Protein AF-A0A2E3LV72-F1 (afdb_monomer)

pLDDT: mean 78.44, std 21.24, range [21.81, 98.5]

Structure (mmCIF, N/CA/C/O backbone):
data_AF-A0A2E3LV72-F1
#
_entry.id   AF-A0A2E3LV72-F1
#
loop_
_atom_site.group_PDB
_atom_site.id
_atom_site.type_symbol
_atom_site.label_atom_id
_atom_site.label_alt_id
_atom_site.label_comp_id
_atom_site.label_asym_id
_atom_site.label_entity_id
_atom_site.label_seq_id
_atom_site.pdbx_PDB_ins_code
_atom_site.Cartn_x
_atom_site.Cartn_y
_atom_site.Cartn_z
_atom_site.occupancy
_atom_site.B_iso_or_equiv
_atom_site.auth_seq_id
_atom_site.auth_comp_id
_atom_site.auth_asym_id
_atom_site.auth_atom_id
_atom_site.pdbx_PDB_model_num
ATOM 1 N N . MET A 1 1 ? 84.918 -78.684 -28.060 1.00 36.56 1 MET A N 1
ATOM 2 C CA . MET A 1 1 ? 84.577 -79.012 -29.467 1.00 36.56 1 MET A CA 1
ATOM 3 C C . MET A 1 1 ? 83.115 -79.436 -29.471 1.00 36.56 1 MET A C 1
ATOM 5 O O . MET A 1 1 ? 82.810 -80.309 -28.682 1.00 36.56 1 MET A O 1
ATOM 9 N N . MET A 1 2 ? 82.142 -78.883 -30.189 1.00 34.44 2 MET A N 1
ATOM 10 C CA . MET A 1 2 ? 82.033 -77.860 -31.237 1.00 34.44 2 MET A CA 1
ATOM 11 C C . MET A 1 2 ? 80.671 -77.147 -31.039 1.00 34.44 2 MET A C 1
ATOM 13 O O . MET A 1 2 ? 79.788 -77.687 -30.379 1.00 34.44 2 MET A O 1
ATOM 17 N N . GLY A 1 3 ? 80.550 -75.909 -31.525 1.00 37.28 3 GLY A N 1
ATOM 18 C CA . GLY A 1 3 ? 79.605 -74.897 -31.044 1.00 37.28 3 GLY A CA 1
ATOM 19 C C . GLY A 1 3 ? 78.119 -75.057 -31.388 1.00 37.28 3 GLY A C 1
ATOM 20 O O . GLY A 1 3 ? 77.743 -75.576 -32.434 1.00 37.28 3 GLY A O 1
ATOM 21 N N . GLY A 1 4 ? 77.285 -74.512 -30.496 1.00 32.75 4 GLY A N 1
ATOM 22 C CA . GLY A 1 4 ? 75.857 -74.284 -30.697 1.00 32.75 4 GLY A CA 1
ATOM 23 C C . GLY A 1 4 ? 75.565 -72.792 -30.861 1.00 32.75 4 GLY A C 1
ATOM 24 O O . GLY A 1 4 ? 75.607 -72.041 -29.891 1.00 32.75 4 GLY A O 1
ATOM 25 N N . CYS A 1 5 ? 75.264 -72.366 -32.089 1.00 33.84 5 CYS A N 1
ATOM 26 C CA . CYS A 1 5 ? 74.596 -71.095 -32.364 1.00 33.84 5 CYS A CA 1
ATOM 27 C C . CYS A 1 5 ? 73.089 -71.272 -32.127 1.00 33.84 5 CYS A C 1
ATOM 29 O O . CYS A 1 5 ? 72.425 -71.983 -32.881 1.00 33.84 5 CYS A O 1
ATOM 31 N N . PHE A 1 6 ? 72.548 -70.620 -31.096 1.00 35.28 6 PHE A N 1
ATOM 32 C CA . PHE A 1 6 ? 71.106 -70.456 -30.911 1.00 35.28 6 PHE A CA 1
ATOM 33 C C . PHE A 1 6 ? 70.630 -69.219 -31.688 1.00 35.28 6 PHE A C 1
ATOM 35 O O . PHE A 1 6 ? 71.259 -68.164 -31.662 1.00 35.28 6 PHE A O 1
ATOM 42 N N . ARG A 1 7 ? 69.530 -69.386 -32.421 1.00 35.75 7 ARG A N 1
ATOM 43 C CA . ARG A 1 7 ? 68.920 -68.407 -33.327 1.00 35.75 7 ARG A CA 1
ATOM 44 C C . ARG A 1 7 ? 68.330 -67.214 -32.558 1.00 35.75 7 ARG A C 1
ATOM 46 O O . ARG A 1 7 ? 67.450 -67.413 -31.730 1.00 35.75 7 ARG A O 1
ATOM 53 N N . PHE A 1 8 ? 68.727 -65.993 -32.918 1.00 33.38 8 PHE A N 1
ATOM 54 C CA . PHE A 1 8 ? 67.943 -64.771 -32.709 1.00 33.38 8 PHE A CA 1
ATOM 55 C C . PHE A 1 8 ? 67.401 -64.336 -34.077 1.00 33.38 8 PHE A C 1
ATOM 57 O O . PHE A 1 8 ? 68.174 -63.995 -34.969 1.00 33.38 8 PHE A O 1
ATOM 64 N N . VAL A 1 9 ? 66.082 -64.382 -34.263 1.00 32.91 9 VAL A N 1
ATOM 65 C CA . VAL A 1 9 ? 65.399 -63.752 -35.401 1.00 32.91 9 VAL A CA 1
ATOM 66 C C . VAL A 1 9 ? 64.754 -62.477 -34.864 1.00 32.91 9 VAL A C 1
ATOM 68 O O . VAL A 1 9 ? 63.738 -62.536 -34.177 1.00 32.91 9 VAL A O 1
ATOM 71 N N . CYS A 1 10 ? 65.371 -61.329 -35.145 1.00 32.75 10 CYS A N 1
ATOM 72 C CA . CYS A 1 10 ? 64.755 -60.016 -34.975 1.00 32.75 10 CYS A CA 1
ATOM 73 C C . CYS A 1 10 ? 63.724 -59.806 -36.092 1.00 32.75 10 CYS A C 1
ATOM 75 O O . CYS A 1 10 ? 64.096 -59.588 -37.244 1.00 32.75 10 CYS A O 1
ATOM 77 N N . ALA A 1 11 ? 62.436 -59.864 -35.756 1.00 34.22 11 ALA A N 1
ATOM 78 C CA . ALA A 1 11 ? 61.367 -59.370 -36.615 1.00 34.22 11 ALA A CA 1
ATOM 79 C C . ALA A 1 11 ? 61.277 -57.843 -36.460 1.00 34.22 11 ALA A C 1
ATOM 81 O O . ALA A 1 11 ? 60.899 -57.328 -35.410 1.00 34.22 11 ALA A O 1
ATOM 82 N N . LEU A 1 12 ? 61.682 -57.127 -37.506 1.00 32.59 12 LEU A N 1
ATOM 83 C CA . LEU A 1 12 ? 61.657 -55.673 -37.606 1.00 32.59 12 LEU A CA 1
ATOM 84 C C . LEU A 1 12 ? 60.252 -55.253 -38.072 1.00 32.59 12 LEU A C 1
ATOM 86 O O . LEU A 1 12 ? 59.913 -55.389 -39.245 1.00 32.59 12 LEU A O 1
ATOM 90 N N . VAL A 1 13 ? 59.408 -54.813 -37.136 1.00 33.38 13 VAL A N 1
ATOM 91 C CA . VAL A 1 13 ? 58.075 -54.259 -37.421 1.00 33.38 13 VAL A CA 1
ATOM 92 C C . VAL A 1 13 ? 58.257 -52.825 -37.928 1.00 33.38 13 VAL A C 1
ATOM 94 O O . VAL A 1 13 ? 58.549 -51.919 -37.153 1.00 33.38 13 VAL A O 1
ATOM 97 N N . PHE A 1 14 ? 58.114 -52.616 -39.238 1.00 34.12 14 PHE A N 1
ATOM 98 C CA . PHE A 1 14 ? 57.962 -51.286 -39.833 1.00 34.12 14 PHE A CA 1
ATOM 99 C C . PHE A 1 14 ? 56.539 -50.786 -39.547 1.00 34.12 14 PHE A C 1
ATOM 101 O O . PHE A 1 14 ? 55.594 -51.107 -40.267 1.00 34.12 14 PHE A O 1
ATOM 108 N N . THR A 1 15 ? 56.369 -50.011 -38.479 1.00 34.72 15 THR A N 1
ATOM 109 C CA . THR A 1 15 ? 55.141 -49.243 -38.247 1.00 34.72 15 THR A CA 1
ATOM 110 C C . THR A 1 15 ? 55.128 -48.073 -39.230 1.00 34.72 15 THR A C 1
ATOM 112 O O . THR A 1 15 ? 55.862 -47.102 -39.058 1.00 34.72 15 THR A O 1
ATOM 115 N N . VAL A 1 16 ? 54.321 -48.168 -40.288 1.00 35.38 16 VAL A N 1
ATOM 116 C CA . VAL A 1 16 ? 54.003 -47.029 -41.159 1.00 35.38 16 VAL A CA 1
ATOM 117 C C . VAL A 1 16 ? 53.194 -46.035 -40.324 1.00 35.38 16 VAL A C 1
ATOM 119 O O . VAL A 1 16 ? 52.006 -46.235 -40.083 1.00 35.38 16 VAL A O 1
ATOM 122 N N . ILE A 1 17 ? 53.850 -44.984 -39.831 1.00 41.94 17 ILE A N 1
ATOM 123 C CA . ILE A 1 17 ? 53.182 -43.848 -39.193 1.00 41.94 17 ILE A CA 1
ATOM 124 C C . ILE A 1 17 ? 52.549 -43.034 -40.323 1.00 41.94 17 ILE A C 1
ATOM 126 O O . ILE A 1 17 ? 53.227 -42.276 -41.015 1.00 41.94 17 ILE A O 1
ATOM 130 N N . ILE A 1 18 ? 51.251 -43.234 -40.548 1.00 46.56 18 ILE A N 1
ATOM 131 C CA . ILE A 1 18 ? 50.449 -42.355 -41.401 1.00 46.56 18 ILE A CA 1
ATOM 132 C C . ILE A 1 18 ? 50.339 -41.023 -40.652 1.00 46.56 18 ILE A C 1
ATOM 134 O O . ILE A 1 18 ? 49.572 -40.909 -39.697 1.00 46.56 18 ILE A O 1
ATOM 138 N N . PHE A 1 19 ? 51.146 -40.034 -41.041 1.00 48.06 19 PHE A N 1
ATOM 139 C CA . PHE A 1 19 ? 50.985 -38.661 -40.567 1.00 48.06 19 PHE A CA 1
ATOM 140 C C . PHE A 1 19 ? 49.671 -38.117 -41.128 1.00 48.06 19 PHE A C 1
ATOM 142 O O . PHE A 1 19 ? 49.480 -38.051 -42.341 1.00 48.06 19 PHE A O 1
ATOM 149 N N . LEU A 1 20 ? 48.735 -37.801 -40.236 1.00 58.81 20 LEU A N 1
ATOM 150 C CA . LEU A 1 20 ? 47.411 -37.315 -40.603 1.00 58.81 20 LEU A CA 1
ATOM 151 C C . LEU A 1 20 ? 47.449 -35.790 -40.836 1.00 58.81 20 LEU A C 1
ATOM 153 O O . LEU A 1 20 ? 48.114 -35.091 -40.070 1.00 58.81 20 LEU A O 1
ATOM 157 N N . PRO A 1 21 ? 46.754 -35.271 -41.867 1.00 77.25 21 PRO A N 1
ATOM 158 C CA . PRO A 1 21 ? 46.909 -33.884 -42.301 1.00 77.25 21 PRO A CA 1
ATOM 159 C C . PRO A 1 21 ? 46.133 -32.813 -41.491 1.00 77.25 21 PRO A C 1
ATOM 161 O O . PRO A 1 21 ? 46.298 -31.628 -41.761 1.00 77.25 21 PRO A O 1
ATOM 164 N N . LEU A 1 22 ? 45.290 -33.175 -40.506 1.00 84.69 22 LEU A N 1
ATOM 165 C CA . LEU A 1 22 ? 44.660 -32.220 -39.568 1.00 84.69 22 LEU A CA 1
ATOM 166 C C . LEU A 1 22 ? 45.195 -32.459 -38.169 1.00 84.69 22 LEU A C 1
ATOM 168 O O . LEU A 1 22 ? 45.201 -33.598 -37.713 1.00 84.69 22 LEU A O 1
ATOM 172 N N . SER A 1 23 ? 45.537 -31.395 -37.452 1.00 88.56 23 SER A N 1
ATOM 173 C CA . SER A 1 23 ? 45.673 -31.476 -36.000 1.00 88.56 23 SER A CA 1
ATOM 174 C C . SER A 1 23 ? 44.877 -30.369 -35.324 1.00 88.56 23 SER A C 1
ATOM 176 O O . SER A 1 23 ? 45.060 -29.184 -35.627 1.00 88.56 23 SER A O 1
ATOM 178 N N . LEU A 1 24 ? 44.022 -30.777 -34.390 1.00 91.94 24 LEU A N 1
ATOM 179 C CA . LEU A 1 24 ? 43.312 -29.913 -33.460 1.00 91.94 24 LEU A CA 1
ATOM 180 C C . LEU A 1 24 ? 43.943 -30.088 -32.072 1.00 91.94 24 LEU A C 1
ATOM 182 O O . LEU A 1 24 ? 44.092 -31.209 -31.591 1.00 91.94 24 LEU A O 1
ATOM 186 N N . SER A 1 25 ? 44.340 -28.994 -31.423 1.00 91.81 25 SER A N 1
ATOM 187 C CA . SER A 1 25 ? 44.934 -29.062 -30.081 1.00 91.81 25 SER A CA 1
ATOM 188 C C . SER A 1 25 ? 44.496 -27.901 -29.193 1.00 91.81 25 SER A C 1
ATOM 190 O O . SER A 1 25 ? 44.504 -26.747 -29.627 1.00 91.81 25 SER A O 1
ATOM 192 N N . ALA A 1 26 ? 44.177 -28.196 -27.933 1.00 89.19 26 ALA A N 1
ATOM 193 C CA . ALA A 1 26 ? 43.993 -27.193 -26.885 1.00 89.19 26 ALA A CA 1
ATOM 194 C C . ALA A 1 26 ? 45.335 -26.763 -26.279 1.00 89.19 26 ALA A C 1
ATOM 196 O O . ALA A 1 26 ? 46.248 -27.576 -26.144 1.00 89.19 26 ALA A O 1
ATOM 197 N N . GLU A 1 27 ? 45.420 -25.496 -25.874 1.00 86.06 27 GLU A N 1
ATOM 198 C CA . GLU A 1 27 ? 46.568 -24.956 -25.132 1.00 86.06 27 GLU A CA 1
ATOM 199 C C . GLU A 1 27 ? 46.539 -25.393 -23.658 1.00 86.06 27 GLU A C 1
ATOM 201 O O . GLU A 1 27 ? 47.558 -25.788 -23.100 1.00 86.06 27 GLU A O 1
ATOM 206 N N . GLU A 1 28 ? 45.351 -25.409 -23.055 1.00 86.69 28 GLU A N 1
ATOM 207 C CA . GLU A 1 28 ? 45.109 -25.866 -21.690 1.00 86.69 28 GLU A CA 1
ATOM 208 C C . GLU A 1 28 ? 43.869 -26.763 -21.675 1.00 86.69 28 GLU A C 1
ATOM 210 O O . GLU A 1 28 ? 42.892 -26.509 -22.378 1.00 86.69 28 GLU A O 1
ATOM 215 N N . LYS A 1 29 ? 43.934 -27.862 -20.917 1.00 89.88 29 LYS A N 1
ATOM 216 C CA . LYS A 1 29 ? 42.875 -28.885 -20.876 1.00 89.88 29 LYS A CA 1
ATOM 217 C C . LYS A 1 29 ? 41.995 -28.801 -19.633 1.00 89.88 29 LYS A C 1
ATOM 219 O O . LYS A 1 29 ? 41.011 -29.534 -19.569 1.00 89.88 29 LYS A O 1
ATOM 224 N N . THR A 1 30 ? 42.335 -27.946 -18.670 1.00 94.31 30 THR A N 1
ATOM 225 C CA . THR A 1 30 ? 41.617 -27.826 -17.399 1.00 94.31 30 THR A CA 1
ATOM 226 C C . THR A 1 30 ? 41.449 -26.363 -17.020 1.00 94.31 30 THR A C 1
ATOM 228 O O . THR A 1 30 ? 42.434 -25.645 -16.950 1.00 94.31 30 THR A O 1
ATOM 231 N N . TYR A 1 31 ? 40.224 -25.940 -16.723 1.00 96.12 31 TYR A N 1
ATOM 232 C CA . TYR A 1 31 ? 39.910 -24.586 -16.269 1.00 96.12 31 TYR A CA 1
ATOM 233 C C . TYR A 1 31 ? 39.190 -24.629 -14.925 1.00 96.12 31 TYR A C 1
ATOM 235 O O . TYR A 1 31 ? 38.341 -25.490 -14.709 1.00 96.12 31 TYR A O 1
ATOM 243 N N . ILE A 1 32 ? 39.486 -23.675 -14.044 1.00 95.62 32 ILE A N 1
ATOM 244 C CA . ILE A 1 32 ? 38.724 -23.436 -12.813 1.00 95.62 32 ILE A CA 1
ATOM 245 C C . ILE A 1 32 ? 37.967 -22.126 -12.982 1.00 95.62 32 ILE A C 1
ATOM 247 O O . ILE A 1 32 ? 38.537 -21.132 -13.434 1.00 95.62 32 ILE A O 1
ATOM 251 N N . THR A 1 33 ? 36.677 -22.121 -12.660 1.00 96.06 33 THR A N 1
ATOM 252 C CA . THR A 1 33 ? 35.834 -20.959 -12.927 1.00 96.06 33 THR A CA 1
ATOM 253 C C . THR A 1 33 ? 34.688 -20.794 -11.936 1.00 96.06 33 THR A C 1
ATOM 255 O O . THR A 1 33 ? 34.261 -21.747 -11.295 1.00 96.06 33 THR A O 1
ATOM 258 N N . LYS A 1 34 ? 34.125 -19.588 -11.850 1.00 94.88 34 LYS A N 1
ATOM 259 C CA . LYS A 1 34 ? 32.940 -19.296 -11.028 1.00 94.88 34 LYS A CA 1
ATOM 260 C C . LYS A 1 34 ? 31.649 -19.440 -11.845 1.00 94.88 34 LYS A C 1
ATOM 262 O O . LYS A 1 34 ? 31.656 -19.125 -13.038 1.00 94.88 34 LYS A O 1
ATOM 267 N N . PRO A 1 35 ? 30.513 -19.814 -11.236 1.00 93.88 35 PRO A N 1
ATOM 268 C CA . PRO A 1 35 ? 29.194 -19.659 -11.853 1.00 93.88 35 PRO A CA 1
ATOM 269 C C . PRO A 1 35 ? 28.968 -18.246 -12.419 1.00 93.88 35 PRO A C 1
ATOM 271 O O . PRO A 1 35 ? 29.455 -17.263 -11.856 1.00 93.88 35 PRO A O 1
ATOM 274 N N . LYS A 1 36 ? 28.202 -18.131 -13.514 1.00 92.94 36 LYS A N 1
ATOM 275 C CA . LYS A 1 36 ? 27.926 -16.890 -14.287 1.00 92.94 36 LYS A CA 1
ATOM 276 C C . LYS A 1 36 ? 29.117 -16.244 -14.989 1.00 92.94 36 LYS A C 1
ATOM 278 O O . LYS A 1 36 ? 28.935 -15.225 -15.656 1.00 92.94 36 LYS A O 1
ATOM 283 N N . SER A 1 37 ? 30.320 -16.778 -14.832 1.00 95.56 37 SER A N 1
ATOM 284 C CA . SER A 1 37 ? 31.481 -16.272 -15.555 1.00 95.56 37 SER A CA 1
ATOM 285 C C . SER A 1 37 ? 31.442 -16.682 -17.031 1.00 95.56 37 SER A C 1
ATOM 287 O O . SER A 1 37 ? 30.670 -17.552 -17.447 1.00 95.56 37 SER A O 1
ATOM 289 N N . ILE A 1 38 ? 32.301 -16.040 -17.818 1.00 97.00 38 ILE A N 1
ATOM 290 C CA . ILE A 1 38 ? 32.566 -16.405 -19.205 1.00 97.00 38 ILE A CA 1
ATOM 291 C C . ILE A 1 38 ? 33.966 -17.014 -19.251 1.00 97.00 38 ILE A C 1
ATOM 293 O O . ILE A 1 38 ? 34.935 -16.361 -18.862 1.00 97.00 38 ILE A O 1
ATOM 297 N N . ILE A 1 39 ? 34.071 -18.245 -19.740 1.00 97.12 39 ILE A N 1
ATOM 298 C CA . ILE A 1 39 ? 35.346 -18.930 -19.966 1.00 97.12 39 ILE A CA 1
ATOM 299 C C . ILE A 1 39 ? 35.763 -18.704 -21.412 1.00 97.12 39 ILE A C 1
ATOM 301 O O . ILE A 1 39 ? 34.931 -18.761 -22.317 1.00 97.12 39 ILE A O 1
ATOM 305 N N . THR A 1 40 ? 37.053 -18.459 -21.629 1.00 97.31 40 THR A N 1
ATOM 306 C CA . THR A 1 40 ? 37.640 -18.355 -22.967 1.00 97.31 40 THR A CA 1
ATOM 307 C C . THR A 1 40 ? 38.531 -19.561 -23.222 1.00 97.31 40 THR A C 1
ATOM 309 O O . THR A 1 40 ? 39.536 -19.726 -22.540 1.00 97.31 40 THR A O 1
ATOM 312 N N . LEU A 1 41 ? 38.165 -20.378 -24.208 1.00 97.00 41 LEU A N 1
ATOM 313 C CA . LEU A 1 41 ? 38.825 -21.638 -24.542 1.00 97.00 41 LEU A CA 1
ATOM 314 C C . LEU A 1 41 ? 39.636 -21.470 -25.841 1.00 97.00 41 LEU A C 1
ATOM 316 O O . LEU A 1 41 ? 39.053 -21.470 -26.933 1.00 97.00 41 LEU A O 1
ATOM 320 N N . PRO A 1 42 ? 40.961 -21.250 -25.766 1.00 96.25 42 PRO A N 1
ATOM 321 C CA . PRO A 1 42 ? 41.827 -21.219 -26.935 1.00 96.25 42 PRO A CA 1
ATOM 322 C C . PRO A 1 42 ? 42.034 -22.614 -27.535 1.00 96.25 42 PRO A C 1
ATOM 324 O O . PRO A 1 42 ? 42.330 -23.582 -26.831 1.00 96.25 42 PRO A O 1
ATOM 327 N N . TYR A 1 43 ? 41.969 -22.692 -28.863 1.00 96.06 43 TYR A N 1
ATOM 328 C CA . TYR A 1 43 ? 42.377 -23.872 -29.622 1.00 96.06 43 TYR A CA 1
ATOM 329 C C . TYR A 1 43 ? 43.202 -23.500 -30.850 1.00 96.06 43 TYR A C 1
ATOM 331 O O . TYR A 1 43 ? 43.094 -22.402 -31.413 1.00 96.06 43 TYR A O 1
ATOM 339 N N . HIS A 1 44 ? 44.044 -24.444 -31.252 1.00 96.00 44 HIS A N 1
ATOM 340 C CA . HIS A 1 44 ? 44.893 -24.360 -32.425 1.00 96.00 44 HIS A CA 1
ATOM 341 C C . HIS A 1 44 ? 44.421 -25.359 -33.472 1.00 96.00 44 HIS A C 1
ATOM 343 O O . HIS A 1 44 ? 44.216 -26.537 -33.181 1.00 96.00 44 HIS A O 1
ATOM 349 N N . LEU A 1 45 ? 44.281 -24.862 -34.695 1.00 95.38 45 LEU A N 1
ATOM 350 C CA . LEU A 1 45 ? 44.100 -25.663 -35.893 1.00 95.38 45 LEU A CA 1
ATOM 351 C C . LEU A 1 45 ? 45.387 -25.617 -36.695 1.00 95.38 45 LEU A C 1
ATOM 353 O O . LEU A 1 45 ? 45.949 -24.533 -36.879 1.00 95.38 45 LEU A O 1
ATOM 357 N N . HIS A 1 46 ? 45.806 -26.758 -37.219 1.00 95.12 46 HIS A N 1
ATOM 358 C CA . HIS A 1 46 ? 46.888 -26.833 -38.186 1.00 95.12 46 HIS A CA 1
ATOM 359 C C . HIS A 1 46 ? 46.518 -27.818 -39.292 1.00 95.12 46 HIS A C 1
ATOM 361 O O . HIS A 1 46 ? 46.194 -28.972 -39.013 1.00 95.12 46 HIS A O 1
ATOM 367 N N . ASN A 1 47 ? 46.539 -27.333 -40.533 1.00 94.12 47 ASN A N 1
ATOM 368 C CA . ASN A 1 47 ? 46.403 -28.154 -41.730 1.00 94.12 47 ASN A CA 1
ATOM 369 C C . ASN A 1 47 ? 47.812 -28.518 -42.211 1.00 94.12 47 ASN A C 1
ATOM 371 O O . ASN A 1 47 ? 48.469 -27.680 -42.815 1.00 94.12 47 ASN A O 1
ATOM 375 N N . SER A 1 48 ? 48.279 -29.732 -41.943 1.00 92.19 48 SER A N 1
ATOM 376 C CA . SER A 1 48 ? 49.536 -30.285 -42.470 1.00 92.19 48 SER A CA 1
ATOM 377 C C . SER A 1 48 ? 49.370 -30.949 -43.848 1.00 92.19 48 SER A C 1
ATOM 379 O O . SER A 1 48 ? 50.315 -31.546 -44.363 1.00 92.19 48 SER A O 1
ATOM 381 N N . GLY A 1 49 ? 48.180 -30.861 -44.452 1.00 89.81 49 GLY A N 1
ATOM 382 C CA . GLY A 1 49 ? 47.906 -31.301 -45.817 1.00 89.81 49 GLY A CA 1
ATOM 383 C C . GLY A 1 49 ? 48.440 -30.348 -46.890 1.00 89.81 49 GLY A C 1
ATOM 384 O O . GLY A 1 49 ? 48.809 -29.202 -46.629 1.00 89.81 49 GLY A O 1
ATOM 385 N N . ASP A 1 50 ? 48.451 -30.836 -48.129 1.00 92.31 50 ASP A N 1
ATOM 386 C CA . ASP A 1 50 ? 48.880 -30.125 -49.340 1.00 92.31 50 ASP A CA 1
ATOM 387 C C . ASP A 1 50 ? 47.729 -29.411 -50.077 1.00 92.31 50 ASP A C 1
ATOM 389 O O . ASP A 1 50 ? 47.967 -28.664 -51.027 1.00 92.31 50 ASP A O 1
ATOM 393 N N . SER A 1 51 ? 46.488 -29.586 -49.614 1.00 92.31 51 SER A N 1
ATOM 394 C CA . SER A 1 51 ? 45.276 -28.958 -50.156 1.00 92.31 51 SER A CA 1
ATOM 395 C C . SER A 1 51 ? 44.609 -28.003 -49.159 1.00 92.31 51 SER A C 1
ATOM 397 O O . SER A 1 51 ? 44.685 -28.203 -47.947 1.00 92.31 51 SER A O 1
ATOM 399 N N . GLU A 1 52 ? 43.895 -26.998 -49.667 1.00 92.94 52 GLU A N 1
ATOM 400 C CA . GLU A 1 52 ? 43.061 -26.103 -48.858 1.00 92.94 52 GLU A CA 1
ATOM 401 C C . GLU A 1 52 ? 41.870 -26.847 -48.241 1.00 92.94 52 GLU A C 1
ATOM 403 O O . GLU A 1 52 ? 41.171 -27.591 -48.930 1.00 92.94 52 GLU A O 1
ATOM 408 N N . TRP A 1 53 ? 41.615 -26.622 -46.951 1.00 93.56 53 TRP A N 1
ATOM 409 C CA . TRP A 1 53 ? 40.568 -27.315 -46.204 1.00 93.56 53 TRP A CA 1
ATOM 410 C C . TRP A 1 53 ? 39.567 -26.367 -45.573 1.00 93.56 53 TRP A C 1
ATOM 412 O O . TRP A 1 53 ? 39.950 -25.411 -44.904 1.00 93.56 53 TRP A O 1
ATOM 422 N N . ARG A 1 54 ? 38.282 -26.693 -45.714 1.00 95.75 54 ARG A N 1
ATOM 423 C CA . ARG A 1 54 ? 37.181 -26.040 -45.006 1.00 95.75 54 ARG A CA 1
ATOM 424 C C . ARG A 1 54 ? 36.762 -26.907 -43.822 1.00 95.75 54 ARG A C 1
ATOM 426 O O . ARG A 1 54 ? 36.374 -28.054 -44.011 1.00 95.75 54 ARG A O 1
ATOM 433 N N . VAL A 1 55 ? 36.855 -26.346 -42.622 1.00 95.88 55 VAL A N 1
ATOM 434 C CA . VAL A 1 55 ? 36.542 -27.013 -41.355 1.00 95.88 55 VAL A CA 1
ATOM 435 C C . VAL A 1 55 ? 35.293 -26.374 -40.758 1.00 95.88 55 VAL A C 1
ATOM 437 O O . VAL A 1 55 ? 35.246 -25.153 -40.580 1.00 95.88 55 VAL A O 1
ATOM 440 N N . GLU A 1 56 ? 34.291 -27.194 -40.471 1.00 96.94 56 GLU A N 1
ATOM 441 C CA . GLU A 1 56 ? 33.076 -26.836 -39.738 1.00 96.94 56 GLU A CA 1
ATOM 442 C C . GLU A 1 56 ? 33.218 -27.260 -38.273 1.00 96.94 56 GLU A C 1
ATOM 444 O O . GLU A 1 56 ? 34.019 -28.137 -37.954 1.00 96.94 56 GLU A O 1
ATOM 449 N N . PHE A 1 57 ? 32.501 -26.599 -37.368 1.00 97.19 57 PHE A N 1
ATOM 450 C CA . PHE A 1 57 ? 32.675 -26.793 -35.930 1.00 97.19 57 PHE A CA 1
ATOM 451 C C . PHE A 1 57 ? 31.341 -27.073 -35.259 1.00 97.19 57 PHE A C 1
ATOM 453 O O . PHE A 1 57 ? 30.365 -26.374 -35.531 1.00 97.19 57 PHE A O 1
ATOM 460 N N . ASP A 1 58 ? 31.353 -28.026 -34.336 1.00 97.25 58 ASP A N 1
ATOM 461 C CA . ASP A 1 58 ? 30.257 -28.307 -33.417 1.00 97.25 58 ASP A CA 1
ATOM 462 C C . ASP A 1 58 ? 30.799 -28.410 -31.987 1.00 97.25 58 ASP A C 1
ATOM 464 O O . ASP A 1 58 ? 31.949 -28.805 -31.787 1.00 97.25 58 ASP A O 1
ATOM 468 N N . LEU A 1 59 ? 30.021 -27.989 -30.993 1.00 97.31 59 LEU A N 1
ATOM 469 C CA . LEU A 1 59 ? 30.474 -27.926 -29.602 1.00 97.31 59 LEU A CA 1
ATOM 470 C C . LEU A 1 59 ? 29.442 -28.553 -28.673 1.00 97.31 59 LEU A C 1
ATOM 472 O O . LEU A 1 59 ? 28.379 -27.976 -28.437 1.00 97.31 59 LEU A O 1
ATOM 476 N N . ASP A 1 60 ? 29.830 -29.668 -28.062 1.00 97.75 60 ASP A N 1
ATOM 477 C CA . ASP A 1 60 ? 29.049 -30.306 -27.012 1.00 97.75 60 ASP A CA 1
ATOM 478 C C . ASP A 1 60 ? 29.228 -29.529 -25.707 1.00 97.75 60 ASP A C 1
ATOM 480 O O . ASP A 1 60 ? 30.326 -29.449 -25.141 1.00 97.75 60 ASP A O 1
ATOM 484 N N . LEU A 1 61 ? 28.130 -28.941 -25.234 1.00 97.44 61 LEU A N 1
ATOM 485 C CA . LEU A 1 61 ? 28.065 -28.208 -23.976 1.00 97.44 61 LEU A CA 1
ATOM 486 C C . LEU A 1 61 ? 27.191 -28.949 -22.956 1.00 97.44 61 LEU A C 1
ATOM 488 O O . LEU A 1 61 ? 26.161 -29.513 -23.331 1.00 97.44 61 LEU A O 1
ATOM 492 N N . PRO A 1 62 ? 27.538 -28.902 -21.655 1.00 96.50 62 PRO A N 1
ATOM 493 C CA . PRO A 1 62 ? 26.640 -29.369 -20.608 1.00 96.50 62 PRO A CA 1
ATOM 494 C C . PRO A 1 62 ? 25.316 -28.592 -20.602 1.00 96.50 62 PRO A C 1
ATOM 496 O O . PRO A 1 62 ? 25.246 -27.434 -21.024 1.00 96.50 62 PRO A O 1
ATOM 499 N N . GLU A 1 63 ? 24.266 -29.209 -20.061 1.00 94.19 63 GLU A N 1
ATOM 500 C CA . GLU A 1 63 ? 22.937 -28.598 -19.998 1.00 94.19 63 GLU A CA 1
ATOM 501 C C . GLU A 1 63 ? 22.967 -27.220 -19.307 1.00 94.19 63 GLU A C 1
ATOM 503 O O . GLU A 1 63 ? 23.555 -27.036 -18.239 1.00 94.19 63 GLU A O 1
ATOM 508 N N . GLY A 1 64 ? 22.336 -26.226 -19.941 1.00 93.88 64 GLY A N 1
ATOM 509 C CA . GLY A 1 64 ? 22.240 -24.852 -19.441 1.00 93.88 64 GLY A CA 1
ATOM 510 C C . GLY A 1 64 ? 23.450 -23.952 -19.728 1.00 93.88 64 GLY A C 1
ATOM 511 O O . GLY A 1 64 ? 23.372 -22.752 -19.458 1.00 93.88 64 GLY A O 1
ATOM 512 N N . TRP A 1 65 ? 24.548 -24.475 -20.282 1.00 97.06 65 TRP A N 1
ATOM 513 C CA . TRP A 1 65 ? 25.706 -23.660 -20.664 1.00 97.06 65 TRP A CA 1
ATOM 514 C C . TRP A 1 65 ? 25.445 -22.919 -21.977 1.00 97.06 65 TRP A C 1
ATOM 516 O O . TRP A 1 65 ? 24.870 -23.462 -22.918 1.00 97.06 65 TRP A O 1
ATOM 526 N N . GLY A 1 66 ? 25.856 -21.651 -22.036 1.00 96.25 66 GLY A N 1
ATOM 527 C CA . GLY A 1 66 ? 25.589 -20.779 -23.181 1.00 96.25 66 GLY A CA 1
ATOM 528 C C . GLY A 1 66 ? 26.819 -20.577 -24.058 1.00 96.25 66 GLY A C 1
ATOM 529 O O . GLY A 1 66 ? 27.839 -20.087 -23.580 1.00 96.25 66 GLY A O 1
ATOM 530 N N . LEU A 1 67 ? 26.728 -20.874 -25.354 1.00 97.38 67 LEU A N 1
ATOM 531 C CA . LEU A 1 67 ? 27.753 -20.484 -26.324 1.00 97.38 67 LEU A CA 1
ATOM 532 C C . LEU A 1 67 ? 27.571 -19.009 -26.714 1.00 97.38 67 LEU A C 1
ATOM 534 O O . LEU A 1 67 ? 26.534 -18.630 -27.253 1.00 97.38 67 LEU A O 1
ATOM 538 N N . LEU A 1 68 ? 28.585 -18.176 -26.468 1.00 95.56 68 LEU A N 1
ATOM 539 C CA . LEU A 1 68 ? 28.536 -16.740 -26.784 1.00 95.56 68 LEU A CA 1
ATOM 540 C C . LEU A 1 68 ? 29.239 -16.384 -28.101 1.00 95.56 68 LEU A C 1
ATOM 542 O O . LEU A 1 68 ? 29.016 -15.307 -28.648 1.00 95.56 68 LEU A O 1
ATOM 546 N N . SER A 1 69 ? 30.118 -17.256 -28.602 1.00 92.88 69 SER A N 1
ATOM 547 C CA . SER A 1 69 ? 30.867 -17.039 -29.849 1.00 92.88 69 SER A CA 1
ATOM 548 C C . SER A 1 69 ? 30.289 -17.871 -30.990 1.00 92.88 69 SER A C 1
ATOM 550 O O . SER A 1 69 ? 30.136 -19.077 -30.812 1.00 92.88 69 SER A O 1
ATOM 552 N N . PRO A 1 70 ? 30.025 -17.296 -32.176 1.00 90.69 70 PRO A N 1
ATOM 553 C CA . PRO A 1 70 ? 29.584 -18.088 -33.317 1.00 90.69 70 PRO A CA 1
ATOM 554 C C . PRO A 1 70 ? 30.699 -19.028 -33.795 1.00 90.69 70 PRO A C 1
ATOM 556 O O . PRO A 1 70 ? 31.843 -18.612 -34.003 1.00 90.69 70 PRO A O 1
ATOM 559 N N . LEU A 1 71 ? 30.350 -20.292 -34.029 1.00 95.56 71 LEU A N 1
ATOM 560 C CA . LEU A 1 71 ? 31.235 -21.310 -34.599 1.00 95.56 71 LEU A CA 1
ATOM 561 C C . LEU A 1 71 ? 31.210 -21.252 -36.132 1.00 95.56 71 LEU A C 1
ATOM 563 O O . LEU A 1 71 ? 30.685 -22.129 -36.810 1.00 95.56 71 LEU A O 1
ATOM 567 N N . SER A 1 72 ? 31.737 -20.171 -36.708 1.00 93.69 72 SER A N 1
ATOM 568 C CA . SER A 1 72 ? 31.793 -20.039 -38.170 1.00 93.69 72 SER A CA 1
ATOM 569 C C . SER A 1 72 ? 32.849 -20.970 -38.785 1.00 93.69 72 SER A C 1
ATOM 571 O O . SER A 1 72 ? 33.970 -21.009 -38.257 1.00 93.69 72 SER A O 1
ATOM 573 N N . PRO A 1 73 ? 32.552 -21.626 -39.930 1.00 96.19 73 PRO A N 1
ATOM 574 C CA . PRO A 1 73 ? 33.524 -22.425 -40.669 1.00 96.19 73 PRO A CA 1
ATOM 575 C C . PRO A 1 73 ? 34.798 -21.646 -41.004 1.00 96.19 73 PRO A C 1
ATOM 577 O O . PRO A 1 73 ? 34.775 -20.424 -41.193 1.00 96.19 73 PRO A O 1
ATOM 580 N N . ILE A 1 74 ? 35.920 -22.356 -41.092 1.00 96.12 74 ILE A N 1
ATOM 581 C CA . ILE A 1 74 ? 37.231 -21.770 -41.384 1.00 96.12 74 ILE A CA 1
ATOM 582 C C . ILE A 1 74 ? 37.860 -22.498 -42.554 1.00 96.12 74 ILE A C 1
ATOM 584 O O . ILE A 1 74 ? 37.897 -23.724 -42.574 1.00 96.12 74 ILE A O 1
ATOM 588 N N . THR A 1 75 ? 38.432 -21.730 -43.472 1.00 96.00 75 THR A N 1
ATOM 589 C CA . THR A 1 75 ? 39.289 -22.266 -44.521 1.00 96.00 75 THR A CA 1
ATOM 590 C C . THR A 1 75 ? 40.763 -22.108 -44.136 1.00 96.00 75 THR A C 1
ATOM 592 O O . THR A 1 75 ? 41.168 -21.031 -43.686 1.00 96.00 75 THR A O 1
ATOM 595 N N . LEU A 1 76 ? 41.544 -23.181 -44.262 1.00 96.06 76 LEU A N 1
ATOM 596 C CA . LEU A 1 76 ? 42.978 -23.237 -43.974 1.00 96.06 76 LEU A CA 1
ATOM 597 C C . LEU A 1 76 ? 43.738 -23.654 -45.231 1.00 96.06 76 LEU A C 1
ATOM 599 O O . LEU A 1 76 ? 43.529 -24.751 -45.753 1.00 96.06 76 LEU A O 1
ATOM 603 N N . ALA A 1 77 ? 44.655 -22.802 -45.678 1.00 96.12 77 ALA A N 1
ATOM 604 C CA . ALA A 1 77 ? 45.598 -23.135 -46.736 1.00 96.12 77 ALA A CA 1
ATOM 605 C C . ALA A 1 77 ? 46.538 -24.285 -46.303 1.00 96.12 77 ALA A C 1
ATOM 607 O O . ALA A 1 77 ? 46.670 -24.554 -45.101 1.00 96.12 77 ALA A O 1
ATOM 608 N N . PRO A 1 78 ? 47.215 -24.950 -47.255 1.00 94.56 78 PRO A N 1
ATOM 609 C CA . PRO A 1 78 ? 48.237 -25.950 -46.950 1.00 94.56 78 PRO A CA 1
ATOM 610 C C . PRO A 1 78 ? 49.285 -25.423 -45.962 1.00 94.56 78 PRO A C 1
ATOM 612 O O . PRO A 1 78 ? 49.779 -24.303 -46.116 1.00 94.56 78 PRO A O 1
ATOM 615 N N . ASN A 1 79 ? 49.634 -26.223 -44.954 1.00 92.94 79 ASN A N 1
ATOM 616 C CA . ASN A 1 79 ? 50.567 -25.883 -43.867 1.00 92.94 79 ASN A CA 1
ATOM 617 C C . ASN A 1 79 ? 50.176 -24.668 -43.001 1.00 92.94 79 ASN A C 1
ATOM 619 O O . ASN A 1 79 ? 50.996 -24.171 -42.222 1.00 92.94 79 ASN A O 1
ATOM 623 N N . GLN A 1 80 ? 48.939 -24.170 -43.096 1.00 96.94 80 GLN A N 1
ATOM 624 C CA . GLN A 1 80 ? 48.495 -23.024 -42.308 1.00 96.94 80 GLN A CA 1
ATOM 625 C C . GLN A 1 80 ? 48.074 -23.439 -40.895 1.00 96.94 80 GLN A C 1
ATOM 627 O O . GLN A 1 80 ? 47.306 -24.383 -40.701 1.00 96.94 80 GLN A O 1
ATOM 632 N N . SER A 1 81 ? 48.508 -22.654 -39.907 1.00 95.69 81 SER A N 1
ATOM 633 C CA . SER A 1 81 ? 48.014 -22.728 -38.530 1.00 95.69 81 SER A CA 1
ATOM 634 C C . SER A 1 81 ? 47.165 -21.513 -38.180 1.00 95.69 81 SER A C 1
ATOM 636 O O . SER A 1 81 ? 47.490 -20.385 -38.560 1.00 95.69 81 SER A O 1
ATOM 638 N N . ARG A 1 82 ? 46.101 -21.718 -37.402 1.00 97.00 82 ARG A N 1
ATOM 639 C CA . ARG A 1 82 ? 45.261 -20.630 -36.892 1.00 97.00 82 ARG A CA 1
ATOM 640 C C . ARG A 1 82 ? 44.876 -20.875 -35.439 1.00 97.00 82 ARG A C 1
ATOM 642 O O . ARG A 1 82 ? 44.388 -21.946 -35.095 1.00 97.00 82 ARG A O 1
ATOM 649 N N . LYS A 1 83 ? 45.061 -19.853 -34.600 1.00 96.12 83 LYS A N 1
ATOM 650 C CA . LYS A 1 83 ? 44.543 -19.818 -33.227 1.00 96.12 83 LYS A CA 1
ATOM 651 C C . LYS A 1 83 ? 43.147 -19.199 -33.224 1.00 96.12 83 LYS A C 1
ATOM 653 O O . LYS A 1 83 ? 42.911 -18.194 -33.905 1.00 96.12 83 LYS A O 1
ATOM 658 N N . ARG A 1 84 ? 42.224 -19.798 -32.480 1.00 95.94 84 ARG A N 1
ATOM 659 C CA . ARG A 1 84 ? 40.836 -19.342 -32.320 1.00 95.94 84 ARG A CA 1
ATOM 660 C C . ARG A 1 84 ? 40.442 -19.417 -30.848 1.00 95.94 84 ARG A C 1
ATOM 662 O O . ARG A 1 84 ? 41.093 -20.103 -30.066 1.00 95.94 84 ARG A O 1
ATOM 669 N N . LEU A 1 85 ? 39.402 -18.672 -30.489 1.00 96.44 85 LEU A N 1
ATOM 670 C CA . LEU A 1 85 ? 38.873 -18.579 -29.132 1.00 96.44 85 LEU A CA 1
ATOM 671 C C . LEU A 1 85 ? 37.383 -18.929 -29.156 1.00 96.44 85 LEU A C 1
ATOM 673 O O . LEU A 1 85 ? 36.680 -18.514 -30.080 1.00 96.44 85 LEU A O 1
ATOM 677 N N . ILE A 1 86 ? 36.916 -19.658 -28.143 1.00 96.94 86 ILE A N 1
ATOM 678 C CA . ILE A 1 86 ? 35.491 -19.905 -27.884 1.00 96.94 86 ILE A CA 1
ATOM 679 C C . ILE A 1 86 ? 35.139 -19.282 -26.537 1.00 96.94 86 ILE A C 1
ATOM 681 O O . ILE A 1 86 ? 35.817 -19.547 -25.547 1.00 96.94 86 ILE A O 1
ATOM 685 N N . HIS A 1 87 ? 34.083 -18.471 -26.493 1.00 97.62 87 HIS A N 1
ATOM 686 C CA . HIS A 1 87 ? 33.541 -17.934 -25.246 1.00 97.62 87 HIS A CA 1
ATOM 687 C C . HIS A 1 87 ? 32.291 -18.712 -24.826 1.00 97.62 87 HIS A C 1
ATOM 689 O O . HIS A 1 87 ? 31.304 -18.741 -25.567 1.00 97.62 87 HIS A O 1
ATOM 695 N N . VAL A 1 88 ? 32.331 -19.306 -23.633 1.00 97.81 88 VAL A N 1
ATOM 696 C CA . VAL A 1 88 ? 31.233 -20.099 -23.059 1.00 97.81 88 VAL A CA 1
ATOM 697 C C . VAL A 1 88 ? 30.811 -19.499 -21.719 1.00 97.81 88 VAL A C 1
ATOM 699 O O . VAL A 1 88 ? 31.654 -19.198 -20.876 1.00 97.81 88 VAL A O 1
ATOM 702 N N . GLN A 1 89 ? 29.511 -19.311 -21.520 1.00 97.69 89 GLN A N 1
ATOM 703 C CA . GLN A 1 89 ? 28.917 -18.827 -20.280 1.00 97.69 89 GLN A CA 1
ATOM 704 C C . GLN A 1 89 ? 28.546 -19.997 -19.365 1.00 97.69 89 GLN A C 1
ATOM 706 O O . GLN A 1 89 ? 27.766 -20.872 -19.746 1.00 97.69 89 GLN A O 1
ATOM 711 N N . VAL A 1 90 ? 29.058 -19.962 -18.135 1.00 96.81 90 VAL A N 1
ATOM 712 C CA . VAL A 1 90 ? 28.741 -20.938 -17.085 1.00 96.81 90 VAL A CA 1
ATOM 713 C C . VAL A 1 90 ? 27.421 -20.542 -16.421 1.00 96.81 90 VAL A C 1
ATOM 715 O O . VAL A 1 90 ? 27.308 -19.403 -15.956 1.00 96.81 90 VAL A O 1
ATOM 718 N N . PRO A 1 91 ? 26.411 -21.420 -16.326 1.00 94.75 91 PRO A N 1
ATOM 719 C CA . PRO A 1 91 ? 25.142 -21.060 -15.710 1.00 94.75 91 PRO A CA 1
ATOM 720 C C . PRO A 1 91 ? 25.269 -20.922 -14.184 1.00 94.75 91 PRO A C 1
ATOM 722 O O . PRO A 1 91 ? 26.233 -21.375 -13.566 1.00 94.75 91 PRO A O 1
ATOM 725 N N . LEU A 1 92 ? 24.293 -20.262 -13.550 1.00 87.56 92 LEU A N 1
ATOM 726 C CA . LEU A 1 92 ? 24.300 -20.039 -12.095 1.00 87.56 92 LEU A CA 1
ATOM 727 C C . LEU A 1 92 ? 24.182 -21.345 -11.295 1.00 87.56 92 LEU A C 1
ATOM 729 O O . LEU A 1 92 ? 24.762 -21.458 -10.222 1.00 87.56 92 LEU A O 1
ATOM 733 N N . ASN A 1 93 ? 23.422 -22.305 -11.812 1.00 89.56 93 ASN A N 1
ATOM 734 C CA . ASN A 1 93 ? 23.151 -23.593 -11.182 1.00 89.56 93 ASN A CA 1
ATOM 735 C C . ASN A 1 93 ? 24.196 -24.669 -11.530 1.00 89.56 93 ASN A C 1
ATOM 737 O O . ASN A 1 93 ? 23.976 -25.830 -11.194 1.00 89.56 93 ASN A O 1
ATOM 741 N N . ALA A 1 94 ? 25.307 -24.312 -12.192 1.00 94.31 94 ALA A N 1
ATOM 742 C CA . ALA A 1 94 ? 26.394 -25.251 -12.453 1.00 94.31 94 ALA A CA 1
ATOM 743 C C . ALA A 1 94 ? 26.971 -25.744 -11.121 1.00 94.31 94 ALA A C 1
ATOM 745 O O . ALA A 1 94 ? 27.625 -24.982 -10.403 1.00 94.31 94 ALA A O 1
ATOM 746 N N . GLN A 1 95 ? 26.696 -27.004 -10.791 1.00 93.06 95 GLN A N 1
ATOM 747 C CA . GLN A 1 95 ? 27.117 -27.632 -9.546 1.00 93.06 95 GLN A CA 1
ATOM 748 C C . GLN A 1 95 ? 28.633 -27.589 -9.407 1.00 93.06 95 GLN A C 1
ATOM 750 O O . GLN A 1 95 ? 29.350 -27.889 -10.365 1.00 93.06 95 GLN A O 1
ATOM 755 N N . ALA A 1 96 ? 29.108 -27.217 -8.222 1.00 89.38 96 ALA A N 1
ATOM 756 C CA . ALA A 1 96 ? 30.526 -27.318 -7.912 1.00 89.38 96 ALA A CA 1
ATOM 757 C C . ALA A 1 96 ? 30.958 -28.787 -7.770 1.00 89.38 96 ALA A C 1
ATOM 759 O O . ALA A 1 96 ? 30.122 -29.678 -7.639 1.00 89.38 96 ALA A O 1
ATOM 760 N N . GLU A 1 97 ? 32.272 -29.019 -7.778 1.00 78.81 97 GLU A N 1
ATOM 761 C CA . GLU A 1 97 ? 32.927 -30.316 -7.501 1.00 78.81 97 GLU A CA 1
ATOM 762 C C . GLU A 1 97 ? 32.793 -31.395 -8.589 1.00 78.81 97 GLU A C 1
ATOM 764 O O . GLU A 1 97 ? 33.604 -32.321 -8.621 1.00 78.81 97 GLU A O 1
ATOM 769 N N . ILE A 1 98 ? 31.865 -31.245 -9.536 1.00 86.62 98 ILE A N 1
ATOM 770 C CA . ILE A 1 98 ? 31.794 -32.090 -10.733 1.00 86.62 98 ILE A CA 1
ATOM 771 C C . ILE A 1 98 ? 32.600 -31.418 -11.858 1.00 86.62 98 ILE A C 1
ATOM 773 O O . ILE A 1 98 ? 32.291 -30.280 -12.225 1.00 86.62 98 ILE A O 1
ATOM 777 N N . PRO A 1 99 ? 33.639 -32.067 -12.420 1.00 92.06 99 PRO A N 1
ATOM 778 C CA . PRO A 1 99 ? 34.303 -31.558 -13.613 1.00 92.06 99 PRO A CA 1
ATOM 779 C C . PRO A 1 99 ? 33.378 -31.719 -14.825 1.00 92.06 99 PRO A C 1
ATOM 781 O O . PRO A 1 99 ? 32.913 -32.816 -15.129 1.00 92.06 99 PRO A O 1
ATOM 784 N N . TYR A 1 100 ? 33.133 -30.623 -15.534 1.00 96.62 100 TYR A N 1
ATOM 785 C CA . TYR A 1 100 ? 32.363 -30.607 -16.774 1.00 96.62 100 TYR A CA 1
ATOM 786 C C . TYR A 1 100 ? 33.284 -30.836 -17.963 1.00 96.62 100 TYR A C 1
ATOM 788 O O . TYR A 1 100 ? 34.369 -30.260 -18.016 1.00 96.62 100 TYR A O 1
ATOM 796 N N . GLN A 1 101 ? 32.847 -31.635 -18.930 1.00 97.25 101 GLN A N 1
ATOM 797 C CA . GLN A 1 101 ? 33.565 -31.825 -20.186 1.00 97.25 101 GLN A CA 1
ATOM 798 C C . GLN A 1 101 ? 32.896 -31.017 -21.292 1.00 97.25 101 GLN A C 1
ATOM 800 O O . GLN A 1 101 ? 31.675 -31.049 -21.434 1.00 97.25 101 GLN A O 1
ATOM 805 N N . LEU A 1 102 ? 33.704 -30.268 -22.038 1.00 97.38 102 LEU A N 1
ATOM 806 C CA . LEU A 1 102 ? 33.291 -29.540 -23.231 1.00 97.38 102 LEU A CA 1
ATOM 807 C C . LEU A 1 102 ? 34.094 -30.105 -24.395 1.00 97.38 102 LEU A C 1
ATOM 809 O O . LEU A 1 102 ? 35.327 -30.104 -24.329 1.00 97.38 102 LEU A O 1
ATOM 813 N N . THR A 1 103 ? 33.413 -30.558 -25.441 1.00 97.50 103 THR A N 1
ATOM 814 C CA . THR A 1 103 ? 34.059 -31.228 -26.577 1.00 97.50 103 THR A CA 1
ATOM 815 C C . THR A 1 103 ? 33.810 -30.436 -27.850 1.00 97.50 103 THR A C 1
ATOM 817 O O . THR A 1 103 ? 32.667 -30.293 -28.277 1.00 97.50 103 THR A O 1
ATOM 820 N N . LEU A 1 104 ? 34.874 -29.892 -28.447 1.00 97.19 104 LEU A N 1
ATOM 821 C CA . LEU A 1 104 ? 34.821 -29.266 -29.769 1.00 97.19 104 LEU A CA 1
ATOM 822 C C . LEU A 1 104 ? 35.106 -30.320 -30.831 1.00 97.19 104 LEU A C 1
ATOM 824 O O . LEU A 1 104 ? 36.216 -30.851 -30.881 1.00 97.19 104 LEU A O 1
ATOM 828 N N . HIS A 1 105 ? 34.144 -30.525 -31.719 1.00 97.00 105 HIS A N 1
ATOM 829 C CA . HIS A 1 105 ? 34.282 -31.324 -32.927 1.00 97.00 105 HIS A CA 1
ATOM 830 C C . HIS A 1 105 ? 34.642 -30.413 -34.096 1.00 97.00 105 HIS A C 1
ATOM 832 O O . HIS A 1 105 ? 33.944 -29.441 -34.385 1.00 97.00 105 HIS A O 1
ATOM 838 N N . ALA A 1 106 ? 35.741 -30.718 -34.775 1.00 95.44 106 ALA A N 1
ATOM 839 C CA . ALA A 1 106 ? 36.149 -30.069 -36.013 1.00 95.44 106 ALA A CA 1
ATOM 840 C C . ALA A 1 106 ? 35.921 -31.042 -37.174 1.00 95.44 106 ALA A C 1
ATOM 842 O O . ALA A 1 106 ? 36.629 -32.042 -37.306 1.00 95.44 106 ALA A O 1
ATOM 843 N N . GLN A 1 107 ? 34.932 -30.752 -38.017 1.00 91.81 107 GLN A N 1
ATOM 844 C CA . GLN A 1 107 ? 34.538 -31.585 -39.146 1.00 91.81 107 GLN A CA 1
ATOM 845 C C . GLN A 1 107 ? 35.085 -31.006 -40.456 1.00 91.81 107 GLN A C 1
ATOM 847 O O . GLN A 1 107 ? 34.641 -29.967 -40.941 1.00 91.81 107 GLN A O 1
ATOM 852 N N . GLY A 1 108 ? 36.071 -31.690 -41.031 1.00 85.62 108 GLY A N 1
ATOM 853 C CA . GLY A 1 108 ? 36.534 -31.479 -42.405 1.00 85.62 108 GLY A CA 1
ATOM 854 C C . GLY A 1 108 ? 36.394 -32.776 -43.202 1.00 85.62 108 GLY A C 1
ATOM 855 O O . GLY A 1 108 ? 35.360 -33.436 -43.161 1.00 85.62 108 GLY A O 1
ATOM 856 N N . ASN A 1 109 ? 37.476 -33.212 -43.850 1.00 78.69 109 ASN A N 1
ATOM 857 C CA . ASN A 1 109 ? 37.546 -34.554 -44.452 1.00 78.69 109 ASN A CA 1
ATOM 858 C C . ASN A 1 109 ? 37.624 -35.686 -43.402 1.00 78.69 109 ASN A C 1
ATOM 860 O O . ASN A 1 109 ? 37.491 -36.861 -43.738 1.00 78.69 109 ASN A O 1
ATOM 864 N N . ARG A 1 110 ? 37.849 -35.330 -42.132 1.00 82.06 110 ARG A N 1
ATOM 865 C CA . ARG A 1 110 ? 37.800 -36.190 -40.946 1.00 82.06 110 ARG A CA 1
ATOM 866 C C . ARG A 1 110 ? 37.296 -35.361 -39.757 1.00 82.06 110 ARG A C 1
ATOM 868 O O . ARG A 1 110 ? 37.353 -34.133 -39.805 1.00 82.06 110 ARG A O 1
ATOM 875 N N . VAL A 1 111 ? 36.804 -36.045 -38.727 1.00 87.75 111 VAL A N 1
ATOM 876 C CA . VAL A 1 111 ? 36.451 -35.462 -37.429 1.00 87.75 111 VAL A CA 1
ATOM 877 C C . VAL A 1 111 ? 37.667 -35.522 -36.503 1.00 87.75 111 VAL A C 1
ATOM 879 O O . VAL A 1 111 ? 38.209 -36.604 -36.270 1.00 87.75 111 VAL A O 1
ATOM 882 N N . GLU A 1 112 ? 38.087 -34.365 -36.003 1.00 93.81 112 GLU A N 1
ATOM 883 C CA . GLU A 1 112 ? 39.055 -34.224 -34.910 1.00 93.81 112 GLU A CA 1
ATOM 884 C C . GLU A 1 112 ? 38.348 -33.611 -33.697 1.00 93.81 112 GLU A C 1
ATOM 886 O O . GLU A 1 112 ? 37.457 -32.775 -33.866 1.00 93.81 112 GLU A O 1
ATOM 891 N N . GLU A 1 113 ? 38.752 -33.993 -32.486 1.00 95.94 113 GLU A N 1
ATOM 892 C CA . GLU A 1 113 ? 38.118 -33.528 -31.249 1.00 95.94 113 GLU A CA 1
ATOM 893 C C . GLU A 1 113 ? 39.124 -32.932 -30.260 1.00 95.94 113 GLU A C 1
ATOM 895 O O . GLU A 1 113 ? 40.278 -33.356 -30.156 1.00 95.94 113 GLU A O 1
ATOM 900 N N . VAL A 1 114 ? 38.671 -31.933 -29.507 1.00 96.44 114 VAL A N 1
ATOM 901 C CA . VAL A 1 114 ? 39.390 -31.392 -28.353 1.00 96.44 114 VAL A CA 1
ATOM 902 C C . VAL A 1 114 ? 38.444 -31.341 -27.167 1.00 96.44 114 VAL A C 1
ATOM 904 O O . VAL A 1 114 ? 37.355 -30.784 -27.263 1.00 96.44 114 VAL A O 1
ATOM 907 N N . VAL A 1 115 ? 38.901 -31.891 -26.041 1.00 96.62 115 VAL A N 1
ATOM 908 C CA . VAL A 1 115 ? 38.152 -31.936 -24.783 1.00 96.62 115 VAL A CA 1
ATOM 909 C C . VAL A 1 115 ? 38.779 -30.983 -23.768 1.00 96.62 115 VAL A C 1
ATOM 911 O O . VAL A 1 115 ? 39.974 -31.083 -23.464 1.00 96.62 115 VAL A O 1
ATOM 914 N N . TRP A 1 116 ? 37.958 -30.099 -23.208 1.00 97.69 116 TRP A N 1
ATOM 915 C CA . TRP A 1 116 ? 38.288 -29.278 -22.044 1.00 97.69 116 TRP A CA 1
ATOM 916 C C . TRP A 1 116 ? 37.545 -29.778 -20.812 1.00 97.69 116 TRP A C 1
ATOM 918 O O . TRP A 1 116 ? 36.351 -30.053 -20.873 1.00 97.69 116 TRP A O 1
ATOM 928 N N . ASN A 1 117 ? 38.240 -29.834 -19.680 1.00 96.94 117 ASN A N 1
ATOM 929 C CA . ASN A 1 117 ? 37.651 -30.083 -18.372 1.00 96.94 117 ASN A CA 1
ATOM 930 C C . ASN A 1 117 ? 37.474 -28.746 -17.651 1.00 96.94 117 ASN A C 1
ATOM 932 O O . ASN A 1 117 ? 38.428 -27.986 -17.504 1.00 96.94 117 ASN A O 1
ATOM 936 N N . VAL A 1 118 ? 36.275 -28.444 -17.178 1.00 97.00 118 VAL A N 1
ATOM 937 C CA . VAL A 1 118 ? 35.995 -27.224 -16.425 1.00 97.00 118 VAL A CA 1
ATOM 938 C C . VAL A 1 118 ? 35.505 -27.595 -15.036 1.00 97.00 118 VAL A C 1
ATOM 940 O O . VAL A 1 118 ? 34.465 -28.226 -14.883 1.00 97.00 118 VAL A O 1
ATOM 943 N N . GLN A 1 119 ? 36.235 -27.170 -14.014 1.00 96.62 119 GLN A N 1
ATOM 944 C CA . GLN A 1 119 ? 35.836 -27.280 -12.621 1.00 96.62 119 GLN A CA 1
ATOM 945 C C . GLN A 1 119 ? 35.181 -25.972 -12.171 1.00 96.62 119 GLN A C 1
ATOM 947 O O . GLN A 1 119 ? 35.776 -24.896 -12.257 1.00 96.62 119 GLN A O 1
ATOM 952 N N . VAL A 1 120 ? 33.945 -26.060 -11.683 1.00 96.25 120 VAL A N 1
ATOM 953 C CA . VAL A 1 120 ? 33.210 -24.898 -11.174 1.00 96.25 120 VAL A CA 1
ATOM 954 C C . VAL A 1 120 ? 33.454 -24.758 -9.670 1.00 96.25 120 VAL A C 1
ATOM 956 O O . VAL A 1 120 ? 33.294 -25.717 -8.916 1.00 96.25 120 VAL A O 1
ATOM 959 N N . GLU A 1 121 ? 33.865 -23.569 -9.231 1.00 94.81 121 GLU A N 1
ATOM 960 C CA . GLU A 1 121 ? 34.093 -23.245 -7.822 1.00 94.81 121 GLU A CA 1
ATOM 961 C C . GLU A 1 121 ? 32.785 -23.292 -7.022 1.00 94.81 121 GLU A C 1
ATOM 963 O O . GLU A 1 121 ? 31.718 -22.893 -7.504 1.00 94.81 121 GLU A O 1
ATOM 968 N N . ALA A 1 122 ? 32.879 -23.744 -5.770 1.00 93.00 122 ALA A N 1
ATOM 969 C CA . ALA A 1 122 ? 31.772 -23.707 -4.829 1.00 93.00 122 ALA A CA 1
ATOM 970 C C . ALA A 1 122 ? 31.493 -22.265 -4.389 1.00 93.00 122 ALA A C 1
ATOM 972 O O . ALA A 1 122 ? 32.345 -21.576 -3.829 1.00 93.00 122 ALA A O 1
ATOM 973 N N . ILE A 1 123 ? 30.268 -21.816 -4.636 1.00 92.12 123 ILE A N 1
ATOM 974 C CA . ILE A 1 123 ? 29.700 -20.588 -4.101 1.00 92.12 123 ILE A CA 1
ATOM 975 C C . ILE A 1 123 ? 28.619 -20.987 -3.111 1.00 92.12 123 ILE A C 1
ATOM 977 O O . ILE A 1 123 ? 27.638 -21.643 -3.465 1.00 92.12 123 ILE A O 1
ATOM 981 N N . HIS A 1 124 ? 28.783 -20.521 -1.880 1.00 91.38 124 HIS A N 1
ATOM 982 C CA . HIS A 1 124 ? 27.802 -20.675 -0.823 1.00 91.38 124 HIS A CA 1
ATOM 983 C C . HIS A 1 124 ? 27.158 -19.324 -0.538 1.00 91.38 124 HIS A C 1
ATOM 985 O O . HIS A 1 124 ? 27.811 -18.383 -0.082 1.00 91.38 124 HIS A O 1
ATOM 991 N N . HIS A 1 125 ? 25.875 -19.206 -0.846 1.00 92.12 125 HIS A N 1
ATOM 992 C CA . HIS A 1 125 ? 25.119 -17.991 -0.595 1.00 92.12 125 HIS A CA 1
ATOM 993 C C . HIS A 1 125 ? 23.666 -18.359 -0.341 1.00 92.12 125 HIS A C 1
ATOM 995 O O . HIS A 1 125 ? 23.118 -19.219 -1.019 1.00 92.12 125 HIS A O 1
ATOM 1001 N N . PHE A 1 126 ? 23.022 -17.707 0.616 1.00 94.88 126 PHE A N 1
ATOM 1002 C CA . PHE A 1 126 ? 21.613 -17.930 0.893 1.00 94.88 126 PHE A CA 1
ATOM 1003 C C . PHE A 1 126 ? 20.957 -16.645 1.375 1.00 94.88 126 PHE A C 1
ATOM 1005 O O . PHE A 1 126 ? 21.628 -15.714 1.827 1.00 94.88 126 PHE A O 1
ATOM 1012 N N . THR A 1 127 ? 19.638 -16.598 1.257 1.00 94.62 127 THR A N 1
ATOM 1013 C CA . THR A 1 127 ? 18.816 -15.503 1.768 1.00 94.62 127 THR A CA 1
ATOM 1014 C C . THR A 1 127 ? 17.744 -16.048 2.699 1.00 94.62 127 THR A C 1
ATOM 1016 O O . THR A 1 127 ? 17.330 -17.205 2.596 1.00 94.62 127 THR A O 1
ATOM 1019 N N . VAL A 1 128 ? 17.308 -15.193 3.623 1.00 95.00 128 VAL A N 1
ATOM 1020 C CA . VAL A 1 128 ? 16.247 -15.472 4.592 1.00 95.00 128 VAL A CA 1
ATOM 1021 C C . VAL A 1 128 ? 15.206 -14.366 4.475 1.00 95.00 128 VAL A C 1
ATOM 1023 O O . VAL A 1 128 ? 15.582 -13.188 4.451 1.00 95.00 128 VAL A O 1
ATOM 1026 N N . SER A 1 129 ? 13.925 -14.729 4.383 1.00 92.38 129 SER A N 1
ATOM 1027 C CA . SER A 1 129 ? 12.833 -13.750 4.362 1.00 92.38 129 SER A CA 1
ATOM 1028 C C . SER A 1 129 ? 12.753 -12.965 5.669 1.00 92.38 129 SER A C 1
ATOM 1030 O O . SER A 1 129 ? 13.147 -13.453 6.730 1.00 92.38 129 SER A O 1
ATOM 1032 N N . ASP A 1 130 ? 12.195 -11.760 5.600 1.00 86.19 130 ASP A N 1
ATOM 1033 C CA . ASP A 1 130 ? 11.860 -11.005 6.803 1.00 86.19 130 ASP A CA 1
ATOM 1034 C C . ASP A 1 130 ? 10.806 -11.744 7.633 1.00 86.19 130 ASP A C 1
ATOM 1036 O O . ASP A 1 130 ? 9.986 -12.504 7.110 1.00 86.19 130 ASP A O 1
ATOM 1040 N N . ILE A 1 131 ? 10.859 -11.537 8.948 1.00 86.94 131 ILE A N 1
ATOM 1041 C CA . ILE A 1 131 ? 9.890 -12.098 9.887 1.00 86.94 131 ILE A CA 1
ATOM 1042 C C . ILE A 1 131 ? 8.804 -11.044 10.099 1.00 86.94 131 ILE A C 1
ATOM 1044 O O . ILE A 1 131 ? 9.147 -9.884 10.345 1.00 86.94 131 ILE A O 1
ATOM 1048 N N . PRO A 1 132 ? 7.512 -11.408 10.045 1.00 78.88 132 PRO A N 1
ATOM 1049 C CA . PRO A 1 132 ? 6.444 -10.464 10.333 1.00 78.88 132 PRO A CA 1
ATOM 1050 C C . PRO A 1 132 ? 6.604 -9.844 11.731 1.00 78.88 132 PRO A C 1
ATOM 1052 O O . PRO A 1 132 ? 6.995 -10.506 12.701 1.00 78.88 132 PRO A O 1
ATOM 1055 N N . SER A 1 133 ? 6.322 -8.545 11.834 1.00 75.94 133 SER A N 1
ATOM 1056 C CA . SER A 1 133 ? 6.231 -7.854 13.116 1.00 75.94 133 SER A CA 1
ATOM 1057 C C . SER A 1 133 ? 4.859 -8.124 13.732 1.00 75.94 133 SER A C 1
ATOM 1059 O O . SER A 1 133 ? 3.819 -7.831 13.143 1.00 75.94 133 SER A O 1
ATOM 1061 N N . PHE A 1 134 ? 4.847 -8.693 14.935 1.00 77.31 134 PHE A N 1
ATOM 1062 C CA . PHE A 1 134 ? 3.609 -8.924 15.674 1.00 77.31 134 PHE A CA 1
ATOM 1063 C C . PHE A 1 134 ? 3.417 -7.781 16.642 1.00 77.31 134 PHE A C 1
ATOM 1065 O O . PHE A 1 134 ? 4.195 -7.615 17.575 1.00 77.31 134 PHE A O 1
ATOM 1072 N N . HIS A 1 135 ? 2.366 -6.995 16.447 1.00 71.25 135 HIS A N 1
ATOM 1073 C CA . HIS A 1 135 ? 2.095 -5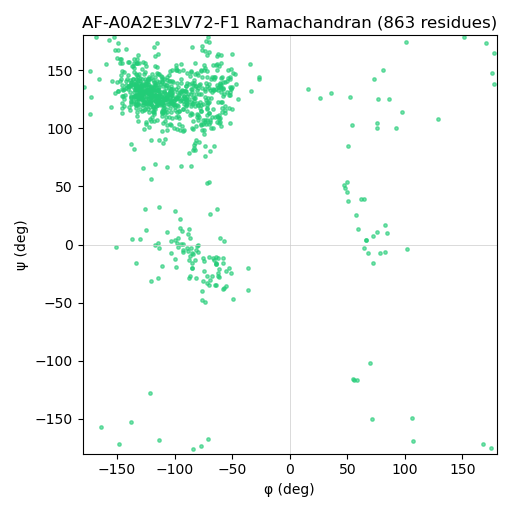.887 17.353 1.00 71.25 135 HIS A CA 1
ATOM 1074 C C . HIS A 1 135 ? 1.645 -6.401 18.725 1.00 71.25 135 HIS A C 1
ATOM 1076 O O . HIS A 1 135 ? 2.004 -5.802 19.734 1.00 71.25 135 HIS A O 1
ATOM 1082 N N . ARG A 1 136 ? 0.898 -7.515 18.782 1.00 77.06 136 ARG A N 1
ATOM 1083 C CA . ARG A 1 136 ? 0.304 -8.055 20.014 1.00 77.06 136 ARG A CA 1
ATOM 1084 C C . ARG A 1 136 ? 0.219 -9.579 19.987 1.00 77.06 136 ARG A C 1
ATOM 1086 O O . ARG A 1 136 ? -0.118 -10.142 18.952 1.00 77.06 136 ARG A O 1
ATOM 1093 N N . ILE A 1 137 ? 0.491 -10.213 21.126 1.00 86.12 137 ILE A N 1
ATOM 1094 C CA . ILE A 1 137 ? 0.333 -11.657 21.359 1.00 86.12 137 ILE A CA 1
ATOM 1095 C C . ILE A 1 137 ? -0.263 -11.855 22.746 1.00 86.12 137 ILE A C 1
ATOM 1097 O O . ILE A 1 137 ? 0.172 -11.230 23.714 1.00 86.12 137 ILE A O 1
ATOM 1101 N N . TRP A 1 138 ? -1.225 -12.750 22.885 1.00 83.75 138 TRP A N 1
ATOM 1102 C CA . TRP A 1 138 ? -1.798 -13.097 24.178 1.00 83.75 138 TRP A CA 1
ATOM 1103 C C . TRP A 1 138 ? -0.983 -14.183 24.892 1.00 83.75 138 TRP A C 1
ATOM 1105 O O . TRP A 1 138 ? -0.448 -15.096 24.268 1.00 83.75 138 TRP A O 1
ATOM 1115 N N . ASN A 1 139 ? -0.948 -14.167 26.228 1.00 87.56 139 ASN A N 1
ATOM 1116 C CA . ASN A 1 139 ? -0.355 -15.278 26.989 1.00 87.56 139 ASN A CA 1
ATOM 1117 C C . ASN A 1 139 ? -0.943 -16.633 26.553 1.00 87.56 139 ASN A C 1
ATOM 1119 O O . ASN A 1 139 ? -2.166 -16.809 26.505 1.00 87.56 139 ASN A O 1
ATOM 1123 N N . GLY A 1 140 ? -0.066 -17.605 26.297 1.00 88.12 140 GLY A N 1
ATOM 1124 C CA . GLY A 1 140 ? -0.430 -18.950 25.850 1.00 88.12 140 GLY A CA 1
ATOM 1125 C C . GLY A 1 140 ? -0.789 -19.072 24.370 1.00 88.12 140 GLY A C 1
ATOM 1126 O O . GLY A 1 140 ? -0.976 -20.199 23.909 1.00 88.12 140 GLY A O 1
ATOM 1127 N N . GLU A 1 141 ? -0.895 -17.963 23.636 1.00 90.00 141 GLU A N 1
ATOM 1128 C CA . GLU A 1 141 ? -1.119 -17.980 22.192 1.00 90.00 141 GLU A CA 1
ATOM 1129 C C . GLU A 1 141 ? 0.083 -18.588 21.467 1.00 90.00 141 GLU A C 1
ATOM 1131 O O . GLU A 1 141 ? 1.230 -18.391 21.873 1.00 90.00 141 GLU A O 1
ATOM 1136 N N . ILE A 1 142 ? -0.208 -19.358 20.418 1.00 93.94 142 ILE A N 1
ATOM 1137 C CA . ILE A 1 142 ? 0.786 -19.961 19.534 1.00 93.94 142 ILE A CA 1
ATOM 1138 C C . ILE A 1 142 ? 0.847 -19.107 18.274 1.00 93.94 142 ILE A C 1
ATOM 1140 O O . ILE A 1 142 ? -0.147 -18.962 17.569 1.00 93.94 142 ILE A O 1
ATOM 1144 N N . ILE A 1 143 ? 2.023 -18.567 17.995 1.00 93.19 143 ILE A N 1
ATOM 1145 C CA . ILE A 1 143 ? 2.298 -17.748 16.820 1.00 93.19 143 ILE A CA 1
ATOM 1146 C C . ILE A 1 143 ? 2.944 -18.631 15.766 1.00 93.19 143 ILE A C 1
ATOM 1148 O O . ILE A 1 143 ? 3.824 -19.429 16.093 1.00 93.19 143 ILE A O 1
ATOM 1152 N N . HIS A 1 144 ? 2.544 -18.439 14.514 1.00 93.38 144 HIS A N 1
ATOM 1153 C CA . HIS A 1 144 ? 3.143 -19.077 13.350 1.00 93.38 144 HIS A CA 1
ATOM 1154 C C . HIS A 1 144 ? 4.041 -18.083 12.618 1.00 93.38 144 HIS A C 1
ATOM 1156 O O . HIS A 1 144 ? 3.604 -16.998 12.230 1.00 93.38 144 HIS A O 1
ATOM 1162 N N . LEU A 1 145 ? 5.302 -18.456 12.441 1.00 93.94 145 LEU A N 1
ATOM 1163 C CA . LEU A 1 145 ? 6.333 -17.627 11.835 1.00 93.94 145 LEU A CA 1
ATOM 1164 C C . LEU A 1 145 ? 6.882 -18.348 10.607 1.00 93.94 145 LEU A C 1
ATOM 1166 O O . LEU A 1 145 ? 7.839 -19.118 10.726 1.00 93.94 145 LEU A O 1
ATOM 1170 N N . PRO A 1 146 ? 6.284 -18.127 9.426 1.00 94.38 146 PRO A N 1
ATOM 1171 C CA . PRO A 1 146 ? 6.808 -18.692 8.198 1.00 94.38 146 PRO A CA 1
ATOM 1172 C C . PRO A 1 146 ? 8.125 -17.993 7.850 1.00 94.38 146 PRO A C 1
ATOM 1174 O O . PRO A 1 146 ? 8.147 -16.810 7.512 1.00 94.38 146 PRO A O 1
ATOM 1177 N N . VAL A 1 147 ? 9.230 -18.730 7.918 1.00 95.50 147 VAL A N 1
ATOM 1178 C CA . VAL A 1 147 ? 10.557 -18.252 7.521 1.00 95.50 147 VAL A CA 1
ATOM 1179 C C . VAL A 1 147 ? 10.986 -18.990 6.266 1.00 95.50 147 VAL A C 1
ATOM 1181 O O . VAL A 1 147 ? 11.080 -20.215 6.243 1.00 95.50 147 VAL A O 1
ATOM 1184 N N . SER A 1 148 ? 11.242 -18.241 5.202 1.00 96.75 148 SER A N 1
ATOM 1185 C CA . SER A 1 148 ? 11.727 -18.790 3.947 1.00 96.75 148 SER A CA 1
ATOM 1186 C C . SER A 1 148 ? 13.243 -18.701 3.868 1.00 96.75 148 SER A C 1
ATOM 1188 O O . SER A 1 148 ? 13.801 -17.618 4.016 1.00 96.75 148 SER A O 1
ATOM 1190 N N . ILE A 1 149 ? 13.885 -19.807 3.507 1.00 97.50 149 ILE A N 1
ATOM 1191 C CA . ILE A 1 149 ? 15.318 -19.904 3.226 1.00 97.50 149 ILE A CA 1
ATOM 1192 C C . ILE A 1 149 ? 15.478 -20.263 1.753 1.00 97.50 149 ILE A C 1
ATOM 1194 O O . ILE A 1 149 ? 14.867 -21.226 1.293 1.00 97.50 149 ILE A O 1
ATOM 1198 N N . THR A 1 150 ? 16.284 -19.503 1.017 1.00 96.62 150 THR A N 1
ATOM 1199 C CA . THR A 1 150 ? 16.588 -19.801 -0.393 1.00 96.62 150 THR A CA 1
ATOM 1200 C C . THR A 1 150 ? 18.086 -19.974 -0.567 1.00 96.62 150 THR A C 1
ATOM 1202 O O . THR A 1 150 ? 18.850 -19.062 -0.238 1.00 96.62 150 THR A O 1
ATOM 1205 N N . ASN A 1 151 ? 18.510 -21.122 -1.098 1.00 95.44 151 ASN A N 1
ATOM 1206 C CA . ASN A 1 151 ? 19.908 -21.356 -1.442 1.00 95.44 151 ASN A CA 1
ATOM 1207 C C . ASN A 1 151 ? 20.222 -20.676 -2.784 1.00 95.44 151 ASN A C 1
ATOM 1209 O O . ASN A 1 151 ? 19.738 -21.088 -3.829 1.00 95.44 151 ASN A O 1
ATOM 1213 N N . HIS A 1 152 ? 21.034 -19.628 -2.774 1.00 93.31 152 HIS A N 1
ATOM 1214 C CA . HIS A 1 152 ? 21.518 -18.953 -3.983 1.00 93.31 152 HIS A CA 1
ATOM 1215 C C . HIS A 1 152 ? 22.924 -19.402 -4.404 1.00 93.31 152 HIS A C 1
ATOM 1217 O O . HIS A 1 152 ? 23.471 -18.873 -5.376 1.00 93.31 152 HIS A O 1
ATOM 1223 N N . GLY A 1 153 ? 23.517 -20.335 -3.662 1.00 93.06 153 GLY A N 1
ATOM 1224 C CA . GLY A 1 153 ? 24.754 -21.004 -4.017 1.00 93.06 153 GLY A CA 1
ATOM 1225 C C . GLY A 1 153 ? 24.560 -22.009 -5.147 1.00 93.06 153 GLY A C 1
ATOM 1226 O O . GLY A 1 153 ? 23.446 -22.269 -5.601 1.00 93.06 153 GLY A O 1
ATOM 1227 N N . ASN A 1 154 ? 25.670 -22.586 -5.599 1.00 94.31 154 ASN A N 1
ATOM 1228 C CA . ASN A 1 154 ? 25.691 -23.650 -6.605 1.00 94.31 154 ASN A CA 1
ATOM 1229 C C . ASN A 1 154 ? 26.028 -25.028 -6.009 1.00 94.31 154 ASN A C 1
ATOM 1231 O O . ASN A 1 154 ? 26.264 -25.981 -6.744 1.00 94.31 154 ASN A O 1
ATOM 1235 N N . THR A 1 155 ? 26.044 -25.149 -4.684 1.00 93.44 155 THR A N 1
ATOM 1236 C CA . THR A 1 155 ? 26.212 -26.419 -3.969 1.00 93.44 155 THR A CA 1
ATOM 1237 C C . THR A 1 155 ? 24.974 -26.700 -3.122 1.00 93.44 155 THR A C 1
ATOM 1239 O O . THR A 1 155 ? 24.408 -25.757 -2.560 1.00 93.44 155 THR A O 1
ATOM 1242 N N . PRO A 1 156 ? 24.520 -27.963 -3.017 1.00 94.25 156 PRO A N 1
ATOM 1243 C CA . PRO A 1 156 ? 23.489 -28.329 -2.057 1.00 94.25 156 PRO A CA 1
ATOM 1244 C C . PRO A 1 156 ? 23.919 -27.987 -0.627 1.00 94.25 156 PRO A C 1
ATOM 1246 O O . PRO A 1 156 ? 25.046 -28.287 -0.231 1.00 94.25 156 PRO A O 1
ATOM 1249 N N . GLN A 1 157 ? 23.036 -27.364 0.153 1.00 95.19 157 GLN A N 1
ATOM 1250 C CA . GLN A 1 157 ? 23.406 -26.822 1.461 1.00 95.19 157 GLN A CA 1
ATOM 1251 C C . GLN A 1 157 ? 22.329 -27.059 2.519 1.00 95.19 157 GLN A C 1
ATOM 1253 O O . GLN A 1 157 ? 21.145 -26.844 2.275 1.00 95.19 157 GLN A O 1
ATOM 1258 N N . SER A 1 158 ? 22.752 -27.472 3.714 1.00 96.81 158 SER A N 1
ATOM 1259 C CA . SER A 1 158 ? 21.878 -27.598 4.884 1.00 96.81 158 SER A CA 1
ATOM 1260 C C . SER A 1 158 ? 22.065 -26.427 5.847 1.00 96.81 158 SER A C 1
ATOM 1262 O O . SER A 1 158 ? 23.164 -25.873 5.969 1.00 96.81 158 SER A O 1
ATOM 1264 N N . TYR A 1 159 ? 20.997 -26.085 6.563 1.00 97.06 159 TYR A N 1
ATOM 1265 C CA . TYR A 1 159 ? 20.922 -24.940 7.465 1.00 97.06 159 TYR A CA 1
ATOM 1266 C C . TYR A 1 159 ? 20.415 -25.374 8.836 1.00 97.06 159 TYR A C 1
ATOM 1268 O O . TYR A 1 159 ? 19.414 -26.085 8.933 1.00 97.06 159 TYR A O 1
ATOM 1276 N N . ARG A 1 160 ? 21.092 -24.930 9.893 1.00 97.69 160 ARG A N 1
ATOM 1277 C CA . ARG A 1 160 ? 20.646 -25.053 11.276 1.00 97.69 160 ARG A CA 1
ATOM 1278 C C . ARG A 1 160 ? 19.830 -23.821 11.654 1.00 97.69 160 ARG A C 1
ATOM 1280 O O . ARG A 1 160 ? 20.272 -22.699 11.416 1.00 97.69 160 ARG A O 1
ATOM 1287 N N . ILE A 1 161 ? 18.669 -24.025 12.265 1.00 97.38 161 ILE A N 1
ATOM 1288 C CA . ILE A 1 161 ? 17.835 -22.935 12.780 1.00 97.38 161 ILE A CA 1
ATOM 1289 C C . ILE A 1 161 ? 17.941 -22.895 14.295 1.00 97.38 161 ILE A C 1
ATOM 1291 O O . ILE A 1 161 ? 17.709 -23.891 14.978 1.00 97.38 161 ILE A O 1
ATOM 1295 N N . GLN A 1 162 ? 18.246 -21.713 14.820 1.00 97.06 162 GLN A N 1
ATOM 1296 C CA . GLN A 1 162 ? 18.160 -21.407 16.239 1.00 97.06 162 GLN A CA 1
ATOM 1297 C C . GLN A 1 162 ? 17.165 -20.275 16.443 1.00 97.06 162 GLN A C 1
ATOM 1299 O O . GLN A 1 162 ? 17.221 -19.244 15.777 1.00 97.06 162 GLN A O 1
ATOM 1304 N N . VAL A 1 163 ? 16.273 -20.441 17.406 1.00 95.94 163 VAL A N 1
ATOM 1305 C CA . VAL A 1 163 ? 15.315 -19.410 17.790 1.00 95.94 163 VAL A CA 1
ATOM 1306 C C . VAL A 1 163 ? 15.634 -19.000 19.216 1.00 95.94 163 VAL A C 1
ATOM 1308 O O . VAL A 1 163 ? 15.722 -19.849 20.101 1.00 95.94 163 VAL A O 1
ATOM 1311 N N . ARG A 1 164 ? 15.845 -17.704 19.432 1.00 94.75 164 ARG A N 1
ATOM 1312 C CA . ARG A 1 164 ? 16.134 -17.125 20.744 1.00 94.75 164 ARG A CA 1
ATOM 1313 C C . ARG A 1 164 ? 15.016 -16.177 21.140 1.00 94.75 164 ARG A C 1
ATOM 1315 O O . ARG A 1 164 ? 14.678 -15.260 20.393 1.00 94.75 164 ARG A O 1
ATOM 1322 N N . THR A 1 165 ? 14.485 -16.387 22.331 1.00 92.44 165 THR A N 1
ATOM 1323 C CA . THR A 1 165 ? 13.513 -15.520 23.000 1.00 92.44 165 THR A CA 1
ATOM 1324 C C . THR A 1 165 ? 14.138 -14.977 24.281 1.00 92.44 165 THR A C 1
ATOM 1326 O O . THR A 1 165 ? 15.052 -15.592 24.826 1.00 92.44 165 THR A O 1
ATOM 1329 N N . ILE A 1 166 ? 13.686 -13.808 24.748 1.00 80.38 166 ILE A N 1
ATOM 1330 C CA . ILE A 1 166 ? 14.186 -13.216 26.006 1.00 80.38 166 ILE A CA 1
ATOM 1331 C C . ILE A 1 166 ? 13.835 -14.099 27.216 1.00 80.38 166 ILE A C 1
ATOM 1333 O O . ILE A 1 166 ? 14.639 -14.216 28.134 1.00 80.38 166 ILE A O 1
ATOM 1337 N N . ASP A 1 167 ? 12.668 -14.745 27.182 1.00 79.94 167 ASP A N 1
ATOM 1338 C CA . ASP A 1 167 ? 12.167 -15.629 28.239 1.00 79.94 167 ASP A CA 1
ATOM 1339 C C . ASP A 1 167 ? 12.046 -17.084 27.740 1.00 79.94 167 ASP A C 1
ATOM 1341 O O . ASP A 1 167 ? 12.170 -17.342 26.541 1.00 79.94 167 ASP A O 1
ATOM 1345 N N . ASP A 1 168 ? 11.736 -18.027 28.641 1.00 80.38 168 ASP A N 1
ATOM 1346 C CA . ASP A 1 168 ? 11.556 -19.472 28.379 1.00 80.38 168 ASP A CA 1
ATOM 1347 C C . ASP A 1 168 ? 10.282 -19.798 27.561 1.00 80.38 168 ASP A C 1
ATOM 1349 O O . ASP A 1 168 ? 9.410 -20.573 27.974 1.00 80.38 168 ASP A O 1
ATOM 1353 N N . TRP A 1 169 ? 10.116 -19.170 26.398 1.00 92.81 169 TRP A N 1
ATOM 1354 C CA . TRP A 1 169 ? 9.006 -19.449 25.494 1.00 92.81 169 TRP A CA 1
ATOM 1355 C C . TRP A 1 169 ? 9.171 -20.850 24.921 1.00 92.81 169 TRP A C 1
ATOM 1357 O O . TRP A 1 169 ? 10.276 -21.302 24.615 1.00 92.81 169 TRP A O 1
ATOM 1367 N N . LYS A 1 170 ? 8.051 -21.548 24.728 1.00 95.50 170 LYS A N 1
ATOM 1368 C CA . LYS A 1 170 ? 8.102 -22.836 24.039 1.00 95.50 170 LYS A CA 1
ATOM 1369 C C . LYS A 1 170 ? 8.235 -22.569 22.550 1.00 95.50 170 LYS A C 1
ATOM 1371 O O . LYS A 1 170 ? 7.327 -22.009 21.942 1.00 95.50 170 LYS A O 1
ATOM 1376 N N . VAL A 1 171 ? 9.363 -22.975 21.986 1.00 96.31 171 VAL A N 1
ATOM 1377 C CA . VAL A 1 171 ? 9.632 -22.914 20.552 1.00 96.31 171 VAL A CA 1
ATOM 1378 C C . VAL A 1 171 ? 9.492 -24.317 19.971 1.00 96.31 171 VAL A C 1
ATOM 1380 O O . VAL A 1 171 ? 10.080 -25.269 20.484 1.00 96.31 171 VAL A O 1
ATOM 1383 N N . TRP A 1 172 ? 8.767 -24.431 18.864 1.00 97.69 172 TRP A N 1
ATOM 1384 C CA . TRP A 1 172 ? 8.822 -25.581 17.971 1.00 97.69 172 TRP A CA 1
ATOM 1385 C C . TRP A 1 172 ? 9.368 -25.124 16.621 1.00 97.69 172 TRP A C 1
ATOM 1387 O O . TRP A 1 172 ? 8.689 -24.444 15.852 1.00 97.69 172 TRP A O 1
ATOM 1397 N N . SER A 1 173 ? 10.605 -25.507 16.335 1.00 96.31 173 SER A N 1
ATOM 1398 C CA . SER A 1 173 ? 11.258 -25.308 15.044 1.00 96.31 173 SER A CA 1
ATOM 1399 C C . SER A 1 173 ? 12.079 -26.548 14.706 1.00 96.31 173 SER A C 1
ATOM 1401 O O . SER A 1 173 ? 12.642 -27.157 15.621 1.00 96.31 173 SER A O 1
ATOM 1403 N N . PRO A 1 174 ? 12.192 -26.934 13.427 1.00 95.62 174 PRO A N 1
ATOM 1404 C CA . PRO A 1 174 ? 13.177 -27.934 13.044 1.00 95.62 174 PRO A CA 1
ATOM 1405 C C . PRO A 1 174 ? 14.579 -27.395 13.343 1.00 95.62 174 PRO A C 1
ATOM 1407 O O . PRO A 1 174 ? 14.882 -26.243 13.041 1.00 95.62 174 PRO A O 1
ATOM 1410 N N . GLU A 1 175 ? 15.438 -28.224 13.932 1.00 95.94 175 GLU A N 1
ATOM 1411 C CA . GLU A 1 175 ? 16.830 -27.841 14.192 1.00 95.94 175 GLU A CA 1
ATOM 1412 C C . GLU A 1 175 ? 17.628 -27.729 12.886 1.00 95.94 175 GLU A C 1
ATOM 1414 O O . GLU A 1 175 ? 18.537 -26.911 12.785 1.00 95.94 175 GLU A O 1
ATOM 1419 N N . LEU A 1 176 ? 17.271 -28.528 11.876 1.00 96.56 176 LEU A N 1
ATOM 1420 C CA . LEU A 1 176 ? 18.003 -28.677 10.624 1.00 96.56 176 LEU A CA 1
ATOM 1421 C C . LEU A 1 176 ? 17.046 -28.721 9.425 1.00 96.56 176 LEU A C 1
ATOM 1423 O O . LEU A 1 176 ? 16.037 -29.424 9.467 1.00 96.56 176 LEU A O 1
ATOM 1427 N N . ILE A 1 177 ? 17.403 -28.028 8.343 1.00 96.56 177 ILE A N 1
ATOM 1428 C CA . ILE A 1 177 ? 16.720 -28.065 7.041 1.00 96.56 177 ILE A CA 1
ATOM 1429 C C . ILE A 1 177 ? 17.723 -28.301 5.921 1.00 96.56 177 ILE A C 1
ATOM 1431 O O . ILE A 1 177 ? 18.830 -27.763 5.946 1.00 96.56 177 ILE A O 1
ATOM 1435 N N . GLY A 1 178 ? 17.302 -29.061 4.913 1.00 93.62 178 GLY A N 1
ATOM 1436 C CA . GLY A 1 178 ? 18.081 -29.354 3.716 1.00 93.62 178 GLY A CA 1
ATOM 1437 C C . GLY A 1 178 ? 18.616 -30.794 3.666 1.00 93.62 178 GLY A C 1
ATOM 1438 O O . GLY A 1 178 ? 18.201 -31.629 4.473 1.00 93.62 178 GLY A O 1
ATOM 1439 N N . PRO A 1 179 ? 19.531 -31.088 2.722 1.00 95.88 179 PRO A N 1
ATOM 1440 C CA . PRO A 1 179 ? 20.204 -30.118 1.854 1.00 95.88 179 PRO A CA 1
ATOM 1441 C C . PRO A 1 179 ? 19.253 -29.503 0.819 1.00 95.88 179 PRO A C 1
ATOM 1443 O O . PRO A 1 179 ? 18.487 -30.219 0.189 1.00 95.88 179 PRO A O 1
ATOM 1446 N N . LEU A 1 180 ? 19.307 -28.181 0.654 1.00 96.00 180 LEU A N 1
ATOM 1447 C CA . LEU A 1 180 ? 18.599 -27.455 -0.400 1.00 96.00 180 LEU A CA 1
ATOM 1448 C C . LEU A 1 180 ? 19.496 -27.371 -1.629 1.00 96.00 180 LEU A C 1
ATOM 1450 O O . LEU A 1 180 ? 20.625 -26.880 -1.525 1.00 96.00 180 LEU A O 1
ATOM 1454 N N . ALA A 1 181 ? 19.009 -27.821 -2.779 1.00 94.44 181 ALA A N 1
ATOM 1455 C CA . ALA A 1 181 ? 19.685 -27.685 -4.062 1.00 94.44 181 ALA A CA 1
ATOM 1456 C C . ALA A 1 181 ? 19.864 -26.199 -4.456 1.00 94.44 181 ALA A C 1
ATOM 1458 O O . ALA A 1 181 ? 19.215 -25.313 -3.891 1.00 94.44 181 ALA A O 1
ATOM 1459 N N . PRO A 1 182 ? 20.739 -25.888 -5.429 1.00 92.75 182 PRO A N 1
ATOM 1460 C CA . PRO A 1 182 ? 20.857 -24.537 -5.975 1.00 92.75 182 PRO A CA 1
ATOM 1461 C C . PRO A 1 182 ? 19.501 -23.971 -6.410 1.00 92.75 182 PRO A C 1
ATOM 1463 O O . PRO A 1 182 ? 18.779 -24.603 -7.177 1.00 92.75 182 PRO A O 1
ATOM 1466 N N . LEU A 1 183 ? 19.183 -22.762 -5.944 1.00 91.56 183 LEU A N 1
ATOM 1467 C CA . LEU A 1 183 ? 17.918 -22.041 -6.155 1.00 91.56 183 LEU A CA 1
ATOM 1468 C C . LEU A 1 183 ? 16.679 -22.668 -5.504 1.00 91.56 183 LEU A C 1
ATOM 1470 O O . LEU A 1 183 ? 15.580 -22.131 -5.652 1.00 91.56 183 LEU A O 1
ATOM 1474 N N . GLU A 1 184 ? 16.836 -23.755 -4.750 1.00 96.31 184 GLU A N 1
ATOM 1475 C CA . GLU A 1 184 ? 15.743 -24.339 -3.988 1.00 96.31 184 GLU A CA 1
ATOM 1476 C C . GLU A 1 184 ? 15.386 -23.458 -2.783 1.00 96.31 184 GLU A C 1
ATOM 1478 O O . GLU A 1 184 ? 16.237 -22.824 -2.144 1.00 96.31 184 GLU A O 1
ATOM 1483 N N . LYS A 1 185 ? 14.087 -23.421 -2.485 1.00 97.00 185 LYS A N 1
ATOM 1484 C CA . LYS A 1 185 ? 13.487 -22.635 -1.412 1.00 97.00 185 LYS A CA 1
ATOM 1485 C C . LYS A 1 185 ? 12.775 -23.569 -0.443 1.00 97.00 185 LYS A C 1
ATOM 1487 O O . LYS A 1 185 ? 11.889 -24.314 -0.851 1.00 97.00 185 LYS A O 1
ATOM 1492 N N . ALA A 1 186 ? 13.094 -23.457 0.840 1.00 97.38 186 ALA A N 1
ATOM 1493 C CA . ALA A 1 186 ? 12.347 -24.103 1.913 1.00 97.38 186 ALA A CA 1
ATOM 1494 C C . ALA A 1 186 ? 11.601 -23.057 2.740 1.00 97.38 186 ALA A C 1
ATOM 1496 O O . ALA A 1 186 ? 12.159 -22.014 3.083 1.00 97.38 186 ALA A O 1
ATOM 1497 N N . VAL A 1 187 ? 10.343 -23.342 3.076 1.00 96.19 187 VAL A N 1
ATOM 1498 C CA . VAL A 1 187 ? 9.549 -22.535 4.010 1.00 96.19 187 VAL A CA 1
ATOM 1499 C C . VAL A 1 187 ? 9.379 -23.321 5.299 1.00 96.19 187 VAL A C 1
ATOM 1501 O O . VAL A 1 187 ? 8.951 -24.473 5.286 1.00 96.19 187 VAL A O 1
ATOM 1504 N N . VAL A 1 188 ? 9.725 -22.682 6.406 1.00 96.25 188 VAL A N 1
ATOM 1505 C CA . VAL A 1 188 ? 9.760 -23.279 7.735 1.00 96.25 188 VAL A CA 1
ATOM 1506 C C . VAL A 1 188 ? 8.718 -22.594 8.591 1.00 96.25 188 VAL A C 1
ATOM 1508 O O . VAL A 1 188 ? 8.799 -21.389 8.803 1.00 96.25 188 VAL A O 1
ATOM 1511 N N . ASP A 1 189 ? 7.751 -23.351 9.095 1.00 95.81 189 ASP A N 1
ATOM 1512 C CA . ASP A 1 189 ? 6.795 -22.852 10.083 1.00 95.81 189 ASP A CA 1
ATOM 1513 C C . ASP A 1 189 ? 7.417 -22.964 11.480 1.00 95.81 189 ASP A C 1
ATOM 1515 O O . ASP A 1 189 ? 7.452 -24.047 12.070 1.00 95.81 189 ASP A O 1
ATOM 1519 N N . ILE A 1 190 ? 7.955 -21.856 11.992 1.00 96.56 190 ILE A N 1
ATOM 1520 C CA . ILE A 1 190 ? 8.417 -21.773 13.379 1.00 96.56 190 ILE A CA 1
ATOM 1521 C C . ILE A 1 190 ? 7.208 -21.429 14.242 1.00 96.56 190 ILE A C 1
ATOM 1523 O O . ILE A 1 190 ? 6.587 -20.381 14.065 1.00 96.56 190 ILE A O 1
ATOM 1527 N N . ARG A 1 191 ? 6.890 -22.291 15.207 1.00 97.06 191 ARG A N 1
ATOM 1528 C CA . ARG A 1 191 ? 5.801 -22.042 16.154 1.00 97.06 191 ARG A CA 1
ATOM 1529 C C . ARG A 1 191 ? 6.365 -21.607 17.481 1.00 97.06 191 ARG A C 1
ATOM 1531 O O . ARG A 1 191 ? 7.278 -22.245 18.001 1.00 97.06 191 ARG A O 1
ATOM 1538 N N . ILE A 1 192 ? 5.803 -20.555 18.054 1.00 94.88 192 ILE A N 1
ATOM 1539 C CA . ILE A 1 192 ? 6.245 -20.065 19.356 1.00 94.88 192 ILE A CA 1
ATOM 1540 C C . ILE A 1 192 ? 5.038 -19.812 20.238 1.00 94.88 192 ILE A C 1
ATOM 1542 O O . ILE A 1 192 ? 4.097 -19.144 19.821 1.00 94.88 192 ILE A O 1
ATOM 1546 N N . GLN A 1 193 ? 5.063 -20.347 21.456 1.00 95.06 193 GLN A N 1
ATOM 1547 C CA . GLN A 1 193 ? 4.031 -20.109 22.453 1.00 95.06 193 GLN A CA 1
ATOM 1548 C C . GLN A 1 193 ? 4.528 -19.162 23.537 1.00 95.06 193 GLN A C 1
ATOM 1550 O O . GLN A 1 193 ? 5.470 -19.483 24.271 1.00 95.06 193 GLN A O 1
ATOM 1555 N N . ALA A 1 194 ? 3.829 -18.035 23.680 1.00 91.44 194 ALA A N 1
ATOM 1556 C CA . ALA A 1 194 ? 4.052 -17.114 24.785 1.00 91.44 194 ALA A CA 1
ATOM 1557 C C . ALA A 1 194 ? 3.730 -17.808 26.131 1.00 91.44 194 ALA A C 1
ATOM 1559 O O . ALA A 1 194 ? 2.712 -18.505 26.236 1.00 91.44 194 ALA A O 1
ATOM 1560 N N . PRO A 1 195 ? 4.541 -17.630 27.187 1.00 90.31 195 PRO A N 1
ATOM 1561 C CA . PRO A 1 195 ? 4.283 -18.204 28.502 1.00 90.31 195 PRO A CA 1
ATOM 1562 C C . PRO A 1 195 ? 2.892 -17.842 29.050 1.00 90.31 195 PRO A C 1
ATOM 1564 O O . PRO A 1 195 ? 2.425 -16.709 28.958 1.00 90.31 195 PRO A O 1
ATOM 1567 N N . LEU A 1 196 ? 2.229 -18.798 29.709 1.00 85.81 196 LEU A N 1
ATOM 1568 C CA . LEU A 1 196 ? 0.873 -18.610 30.258 1.00 85.81 196 LEU A CA 1
ATOM 1569 C C . LEU A 1 196 ? 0.786 -17.515 31.342 1.00 85.81 196 LEU A C 1
ATOM 1571 O O . LEU A 1 196 ? -0.290 -16.965 31.598 1.00 85.81 196 LEU A O 1
ATOM 1575 N N . LYS A 1 197 ? 1.903 -17.221 32.016 1.00 84.69 197 LYS A N 1
ATOM 1576 C CA . LYS A 1 197 ? 1.973 -16.343 33.196 1.00 84.69 197 LYS A CA 1
ATOM 1577 C C . LYS A 1 197 ? 2.980 -15.198 33.040 1.00 84.69 197 LYS A C 1
ATOM 1579 O O . LYS A 1 197 ? 3.554 -14.761 34.033 1.00 84.69 197 LYS A O 1
ATOM 1584 N N . GLN A 1 198 ? 3.203 -14.706 31.825 1.00 82.12 198 GLN A N 1
ATOM 1585 C CA . GLN A 1 198 ? 4.060 -13.536 31.633 1.00 82.12 198 GLN A CA 1
ATOM 1586 C C . GLN A 1 198 ? 3.301 -12.241 31.955 1.00 82.12 198 GLN A C 1
ATOM 1588 O O . GLN A 1 198 ? 2.083 -12.151 31.757 1.00 82.12 198 GLN A O 1
ATOM 1593 N N . LYS A 1 199 ? 4.007 -11.244 32.498 1.00 79.62 199 LYS A N 1
ATOM 1594 C CA . LYS A 1 199 ? 3.468 -9.885 32.642 1.00 79.62 199 LYS A CA 1
ATOM 1595 C C . LYS A 1 199 ? 3.385 -9.233 31.262 1.00 79.62 199 LYS A C 1
ATOM 1597 O O . LYS A 1 199 ? 4.201 -9.523 30.394 1.00 79.62 199 LYS A O 1
ATOM 1602 N N . THR A 1 200 ? 2.415 -8.339 31.082 1.00 76.12 200 THR A N 1
ATOM 1603 C CA . THR A 1 200 ? 2.314 -7.522 29.868 1.00 76.12 200 THR A CA 1
ATOM 1604 C C . THR A 1 200 ? 3.610 -6.731 29.669 1.00 76.12 200 THR A C 1
ATOM 1606 O O . THR A 1 200 ? 4.072 -6.080 30.607 1.00 76.12 200 THR A O 1
ATOM 1609 N N . GLY A 1 201 ? 4.200 -6.786 28.474 1.00 81.19 201 GLY A N 1
ATOM 1610 C CA . GLY A 1 201 ? 5.490 -6.151 28.194 1.00 81.19 201 GLY A CA 1
ATOM 1611 C C . GLY A 1 201 ? 6.000 -6.398 26.775 1.00 81.19 201 GLY A C 1
ATOM 1612 O O . GLY A 1 201 ? 5.498 -7.270 26.062 1.00 81.19 201 GLY A O 1
ATOM 1613 N N . GLN A 1 202 ? 6.995 -5.613 26.357 1.00 79.69 202 GLN A N 1
ATOM 1614 C CA . GLN A 1 202 ? 7.659 -5.784 25.067 1.00 79.69 202 GLN A CA 1
ATOM 1615 C C . GLN A 1 202 ? 8.698 -6.904 25.152 1.00 79.69 202 GLN A C 1
ATOM 1617 O O . GLN A 1 202 ? 9.500 -6.955 26.081 1.00 79.69 202 GLN A O 1
ATOM 1622 N N . ASN A 1 203 ? 8.680 -7.785 24.164 1.00 86.06 203 ASN A N 1
ATOM 1623 C CA . ASN A 1 203 ? 9.598 -8.899 24.012 1.00 86.06 203 ASN A CA 1
ATOM 1624 C C . ASN A 1 203 ? 10.242 -8.845 22.628 1.00 86.06 203 ASN A C 1
ATOM 1626 O O . ASN A 1 203 ? 9.682 -8.267 21.691 1.00 86.06 203 ASN A O 1
ATOM 1630 N N . SER A 1 204 ? 11.420 -9.449 22.498 1.00 86.25 204 SER A N 1
ATOM 1631 C CA . SER A 1 204 ? 12.059 -9.659 21.206 1.00 86.25 204 SER A CA 1
ATOM 1632 C C . SER A 1 204 ? 12.268 -11.141 20.937 1.00 86.25 204 SER A C 1
ATOM 1634 O O . SER A 1 204 ? 12.490 -11.955 21.838 1.00 86.25 204 SER A O 1
ATOM 1636 N N . LEU A 1 205 ? 12.170 -11.460 19.657 1.00 91.50 205 LEU A N 1
ATOM 1637 C CA . LEU A 1 205 ? 12.435 -12.755 19.079 1.00 91.50 205 LEU A CA 1
ATOM 1638 C C . LEU A 1 205 ? 13.565 -12.598 18.071 1.00 91.50 205 LEU A C 1
ATOM 1640 O O . LEU A 1 205 ? 13.487 -11.726 17.204 1.00 91.50 205 LEU A O 1
ATOM 1644 N N . THR A 1 206 ? 14.548 -13.490 18.131 1.00 93.44 206 THR A N 1
ATOM 1645 C CA . THR A 1 206 ? 15.615 -13.579 17.135 1.00 93.44 206 THR A CA 1
ATOM 1646 C C . THR A 1 206 ? 15.637 -14.974 16.526 1.00 93.44 206 THR A C 1
ATOM 1648 O O . THR A 1 206 ? 15.829 -15.957 17.239 1.00 93.44 206 THR A O 1
ATOM 1651 N N . VAL A 1 207 ? 15.488 -15.072 15.207 1.00 95.38 207 VAL A N 1
ATOM 1652 C CA . VAL A 1 207 ? 15.729 -16.314 14.457 1.00 95.38 207 VAL A CA 1
ATOM 1653 C C . VAL A 1 207 ? 17.099 -16.205 13.802 1.00 95.38 207 VAL A C 1
ATOM 1655 O O . VAL A 1 207 ? 17.365 -15.254 13.068 1.00 95.38 207 VAL A O 1
ATOM 1658 N N . ILE A 1 208 ? 17.968 -17.163 14.095 1.00 96.06 208 ILE A N 1
ATOM 1659 C CA . ILE A 1 208 ? 19.330 -17.271 13.578 1.00 96.06 208 ILE A CA 1
ATOM 1660 C C . ILE A 1 208 ? 19.379 -18.496 12.674 1.00 96.06 208 ILE A C 1
ATOM 1662 O O . ILE A 1 208 ? 18.967 -19.587 13.071 1.00 96.06 208 ILE A O 1
ATOM 1666 N N . ILE A 1 209 ? 19.874 -18.306 11.457 1.00 96.69 209 ILE A N 1
ATOM 1667 C CA . ILE A 1 209 ? 20.030 -19.369 10.470 1.00 96.69 209 ILE A CA 1
ATOM 1668 C C . ILE A 1 209 ? 21.513 -19.501 10.159 1.00 96.69 209 ILE A C 1
ATOM 1670 O O . ILE A 1 209 ? 22.120 -18.599 9.574 1.00 96.69 209 ILE A O 1
ATOM 1674 N N . ASP A 1 210 ? 22.074 -20.631 10.575 1.00 95.88 210 ASP A N 1
ATOM 1675 C CA . ASP A 1 210 ? 23.480 -20.970 10.411 1.00 95.88 210 ASP A CA 1
ATOM 1676 C C . ASP A 1 210 ? 23.631 -21.985 9.277 1.00 95.88 210 ASP A C 1
ATOM 1678 O O . ASP A 1 210 ? 22.948 -23.011 9.271 1.00 95.88 210 ASP A O 1
ATOM 1682 N N . PRO A 1 211 ? 24.540 -21.780 8.322 1.00 95.88 211 PRO A N 1
ATOM 1683 C CA . PRO A 1 211 ? 24.881 -22.838 7.389 1.00 95.88 211 PRO A CA 1
ATOM 1684 C C . PRO A 1 211 ? 25.660 -23.957 8.107 1.00 95.88 211 PRO A C 1
ATOM 1686 O O . PRO A 1 211 ? 26.527 -23.688 8.935 1.00 95.88 211 PRO A O 1
ATOM 1689 N N . VAL A 1 212 ? 25.362 -25.228 7.811 1.00 95.31 212 VAL A N 1
ATOM 1690 C CA . VAL A 1 212 ? 26.023 -26.365 8.493 1.00 95.31 212 VAL A CA 1
ATOM 1691 C C . VAL A 1 212 ? 27.481 -26.533 8.067 1.00 95.31 212 VAL A C 1
ATOM 1693 O O . VAL A 1 212 ? 28.317 -26.938 8.872 1.00 95.31 212 VAL A O 1
ATOM 1696 N N . SER A 1 213 ? 27.800 -26.222 6.809 1.00 88.56 213 SER A N 1
ATOM 1697 C CA . SER A 1 213 ? 29.180 -26.239 6.324 1.00 88.56 213 SER A CA 1
ATOM 1698 C C . SER A 1 213 ? 29.907 -24.967 6.765 1.00 88.56 213 SER A C 1
ATOM 1700 O O . SER A 1 213 ? 29.433 -23.858 6.528 1.00 88.56 213 SER A O 1
ATOM 1702 N N . SER A 1 214 ? 31.088 -25.120 7.371 1.00 72.44 214 SER A N 1
ATOM 1703 C CA . SER A 1 214 ? 31.922 -24.006 7.849 1.00 72.44 214 SER A CA 1
ATOM 1704 C C . SER A 1 214 ? 32.435 -23.095 6.729 1.00 72.44 214 SER A C 1
ATOM 1706 O O . SER A 1 214 ? 32.868 -21.978 6.999 1.00 72.44 214 SER A O 1
ATOM 1708 N N . GLN A 1 215 ? 32.366 -23.543 5.474 1.00 76.56 215 GLN A N 1
ATOM 1709 C CA . GLN A 1 215 ? 32.714 -22.742 4.299 1.00 76.56 215 GLN A CA 1
ATOM 1710 C C . GLN A 1 215 ? 31.521 -21.938 3.757 1.00 76.56 215 GLN A C 1
ATOM 1712 O O . GLN A 1 215 ? 31.686 -21.134 2.842 1.00 76.56 215 GLN A O 1
ATOM 1717 N N . ALA A 1 216 ? 30.316 -22.127 4.311 1.00 69.75 216 ALA A N 1
ATOM 1718 C CA . ALA A 1 216 ? 29.083 -21.856 3.589 1.00 69.75 216 ALA A CA 1
ATOM 1719 C C . ALA A 1 216 ? 28.369 -20.519 3.881 1.00 69.75 216 ALA A C 1
ATOM 1721 O O . ALA A 1 216 ? 27.154 -20.390 3.699 1.00 69.75 216 ALA A O 1
ATOM 1722 N N . GLY A 1 217 ? 29.150 -19.503 4.253 1.00 76.88 217 GLY A N 1
ATOM 1723 C CA . GLY A 1 217 ? 28.698 -18.125 4.457 1.00 76.88 217 GLY A CA 1
ATOM 1724 C C . GLY A 1 217 ? 28.496 -17.744 5.926 1.00 76.88 217 GLY A C 1
ATOM 1725 O O . GLY A 1 217 ? 28.635 -18.566 6.827 1.00 76.88 217 GLY A O 1
ATOM 1726 N N . ALA A 1 218 ? 28.197 -16.467 6.171 1.00 87.06 218 ALA A N 1
ATOM 1727 C CA . ALA A 1 218 ? 27.901 -15.960 7.509 1.00 87.06 218 ALA A CA 1
ATOM 1728 C C . ALA A 1 218 ? 26.474 -16.332 7.944 1.00 87.06 218 ALA A C 1
ATOM 1730 O O . ALA A 1 218 ? 25.562 -16.398 7.119 1.00 87.06 218 ALA A O 1
ATOM 1731 N N . SER A 1 219 ? 26.280 -16.520 9.248 1.00 89.69 219 SER A N 1
ATOM 1732 C CA . SER A 1 219 ? 24.960 -16.660 9.864 1.00 89.69 219 SER A CA 1
ATOM 1733 C C . SER A 1 219 ? 24.086 -15.439 9.586 1.00 89.69 219 SER A C 1
ATOM 1735 O O . SER A 1 219 ? 24.556 -14.302 9.667 1.00 89.69 219 SER A O 1
ATOM 1737 N N . ILE A 1 220 ? 22.801 -15.660 9.313 1.00 91.75 220 ILE A N 1
ATOM 1738 C CA . ILE A 1 220 ? 21.824 -14.579 9.138 1.00 91.75 220 ILE A CA 1
ATOM 1739 C C . ILE A 1 220 ? 20.892 -14.562 10.348 1.00 91.75 220 ILE A C 1
ATOM 1741 O O . ILE A 1 220 ? 20.258 -15.569 10.659 1.00 91.75 220 ILE A O 1
ATOM 1745 N N . ALA A 1 221 ? 20.789 -13.409 11.012 1.00 91.75 221 ALA A N 1
ATOM 1746 C CA . ALA A 1 221 ? 19.842 -13.176 12.097 1.00 91.75 221 ALA A CA 1
ATOM 1747 C C . ALA A 1 221 ? 18.698 -12.257 11.640 1.00 91.75 221 ALA A C 1
ATOM 1749 O O . ALA A 1 221 ? 18.904 -11.288 10.900 1.00 91.75 221 ALA A O 1
ATOM 1750 N N . ARG A 1 222 ? 17.481 -12.554 12.093 1.00 91.31 222 ARG A N 1
ATOM 1751 C CA . ARG A 1 222 ? 16.283 -11.732 11.886 1.00 91.31 222 ARG A CA 1
ATOM 1752 C C . ARG A 1 222 ? 15.580 -11.510 13.213 1.00 91.31 222 ARG A C 1
ATOM 1754 O O . ARG A 1 222 ? 15.485 -12.433 14.019 1.00 91.31 222 ARG A O 1
ATOM 1761 N N . TYR A 1 223 ? 15.104 -10.289 13.428 1.00 87.75 223 TYR A N 1
ATOM 1762 C CA . TYR A 1 223 ? 14.492 -9.862 14.680 1.00 87.75 223 TYR A CA 1
ATOM 1763 C C . TYR A 1 223 ? 13.027 -9.477 14.480 1.00 87.75 223 TYR A C 1
ATOM 1765 O O . TYR A 1 223 ? 12.660 -8.882 13.470 1.00 87.75 223 TYR A O 1
ATOM 1773 N N . SER A 1 224 ? 12.200 -9.788 15.473 1.00 85.75 224 SER A N 1
ATOM 1774 C CA . SER A 1 224 ? 10.814 -9.329 15.563 1.00 85.75 224 SER A CA 1
ATOM 1775 C C . SER A 1 224 ? 10.544 -8.870 16.995 1.00 85.75 224 SER A C 1
ATOM 1777 O O . SER A 1 224 ? 10.914 -9.549 17.955 1.00 85.75 224 SER A O 1
ATOM 1779 N N . THR A 1 225 ? 9.960 -7.683 17.153 1.00 81.38 225 THR A N 1
ATOM 1780 C CA . THR A 1 225 ? 9.539 -7.158 18.458 1.00 81.38 225 THR A CA 1
ATOM 1781 C C . THR A 1 225 ? 8.047 -7.335 18.609 1.00 81.38 225 THR A C 1
ATOM 1783 O O . THR A 1 225 ? 7.311 -7.075 17.659 1.00 81.38 225 THR A O 1
ATOM 1786 N N . MET A 1 226 ? 7.607 -7.704 19.804 1.00 84.38 226 MET A N 1
ATOM 1787 C CA . MET A 1 226 ? 6.215 -8.040 20.049 1.00 84.38 226 MET A CA 1
ATOM 1788 C C . MET A 1 226 ? 5.753 -7.657 21.449 1.00 84.38 226 MET A C 1
ATOM 1790 O O . MET A 1 226 ? 6.530 -7.719 22.401 1.00 84.38 226 MET A O 1
ATOM 1794 N N . GLN A 1 227 ? 4.492 -7.247 21.587 1.00 79.88 227 GLN A N 1
ATOM 1795 C CA . GLN A 1 227 ? 3.902 -6.909 22.880 1.00 79.88 227 GLN A CA 1
ATOM 1796 C C . GLN A 1 227 ? 3.069 -8.080 23.398 1.00 79.88 227 GLN A C 1
ATOM 1798 O O . GLN A 1 227 ? 2.080 -8.466 22.778 1.00 79.88 227 GLN A O 1
ATOM 1803 N N . ILE A 1 228 ? 3.439 -8.633 24.551 1.00 83.06 228 ILE A N 1
ATOM 1804 C CA . ILE A 1 228 ? 2.629 -9.671 25.190 1.00 83.06 228 ILE A CA 1
ATOM 1805 C C . ILE A 1 228 ? 1.532 -9.026 26.023 1.00 83.06 228 ILE A C 1
ATOM 1807 O O . ILE A 1 228 ? 1.801 -8.082 26.766 1.00 83.06 228 ILE A O 1
ATOM 1811 N N . ILE A 1 229 ? 0.323 -9.576 25.949 1.00 75.88 229 ILE A N 1
ATOM 1812 C CA . ILE A 1 229 ? -0.834 -9.188 26.749 1.00 75.88 229 ILE A CA 1
ATOM 1813 C C . ILE A 1 229 ? -1.247 -10.362 27.644 1.00 75.88 229 ILE A C 1
ATOM 1815 O O . ILE A 1 229 ? -1.603 -11.451 27.182 1.00 75.88 229 ILE A O 1
ATOM 1819 N N . SER A 1 230 ? -1.214 -10.146 28.960 1.00 78.56 230 SER A N 1
ATOM 1820 C CA . SER A 1 230 ? -1.575 -11.184 29.926 1.00 78.56 230 SER A CA 1
ATOM 1821 C C . SER A 1 230 ? -3.079 -11.467 29.949 1.00 78.56 230 SER A C 1
ATOM 1823 O O . SER A 1 230 ? -3.859 -10.625 30.388 1.00 78.56 230 SER A O 1
ATOM 1825 N N . LYS A 1 231 ? -3.491 -12.695 29.589 1.00 69.38 231 LYS A N 1
ATOM 1826 C CA . LYS A 1 231 ? -4.887 -13.165 29.747 1.00 69.38 231 LYS A CA 1
ATOM 1827 C C . LYS A 1 231 ? -5.342 -13.209 31.214 1.00 69.38 231 LYS A C 1
ATOM 1829 O O . LYS A 1 231 ? -6.526 -13.077 31.502 1.00 69.38 231 LYS A O 1
ATOM 1834 N N . ASN A 1 232 ? -4.406 -13.377 32.153 1.00 59.06 232 ASN A N 1
ATOM 1835 C CA . ASN A 1 232 ? -4.705 -13.530 33.581 1.00 59.06 232 ASN A CA 1
ATOM 1836 C C . ASN A 1 232 ? -4.760 -12.203 34.353 1.00 59.06 232 ASN A C 1
ATOM 1838 O O . ASN A 1 232 ? -5.102 -12.215 35.534 1.00 59.06 232 ASN A O 1
ATOM 1842 N N . ALA A 1 233 ? -4.491 -11.060 33.713 1.00 51.53 233 ALA A N 1
ATOM 1843 C CA . ALA A 1 233 ? -4.638 -9.748 34.354 1.00 51.53 233 ALA A CA 1
ATOM 1844 C C . ALA A 1 233 ? -6.094 -9.441 34.783 1.00 51.53 233 ALA A C 1
ATOM 1846 O O . ALA A 1 233 ? -6.335 -8.513 35.552 1.00 51.53 233 ALA A O 1
ATOM 1847 N N . HIS A 1 234 ? -7.062 -10.246 34.331 1.00 48.94 234 HIS A N 1
ATOM 1848 C CA . HIS A 1 234 ? -8.490 -10.019 34.533 1.00 48.94 234 HIS A CA 1
ATOM 1849 C C . HIS A 1 234 ? -9.082 -10.501 35.862 1.00 48.94 234 HIS A C 1
ATOM 1851 O O . HIS A 1 234 ? -10.237 -10.175 36.125 1.00 48.94 234 HIS A O 1
ATOM 1857 N N . LYS A 1 235 ? -8.362 -11.247 36.716 1.00 50.38 235 LYS A N 1
ATOM 1858 C CA . LYS A 1 235 ? -8.991 -11.740 37.961 1.00 50.38 235 LYS A CA 1
ATOM 1859 C C . LYS A 1 235 ? -8.979 -10.766 39.141 1.00 50.38 235 LYS A C 1
ATOM 1861 O O . LYS A 1 235 ? -9.833 -10.916 40.006 1.00 50.38 235 LYS A O 1
ATOM 1866 N N . GLU A 1 236 ? -8.112 -9.750 39.168 1.00 49.88 236 GLU A N 1
ATOM 1867 C CA . GLU A 1 236 ? -8.017 -8.853 40.340 1.00 49.88 236 GLU A CA 1
ATOM 1868 C C . GLU A 1 236 ? -7.981 -7.349 40.027 1.00 49.88 236 GLU A C 1
ATOM 1870 O O . GLU A 1 236 ? -8.255 -6.543 40.915 1.00 49.88 236 GLU A O 1
ATOM 1875 N N . SER A 1 237 ? -7.722 -6.930 38.783 1.00 53.56 237 SER A N 1
ATOM 1876 C CA . SER A 1 237 ? -7.758 -5.502 38.447 1.00 53.56 237 SER A CA 1
ATOM 1877 C C . SER A 1 237 ? -9.186 -5.049 38.137 1.00 53.56 237 SER A C 1
ATOM 1879 O O . SER A 1 237 ? -9.816 -5.542 37.204 1.00 53.56 237 SER A O 1
ATOM 1881 N N . LEU A 1 238 ? -9.687 -4.059 38.884 1.00 56.94 238 LEU A N 1
ATOM 1882 C CA . LEU A 1 238 ? -10.939 -3.348 38.576 1.00 56.94 238 LEU A CA 1
ATOM 1883 C C . LEU A 1 238 ? -10.871 -2.560 37.250 1.00 56.94 238 LEU A C 1
ATOM 1885 O O . LEU A 1 238 ? -11.897 -2.084 36.766 1.00 56.94 238 LEU A O 1
ATOM 1889 N N . TYR A 1 239 ? -9.676 -2.425 36.668 1.00 65.50 239 TYR A N 1
ATOM 1890 C CA . TYR A 1 239 ? -9.408 -1.622 35.481 1.00 65.50 239 TYR A CA 1
ATOM 1891 C C . TYR A 1 239 ? -8.735 -2.458 34.386 1.00 65.50 239 TYR A C 1
ATOM 1893 O O . TYR A 1 239 ? -7.811 -3.229 34.665 1.00 65.50 239 TYR A O 1
ATOM 1901 N N . LYS A 1 240 ? -9.149 -2.269 33.130 1.00 75.94 240 LYS A N 1
ATOM 1902 C CA . LYS A 1 240 ? -8.420 -2.767 31.953 1.00 75.94 240 LYS A CA 1
ATOM 1903 C C . LYS A 1 240 ? -7.406 -1.707 31.560 1.00 75.94 240 LYS A C 1
ATOM 1905 O O . LYS A 1 240 ? -7.777 -0.560 31.372 1.00 75.94 240 LYS A O 1
ATOM 1910 N N . THR A 1 241 ? -6.131 -2.056 31.466 1.00 76.50 241 THR A N 1
ATOM 1911 C CA . THR A 1 241 ? -5.099 -1.089 31.081 1.00 76.50 241 THR A CA 1
ATOM 1912 C C . THR A 1 241 ? -4.913 -1.079 29.569 1.00 76.50 241 THR A C 1
ATOM 1914 O O . THR A 1 241 ? -4.518 -2.106 29.015 1.00 76.50 241 THR A O 1
ATOM 1917 N N . LEU A 1 242 ? -5.146 0.057 28.909 1.00 82.06 242 LEU A N 1
ATOM 1918 C CA . LEU A 1 242 ? -4.742 0.245 27.513 1.00 82.06 242 LEU A CA 1
ATOM 1919 C C . LEU A 1 242 ? -3.260 0.621 27.448 1.00 82.06 242 LEU A C 1
ATOM 1921 O O . LEU A 1 242 ? -2.854 1.545 28.155 1.00 82.06 242 LEU A O 1
ATOM 1925 N N . PRO A 1 243 ? -2.433 -0.038 26.624 1.00 78.94 243 PRO A N 1
ATOM 1926 C CA . PRO A 1 243 ? -1.068 0.412 26.420 1.00 78.94 243 PRO A CA 1
ATOM 1927 C C . PRO A 1 243 ? -1.069 1.771 25.720 1.00 78.94 243 PRO A C 1
ATOM 1929 O O . PRO A 1 243 ? -1.776 1.996 24.737 1.00 78.94 243 PRO A O 1
ATOM 1932 N N . ALA A 1 244 ? -0.270 2.684 26.244 1.00 82.69 244 ALA A N 1
ATOM 1933 C CA . ALA A 1 244 ? -0.135 4.044 25.776 1.00 82.69 244 ALA A CA 1
ATOM 1934 C C . ALA A 1 244 ? 1.338 4.399 25.631 1.00 82.69 244 ALA A C 1
ATOM 1936 O O . ALA A 1 244 ? 2.194 3.965 26.400 1.00 82.69 244 ALA A O 1
ATOM 1937 N N . THR A 1 245 ? 1.624 5.199 24.618 1.00 79.75 245 THR A N 1
ATOM 1938 C CA . THR A 1 245 ? 2.931 5.780 24.357 1.00 79.75 245 THR A CA 1
ATOM 1939 C C . THR A 1 245 ? 2.803 7.285 24.483 1.00 79.75 245 THR A C 1
ATOM 1941 O O . THR A 1 245 ? 1.970 7.898 23.815 1.00 79.75 245 THR A O 1
ATOM 1944 N N . PHE A 1 246 ? 3.649 7.880 25.312 1.00 86.69 246 PHE A N 1
ATOM 1945 C CA . PHE A 1 246 ? 3.870 9.318 25.335 1.00 86.69 246 PHE A CA 1
ATOM 1946 C C . PHE A 1 246 ? 5.207 9.603 24.663 1.00 86.69 246 PHE A C 1
ATOM 1948 O O . PHE A 1 246 ? 6.219 9.000 25.008 1.00 86.69 246 PHE A O 1
ATOM 1955 N N . GLU A 1 247 ? 5.207 10.493 23.683 1.00 85.25 247 GLU A N 1
ATOM 1956 C CA . GLU A 1 247 ? 6.378 10.948 22.953 1.00 85.25 247 GLU A CA 1
ATOM 1957 C C . GLU A 1 247 ? 6.508 12.463 23.126 1.00 85.25 247 GLU A C 1
ATOM 1959 O O . GLU A 1 247 ? 5.623 13.216 22.728 1.00 85.25 247 GLU A O 1
ATOM 1964 N N . SER A 1 248 ? 7.626 12.921 23.683 1.00 83.31 248 SER A N 1
ATOM 1965 C CA . SER A 1 248 ? 7.965 14.344 23.721 1.00 83.31 248 SER A CA 1
ATOM 1966 C C . SER A 1 248 ? 9.082 14.629 22.729 1.00 83.31 248 SER A C 1
ATOM 1968 O O . SER A 1 248 ? 10.135 13.988 22.785 1.00 83.31 248 SER A O 1
ATOM 1970 N N . LYS A 1 249 ? 8.850 15.582 21.824 1.00 81.56 249 LYS A N 1
ATOM 1971 C CA . LYS A 1 249 ? 9.836 16.101 20.875 1.00 81.56 249 LYS A CA 1
ATOM 1972 C C . LYS A 1 249 ? 10.195 17.535 21.237 1.00 81.56 249 LYS A C 1
ATOM 1974 O O . LYS A 1 249 ? 9.370 18.428 21.082 1.00 81.56 249 LYS A O 1
ATOM 1979 N N . PHE A 1 250 ? 11.423 17.765 21.662 1.00 80.31 250 PHE A N 1
ATOM 1980 C CA . PHE A 1 250 ? 11.959 19.093 21.953 1.00 80.31 250 PHE A CA 1
ATOM 1981 C C . PHE A 1 250 ? 12.753 19.567 20.741 1.00 80.31 250 PHE A C 1
ATOM 1983 O O . PHE A 1 250 ? 13.621 18.824 20.310 1.00 80.31 250 PHE A O 1
ATOM 1990 N N . HIS A 1 251 ? 12.464 20.742 20.188 1.00 74.12 251 HIS A N 1
ATOM 1991 C CA . HIS A 1 251 ? 13.183 21.371 19.074 1.00 74.12 251 HIS A CA 1
ATOM 1992 C C . HIS A 1 251 ? 13.853 22.667 19.545 1.00 74.12 251 HIS A C 1
ATOM 1994 O O . HIS A 1 251 ? 13.274 23.355 20.378 1.00 74.12 251 HIS A O 1
ATOM 2000 N N . GLU A 1 252 ? 15.012 23.006 18.964 1.00 69.06 252 GLU A N 1
ATOM 2001 C CA . GLU A 1 252 ? 15.709 24.299 19.139 1.00 69.06 252 GLU A CA 1
ATOM 2002 C C . GLU A 1 252 ? 15.891 24.686 20.618 1.00 69.06 252 GLU A C 1
ATOM 2004 O O . GLU A 1 252 ? 15.096 25.415 21.204 1.00 69.06 252 GLU A O 1
ATOM 2009 N N . ILE A 1 253 ? 16.956 24.171 21.241 1.00 63.53 253 ILE A N 1
ATOM 2010 C CA . ILE A 1 253 ? 17.393 24.619 22.568 1.00 63.53 253 ILE A CA 1
ATOM 2011 C C . ILE A 1 253 ? 18.272 25.862 22.357 1.00 63.53 253 ILE A C 1
ATOM 2013 O O . ILE A 1 253 ? 19.493 25.746 22.283 1.00 63.53 253 ILE A O 1
ATOM 2017 N N . GLU A 1 254 ? 17.659 27.030 22.179 1.00 64.25 254 GLU A N 1
ATOM 2018 C CA . GLU A 1 254 ? 18.380 28.311 22.177 1.00 64.25 254 GLU A CA 1
ATOM 2019 C C . GLU A 1 254 ? 18.661 28.778 23.615 1.00 64.25 254 GLU A C 1
ATOM 2021 O O . GLU A 1 254 ? 17.881 28.514 24.535 1.00 64.25 254 GLU A O 1
ATOM 2026 N N . GLU A 1 255 ? 19.786 29.467 23.835 1.00 55.25 255 GLU A N 1
ATOM 2027 C CA . GLU A 1 255 ? 20.143 30.000 25.155 1.00 55.25 255 GLU A CA 1
ATOM 2028 C C . GLU A 1 255 ? 19.082 31.003 25.645 1.00 55.25 255 GLU A C 1
ATOM 2030 O O . GLU A 1 255 ? 18.977 32.118 25.143 1.00 55.25 255 GLU A O 1
ATOM 2035 N N . GLY A 1 256 ? 18.303 30.611 26.660 1.00 55.78 256 GLY A N 1
ATOM 2036 C CA . GLY A 1 256 ? 17.366 31.492 27.369 1.00 55.78 256 GLY A CA 1
ATOM 2037 C C . GLY A 1 256 ? 15.883 31.355 27.001 1.00 55.78 256 GLY A C 1
ATOM 2038 O O . GLY A 1 256 ? 15.059 31.972 27.675 1.00 55.78 256 GLY A O 1
ATOM 2039 N N . LEU A 1 257 ? 15.517 30.525 26.015 1.00 60.50 257 LEU A N 1
ATOM 2040 C CA . LEU A 1 257 ? 14.119 30.242 25.654 1.00 60.50 257 LEU A CA 1
ATOM 2041 C C . LEU A 1 257 ? 13.753 28.778 25.941 1.00 60.50 257 LEU A C 1
ATOM 2043 O O . LEU A 1 257 ? 14.580 27.872 25.840 1.00 60.50 257 LEU A O 1
ATOM 2047 N N . PHE A 1 258 ? 12.498 28.529 26.329 1.00 63.81 258 PHE A N 1
ATOM 2048 C CA . PHE A 1 258 ? 11.998 27.161 26.481 1.00 63.81 258 PHE A CA 1
ATOM 2049 C C . PHE A 1 258 ? 12.044 26.449 25.119 1.00 63.81 258 PHE A C 1
ATOM 2051 O O . PHE A 1 258 ? 11.579 27.023 24.133 1.00 63.81 258 PHE A O 1
ATOM 2058 N N . PRO A 1 259 ? 12.557 25.206 25.039 1.00 71.94 259 PRO A N 1
ATOM 2059 C CA . PRO A 1 259 ? 12.631 24.491 23.774 1.00 71.94 259 PRO A CA 1
ATOM 2060 C C . PRO A 1 259 ? 11.231 24.290 23.195 1.00 71.94 259 PRO A C 1
ATOM 2062 O O . PRO A 1 259 ? 10.294 23.924 23.919 1.00 71.94 259 PRO A O 1
ATOM 2065 N N . LYS A 1 260 ? 11.101 24.465 21.877 1.00 77.44 260 LYS A N 1
ATOM 2066 C CA . LYS A 1 260 ? 9.852 24.227 21.146 1.00 77.44 260 LYS A CA 1
ATOM 2067 C C . LYS A 1 260 ? 9.445 22.775 21.326 1.00 77.44 260 LYS A C 1
ATOM 2069 O O . LYS A 1 260 ? 10.000 21.868 20.710 1.00 77.44 260 LYS A O 1
ATOM 2074 N N . THR A 1 261 ? 8.479 22.537 22.200 1.00 80.31 261 THR A N 1
ATOM 2075 C CA . THR A 1 261 ? 8.118 21.181 22.614 1.00 80.31 261 THR A CA 1
ATOM 2076 C C . THR A 1 261 ? 6.844 20.757 21.908 1.00 80.31 261 THR A C 1
ATOM 2078 O O . THR A 1 261 ? 5.848 21.469 21.960 1.00 80.31 261 THR A O 1
ATOM 2081 N N . ARG A 1 262 ? 6.859 19.595 21.258 1.00 83.94 262 ARG A N 1
ATOM 2082 C CA . ARG A 1 262 ? 5.682 18.941 20.689 1.00 83.94 262 ARG A CA 1
ATOM 2083 C C . ARG A 1 262 ? 5.444 17.639 21.429 1.00 83.94 262 ARG A C 1
ATOM 2085 O O . ARG A 1 262 ? 6.305 16.761 21.452 1.00 83.94 262 ARG A O 1
ATOM 2092 N N . LEU A 1 263 ? 4.254 17.511 21.990 1.00 89.00 263 LEU A N 1
ATOM 2093 C CA . LEU A 1 263 ? 3.822 16.300 22.670 1.00 89.00 263 LEU A CA 1
ATOM 2094 C C . LEU A 1 263 ? 2.995 15.455 21.711 1.00 89.00 263 LEU A C 1
ATOM 2096 O O . LEU A 1 263 ? 2.137 15.978 21.003 1.00 89.00 263 LEU A O 1
ATOM 2100 N N . LYS A 1 264 ? 3.254 14.155 21.691 1.00 90.25 264 LYS A N 1
ATOM 2101 C CA . LYS A 1 264 ? 2.446 13.151 21.017 1.00 90.25 264 LYS A CA 1
ATOM 2102 C C . LYS A 1 264 ? 2.061 12.090 22.036 1.00 90.25 264 LYS A C 1
ATOM 2104 O O . LYS A 1 264 ? 2.875 11.629 22.824 1.00 90.25 264 LYS A O 1
ATOM 2109 N N . PHE A 1 265 ? 0.817 11.679 21.988 1.00 91.75 265 PHE A N 1
ATOM 2110 C CA . PHE A 1 265 ? 0.253 10.617 22.781 1.00 91.75 265 PHE A CA 1
ATOM 2111 C C . PHE A 1 265 ? -0.458 9.664 21.828 1.00 91.75 265 PHE A C 1
ATOM 2113 O O . PHE A 1 265 ? -1.131 10.094 20.894 1.00 91.75 265 PHE A O 1
ATOM 2120 N N . SER A 1 266 ? -0.284 8.367 22.032 1.00 88.75 266 SER A N 1
ATOM 2121 C CA . SER A 1 266 ? -1.033 7.360 21.291 1.00 88.75 266 SER A CA 1
ATOM 2122 C C . SER A 1 266 ? -1.304 6.159 22.173 1.00 88.75 266 SER A C 1
ATOM 2124 O O . SER A 1 266 ? -0.382 5.663 22.817 1.00 88.75 266 SER A O 1
ATOM 2126 N N . SER A 1 267 ? -2.529 5.663 22.184 1.00 89.75 267 SER A N 1
ATOM 2127 C CA . SER A 1 267 ? -2.909 4.457 22.908 1.00 89.75 267 SER A CA 1
ATOM 2128 C C . SER A 1 267 ? -3.834 3.636 22.039 1.00 89.75 267 SER A C 1
ATOM 2130 O O . SER A 1 267 ? -4.677 4.193 21.356 1.00 89.75 267 SER A O 1
ATOM 2132 N N . SER A 1 268 ? -3.674 2.323 22.048 1.00 85.81 268 SER A N 1
ATOM 2133 C CA . SER A 1 268 ? -4.558 1.442 21.300 1.00 85.81 268 SER A CA 1
ATOM 2134 C C . SER A 1 268 ? -4.795 0.161 22.074 1.00 85.81 268 SER A C 1
ATOM 2136 O O . SER A 1 268 ? -3.913 -0.313 22.794 1.00 85.81 268 SER A O 1
ATOM 2138 N N . GLY A 1 269 ? -5.966 -0.444 21.921 1.00 85.06 269 GLY A N 1
ATOM 2139 C CA . GLY A 1 269 ? -6.290 -1.699 22.593 1.00 85.06 269 GLY A CA 1
ATOM 2140 C C . GLY A 1 269 ? -7.752 -2.071 22.450 1.00 85.06 269 GLY A C 1
ATOM 2141 O O . GLY A 1 269 ? -8.546 -1.287 21.959 1.00 85.06 269 GLY A O 1
ATOM 2142 N N . SER A 1 270 ? -8.123 -3.256 22.916 1.00 83.44 270 SER A N 1
ATOM 2143 C CA . SER A 1 270 ? -9.530 -3.651 22.939 1.00 83.44 270 SER A CA 1
ATOM 2144 C C . SER A 1 270 ? -10.216 -3.058 24.165 1.00 83.44 270 SER A C 1
ATOM 2146 O O . SER A 1 270 ? -9.678 -3.154 25.272 1.00 83.44 270 SER A O 1
ATOM 2148 N N . LEU A 1 271 ? -11.421 -2.507 24.034 1.00 83.50 271 LEU A N 1
ATOM 2149 C CA . LEU A 1 271 ? -12.297 -2.160 25.159 1.00 83.50 271 LEU A CA 1
ATOM 2150 C C . LEU A 1 271 ? -12.947 -3.424 25.732 1.00 83.50 271 LEU A C 1
ATOM 2152 O O . LEU A 1 271 ? -12.837 -3.694 26.932 1.00 83.50 271 LEU A O 1
ATOM 2156 N N . ASN A 1 272 ? -13.501 -4.273 24.868 1.00 83.06 272 ASN A N 1
ATOM 2157 C CA . ASN A 1 272 ? -14.068 -5.583 25.210 1.00 83.06 272 ASN A CA 1
ATOM 2158 C C . ASN A 1 272 ? -13.659 -6.633 24.153 1.00 83.06 272 ASN A C 1
ATOM 2160 O O . ASN A 1 272 ? -12.557 -6.519 23.628 1.00 83.06 272 ASN A O 1
ATOM 2164 N N . GLU A 1 273 ? -14.446 -7.690 23.944 1.00 77.00 273 GLU A N 1
ATOM 2165 C CA . GLU A 1 273 ? -14.173 -8.742 22.948 1.00 77.00 273 GLU A CA 1
ATOM 2166 C C . GLU A 1 273 ? -14.620 -8.382 21.520 1.00 77.00 273 GLU A C 1
ATOM 2168 O O . GLU A 1 273 ? -14.191 -9.036 20.578 1.00 77.00 273 GLU A O 1
ATOM 2173 N N . HIS A 1 274 ? -15.429 -7.329 21.380 1.00 86.50 274 HIS A N 1
ATOM 2174 C CA . HIS A 1 274 ? -16.020 -6.871 20.122 1.00 86.50 274 HIS A CA 1
ATOM 2175 C C . HIS A 1 274 ? -15.503 -5.493 19.689 1.00 86.50 274 HIS A C 1
ATOM 2177 O O . HIS A 1 274 ? -15.447 -5.214 18.504 1.00 86.50 274 HIS A O 1
ATOM 2183 N N . ILE A 1 275 ? -15.114 -4.631 20.637 1.00 88.44 275 ILE A N 1
ATOM 2184 C CA . ILE A 1 275 ? -14.769 -3.229 20.385 1.00 88.44 275 ILE A CA 1
ATOM 2185 C C . ILE A 1 275 ? -13.285 -2.979 20.647 1.00 88.44 275 ILE A C 1
ATOM 2187 O O . ILE A 1 275 ? -12.820 -3.151 21.782 1.00 88.44 275 ILE A O 1
ATOM 2191 N N . ASP A 1 276 ? -12.586 -2.478 19.636 1.00 90.12 276 ASP A N 1
ATOM 2192 C CA . ASP A 1 276 ? -11.251 -1.894 19.701 1.00 90.12 276 ASP A CA 1
ATOM 2193 C C . ASP A 1 276 ? -11.311 -0.362 19.766 1.00 90.12 276 ASP A C 1
ATOM 2195 O O . ASP A 1 276 ? -12.258 0.266 19.299 1.00 90.12 276 ASP A O 1
ATOM 2199 N N . ILE A 1 277 ? -10.311 0.240 20.410 1.00 93.69 277 ILE A N 1
ATOM 2200 C CA . ILE A 1 277 ? -10.145 1.686 20.539 1.00 93.69 277 ILE A CA 1
ATOM 2201 C C . ILE A 1 277 ? -8.732 2.091 20.136 1.00 93.69 277 ILE A C 1
ATOM 2203 O O . ILE A 1 277 ? -7.750 1.509 20.612 1.00 93.69 277 ILE A O 1
ATOM 2207 N N . ASP A 1 278 ? -8.649 3.151 19.342 1.00 91.62 278 ASP A N 1
ATOM 2208 C CA . ASP A 1 278 ? -7.425 3.865 19.018 1.00 91.62 278 ASP A CA 1
ATOM 2209 C C . ASP A 1 278 ? -7.550 5.321 19.470 1.00 91.62 278 ASP A C 1
ATOM 2211 O O . ASP A 1 278 ? -8.533 6.012 19.221 1.00 91.62 278 ASP A O 1
ATOM 2215 N N . LEU A 1 279 ? -6.539 5.789 20.185 1.00 93.06 279 LEU A N 1
ATOM 2216 C CA . LEU A 1 279 ? -6.408 7.143 20.691 1.00 93.06 279 LEU A CA 1
ATOM 2217 C C . LEU A 1 279 ? -5.113 7.722 20.154 1.00 93.06 279 LEU A C 1
ATOM 2219 O O . LEU A 1 279 ? -4.042 7.129 20.295 1.00 93.06 279 LEU A O 1
ATOM 2223 N N . PHE A 1 280 ? -5.187 8.926 19.621 1.00 92.25 280 PHE A N 1
ATOM 2224 C CA . PHE A 1 280 ? -4.047 9.679 19.151 1.00 92.25 280 PHE A CA 1
ATOM 2225 C C . PHE A 1 280 ? -4.252 11.150 19.488 1.00 92.25 280 PHE A C 1
ATOM 2227 O O . PHE A 1 280 ? -5.318 11.717 19.292 1.00 92.25 280 PHE A O 1
ATOM 2234 N N . ALA A 1 281 ? -3.218 11.782 20.017 1.00 92.38 281 ALA A N 1
ATOM 2235 C CA . ALA A 1 281 ? -3.188 13.216 20.219 1.00 92.38 281 ALA A CA 1
ATOM 2236 C C . ALA A 1 281 ? -1.781 13.724 19.928 1.00 92.38 281 ALA A C 1
ATOM 2238 O O . ALA A 1 281 ? -0.786 13.094 20.284 1.00 92.38 281 ALA A O 1
ATOM 2239 N N . LYS A 1 282 ? -1.670 14.875 19.289 1.00 89.06 282 LYS A N 1
ATOM 2240 C CA . LYS A 1 282 ? -0.407 15.510 18.939 1.00 89.06 282 LYS A CA 1
ATOM 2241 C C . LYS A 1 282 ? -0.606 17.013 19.028 1.00 89.06 282 LYS A C 1
ATOM 2243 O O . LYS A 1 282 ? -1.374 17.595 18.272 1.00 89.06 282 LYS A O 1
ATOM 2248 N N . GLY A 1 283 ? 0.075 17.627 19.987 1.00 84.62 283 GLY A N 1
ATOM 2249 C CA . GLY A 1 283 ? 0.002 19.062 20.230 1.00 84.62 283 GLY A CA 1
ATOM 2250 C C . GLY A 1 283 ? 0.792 19.887 19.212 1.00 84.62 283 GLY A C 1
ATOM 2251 O O . GLY A 1 283 ? 1.598 19.370 18.429 1.00 84.62 283 GLY A O 1
ATOM 2252 N N . THR A 1 284 ? 0.594 21.202 19.276 1.00 79.50 284 THR A N 1
ATOM 2253 C CA . THR A 1 284 ? 1.458 22.186 18.614 1.00 79.50 284 THR A CA 1
ATOM 2254 C C . THR A 1 284 ? 2.825 22.268 19.288 1.00 79.50 284 THR A C 1
ATOM 2256 O O . THR A 1 284 ? 3.070 21.649 20.326 1.00 79.50 284 THR A O 1
ATOM 2259 N N . TYR A 1 285 ? 3.734 23.039 18.693 1.00 75.44 285 TYR A N 1
ATOM 2260 C CA . TYR A 1 285 ? 4.943 23.459 19.390 1.00 75.44 285 TYR A CA 1
ATOM 2261 C C . TYR A 1 285 ? 4.608 24.510 20.457 1.00 75.44 285 TYR A C 1
ATOM 2263 O O . TYR A 1 285 ? 4.151 25.604 20.127 1.00 75.44 285 TYR A O 1
ATOM 2271 N N . PHE A 1 286 ? 4.857 24.202 21.731 1.00 70.12 286 PHE A N 1
ATOM 2272 C CA . PHE A 1 286 ? 4.837 25.208 22.799 1.00 70.12 286 PHE A CA 1
ATOM 2273 C C . PHE A 1 286 ? 5.948 26.247 22.554 1.00 70.12 286 PHE A C 1
ATOM 2275 O O . PHE A 1 286 ? 7.076 25.858 22.258 1.00 70.12 286 PHE A O 1
ATOM 2282 N N . GLY A 1 287 ? 5.640 27.545 22.673 1.00 63.50 287 GLY A N 1
ATOM 2283 C CA . GLY A 1 287 ? 6.617 28.643 22.543 1.00 63.50 287 GLY A CA 1
ATOM 2284 C C . GLY A 1 287 ? 6.908 29.118 21.114 1.00 63.50 287 GLY A C 1
ATOM 2285 O O . GLY A 1 287 ? 7.848 29.876 20.902 1.00 63.50 287 GLY A O 1
ATOM 2286 N N . ALA A 1 288 ? 6.133 28.677 20.122 1.00 58.00 288 ALA A N 1
ATOM 2287 C CA . ALA A 1 288 ? 6.364 29.011 18.722 1.00 58.00 288 ALA A CA 1
ATOM 2288 C C . ALA A 1 288 ? 5.325 30.028 18.210 1.00 58.00 288 ALA A C 1
ATOM 2290 O O . ALA A 1 288 ? 4.477 29.702 17.379 1.00 58.00 288 ALA A O 1
ATOM 2291 N N . GLU A 1 289 ? 5.366 31.257 18.737 1.00 58.25 289 GLU A N 1
ATOM 2292 C CA . GLU A 1 289 ? 4.433 32.327 18.335 1.00 58.25 289 GLU A CA 1
ATOM 2293 C C . GLU A 1 289 ? 4.568 32.684 16.836 1.00 58.25 289 GLU A C 1
ATOM 2295 O O . GLU A 1 289 ? 3.564 32.989 16.190 1.00 58.25 289 GLU A O 1
ATOM 2300 N N . GLU A 1 290 ? 5.755 32.494 16.240 1.00 56.25 290 GLU A N 1
ATOM 2301 C CA . GLU A 1 290 ? 6.071 32.911 14.858 1.00 56.25 290 GLU A CA 1
ATOM 2302 C C . GLU A 1 290 ? 6.417 31.777 13.869 1.00 56.25 290 GLU A C 1
ATOM 2304 O O . GLU A 1 290 ? 6.689 32.027 12.696 1.00 56.25 290 GLU A O 1
ATOM 2309 N N . SER A 1 291 ? 6.426 30.506 14.281 1.00 53.19 291 SER A N 1
ATOM 2310 C CA . SER A 1 291 ? 6.764 29.425 13.340 1.00 53.19 291 SER A CA 1
ATOM 2311 C C . SER A 1 291 ? 5.582 29.114 12.416 1.00 53.19 291 SER A C 1
ATOM 2313 O O . SER A 1 291 ? 4.474 28.894 12.905 1.00 53.19 291 SER A O 1
ATOM 2315 N N . GLY A 1 292 ? 5.831 29.069 11.102 1.00 60.91 292 GLY A N 1
ATOM 2316 C CA . GLY A 1 292 ? 4.815 28.929 10.052 1.00 60.91 292 GLY A CA 1
ATOM 2317 C C . GLY A 1 292 ? 3.802 27.787 10.230 1.00 60.91 292 GLY A C 1
ATOM 2318 O O . GLY A 1 292 ? 4.009 26.849 10.994 1.00 60.91 292 GLY A O 1
ATOM 2319 N N . LEU A 1 293 ? 2.707 27.868 9.471 1.00 57.97 293 LEU A N 1
ATOM 2320 C CA . LEU A 1 293 ? 1.449 27.104 9.568 1.00 57.97 293 LEU A CA 1
ATOM 2321 C C . LEU A 1 293 ? 1.556 25.618 9.987 1.00 57.97 293 LEU A C 1
ATOM 2323 O O . LEU A 1 293 ? 0.766 25.145 10.802 1.00 57.97 293 LEU A O 1
ATOM 2327 N N . ALA A 1 294 ? 2.565 24.876 9.519 1.00 57.88 294 ALA A N 1
ATOM 2328 C CA . ALA A 1 294 ? 2.789 23.472 9.899 1.00 57.88 294 ALA A CA 1
ATOM 2329 C C . ALA A 1 294 ? 3.112 23.252 11.399 1.00 57.88 294 ALA A C 1
ATOM 2331 O O . ALA A 1 294 ? 3.035 22.129 11.912 1.00 57.88 294 ALA A O 1
ATOM 2332 N N . ALA A 1 295 ? 3.496 24.305 12.120 1.00 60.50 295 ALA A N 1
ATOM 2333 C CA . ALA A 1 295 ? 3.819 24.268 13.541 1.00 60.50 295 ALA A CA 1
ATOM 2334 C C . ALA A 1 295 ? 2.592 24.405 14.462 1.00 60.50 295 ALA A C 1
ATOM 2336 O O . ALA A 1 295 ? 2.661 23.973 15.618 1.00 60.50 295 ALA A O 1
ATOM 2337 N N . ARG A 1 296 ? 1.476 24.947 13.948 1.00 65.81 296 ARG A N 1
ATOM 2338 C CA . ARG A 1 296 ? 0.250 25.249 14.712 1.00 65.81 296 ARG A CA 1
ATOM 2339 C C . ARG A 1 296 ? -0.820 24.151 14.664 1.00 65.81 296 ARG A C 1
ATOM 2341 O O . ARG A 1 296 ? -1.858 24.291 15.299 1.00 65.81 296 ARG A O 1
ATOM 2348 N N . LYS A 1 297 ? -0.578 23.039 13.965 1.00 75.56 297 LYS A N 1
ATOM 2349 C CA . LYS A 1 297 ? -1.569 21.964 13.850 1.00 75.56 297 LYS A CA 1
ATOM 2350 C C . LYS A 1 297 ? -1.615 21.094 15.111 1.00 75.56 297 LYS A C 1
ATOM 2352 O O . LYS A 1 297 ? -0.619 20.453 15.455 1.00 75.56 297 LYS A O 1
ATOM 2357 N N . GLN A 1 298 ? -2.768 21.082 15.779 1.00 82.94 298 GLN A N 1
ATOM 2358 C CA . GLN A 1 298 ? -3.124 20.071 16.775 1.00 82.94 298 GLN A CA 1
ATOM 2359 C C . GLN A 1 298 ? -3.852 18.946 16.051 1.00 82.94 298 GLN A C 1
ATOM 2361 O O . GLN A 1 298 ? -4.742 19.214 15.252 1.00 82.94 298 GLN A O 1
ATOM 2366 N N . GLU A 1 299 ? -3.465 17.705 16.316 1.00 89.00 299 GLU A N 1
ATOM 2367 C CA . GLU A 1 299 ? -4.176 16.532 15.817 1.00 89.00 299 GLU A CA 1
ATOM 2368 C C . GLU A 1 299 ? -4.708 15.754 17.022 1.00 89.00 299 GLU A C 1
ATOM 2370 O O . GLU A 1 299 ? -3.954 15.442 17.942 1.00 89.00 299 GLU A O 1
ATOM 2375 N N . PHE A 1 300 ? -5.990 15.433 17.037 1.00 92.44 300 PHE A N 1
ATOM 2376 C CA . PHE A 1 300 ? -6.619 14.522 17.985 1.00 92.44 300 PHE A CA 1
ATOM 2377 C C . PHE A 1 300 ? -7.413 13.504 17.181 1.00 92.44 300 PHE A C 1
ATOM 2379 O O . PHE A 1 300 ? -8.074 13.892 16.238 1.00 92.44 300 PHE A O 1
ATOM 2386 N N . LEU A 1 301 ? -7.368 12.228 17.525 1.00 94.12 301 LEU A N 1
ATOM 2387 C CA . LEU A 1 301 ? -8.159 11.189 16.886 1.00 94.12 301 LEU A CA 1
ATOM 2388 C C . LEU A 1 301 ? -8.528 10.146 17.939 1.00 94.12 301 LEU A C 1
ATOM 2390 O O . LEU A 1 301 ? -7.672 9.631 18.656 1.00 94.12 301 LEU A O 1
ATOM 2394 N N . LEU A 1 302 ? -9.814 9.857 18.029 1.00 95.75 302 LEU A N 1
ATOM 2395 C CA . LEU A 1 302 ? -10.391 8.737 18.752 1.00 95.75 302 LEU A CA 1
ATOM 2396 C C . LEU A 1 302 ? -11.094 7.877 17.709 1.00 95.75 302 LEU A C 1
ATOM 2398 O O . LEU A 1 302 ? -12.049 8.364 17.119 1.00 95.75 302 LEU A O 1
ATOM 2402 N N . GLU A 1 303 ? -10.670 6.635 17.508 1.00 95.12 303 GLU A N 1
ATOM 2403 C CA . GLU A 1 303 ? -11.375 5.658 16.675 1.00 95.12 303 GLU A CA 1
ATOM 2404 C C . GLU A 1 303 ? -11.873 4.500 17.535 1.00 95.12 303 GLU A C 1
ATOM 2406 O O . GLU A 1 303 ? -11.206 4.059 18.472 1.00 95.12 303 GLU A O 1
ATOM 2411 N N . LEU A 1 304 ? -13.073 4.030 17.225 1.00 95.62 304 LEU A N 1
ATOM 2412 C CA . LEU A 1 304 ? -13.704 2.857 17.802 1.00 95.62 304 LEU A CA 1
ATOM 2413 C C . LEU A 1 304 ? -14.053 1.916 16.659 1.00 95.62 304 LEU A C 1
ATOM 2415 O O . LEU A 1 304 ? -14.775 2.327 15.752 1.00 95.62 304 LEU A O 1
ATOM 2419 N N . HIS A 1 305 ? -13.588 0.675 16.738 1.00 93.75 305 HIS A N 1
ATOM 2420 C CA . HIS A 1 305 ? -13.826 -0.363 15.735 1.00 93.75 305 HIS A CA 1
ATOM 2421 C C . HIS A 1 305 ? -14.603 -1.506 16.376 1.00 93.75 305 HIS A C 1
ATOM 2423 O O . HIS A 1 305 ? -14.216 -1.976 17.440 1.00 93.75 305 HIS A O 1
ATOM 2429 N N . ASP A 1 306 ? -15.692 -1.943 15.758 1.00 93.75 306 ASP A N 1
ATOM 2430 C CA . ASP A 1 306 ? -16.481 -3.103 16.180 1.00 93.75 306 ASP A CA 1
ATOM 2431 C C . ASP A 1 306 ? -16.202 -4.305 15.263 1.00 93.75 306 ASP A C 1
ATOM 2433 O O . ASP A 1 306 ? -15.978 -4.142 14.062 1.00 93.75 306 ASP A O 1
ATOM 2437 N N . ASP A 1 307 ? -16.292 -5.525 15.788 1.00 88.81 307 ASP A N 1
ATOM 2438 C CA . ASP A 1 307 ? -16.072 -6.774 15.045 1.00 88.81 307 ASP A CA 1
ATOM 2439 C C . ASP A 1 307 ? -17.103 -7.012 13.925 1.00 88.81 307 ASP A C 1
ATOM 2441 O O . ASP A 1 307 ? -16.871 -7.787 12.995 1.00 88.81 307 ASP A O 1
ATOM 2445 N N . ARG A 1 308 ? -18.222 -6.285 13.977 1.00 90.69 308 ARG A N 1
ATOM 2446 C CA . ARG A 1 308 ? -19.246 -6.206 12.925 1.00 90.69 308 ARG A CA 1
ATOM 2447 C C . ARG A 1 308 ? -18.881 -5.262 11.775 1.00 90.69 308 ARG A C 1
ATOM 2449 O O . ARG A 1 308 ? -19.676 -5.130 10.850 1.00 90.69 308 ARG A O 1
ATOM 2456 N N . GLY A 1 309 ? -17.720 -4.605 11.826 1.00 90.94 309 GLY A N 1
ATOM 2457 C CA . GLY A 1 309 ? -17.250 -3.671 10.800 1.00 90.94 309 GLY A CA 1
ATOM 2458 C C . GLY A 1 309 ? -17.811 -2.255 10.930 1.00 90.94 309 GLY A C 1
ATOM 2459 O O . GLY A 1 309 ? -17.770 -1.510 9.957 1.00 90.94 309 GLY A O 1
ATOM 2460 N N . TRP A 1 310 ? -18.362 -1.892 12.095 1.00 95.38 310 TRP A N 1
ATOM 2461 C CA . TRP A 1 310 ? -18.712 -0.504 12.404 1.00 95.38 310 TRP A CA 1
ATOM 2462 C C . TRP A 1 310 ? -17.493 0.242 12.916 1.00 95.38 310 TRP A C 1
ATOM 2464 O O . TRP A 1 310 ? -16.751 -0.264 13.755 1.00 95.38 310 TRP A O 1
ATOM 2474 N N . GLU A 1 311 ? -17.347 1.476 12.467 1.00 96.50 311 GLU A N 1
ATOM 2475 C CA . GLU A 1 311 ? -16.268 2.357 12.855 1.00 96.50 311 GLU A CA 1
ATOM 2476 C C . GLU A 1 311 ? -16.825 3.732 13.225 1.00 96.50 311 GLU A C 1
ATOM 2478 O O . GLU A 1 311 ? -17.659 4.318 12.532 1.00 96.50 311 GLU A O 1
ATOM 2483 N N . THR A 1 312 ? -16.377 4.266 14.354 1.00 97.25 312 THR A N 1
ATOM 2484 C CA . THR A 1 312 ? -16.686 5.630 14.786 1.00 97.25 312 THR A CA 1
ATOM 2485 C C . THR A 1 312 ? -15.391 6.348 15.076 1.00 97.25 312 THR A C 1
ATOM 2487 O O . THR A 1 312 ? -14.629 5.918 15.933 1.00 97.25 312 THR A O 1
ATOM 2490 N N . SER A 1 313 ? -15.164 7.467 14.405 1.00 96.25 313 SER A N 1
ATOM 2491 C CA . SER A 1 313 ? -13.978 8.293 14.602 1.00 96.25 313 SER A CA 1
ATOM 2492 C C . SER A 1 313 ? -14.364 9.720 14.976 1.00 96.25 313 SER A C 1
ATOM 2494 O O . SER A 1 313 ? -15.302 10.273 14.406 1.00 96.25 313 SER A O 1
ATOM 2496 N N . VAL A 1 314 ? -13.658 10.310 15.938 1.00 96.75 314 VAL A N 1
ATOM 2497 C CA . VAL A 1 314 ? -13.846 11.685 16.414 1.00 96.75 314 VAL A CA 1
ATOM 2498 C C . VAL A 1 314 ? -12.492 12.384 16.450 1.00 96.75 314 VAL A C 1
ATOM 2500 O O . VAL A 1 314 ? -11.528 11.826 16.970 1.00 96.75 314 VAL A O 1
ATOM 2503 N N . GLY A 1 315 ? -12.419 13.611 15.944 1.00 94.69 315 GLY A N 1
ATOM 2504 C CA . GLY A 1 315 ? -11.176 14.353 15.764 1.00 94.69 315 GLY A CA 1
ATOM 2505 C C . GLY A 1 315 ? -10.755 14.418 14.295 1.00 94.69 315 GLY A C 1
ATOM 2506 O O . GLY A 1 315 ? -11.601 14.430 13.411 1.00 94.69 315 GLY A O 1
ATOM 2507 N N . ASN A 1 316 ? -9.454 14.474 14.029 1.00 93.50 316 ASN A N 1
ATOM 2508 C CA . ASN A 1 316 ? -8.807 14.464 12.721 1.00 93.50 316 ASN A CA 1
ATOM 2509 C C . ASN A 1 316 ? -9.024 13.130 12.007 1.00 93.50 316 ASN A C 1
ATOM 2511 O O . ASN A 1 316 ? -8.188 12.229 12.073 1.00 93.50 316 ASN A O 1
ATOM 2515 N N . THR A 1 317 ? -10.154 13.031 11.325 1.00 93.56 317 THR A N 1
ATOM 2516 C CA . THR A 1 317 ? -10.574 11.856 10.568 1.00 93.56 317 THR A CA 1
ATOM 2517 C C . THR A 1 317 ? -10.704 12.191 9.085 1.00 93.56 317 THR A C 1
ATOM 2519 O O . THR A 1 317 ? -10.595 13.352 8.678 1.00 93.56 317 THR A O 1
ATOM 2522 N N . TYR A 1 318 ? -10.883 11.161 8.265 1.00 93.69 318 TYR A N 1
ATOM 2523 C CA . TYR A 1 318 ? -10.999 11.275 6.818 1.00 93.69 318 TYR A CA 1
ATOM 2524 C C . TYR A 1 318 ? -12.128 10.395 6.291 1.00 93.69 318 TYR A C 1
ATOM 2526 O O . TYR A 1 318 ? -12.334 9.284 6.770 1.00 93.69 318 TYR A O 1
ATOM 2534 N N . ALA A 1 319 ? -12.855 10.871 5.296 1.00 92.50 319 ALA A N 1
ATOM 2535 C CA . ALA A 1 319 ? -13.914 10.138 4.627 1.00 92.50 319 ALA A CA 1
ATOM 2536 C C . ALA A 1 319 ? -13.637 10.181 3.123 1.00 92.50 319 ALA A C 1
ATOM 2538 O O . ALA A 1 319 ? -13.509 11.261 2.547 1.00 92.50 319 ALA A O 1
ATOM 2539 N N . LEU A 1 320 ? -13.470 9.001 2.525 1.00 92.56 320 LEU A N 1
ATOM 2540 C CA . LEU A 1 320 ? -13.198 8.855 1.097 1.00 92.56 320 LEU A CA 1
ATOM 2541 C C . LEU A 1 320 ? -14.523 8.751 0.361 1.00 92.56 320 LEU A C 1
ATOM 2543 O O . LEU A 1 320 ? -15.350 7.923 0.736 1.00 92.56 320 LEU A O 1
ATOM 2547 N N . PHE A 1 321 ? -14.724 9.571 -0.658 1.00 93.88 321 PHE A N 1
ATOM 2548 C CA . PHE A 1 321 ? -15.941 9.537 -1.464 1.00 93.88 321 PHE A CA 1
ATOM 2549 C C . PHE A 1 321 ? -15.612 9.082 -2.896 1.00 93.88 321 PHE A C 1
ATOM 2551 O O . PHE A 1 321 ? -14.546 8.521 -3.165 1.00 93.88 321 PHE A O 1
ATOM 2558 N N . SER A 1 322 ? -16.565 9.228 -3.812 1.00 93.94 322 SER A N 1
ATOM 2559 C CA . SER A 1 322 ? -16.462 8.789 -5.205 1.00 93.94 322 SER A CA 1
ATOM 2560 C C . SER A 1 322 ? -15.488 9.631 -6.051 1.00 93.94 322 SER A C 1
ATOM 2562 O O . SER A 1 322 ? -14.659 10.392 -5.546 1.00 93.94 322 SER A O 1
ATOM 2564 N N . ARG A 1 323 ? -15.533 9.466 -7.380 1.00 95.06 323 ARG A N 1
ATOM 2565 C CA . ARG A 1 323 ? -14.644 10.175 -8.310 1.00 95.06 323 ARG A CA 1
ATOM 2566 C C . ARG A 1 323 ? -15.056 11.635 -8.500 1.00 95.06 323 ARG A C 1
ATOM 2568 O O . ARG A 1 323 ? -14.171 12.460 -8.710 1.00 95.06 323 ARG A O 1
ATOM 2575 N N . LEU A 1 324 ? -16.353 11.948 -8.414 1.00 96.25 324 LEU A N 1
ATOM 2576 C CA . LEU A 1 324 ? -16.863 13.322 -8.509 1.00 96.25 324 LEU A CA 1
ATOM 2577 C C . LEU A 1 324 ? -16.893 14.064 -7.171 1.00 96.25 324 LEU A C 1
ATOM 2579 O O . LEU A 1 324 ? -16.787 15.285 -7.167 1.00 96.25 324 LEU A O 1
ATOM 2583 N N . ALA A 1 325 ? -17.057 13.358 -6.055 1.00 94.81 325 ALA A N 1
ATOM 2584 C CA . ALA A 1 325 ? -17.129 13.961 -4.730 1.00 94.81 325 ALA A CA 1
ATOM 2585 C C . ALA A 1 325 ? -15.736 14.175 -4.117 1.00 94.81 325 ALA A C 1
ATOM 2587 O O . ALA A 1 325 ? -14.802 13.410 -4.376 1.00 94.81 325 ALA A O 1
ATOM 2588 N N . ASP A 1 326 ? -15.596 15.215 -3.295 1.00 92.00 326 ASP A N 1
ATOM 2589 C CA . ASP A 1 326 ? -14.341 15.497 -2.599 1.00 92.00 326 ASP A CA 1
ATOM 2590 C C . ASP A 1 326 ? -14.133 14.545 -1.423 1.00 92.00 326 ASP A C 1
ATOM 2592 O O . ASP A 1 326 ? -15.072 14.189 -0.711 1.00 92.00 326 ASP A O 1
ATOM 2596 N N . ASP A 1 327 ? -12.885 14.157 -1.170 1.00 93.44 327 ASP A N 1
ATOM 2597 C CA . ASP A 1 327 ? -12.567 13.476 0.083 1.00 93.44 327 ASP A CA 1
ATOM 2598 C C . ASP A 1 327 ? -12.595 14.501 1.216 1.00 93.44 327 ASP A C 1
ATOM 2600 O O . ASP A 1 327 ? -11.980 15.564 1.127 1.00 93.44 327 ASP A O 1
ATOM 2604 N N . LEU A 1 328 ? -13.271 14.171 2.314 1.00 91.12 328 LEU A N 1
ATOM 2605 C CA . LEU A 1 328 ? -13.391 15.077 3.451 1.00 91.12 328 LEU A CA 1
ATOM 2606 C C . LEU A 1 328 ? -12.349 14.707 4.496 1.00 91.12 328 LEU A C 1
ATOM 2608 O O . LEU A 1 328 ? -12.367 13.601 5.030 1.00 91.12 328 LEU A O 1
ATOM 2612 N N . TYR A 1 329 ? -11.450 15.634 4.818 1.00 91.69 329 TYR A N 1
ATOM 2613 C CA . TYR A 1 329 ? -10.465 15.470 5.886 1.00 91.69 329 TYR A CA 1
ATOM 2614 C C . TYR A 1 329 ? -10.526 16.652 6.845 1.00 91.69 329 TYR A C 1
ATOM 2616 O O . TYR A 1 329 ? -10.433 17.817 6.444 1.00 91.69 329 TYR A O 1
ATOM 2624 N N . GLY A 1 330 ? -10.616 16.365 8.138 1.00 90.62 330 GLY A N 1
ATOM 2625 C CA . GLY A 1 330 ? -10.601 17.426 9.130 1.00 90.62 330 GLY A CA 1
ATOM 2626 C C . GLY A 1 330 ? -11.007 16.980 10.519 1.00 90.62 330 GLY A C 1
ATOM 2627 O O . GLY A 1 330 ? -11.147 15.789 10.791 1.00 90.62 330 GLY A O 1
ATOM 2628 N N . ASN A 1 331 ? -11.167 17.955 11.412 1.00 91.69 331 ASN A N 1
ATOM 2629 C CA . ASN A 1 331 ? -11.572 17.710 12.789 1.00 91.69 331 ASN A CA 1
ATOM 2630 C C . ASN A 1 331 ? -13.099 17.590 12.868 1.00 91.69 331 ASN A C 1
ATOM 2632 O O . ASN A 1 331 ? -13.813 18.585 12.748 1.00 91.69 331 ASN A O 1
ATOM 2636 N N . GLY A 1 332 ? -13.606 16.375 13.044 1.00 94.06 332 GLY A N 1
ATOM 2637 C CA . GLY A 1 332 ? -15.029 16.085 12.986 1.00 94.06 332 GLY A CA 1
ATOM 2638 C C . GLY A 1 332 ? -15.405 14.746 13.591 1.00 94.06 332 GLY A C 1
ATOM 2639 O O . GLY A 1 332 ? -14.704 14.194 14.434 1.00 94.06 332 GLY A O 1
ATOM 2640 N N . ILE A 1 333 ? -16.547 14.236 13.159 1.00 96.12 333 ILE A N 1
ATOM 2641 C CA . ILE A 1 333 ? -17.065 12.918 13.487 1.00 96.12 333 ILE A CA 1
ATOM 2642 C C . ILE A 1 333 ? -17.277 12.186 12.167 1.00 96.12 333 ILE A C 1
ATOM 2644 O O . ILE A 1 333 ? -17.957 12.700 11.279 1.00 96.12 333 ILE A O 1
ATOM 2648 N N . ARG A 1 334 ? -16.729 10.977 12.054 1.00 97.00 334 ARG A N 1
ATOM 2649 C CA . ARG A 1 334 ? -17.067 10.023 10.995 1.00 97.00 334 ARG A CA 1
ATOM 2650 C C . ARG A 1 334 ? -17.667 8.771 11.603 1.00 97.00 334 ARG A C 1
ATOM 2652 O O . ARG A 1 334 ? -17.140 8.237 12.577 1.00 97.00 334 ARG A O 1
ATOM 2659 N N . LEU A 1 335 ? -18.742 8.303 10.990 1.00 96.88 335 LEU A N 1
ATOM 2660 C CA . LEU A 1 335 ? -19.379 7.024 11.262 1.00 96.88 335 LEU A CA 1
ATOM 2661 C C . LEU A 1 335 ? -19.329 6.219 9.972 1.00 96.88 335 LEU A C 1
ATOM 2663 O O . LEU A 1 335 ? -19.809 6.705 8.954 1.00 96.88 335 LEU A O 1
ATOM 2667 N N . SER A 1 336 ? -18.766 5.020 9.994 1.00 96.44 336 SER A N 1
ATOM 2668 C CA . SER A 1 336 ? -18.821 4.103 8.858 1.00 96.44 336 SER A CA 1
ATOM 2669 C C . SER A 1 336 ? -19.228 2.712 9.334 1.00 96.44 336 SER A C 1
ATOM 2671 O O . SER A 1 336 ? -19.116 2.378 10.514 1.00 96.44 336 SER A O 1
ATOM 2673 N N . GLY A 1 337 ? -19.790 1.910 8.443 1.00 94.88 337 GLY A N 1
ATOM 2674 C CA . GLY A 1 337 ? -20.223 0.572 8.800 1.00 94.88 337 GLY A CA 1
ATOM 2675 C C . GLY A 1 337 ? -20.698 -0.220 7.604 1.00 94.88 337 GLY A C 1
ATOM 2676 O O . GLY A 1 337 ? -21.245 0.339 6.654 1.00 94.88 337 GLY A O 1
ATOM 2677 N N . ALA A 1 338 ? -20.513 -1.534 7.676 1.00 91.88 338 ALA A N 1
ATOM 2678 C CA . ALA A 1 338 ? -21.084 -2.476 6.729 1.00 91.88 338 ALA A CA 1
ATOM 2679 C C . ALA A 1 338 ? -22.112 -3.374 7.427 1.00 91.88 338 ALA A C 1
ATOM 2681 O O . ALA A 1 338 ? -21.873 -3.916 8.505 1.00 91.88 338 ALA A O 1
ATOM 2682 N N . TYR A 1 339 ? -23.266 -3.566 6.797 1.00 92.19 339 TYR A N 1
ATOM 2683 C CA . TYR A 1 339 ? -24.262 -4.546 7.198 1.00 92.19 339 TYR A CA 1
ATOM 2684 C C . TYR A 1 339 ? -24.718 -5.341 5.974 1.00 92.19 339 TYR A C 1
ATOM 2686 O O . TYR A 1 339 ? -25.415 -4.831 5.094 1.00 92.19 339 TYR A O 1
ATOM 2694 N N . ASN A 1 340 ? -24.336 -6.619 5.928 1.00 92.62 340 ASN A N 1
ATOM 2695 C CA . ASN A 1 340 ? -24.508 -7.486 4.762 1.00 92.62 340 ASN A CA 1
ATOM 2696 C C . ASN A 1 340 ? -23.856 -6.871 3.510 1.00 92.62 340 ASN A C 1
ATOM 2698 O O . ASN A 1 340 ? -22.646 -6.698 3.466 1.00 92.62 340 ASN A O 1
ATOM 2702 N N . SER A 1 341 ? -24.664 -6.548 2.503 1.00 92.44 341 SER A N 1
ATOM 2703 C CA . SER A 1 341 ? -24.244 -5.934 1.245 1.00 92.44 341 SER A CA 1
ATOM 2704 C C . SER A 1 341 ? -24.315 -4.406 1.256 1.00 92.44 341 SER A C 1
ATOM 2706 O O . SER A 1 341 ? -24.072 -3.797 0.222 1.00 92.44 341 SER A O 1
ATOM 2708 N N . LEU A 1 342 ? -24.726 -3.776 2.358 1.00 92.81 342 LEU A N 1
ATOM 2709 C CA . LEU A 1 342 ? -24.837 -2.321 2.457 1.00 92.81 342 LEU A CA 1
ATOM 2710 C C . LEU A 1 342 ? -23.659 -1.775 3.264 1.00 92.81 342 LEU A C 1
ATOM 2712 O O . LEU A 1 342 ? -23.488 -2.144 4.421 1.00 92.81 342 LEU A O 1
ATOM 2716 N N . TYR A 1 343 ? -22.886 -0.884 2.665 1.00 95.38 343 TYR A N 1
ATOM 2717 C CA . TYR A 1 343 ? -21.908 -0.035 3.327 1.00 95.38 343 TYR A CA 1
ATOM 2718 C C . TYR A 1 343 ? -22.466 1.385 3.416 1.00 95.38 343 TYR A C 1
ATOM 2720 O O . TYR A 1 343 ? -23.126 1.868 2.497 1.00 95.38 343 TYR A O 1
ATOM 2728 N N . SER A 1 344 ? -22.225 2.054 4.533 1.00 94.69 344 SER A N 1
ATOM 2729 C CA . SER A 1 344 ? -22.595 3.453 4.716 1.00 94.69 344 SER A CA 1
ATOM 2730 C C . SER A 1 344 ? -21.484 4.191 5.431 1.00 94.69 344 SER A C 1
ATOM 2732 O O . SER A 1 344 ? -20.920 3.652 6.387 1.00 94.69 344 SER A O 1
ATOM 2734 N N . GLN A 1 345 ? -21.238 5.433 5.033 1.00 95.69 345 GLN A N 1
ATOM 2735 C CA . GLN A 1 345 ? -20.379 6.350 5.765 1.00 95.69 345 GLN A CA 1
ATOM 2736 C C . GLN A 1 345 ? -21.043 7.722 5.891 1.00 95.69 345 GLN A C 1
ATOM 2738 O O . GLN A 1 345 ? -21.755 8.173 5.000 1.00 95.69 345 GLN A O 1
ATOM 2743 N N . ALA A 1 346 ? -20.795 8.406 6.998 1.00 95.69 346 ALA A N 1
ATOM 2744 C CA . ALA A 1 346 ? -21.180 9.789 7.218 1.00 95.69 346 ALA A CA 1
ATOM 2745 C C . ALA A 1 346 ? -20.015 10.539 7.861 1.00 95.69 346 ALA A C 1
ATOM 2747 O O . ALA A 1 346 ? -19.317 9.991 8.714 1.00 95.69 346 ALA A O 1
ATOM 2748 N N . PHE A 1 347 ? -19.827 11.793 7.472 1.00 95.69 347 PHE A N 1
ATOM 2749 C CA . PHE A 1 347 ? -18.809 12.700 7.980 1.00 95.69 347 PHE A CA 1
ATOM 2750 C C . PHE A 1 347 ? -19.444 14.056 8.290 1.00 95.69 347 PHE A C 1
ATOM 2752 O O . PHE A 1 347 ? -20.231 14.581 7.503 1.00 95.69 347 PHE A O 1
ATOM 2759 N N . TYR A 1 348 ? -19.077 14.638 9.425 1.00 95.25 348 TYR A N 1
ATOM 2760 C CA . TYR A 1 348 ? -19.399 16.015 9.786 1.00 95.25 348 TYR A CA 1
ATOM 2761 C C . TYR A 1 348 ? -18.224 16.612 10.549 1.00 95.25 348 TYR A C 1
ATOM 2763 O O . TYR A 1 348 ? -17.869 16.107 11.615 1.00 95.25 348 TYR A O 1
ATOM 2771 N N . GLY A 1 349 ? -17.614 17.678 10.047 1.00 91.31 349 GLY A N 1
ATOM 2772 C CA . GLY A 1 349 ? -16.429 18.235 10.692 1.00 91.31 349 GLY A CA 1
ATOM 2773 C C . GLY A 1 349 ? -16.026 19.587 10.154 1.00 91.31 349 GLY A C 1
ATOM 2774 O O . GLY A 1 349 ? -16.659 20.100 9.245 1.00 91.31 349 GLY A O 1
ATOM 2775 N N . LYS A 1 350 ? -14.962 20.149 10.724 1.00 88.69 350 LYS A N 1
ATOM 2776 C CA . LYS A 1 350 ? -14.267 21.322 10.199 1.00 88.69 350 LYS A CA 1
ATOM 2777 C C . LYS A 1 350 ? -13.168 20.865 9.242 1.00 88.69 350 LYS A C 1
ATOM 2779 O O . LYS A 1 350 ? -12.298 20.100 9.664 1.00 88.69 350 LYS A O 1
ATOM 2784 N N . HIS A 1 351 ? -13.202 21.314 7.990 1.00 82.81 351 HIS A N 1
ATOM 2785 C CA . HIS A 1 351 ? -12.189 20.964 6.990 1.00 82.81 351 HIS A CA 1
ATOM 2786 C C . HIS A 1 351 ? -10.839 21.607 7.340 1.00 82.81 351 HIS A C 1
ATOM 2788 O O . HIS A 1 351 ? -10.793 22.729 7.843 1.00 82.81 351 HIS A O 1
ATOM 2794 N N . GLU A 1 352 ? -9.728 20.904 7.103 1.00 74.81 352 GLU A N 1
ATOM 2795 C CA . GLU A 1 352 ? -8.390 21.375 7.511 1.00 74.81 352 GLU A CA 1
ATOM 2796 C C . GLU A 1 352 ? -7.426 21.685 6.352 1.00 74.81 352 GLU A C 1
ATOM 2798 O O . GLU A 1 352 ? -6.270 22.031 6.610 1.00 74.81 352 GLU A O 1
ATOM 2803 N N . PHE A 1 353 ? -7.839 21.537 5.088 1.00 66.06 353 PHE A N 1
ATOM 2804 C CA . PHE A 1 353 ? -6.930 21.730 3.947 1.00 66.06 353 PHE A CA 1
ATOM 2805 C C . PHE A 1 353 ? -6.732 23.199 3.540 1.00 66.06 353 PHE A C 1
ATOM 2807 O O . PHE A 1 353 ? -5.642 23.545 3.076 1.00 66.06 353 PHE A O 1
ATOM 2814 N N . PHE A 1 354 ? -7.714 24.077 3.766 1.00 60.19 354 PHE A N 1
ATOM 2815 C CA . PHE A 1 354 ? -7.617 25.492 3.404 1.00 60.19 354 PHE A CA 1
ATOM 2816 C C . PHE A 1 354 ? -7.060 26.299 4.575 1.00 60.19 354 PHE A C 1
ATOM 2818 O O . PHE A 1 354 ? -7.735 26.614 5.546 1.00 60.19 354 PHE A O 1
ATOM 2825 N N . ASN A 1 355 ? -5.759 26.563 4.495 1.00 54.34 355 ASN A N 1
ATOM 2826 C CA . ASN A 1 355 ? -4.965 27.200 5.544 1.00 54.34 355 ASN A CA 1
ATOM 2827 C C . ASN A 1 355 ? -4.827 28.718 5.326 1.00 54.34 355 ASN A C 1
ATOM 2829 O O . ASN A 1 355 ? -3.873 29.334 5.805 1.00 54.34 355 ASN A O 1
ATOM 2833 N N . GLU A 1 356 ? -5.743 29.314 4.560 1.00 59.66 356 GLU A N 1
ATOM 2834 C CA . GLU A 1 356 ? -5.928 30.761 4.569 1.00 59.66 356 GLU A CA 1
ATOM 2835 C C . GLU A 1 356 ? -6.612 31.100 5.893 1.00 59.66 356 GLU A C 1
ATOM 2837 O O . GLU A 1 356 ? -7.634 30.502 6.217 1.00 59.66 356 GLU A O 1
ATOM 2842 N N . GLU A 1 357 ? -6.015 31.998 6.687 1.00 59.81 357 GLU A N 1
ATOM 2843 C CA . GLU A 1 357 ? -6.296 32.229 8.122 1.00 59.81 357 GLU A CA 1
ATOM 2844 C C . GLU A 1 357 ? -7.762 32.576 8.477 1.00 59.81 357 GLU A C 1
ATOM 2846 O O . GLU A 1 357 ? -8.080 32.786 9.644 1.00 59.81 357 GLU A O 1
ATOM 2851 N N . ASN A 1 358 ? -8.662 32.587 7.496 1.00 62.03 358 ASN A N 1
ATOM 2852 C CA . ASN A 1 358 ? -9.984 33.180 7.542 1.00 62.03 358 ASN A CA 1
ATOM 2853 C C . ASN A 1 358 ? -11.114 32.328 6.922 1.00 62.03 358 ASN A C 1
ATOM 2855 O O . ASN A 1 358 ? -12.239 32.824 6.838 1.00 62.03 358 ASN A O 1
ATOM 2859 N N . ILE A 1 359 ? -10.852 31.095 6.472 1.00 68.25 359 ILE A N 1
ATOM 2860 C CA . ILE A 1 359 ? -11.901 30.227 5.912 1.00 68.25 359 ILE A CA 1
ATOM 2861 C C . ILE A 1 359 ? -12.251 29.150 6.942 1.00 68.25 359 ILE A C 1
ATOM 2863 O O . ILE A 1 359 ? -11.457 28.254 7.234 1.00 68.25 359 ILE A O 1
ATOM 2867 N N . GLU A 1 360 ? -13.444 29.245 7.528 1.00 73.56 360 GLU A N 1
ATOM 2868 C CA . GLU A 1 360 ? -14.015 28.141 8.297 1.00 73.56 360 GLU A CA 1
ATOM 2869 C C . GLU A 1 360 ? -14.961 27.351 7.400 1.00 73.56 360 GLU A C 1
ATOM 2871 O O . GLU A 1 360 ? -15.997 27.861 6.978 1.00 73.56 360 GLU A O 1
ATOM 2876 N N . GLU A 1 361 ? -14.607 26.097 7.121 1.00 78.44 361 GLU A N 1
ATOM 2877 C CA . GLU A 1 361 ? -15.463 25.190 6.364 1.00 78.44 361 GLU A CA 1
ATOM 2878 C C . GLU A 1 361 ? -16.011 24.110 7.278 1.00 78.44 361 GLU A C 1
ATOM 2880 O O . GLU A 1 361 ? -15.241 23.473 8.003 1.00 78.44 361 GLU A O 1
ATOM 2885 N N . TYR A 1 362 ? -17.320 23.872 7.217 1.00 81.31 362 TYR A N 1
ATOM 2886 C CA . TYR A 1 362 ? -17.993 22.817 7.980 1.00 81.31 362 TYR A CA 1
ATOM 2887 C C . TYR A 1 362 ? -18.614 21.775 7.046 1.00 81.31 362 TYR A C 1
ATOM 2889 O O . TYR A 1 362 ? -19.840 21.711 6.926 1.00 81.31 362 TYR A O 1
ATOM 2897 N N . PRO A 1 363 ? -17.787 20.980 6.349 1.00 85.69 363 PRO A N 1
ATOM 2898 C CA . PRO A 1 363 ? -18.265 19.943 5.456 1.00 85.69 363 PRO A CA 1
ATOM 2899 C C . PRO A 1 363 ? -19.129 18.895 6.164 1.00 85.69 363 PRO A C 1
ATOM 2901 O O . PRO A 1 363 ? -18.774 18.341 7.212 1.00 85.69 363 PRO A O 1
ATOM 2904 N N . PHE A 1 364 ? -20.242 18.567 5.518 1.00 92.44 364 PHE A N 1
ATOM 2905 C CA . PHE A 1 364 ? -21.049 17.387 5.799 1.00 92.44 364 PHE A CA 1
ATOM 2906 C C . PHE A 1 364 ? -21.053 16.480 4.571 1.00 92.44 364 PHE A C 1
ATOM 2908 O O . PHE A 1 364 ? -21.218 16.965 3.457 1.00 92.44 364 PHE A O 1
ATOM 2915 N N . GLY A 1 365 ? -20.911 15.172 4.758 1.00 93.19 365 GLY A N 1
ATOM 2916 C CA . GLY A 1 365 ? -20.980 14.206 3.666 1.00 93.19 365 GLY A CA 1
ATOM 2917 C C . GLY A 1 365 ? -21.579 12.881 4.112 1.00 93.19 365 GLY A C 1
ATOM 2918 O O . GLY A 1 365 ? -21.308 12.423 5.219 1.00 93.19 365 GLY A O 1
ATOM 2919 N N . VAL A 1 366 ? -22.381 12.253 3.260 1.00 94.38 366 VAL A N 1
ATOM 2920 C CA . VAL A 1 366 ? -22.941 10.910 3.460 1.00 94.38 366 VAL A CA 1
ATOM 2921 C C . VAL A 1 366 ? -22.745 10.102 2.186 1.00 94.38 366 VAL A C 1
ATOM 2923 O O . VAL A 1 366 ? -23.005 10.606 1.098 1.00 94.38 366 VAL A O 1
ATOM 2926 N N . ASP A 1 367 ? -22.302 8.858 2.334 1.00 94.44 367 ASP A N 1
ATOM 2927 C CA . ASP A 1 367 ? -22.161 7.864 1.271 1.00 94.44 367 ASP A CA 1
ATOM 2928 C C . ASP A 1 367 ? -22.945 6.604 1.649 1.00 94.44 367 ASP A C 1
ATOM 2930 O O . ASP A 1 367 ? -22.860 6.113 2.780 1.00 94.44 367 ASP A O 1
ATOM 2934 N N . LEU A 1 368 ? -23.723 6.086 0.706 1.00 94.56 368 LEU A N 1
ATOM 2935 C CA . LEU A 1 368 ? -24.461 4.835 0.826 1.00 94.56 368 LEU A CA 1
ATOM 2936 C C . LEU A 1 368 ? -24.098 3.958 -0.366 1.00 94.56 368 LEU A C 1
ATOM 2938 O O . LEU A 1 368 ? -24.449 4.288 -1.495 1.00 94.56 368 LEU A O 1
ATOM 2942 N N . VAL A 1 369 ? -23.465 2.815 -0.113 1.00 94.44 369 VAL A N 1
ATOM 2943 C CA . VAL A 1 369 ? -22.986 1.888 -1.143 1.00 94.44 369 VAL A CA 1
ATOM 2944 C C . VAL A 1 369 ? -23.631 0.524 -0.953 1.00 94.44 369 VAL A C 1
ATOM 2946 O O . VAL A 1 369 ? -23.495 -0.116 0.084 1.00 94.44 369 VAL A O 1
ATOM 2949 N N . TRP A 1 370 ? -24.323 0.035 -1.973 1.00 94.19 370 TRP A N 1
ATOM 2950 C CA . TRP A 1 370 ? -24.953 -1.276 -1.991 1.00 94.19 370 TRP A CA 1
ATOM 2951 C C . TRP A 1 370 ? -24.270 -2.217 -2.989 1.00 94.19 370 TRP A C 1
ATOM 2953 O O . TRP A 1 370 ? -24.261 -1.994 -4.199 1.00 94.19 370 TRP A O 1
ATOM 2963 N N . GLN A 1 371 ? -23.743 -3.325 -2.477 1.00 94.19 371 GLN A N 1
ATOM 2964 C CA . GLN A 1 371 ? -23.186 -4.431 -3.245 1.00 94.19 371 GLN A CA 1
ATOM 2965 C C . GLN A 1 371 ? -24.301 -5.381 -3.719 1.00 94.19 371 GLN A C 1
ATOM 2967 O O . GLN A 1 371 ? -24.626 -6.375 -3.067 1.00 94.19 371 GLN A O 1
ATOM 2972 N N . TYR A 1 372 ? -24.900 -5.094 -4.875 1.00 92.69 372 TYR A N 1
ATOM 2973 C CA . TYR A 1 372 ? -25.987 -5.906 -5.442 1.00 92.69 372 TYR A CA 1
ATOM 2974 C C . TYR A 1 372 ? -25.514 -7.235 -6.055 1.00 92.69 372 TYR A C 1
ATOM 2976 O O . TYR A 1 372 ? -26.329 -8.123 -6.319 1.00 92.69 372 TYR A O 1
ATOM 2984 N N . SER A 1 373 ? -24.206 -7.402 -6.283 1.00 94.38 373 SER A N 1
ATOM 2985 C CA . SER A 1 373 ? -23.600 -8.676 -6.684 1.00 94.38 373 SER A CA 1
ATOM 2986 C C . SER A 1 373 ? -22.162 -8.802 -6.166 1.00 94.38 373 SER A C 1
ATOM 2988 O O . SER A 1 373 ? -21.554 -7.819 -5.760 1.00 94.38 373 SER A O 1
ATOM 2990 N N . LYS A 1 374 ? -21.556 -9.999 -6.230 1.00 91.94 374 LYS A N 1
ATOM 2991 C CA . LYS A 1 374 ? -20.139 -10.195 -5.840 1.00 91.94 374 LYS A CA 1
ATOM 2992 C C . LYS A 1 374 ? -19.157 -9.280 -6.588 1.00 91.94 374 LYS A C 1
ATOM 2994 O O . LYS A 1 374 ? -18.055 -9.075 -6.103 1.00 91.94 374 LYS A O 1
ATOM 2999 N N . LYS A 1 375 ? -19.561 -8.797 -7.762 1.00 94.56 375 LYS A N 1
ATOM 3000 C CA . LYS A 1 375 ? -18.754 -8.066 -8.741 1.00 94.56 375 LYS A CA 1
ATOM 3001 C C . LYS A 1 375 ? -19.364 -6.708 -9.107 1.00 94.56 375 LYS A C 1
ATOM 3003 O O . LYS A 1 375 ? -18.990 -6.130 -10.116 1.00 94.56 375 LYS A O 1
ATOM 3008 N N . GLY A 1 376 ? -20.357 -6.237 -8.353 1.00 94.19 376 GLY A N 1
ATOM 3009 C CA . GLY A 1 376 ? -21.080 -5.019 -8.696 1.00 94.19 376 GLY A CA 1
ATOM 3010 C C . GLY A 1 376 ? -21.580 -4.279 -7.469 1.00 94.19 376 GLY A C 1
ATOM 3011 O O . GLY A 1 376 ? -22.185 -4.880 -6.572 1.00 94.19 376 GLY A O 1
ATOM 3012 N N . THR A 1 377 ? -21.330 -2.976 -7.452 1.00 96.06 377 THR A N 1
ATOM 3013 C CA . THR A 1 377 ? -21.787 -2.041 -6.427 1.00 96.06 377 THR A CA 1
ATOM 3014 C C . THR A 1 377 ? -22.482 -0.854 -7.083 1.00 96.06 377 THR A C 1
ATOM 3016 O O . THR A 1 377 ? -22.237 -0.507 -8.238 1.00 96.06 377 THR A O 1
ATOM 3019 N N . MET A 1 378 ? -23.428 -0.263 -6.372 1.00 96.81 378 MET A N 1
ATOM 3020 C CA . MET A 1 378 ? -24.003 1.026 -6.730 1.00 96.81 378 MET A CA 1
ATOM 3021 C C . MET A 1 378 ? -24.098 1.864 -5.473 1.00 96.81 378 MET A C 1
ATOM 3023 O O . MET A 1 378 ? -24.304 1.310 -4.393 1.00 96.81 378 MET A O 1
ATOM 3027 N N . GLY A 1 379 ? -23.975 3.173 -5.591 1.00 96.25 379 GLY A N 1
ATOM 3028 C CA . GLY A 1 379 ? -24.049 4.034 -4.426 1.00 96.25 379 GLY A CA 1
ATOM 3029 C C . GLY A 1 379 ? -24.560 5.422 -4.734 1.00 96.25 379 GLY A C 1
ATOM 3030 O O . GLY A 1 379 ? -24.692 5.819 -5.892 1.00 96.25 379 GLY A O 1
ATOM 3031 N N . SER A 1 380 ? -24.885 6.138 -3.669 1.00 96.00 380 SER A N 1
ATOM 3032 C CA . SER A 1 380 ? -25.319 7.526 -3.716 1.00 96.00 380 SER A CA 1
ATOM 3033 C C . SER A 1 380 ? -24.578 8.330 -2.667 1.00 96.00 380 SER A C 1
ATOM 3035 O O . SER A 1 380 ? -24.507 7.909 -1.510 1.00 96.00 380 SER A O 1
ATOM 3037 N N . ILE A 1 381 ? -24.116 9.508 -3.059 1.00 96.12 381 ILE A N 1
ATOM 3038 C CA . ILE A 1 381 ? -23.379 10.423 -2.200 1.00 96.12 381 ILE A CA 1
ATOM 3039 C C . ILE A 1 381 ? -24.134 11.738 -2.115 1.00 96.12 381 ILE A C 1
ATOM 3041 O O . ILE A 1 381 ? -24.720 12.198 -3.094 1.00 96.12 381 ILE A O 1
ATOM 3045 N N . TYR A 1 382 ? -24.106 12.342 -0.934 1.00 96.81 382 TYR A N 1
ATOM 3046 C CA . TYR A 1 382 ? -24.535 13.712 -0.710 1.00 96.81 382 TYR A CA 1
ATOM 3047 C C . TYR A 1 382 ? -23.466 14.450 0.092 1.00 96.81 382 TYR A C 1
ATOM 3049 O O . TYR A 1 382 ? -23.058 13.966 1.147 1.00 96.81 382 TYR A O 1
ATOM 3057 N N . GLN A 1 383 ? -23.038 15.618 -0.373 1.00 94.38 383 GLN A N 1
ATOM 3058 C CA . GLN A 1 383 ? -22.108 16.498 0.325 1.00 94.38 383 GLN A CA 1
ATOM 3059 C C . GLN A 1 383 ? -22.670 17.915 0.415 1.00 94.38 383 GLN A C 1
ATOM 3061 O O . GLN A 1 383 ? -23.312 18.405 -0.511 1.00 94.38 383 GLN A O 1
ATOM 3066 N N . ASN A 1 384 ? -22.433 18.575 1.545 1.00 93.94 384 ASN A N 1
ATOM 3067 C CA . ASN A 1 384 ? -22.738 19.981 1.758 1.00 93.94 384 ASN A CA 1
ATOM 3068 C C . ASN A 1 384 ? -21.464 20.713 2.204 1.00 93.94 384 ASN A C 1
ATOM 3070 O O . ASN A 1 384 ? -20.961 20.508 3.313 1.00 93.94 384 ASN A O 1
ATOM 3074 N N . LEU A 1 385 ? -20.932 21.476 1.253 1.00 87.50 385 LEU A N 1
ATOM 3075 C CA . LEU A 1 385 ? -19.814 22.410 1.274 1.00 87.50 385 LEU A CA 1
ATOM 3076 C C . LEU A 1 385 ? -20.168 23.791 1.830 1.00 87.50 385 LEU A C 1
ATOM 3078 O O . LEU A 1 385 ? -20.564 24.624 1.025 1.00 87.50 385 LEU A O 1
ATOM 3082 N N . ARG A 1 386 ? -20.063 24.097 3.127 1.00 85.12 386 ARG A N 1
ATOM 3083 C CA . ARG A 1 386 ? -20.230 25.496 3.579 1.00 85.12 386 ARG A CA 1
ATOM 3084 C C . ARG A 1 386 ? -18.880 26.174 3.767 1.00 85.12 386 ARG A C 1
ATOM 3086 O O . ARG A 1 386 ? -18.164 25.789 4.689 1.00 85.12 386 ARG A O 1
ATOM 3093 N N . GLN A 1 387 ? -18.579 27.180 2.945 1.00 80.56 387 GLN A N 1
ATOM 3094 C CA . GLN A 1 387 ? -17.397 28.036 3.058 1.00 80.56 387 GLN A CA 1
ATOM 3095 C C . GLN A 1 387 ? -17.795 29.449 3.508 1.00 80.56 387 GLN A C 1
ATOM 3097 O O . GLN A 1 387 ? -18.462 30.197 2.785 1.00 80.56 387 GLN A O 1
ATOM 3102 N N . ASP A 1 388 ? -17.347 29.837 4.702 1.00 73.31 388 ASP A N 1
ATOM 3103 C CA . ASP A 1 388 ? -17.498 31.202 5.200 1.00 73.31 388 ASP A CA 1
ATOM 3104 C C . ASP A 1 388 ? -16.181 31.971 4.949 1.00 73.31 388 ASP A C 1
ATOM 3106 O O . ASP A 1 388 ? -15.223 31.847 5.715 1.00 73.31 388 ASP A O 1
ATOM 3110 N N . PHE A 1 389 ? -16.112 32.777 3.879 1.00 67.62 389 PHE A N 1
ATOM 3111 C CA . PHE A 1 389 ? -14.948 33.631 3.605 1.00 67.62 389 PHE A CA 1
ATOM 3112 C C . PHE A 1 389 ? -14.961 34.868 4.512 1.00 67.62 389 PHE A C 1
ATOM 3114 O O . PHE A 1 389 ? -15.668 35.847 4.247 1.00 67.62 389 PHE A O 1
ATOM 3121 N N . GLN A 1 390 ? -14.133 34.890 5.561 1.00 60.69 390 GLN A N 1
ATOM 3122 C CA . GLN A 1 390 ? -13.834 36.147 6.249 1.00 60.69 390 GLN A CA 1
ATOM 3123 C C . GLN A 1 390 ? -12.806 36.931 5.422 1.00 60.69 390 GLN A C 1
ATOM 3125 O O . GLN A 1 390 ? -11.598 36.810 5.614 1.00 60.69 390 GLN A O 1
ATOM 3130 N N . SER A 1 391 ? -13.247 37.754 4.467 1.00 53.38 391 SER A N 1
ATOM 3131 C CA . SER A 1 391 ? -12.316 38.672 3.798 1.00 53.38 391 SER A CA 1
ATOM 3132 C C . SER A 1 391 ? -11.575 39.485 4.866 1.00 53.38 391 SER A C 1
ATOM 3134 O O . SER A 1 391 ? -12.217 40.071 5.744 1.00 53.38 391 SER A O 1
ATOM 3136 N N . THR A 1 392 ? -10.240 39.536 4.808 1.00 56.75 392 THR A N 1
ATOM 3137 C CA . THR A 1 392 ? -9.470 40.535 5.561 1.00 56.75 392 THR A CA 1
ATOM 3138 C C . THR A 1 392 ? -10.133 41.900 5.354 1.00 56.75 392 THR A C 1
ATOM 3140 O O . THR A 1 392 ? -10.582 42.178 4.242 1.00 56.75 392 THR A O 1
ATOM 3143 N N . PRO A 1 393 ? -10.272 42.732 6.402 1.00 47.16 393 PRO A N 1
ATOM 3144 C CA . PRO A 1 393 ? -11.177 43.876 6.405 1.00 47.16 393 PRO A CA 1
ATOM 3145 C C . PRO A 1 393 ? -10.687 44.972 5.452 1.00 47.16 393 PRO A C 1
ATOM 3147 O O . PRO A 1 393 ? -10.097 45.969 5.861 1.00 47.16 393 PRO A O 1
ATOM 3150 N N . LEU A 1 394 ? -10.961 44.810 4.161 1.00 52.62 394 LEU A N 1
ATOM 3151 C CA . LEU A 1 394 ? -11.158 45.927 3.262 1.00 52.62 394 LEU A CA 1
ATOM 3152 C C . LEU A 1 394 ? -12.559 46.467 3.587 1.00 52.62 394 LEU A C 1
ATOM 3154 O O . LEU A 1 394 ? -13.526 45.711 3.514 1.00 52.62 394 LEU A O 1
ATOM 3158 N N . PRO A 1 395 ? -12.705 47.745 3.981 1.00 51.12 395 PRO A N 1
ATOM 3159 C CA . PRO A 1 395 ? -13.926 48.293 4.588 1.00 51.12 395 PRO A CA 1
ATOM 3160 C C . PRO A 1 395 ? -15.155 48.409 3.654 1.00 51.12 395 PRO A C 1
ATOM 3162 O O . PRO A 1 395 ? -16.014 49.256 3.877 1.00 51.12 395 PRO A O 1
ATOM 3165 N N . SER A 1 396 ? -15.272 47.585 2.607 1.00 52.38 396 SER A N 1
ATOM 3166 C CA . SER A 1 396 ? -16.416 47.621 1.681 1.00 52.38 396 SER A CA 1
ATOM 3167 C C . SER A 1 396 ? -16.802 46.298 1.001 1.00 52.38 396 SER A C 1
ATOM 3169 O O . SER A 1 396 ? -17.798 46.297 0.284 1.00 52.38 396 SER A O 1
ATOM 3171 N N . SER A 1 397 ? -16.101 45.177 1.218 1.00 49.47 397 SER A N 1
ATOM 3172 C CA . SER A 1 397 ? -16.538 43.876 0.683 1.00 49.47 397 SER A CA 1
ATOM 3173 C C . SER A 1 397 ? -17.394 43.137 1.708 1.00 49.47 397 SER A C 1
ATOM 3175 O O . SER A 1 397 ? -16.928 42.799 2.795 1.00 49.47 397 SER A O 1
ATOM 3177 N N . THR A 1 398 ? -18.662 42.896 1.379 1.00 54.91 398 THR A N 1
ATOM 3178 C CA . THR A 1 398 ? -19.490 41.922 2.097 1.00 54.91 398 THR A CA 1
ATOM 3179 C C . THR A 1 398 ? -18.846 40.536 1.981 1.00 54.91 398 THR A C 1
ATOM 3181 O O . THR A 1 398 ? -18.393 40.198 0.888 1.00 54.91 398 THR A O 1
ATOM 3184 N N . PRO A 1 399 ? -18.779 39.743 3.066 1.00 56.84 399 PRO A N 1
ATOM 3185 C CA . PRO A 1 399 ? -18.266 38.379 2.996 1.00 56.84 399 PRO A CA 1
ATOM 3186 C C . PRO A 1 399 ? -19.087 37.578 1.983 1.00 56.84 399 PRO A C 1
ATOM 3188 O O . PRO A 1 399 ? -20.319 37.567 2.051 1.00 56.84 399 PRO A O 1
ATOM 3191 N N . ILE A 1 400 ? -18.397 36.940 1.040 1.00 64.75 400 ILE A N 1
ATOM 3192 C CA . ILE A 1 400 ? -19.008 36.038 0.069 1.00 64.75 400 ILE A CA 1
ATOM 3193 C C . ILE A 1 400 ? -19.229 34.724 0.818 1.00 64.75 400 ILE A C 1
ATOM 3195 O O . ILE A 1 400 ? -18.276 34.067 1.224 1.00 64.75 400 ILE A O 1
ATOM 3199 N N . LEU A 1 401 ? -20.485 34.389 1.099 1.00 67.19 401 LEU A N 1
ATOM 3200 C CA . LEU A 1 401 ? -20.846 33.072 1.619 1.00 67.19 401 LEU A CA 1
ATOM 3201 C C . LEU A 1 401 ? -21.030 32.148 0.423 1.00 67.19 401 LEU A C 1
ATOM 3203 O O . LEU A 1 401 ? -21.910 32.410 -0.403 1.00 67.19 401 LEU A O 1
ATOM 3207 N N . GLU A 1 402 ? -20.233 31.085 0.353 1.00 82.75 402 GLU A N 1
ATOM 3208 C CA . GLU A 1 402 ? -20.406 30.037 -0.646 1.00 82.75 402 GLU A CA 1
ATOM 3209 C C . GLU A 1 402 ? -20.953 28.778 0.028 1.00 82.75 402 GLU A C 1
ATOM 3211 O O . GLU A 1 402 ? -20.336 28.202 0.922 1.00 82.75 402 GLU A O 1
ATOM 3216 N N . ASN A 1 403 ? -22.162 28.378 -0.372 1.00 88.38 403 ASN A N 1
ATOM 3217 C CA . ASN A 1 403 ? -22.761 27.112 0.043 1.00 88.38 403 ASN A CA 1
ATOM 3218 C C . ASN A 1 403 ? -22.895 26.211 -1.174 1.00 88.38 403 ASN A C 1
ATOM 3220 O O . ASN A 1 403 ? -23.574 26.573 -2.139 1.00 88.38 403 ASN A O 1
ATOM 3224 N N . TRP A 1 404 ? -22.296 25.036 -1.094 1.00 91.38 404 TRP A N 1
ATOM 3225 C CA . TRP A 1 404 ? -22.309 24.025 -2.131 1.00 91.38 404 TRP A CA 1
ATOM 3226 C C . TRP A 1 404 ? -23.069 22.797 -1.651 1.00 91.38 404 TRP A C 1
ATOM 3228 O O . TRP A 1 404 ? -22.856 22.302 -0.548 1.00 91.38 404 TRP A O 1
ATOM 3238 N N . GLU A 1 405 ? -23.957 22.288 -2.484 1.00 95.50 405 GLU A N 1
ATOM 3239 C CA . GLU A 1 405 ? -24.636 21.011 -2.290 1.00 95.50 405 GLU A CA 1
ATOM 3240 C C . GLU A 1 405 ? -24.270 20.128 -3.477 1.00 95.50 405 GLU A C 1
ATOM 3242 O O . GLU A 1 405 ? -24.445 20.552 -4.612 1.00 95.50 405 GLU A O 1
ATOM 3247 N N . LEU A 1 406 ? -23.770 18.921 -3.238 1.00 96.44 406 LEU A N 1
ATOM 3248 C CA . LEU A 1 406 ? -23.435 17.939 -4.266 1.00 96.44 406 LEU A CA 1
ATOM 3249 C C . LEU A 1 406 ? -24.210 16.658 -3.978 1.00 96.44 406 LEU A C 1
ATOM 3251 O O . LEU A 1 406 ? -24.174 16.143 -2.864 1.00 96.44 406 LEU A O 1
ATOM 3255 N N . ALA A 1 407 ? -24.882 16.120 -4.987 1.00 97.56 407 ALA A N 1
ATOM 3256 C CA . ALA A 1 407 ? -25.452 14.784 -4.956 1.00 97.56 407 ALA A CA 1
ATOM 3257 C C . ALA A 1 407 ? -24.935 13.995 -6.156 1.00 97.56 407 ALA A C 1
ATOM 3259 O O . ALA A 1 407 ? -25.021 14.471 -7.290 1.00 97.56 407 ALA A O 1
ATOM 3260 N N . SER A 1 408 ? -24.431 12.786 -5.931 1.00 97.69 408 SER A N 1
ATOM 3261 C CA . SER A 1 408 ? -24.003 11.908 -7.017 1.00 97.69 408 SER A CA 1
ATOM 3262 C C . SER A 1 408 ? -24.514 10.486 -6.855 1.00 97.69 408 SER A C 1
ATOM 3264 O O . SER A 1 408 ? -24.871 10.038 -5.764 1.00 97.69 408 SER A O 1
ATOM 3266 N N . PHE A 1 409 ? -24.600 9.784 -7.978 1.00 98.31 409 PHE A N 1
ATOM 3267 C CA . PHE A 1 409 ? -24.957 8.377 -8.051 1.00 98.31 409 PHE A CA 1
ATOM 3268 C C . PHE A 1 409 ? -23.937 7.661 -8.924 1.00 98.31 409 PHE A C 1
ATOM 3270 O O . PHE A 1 409 ? -23.638 8.128 -10.027 1.00 98.31 409 PHE A O 1
ATOM 3277 N N . PHE A 1 410 ? -23.437 6.521 -8.453 1.00 98.12 410 PHE A N 1
ATOM 3278 C CA . PHE A 1 410 ? -22.454 5.731 -9.180 1.00 98.12 410 PHE A CA 1
ATOM 3279 C C . PHE A 1 410 ? -22.830 4.255 -9.274 1.00 98.12 410 PHE A C 1
ATOM 3281 O O . PHE A 1 410 ? -23.564 3.713 -8.445 1.00 98.12 410 PHE A O 1
ATOM 3288 N N . ILE A 1 411 ? -22.282 3.600 -10.293 1.00 98.12 411 ILE A N 1
ATOM 3289 C CA . ILE A 1 411 ? -22.309 2.155 -10.491 1.00 98.12 411 ILE A CA 1
ATOM 3290 C C . ILE A 1 411 ? -20.888 1.705 -10.818 1.00 98.12 411 ILE A C 1
ATOM 3292 O O . ILE A 1 411 ? -20.239 2.282 -11.687 1.00 98.12 411 ILE A O 1
ATOM 3296 N N . ASP A 1 412 ? -20.450 0.642 -10.157 1.00 97.94 412 ASP A N 1
ATOM 3297 C CA . ASP A 1 412 ? -19.233 -0.102 -10.460 1.00 97.94 412 ASP A CA 1
ATOM 3298 C C . ASP A 1 412 ? -19.620 -1.555 -10.761 1.00 97.94 412 ASP A C 1
ATOM 3300 O O . ASP A 1 412 ? -20.373 -2.176 -10.003 1.00 97.94 412 ASP A O 1
ATOM 3304 N N . GLN A 1 413 ? -19.184 -2.095 -11.895 1.00 98.00 413 GLN A N 1
ATOM 3305 C CA . GLN A 1 413 ? -19.552 -3.433 -12.345 1.00 98.00 413 GLN A CA 1
ATOM 3306 C C . GLN A 1 413 ? -18.409 -4.109 -13.101 1.00 98.00 413 GLN A C 1
ATOM 3308 O O . GLN A 1 413 ? -18.021 -3.692 -14.193 1.00 98.00 413 GLN A O 1
ATOM 3313 N N . GLU A 1 414 ? -17.978 -5.265 -12.601 1.00 97.44 414 GLU A N 1
ATOM 3314 C CA . GLU A 1 414 ? -17.113 -6.188 -13.332 1.00 97.44 414 GLU A CA 1
ATOM 3315 C C . GLU A 1 414 ? -17.954 -7.182 -14.149 1.00 97.44 414 GLU A C 1
ATOM 3317 O O . GLU A 1 414 ? -18.764 -7.946 -13.614 1.00 97.44 414 GLU A O 1
ATOM 3322 N N . ILE A 1 415 ? -17.763 -7.198 -15.465 1.00 96.69 415 ILE A N 1
ATOM 3323 C CA . ILE A 1 415 ? -18.415 -8.103 -16.410 1.00 96.69 415 ILE A CA 1
ATOM 3324 C C . ILE A 1 415 ? -17.407 -9.183 -16.822 1.00 96.69 415 ILE A C 1
ATOM 3326 O O . ILE A 1 415 ? -16.509 -8.969 -17.641 1.00 96.69 415 ILE A O 1
ATOM 3330 N N . GLY A 1 416 ? -17.573 -10.383 -16.264 1.00 95.06 416 GLY A N 1
ATOM 3331 C CA . GLY A 1 416 ? -16.610 -11.472 -16.445 1.00 95.06 416 GLY A CA 1
ATOM 3332 C C . GLY A 1 416 ? -15.306 -11.203 -15.691 1.00 95.06 416 GLY A C 1
ATOM 3333 O O . GLY A 1 416 ? -15.327 -10.571 -14.640 1.00 95.06 416 GLY A O 1
ATOM 3334 N N . ASP A 1 417 ? -14.185 -11.717 -16.196 1.00 95.38 417 ASP A N 1
ATOM 3335 C CA . ASP A 1 417 ? -12.854 -11.542 -15.581 1.00 95.38 417 ASP A CA 1
ATOM 3336 C C . ASP A 1 417 ? -11.992 -10.501 -16.309 1.00 95.38 417 ASP A C 1
ATOM 3338 O O . ASP A 1 417 ? -10.828 -10.308 -15.975 1.00 95.38 417 ASP A O 1
ATOM 3342 N N . TYR A 1 418 ? -12.552 -9.853 -17.334 1.00 96.25 418 TYR A N 1
ATOM 3343 C CA . TYR A 1 418 ? -11.785 -9.002 -18.238 1.00 96.25 418 TYR A CA 1
ATOM 3344 C C . TYR A 1 418 ? -12.271 -7.563 -18.271 1.00 96.25 418 TYR A C 1
ATOM 3346 O O . TYR A 1 418 ? -11.442 -6.701 -18.512 1.00 96.25 418 TYR A O 1
ATOM 3354 N N . LEU A 1 419 ? -13.561 -7.283 -18.073 1.00 97.50 419 LEU A N 1
ATOM 3355 C CA . LEU A 1 419 ? -14.121 -5.939 -18.221 1.00 97.50 419 LEU A CA 1
ATOM 3356 C C . LEU A 1 419 ? -14.604 -5.411 -16.869 1.00 97.50 419 LEU A C 1
ATOM 3358 O O . LEU A 1 419 ? -15.394 -6.077 -16.214 1.00 97.50 419 LEU A O 1
ATOM 3362 N N . ALA A 1 420 ? -14.188 -4.209 -16.494 1.00 97.94 420 ALA A N 1
ATOM 3363 C CA . ALA A 1 420 ? -14.749 -3.433 -15.397 1.00 97.94 420 ALA A CA 1
ATOM 3364 C C . ALA A 1 420 ? -15.266 -2.099 -15.943 1.00 97.94 420 ALA A C 1
ATOM 3366 O O . ALA A 1 420 ? -14.626 -1.481 -16.797 1.00 97.94 420 ALA A O 1
ATOM 3367 N N . LEU A 1 421 ? -16.447 -1.695 -15.491 1.00 98.31 421 LEU A N 1
ATOM 3368 C CA . LEU A 1 421 ? -17.109 -0.458 -15.877 1.00 98.31 421 LEU A CA 1
ATOM 3369 C C . LEU A 1 421 ? -17.460 0.318 -14.616 1.00 98.31 421 LEU A C 1
ATOM 3371 O O . LEU A 1 421 ? -18.157 -0.204 -13.750 1.00 98.31 421 LEU A O 1
ATOM 3375 N N . TYR A 1 422 ? -17.045 1.573 -14.569 1.00 98.38 422 TYR A N 1
ATOM 3376 C CA . TYR A 1 422 ? -17.436 2.521 -13.543 1.00 98.38 422 TYR A CA 1
ATOM 3377 C C . TYR A 1 422 ? -18.118 3.716 -14.203 1.00 98.38 422 TYR A C 1
ATOM 3379 O O . TYR A 1 422 ? -17.653 4.235 -15.219 1.00 98.38 422 TYR A O 1
ATOM 3387 N N . GLY A 1 423 ? -19.233 4.156 -13.636 1.00 98.38 423 GLY A N 1
ATOM 3388 C CA . GLY A 1 423 ? -19.942 5.336 -14.101 1.00 98.38 423 GLY A CA 1
ATOM 3389 C C . GLY A 1 423 ? -20.545 6.101 -12.942 1.00 98.38 423 GLY A C 1
ATOM 3390 O O . GLY A 1 423 ? -21.197 5.510 -12.088 1.00 98.38 423 GLY A O 1
ATOM 3391 N N . GLU A 1 424 ? -20.361 7.413 -12.939 1.00 98.38 424 GLU A N 1
ATOM 3392 C CA . GLU A 1 424 ? -20.883 8.322 -11.932 1.00 98.38 424 GLU A CA 1
ATOM 3393 C C . GLU A 1 424 ? -21.504 9.555 -12.591 1.00 98.38 424 GLU A C 1
ATOM 3395 O O . GLU A 1 424 ? -20.941 10.119 -13.532 1.00 98.38 424 GLU A O 1
ATOM 3400 N N . LEU A 1 425 ? -22.663 9.974 -12.082 1.00 98.44 425 LEU A N 1
ATOM 3401 C CA . LEU A 1 425 ? -23.345 11.214 -12.445 1.00 98.44 425 LEU A CA 1
ATOM 3402 C C . LEU A 1 425 ? -23.525 12.060 -11.188 1.00 98.44 425 LEU A C 1
ATOM 3404 O O . LEU A 1 425 ? -24.042 11.569 -10.185 1.00 98.44 425 LEU A O 1
ATOM 3408 N N . GLY A 1 426 ? -23.130 13.325 -11.254 1.00 97.75 426 GLY A N 1
ATOM 3409 C CA . GLY A 1 426 ? -23.237 14.290 -10.170 1.00 97.75 426 GLY A CA 1
ATOM 3410 C C . GLY A 1 426 ? -24.050 15.509 -10.584 1.00 97.75 426 GLY A C 1
ATOM 3411 O O . GLY A 1 426 ? -23.959 15.984 -11.716 1.00 97.75 426 GLY A O 1
ATOM 3412 N N . TYR A 1 427 ? -24.819 16.036 -9.643 1.00 98.12 427 TYR A N 1
ATOM 3413 C CA . TYR A 1 427 ? -25.463 17.340 -9.715 1.00 98.12 427 TYR A CA 1
ATOM 3414 C C . TYR A 1 427 ? -25.017 18.145 -8.504 1.00 98.12 427 TYR A C 1
ATOM 3416 O O . TYR A 1 427 ? -25.059 17.638 -7.381 1.00 98.12 427 TYR A O 1
ATOM 3424 N N . SER A 1 428 ? -24.614 19.389 -8.727 1.00 96.94 428 SER A N 1
ATOM 3425 C CA . SER A 1 428 ? -24.291 20.308 -7.651 1.00 96.94 428 SER A CA 1
ATOM 3426 C C . SER A 1 428 ? -25.034 21.624 -7.782 1.00 96.94 428 SER A C 1
ATOM 3428 O O . SER A 1 428 ? -25.445 22.042 -8.866 1.00 96.94 428 SER A O 1
ATOM 3430 N N . ARG A 1 429 ? -25.173 22.292 -6.648 1.00 96.94 429 ARG A N 1
ATOM 3431 C CA . ARG A 1 429 ? -25.819 23.582 -6.505 1.00 96.94 429 ARG A CA 1
ATOM 3432 C C . ARG A 1 429 ? -24.942 24.481 -5.659 1.00 96.94 429 ARG A C 1
ATOM 3434 O O . ARG A 1 429 ? -24.686 24.178 -4.496 1.00 96.94 429 ARG A O 1
ATOM 3441 N N . THR A 1 430 ? -24.538 25.598 -6.240 1.00 92.88 430 THR A N 1
ATOM 3442 C CA . THR A 1 430 ? -23.634 26.568 -5.627 1.00 92.88 430 THR A CA 1
ATOM 3443 C C . THR A 1 430 ? -24.372 27.877 -5.406 1.00 92.88 430 THR A C 1
ATOM 3445 O O . THR A 1 430 ? -24.906 28.460 -6.345 1.00 92.88 430 THR A O 1
ATOM 3448 N N . LYS A 1 431 ? -24.424 28.360 -4.164 1.00 91.50 431 LYS A N 1
ATOM 3449 C CA . LYS A 1 431 ? -24.975 29.678 -3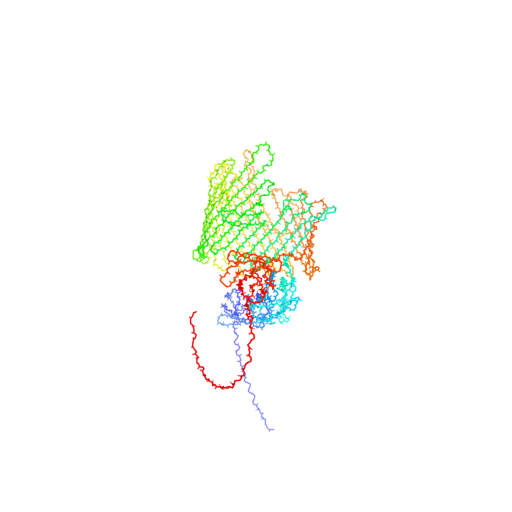.828 1.00 91.50 431 LYS A CA 1
ATOM 3450 C C . LYS A 1 431 ? -23.832 30.647 -3.562 1.00 91.50 431 LYS A C 1
ATOM 3452 O O . LYS A 1 431 ? -23.138 30.464 -2.569 1.00 91.50 431 LYS A O 1
ATOM 3457 N N . A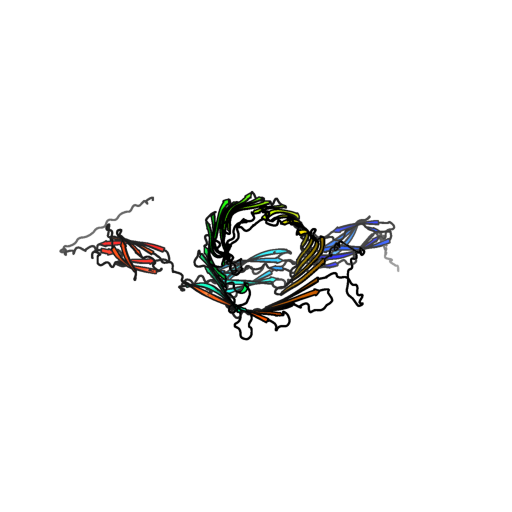RG A 1 432 ? -23.678 31.667 -4.414 1.00 86.88 432 ARG A N 1
ATOM 3458 C CA . ARG A 1 432 ? -22.671 32.742 -4.308 1.00 86.88 432 ARG A CA 1
ATOM 3459 C C . ARG A 1 432 ? -23.363 34.091 -4.510 1.00 86.88 432 ARG A C 1
ATOM 3461 O O . ARG A 1 432 ? -24.069 34.275 -5.499 1.00 86.88 432 ARG A O 1
ATOM 3468 N N . ASP A 1 433 ? -23.188 35.028 -3.578 1.00 82.19 433 ASP A N 1
ATOM 3469 C CA . ASP A 1 433 ? -23.705 36.408 -3.671 1.00 82.19 433 ASP A CA 1
ATOM 3470 C C . ASP A 1 433 ? -25.187 36.513 -4.076 1.00 82.19 433 ASP A C 1
ATOM 3472 O O . ASP A 1 433 ? -25.556 37.266 -4.975 1.00 82.19 433 ASP A O 1
ATOM 3476 N N . SER A 1 434 ? -26.059 35.742 -3.415 1.00 84.56 434 SER A N 1
ATOM 3477 C CA . SER A 1 434 ? -27.506 35.598 -3.694 1.00 84.56 434 SER A CA 1
ATOM 3478 C C . SER A 1 434 ? -27.898 34.910 -5.009 1.00 84.56 434 SER A C 1
ATOM 3480 O O . SER A 1 434 ? -29.074 34.585 -5.178 1.00 84.56 434 SER A O 1
ATOM 3482 N N . ASN A 1 435 ? -26.942 34.619 -5.891 1.00 89.00 435 ASN A N 1
ATOM 3483 C CA . ASN A 1 435 ? -27.171 33.811 -7.083 1.00 89.00 435 ASN A CA 1
ATOM 3484 C C . ASN A 1 435 ? -27.014 32.322 -6.756 1.00 89.00 435 ASN A C 1
ATOM 3486 O O . ASN A 1 435 ? -26.185 31.932 -5.933 1.00 89.00 435 ASN A O 1
ATOM 3490 N N . GLU A 1 436 ? -27.825 31.495 -7.408 1.00 93.56 436 GLU A N 1
ATOM 3491 C CA . GLU A 1 436 ? -27.801 30.037 -7.307 1.00 93.56 436 GLU A CA 1
ATOM 3492 C C . GLU A 1 436 ? -27.424 29.483 -8.682 1.00 93.56 436 GLU A C 1
ATOM 3494 O O . GLU A 1 436 ? -28.058 29.819 -9.684 1.00 93.56 436 GLU A O 1
ATOM 3499 N N . TYR A 1 437 ? -26.364 28.684 -8.725 1.00 93.94 437 TYR A N 1
ATOM 3500 C CA . TYR A 1 437 ? -25.826 28.073 -9.930 1.00 93.94 437 TYR A CA 1
ATOM 3501 C C . TYR A 1 437 ? -26.028 26.567 -9.842 1.00 93.94 437 T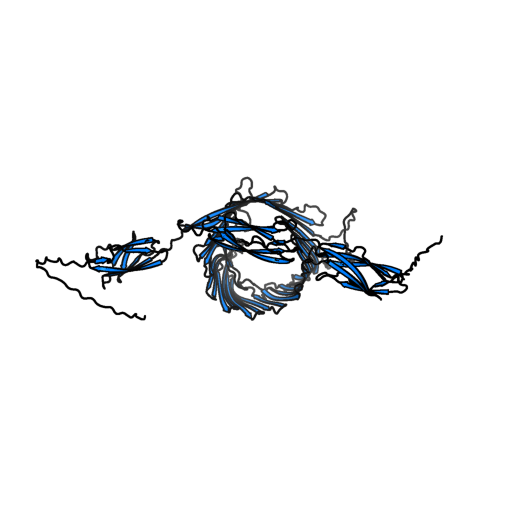YR A C 1
ATOM 3503 O O . TYR A 1 437 ? -25.582 25.928 -8.889 1.00 93.94 437 TYR A O 1
ATOM 3511 N N . ASP A 1 438 ? -26.702 26.014 -10.842 1.00 96.19 438 ASP A N 1
ATOM 3512 C CA . ASP A 1 438 ? -26.855 24.578 -11.015 1.00 96.19 438 ASP A CA 1
ATOM 3513 C C . ASP A 1 438 ? -25.767 24.070 -11.959 1.00 96.19 438 ASP A C 1
ATOM 3515 O O . ASP A 1 438 ? -25.581 24.601 -13.057 1.00 96.19 438 ASP A O 1
ATOM 3519 N N . ALA A 1 439 ? -25.076 23.014 -11.551 1.00 95.81 439 ALA A N 1
ATOM 3520 C CA . ALA A 1 439 ? -23.998 22.406 -12.311 1.00 95.81 439 ALA A CA 1
ATOM 3521 C C . ALA A 1 439 ? -24.124 20.882 -12.303 1.00 95.81 439 ALA A C 1
ATOM 3523 O O . ALA A 1 439 ? -24.748 20.282 -11.428 1.00 95.81 439 ALA A O 1
ATOM 3524 N N . HIS A 1 440 ? -23.548 20.238 -13.310 1.00 97.31 440 HIS A N 1
ATOM 3525 C CA . HIS A 1 440 ? -23.510 18.789 -13.411 1.00 97.31 440 HIS A CA 1
ATOM 3526 C C . HIS A 1 440 ? -22.105 18.311 -13.762 1.00 97.31 440 HIS A C 1
ATOM 3528 O O . HIS A 1 440 ? -21.286 19.031 -14.335 1.00 97.31 440 HIS A O 1
ATOM 3534 N N . GLY A 1 441 ? -21.843 17.062 -13.409 1.00 97.38 441 GLY A N 1
ATOM 3535 C CA . GLY A 1 441 ? -20.603 16.382 -13.721 1.00 97.38 441 GLY A CA 1
ATOM 3536 C C . GLY A 1 441 ? -20.853 14.908 -13.982 1.00 97.38 441 GLY A C 1
ATOM 3537 O O . GLY A 1 441 ? -21.857 14.340 -13.546 1.00 97.38 441 GLY A O 1
ATOM 3538 N N . TYR A 1 442 ? -19.957 14.278 -14.723 1.00 98.25 442 TYR A N 1
ATOM 3539 C CA . TYR A 1 442 ? -19.963 12.838 -14.913 1.00 98.25 442 TYR A CA 1
ATOM 3540 C C . TYR A 1 442 ? -18.546 12.292 -15.022 1.00 98.25 442 TYR A C 1
ATOM 3542 O O . TYR A 1 442 ? -17.636 12.963 -15.512 1.00 98.25 442 TYR A O 1
ATOM 3550 N N . PHE A 1 443 ? -18.376 11.051 -14.579 1.00 98.31 443 PHE A N 1
ATOM 3551 C CA . PHE A 1 443 ? -17.126 10.309 -14.666 1.00 98.31 443 PHE A CA 1
ATOM 3552 C C . PHE A 1 443 ? -17.430 8.899 -15.166 1.00 98.31 443 PHE A C 1
ATOM 3554 O O . PHE A 1 443 ? -18.206 8.175 -14.549 1.00 98.31 443 PHE A O 1
ATOM 3561 N N . LEU A 1 444 ? -16.841 8.508 -16.289 1.00 98.44 444 LEU A N 1
ATOM 3562 C CA . LEU A 1 444 ? -16.985 7.183 -16.882 1.00 98.44 444 LEU A CA 1
ATOM 3563 C C . LEU A 1 444 ? -15.602 6.562 -17.040 1.00 98.44 444 LEU A C 1
ATOM 3565 O O . LEU A 1 444 ? -14.714 7.172 -17.629 1.00 98.44 444 LEU A O 1
ATOM 3569 N N . GLU A 1 445 ? -15.439 5.332 -16.577 1.00 98.38 445 GLU A N 1
ATOM 3570 C CA . GLU A 1 445 ? -14.213 4.560 -16.727 1.00 98.38 445 GLU A CA 1
ATOM 3571 C C . GLU A 1 445 ? -14.549 3.151 -17.219 1.00 98.38 445 GLU A C 1
ATOM 3573 O O . GLU A 1 445 ? -15.464 2.489 -16.731 1.00 98.38 445 GLU A O 1
ATOM 3578 N N . ALA A 1 446 ? -13.809 2.692 -18.220 1.00 98.50 446 ALA A N 1
ATOM 3579 C CA . ALA A 1 446 ? -13.889 1.339 -18.734 1.00 98.50 446 ALA A CA 1
ATOM 3580 C C . ALA A 1 446 ? -12.490 0.735 -18.756 1.00 98.50 446 ALA A C 1
ATOM 3582 O O . ALA A 1 446 ? -11.577 1.273 -19.388 1.00 98.50 446 ALA A O 1
ATOM 3583 N N . SER A 1 447 ? -12.342 -0.404 -18.093 1.00 98.06 447 SER A N 1
ATOM 3584 C CA . SER A 1 447 ? -11.088 -1.130 -17.964 1.00 98.06 447 SER A CA 1
ATOM 3585 C C . SER A 1 447 ? -11.239 -2.538 -18.531 1.00 98.06 447 SER A C 1
ATOM 3587 O O . SER A 1 447 ? -12.133 -3.277 -18.130 1.00 98.06 447 SER A O 1
ATOM 3589 N N . PHE A 1 448 ? -10.407 -2.914 -19.502 1.00 97.88 448 PHE A N 1
ATOM 3590 C CA . PHE A 1 448 ? -10.510 -4.175 -20.233 1.00 97.88 448 PHE A CA 1
ATOM 3591 C C . PHE A 1 448 ? -9.159 -4.899 -20.321 1.00 97.88 448 PHE A C 1
ATOM 3593 O O . PHE A 1 448 ? -8.210 -4.369 -20.887 1.00 97.88 448 PHE A O 1
ATOM 3600 N N . HIS A 1 449 ? -9.074 -6.131 -19.815 1.00 97.06 449 HIS A N 1
ATOM 3601 C CA . HIS A 1 449 ? -7.823 -6.878 -19.623 1.00 97.06 449 HIS A CA 1
ATOM 3602 C C . HIS A 1 449 ? -7.755 -8.224 -20.386 1.00 97.06 449 HIS A C 1
ATOM 3604 O O . HIS A 1 449 ? -7.589 -9.277 -19.762 1.00 97.06 449 HIS A O 1
ATOM 3610 N N . PRO A 1 450 ? -7.915 -8.289 -21.725 1.00 96.12 450 PRO A N 1
ATOM 3611 C CA . PRO A 1 450 ? -7.906 -9.563 -22.441 1.00 96.12 450 PRO A CA 1
ATOM 3612 C C . PRO A 1 450 ? -6.479 -10.122 -22.596 1.00 96.12 450 PRO A C 1
ATOM 3614 O O . PRO A 1 450 ? -5.723 -9.786 -23.515 1.00 96.12 450 PRO A O 1
ATOM 3617 N N . GLY A 1 451 ? -6.119 -11.055 -21.717 1.00 95.31 451 GLY A N 1
ATOM 3618 C CA . GLY A 1 451 ? -4.865 -11.803 -21.800 1.00 95.31 451 GLY A CA 1
ATOM 3619 C C . GLY A 1 451 ? -3.640 -10.933 -21.514 1.00 95.31 451 GLY A C 1
ATOM 3620 O O . GLY A 1 451 ? -3.318 -10.687 -20.361 1.00 95.31 451 GLY A O 1
ATOM 3621 N N . LYS A 1 452 ? -2.923 -10.522 -22.565 1.00 96.81 452 LYS A N 1
ATOM 3622 C CA . LYS A 1 452 ? -1.691 -9.709 -22.478 1.00 96.81 452 LYS A CA 1
ATOM 3623 C C . LYS A 1 452 ? -1.925 -8.211 -22.670 1.00 96.81 452 LYS A C 1
ATOM 3625 O O . LYS A 1 452 ? -0.961 -7.449 -22.675 1.00 96.81 452 LYS A O 1
ATOM 3630 N N . TRP A 1 453 ? -3.165 -7.813 -22.923 1.00 97.50 453 TRP A N 1
ATOM 3631 C CA . TRP A 1 453 ? -3.531 -6.425 -23.151 1.00 97.50 453 TRP A CA 1
ATOM 3632 C C . TRP A 1 453 ? -4.268 -5.870 -21.943 1.00 97.50 453 TRP A C 1
ATOM 3634 O O . TRP A 1 453 ? -5.103 -6.565 -21.368 1.00 97.50 453 TRP A O 1
ATOM 3644 N N . THR A 1 454 ? -4.016 -4.601 -21.654 1.00 97.75 454 THR A N 1
ATOM 3645 C CA . THR A 1 454 ? -4.782 -3.786 -20.714 1.00 97.75 454 THR A CA 1
ATOM 3646 C C . THR A 1 454 ? -5.217 -2.527 -21.443 1.00 97.75 454 THR A C 1
ATOM 3648 O O . THR A 1 454 ? -4.381 -1.790 -21.956 1.00 97.75 454 THR A O 1
ATOM 3651 N N . PHE A 1 455 ? -6.516 -2.276 -21.495 1.00 98.25 455 PHE A N 1
ATOM 3652 C CA . PHE A 1 455 ? -7.109 -1.062 -22.035 1.00 98.25 455 PHE A CA 1
ATOM 3653 C C . PHE A 1 455 ? -7.800 -0.327 -20.896 1.00 98.25 455 PHE A C 1
ATOM 3655 O O . PHE A 1 455 ? -8.562 -0.932 -20.150 1.00 98.25 455 PHE A O 1
ATOM 3662 N N . LEU A 1 456 ? -7.569 0.970 -20.784 1.00 98.25 456 LEU A N 1
ATOM 3663 C CA . LEU A 1 456 ? -8.268 1.847 -19.860 1.00 98.25 456 LEU A CA 1
ATOM 3664 C C . LEU A 1 456 ? -8.728 3.072 -20.645 1.00 98.25 456 LEU A C 1
ATOM 3666 O O . LEU A 1 456 ? -7.932 3.730 -21.314 1.00 98.25 456 LEU A O 1
ATOM 3670 N N . SER A 1 457 ? -10.020 3.357 -20.582 1.00 98.38 457 SER A N 1
ATOM 3671 C CA . SER A 1 457 ? -10.618 4.561 -21.142 1.00 98.38 457 SER A CA 1
ATOM 3672 C C . SER A 1 457 ? -11.347 5.290 -20.031 1.00 98.38 457 SER A C 1
ATOM 3674 O O . SER A 1 457 ? -12.152 4.689 -19.331 1.00 98.38 457 SER A O 1
ATOM 3676 N N . GLU A 1 458 ? -11.099 6.582 -19.908 1.00 98.19 458 GLU A N 1
ATOM 3677 C CA . GLU A 1 458 ? -11.692 7.460 -18.908 1.00 98.19 458 GLU A CA 1
ATOM 3678 C C . GLU A 1 458 ? -12.261 8.686 -19.629 1.00 98.19 458 GLU A C 1
ATOM 3680 O O . GLU A 1 458 ? -11.636 9.225 -20.546 1.00 98.19 458 GLU A O 1
ATOM 3685 N N . LEU A 1 459 ? -13.459 9.103 -19.240 1.00 98.25 459 LEU A N 1
ATOM 3686 C CA . LEU A 1 459 ? -14.111 10.324 -19.693 1.00 98.25 459 LEU A CA 1
ATOM 3687 C C . LEU A 1 459 ? -14.657 11.042 -18.462 1.00 98.25 459 LEU A C 1
ATOM 3689 O O . LEU A 1 459 ? -15.471 10.479 -17.731 1.00 98.25 459 LEU A O 1
ATOM 3693 N N . ARG A 1 460 ? -14.239 12.286 -18.258 1.00 97.69 460 ARG A N 1
ATOM 3694 C CA . ARG A 1 460 ? -14.691 13.129 -17.155 1.00 97.69 460 ARG A CA 1
ATOM 3695 C C . ARG A 1 460 ? -15.136 14.490 -17.665 1.00 97.69 460 ARG A C 1
ATOM 3697 O O . ARG A 1 460 ? -14.545 15.047 -18.589 1.00 97.69 460 ARG A O 1
ATOM 3704 N N . PHE A 1 461 ? -16.205 14.996 -17.076 1.00 97.69 461 PHE A N 1
ATOM 3705 C CA . PHE A 1 461 ? -16.770 16.300 -17.383 1.00 97.69 461 PHE A CA 1
ATOM 3706 C C . PHE A 1 461 ? -17.337 16.910 -16.109 1.00 97.69 461 PHE A C 1
ATOM 3708 O O . PHE A 1 461 ? -18.032 16.220 -15.367 1.00 97.69 461 PHE A O 1
ATOM 3715 N N . ALA A 1 462 ? -17.105 18.195 -15.891 1.00 96.75 462 ALA A N 1
ATOM 3716 C CA . ALA A 1 462 ? -17.717 18.977 -14.830 1.00 96.75 462 ALA A CA 1
ATOM 3717 C C . ALA A 1 462 ? -17.857 20.424 -15.293 1.00 96.75 462 ALA A C 1
ATOM 3719 O O . ALA A 1 462 ? -16.895 20.990 -15.815 1.00 96.75 462 ALA A O 1
ATOM 3720 N N . ASN A 1 463 ? -19.039 21.024 -15.118 1.00 95.69 463 ASN A N 1
ATOM 3721 C CA . ASN A 1 463 ? -19.229 22.454 -15.382 1.00 95.69 463 ASN A CA 1
ATOM 3722 C C . ASN A 1 463 ? -18.310 23.320 -14.507 1.00 95.69 463 ASN A C 1
ATOM 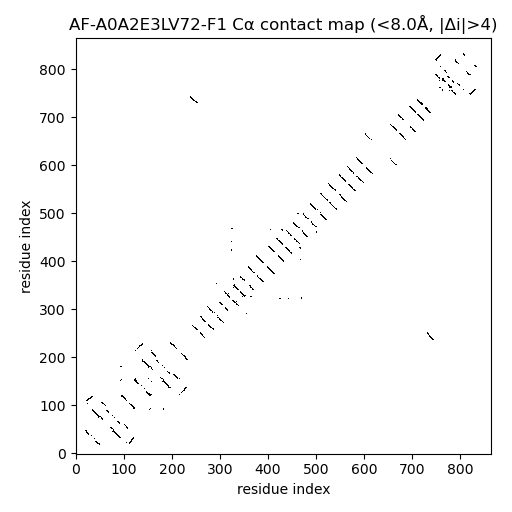3724 O O . ASN A 1 463 ? -17.819 22.879 -13.468 1.00 95.69 463 ASN A O 1
ATOM 3728 N N . THR A 1 464 ? -18.147 24.583 -14.890 1.00 91.50 464 THR A N 1
ATOM 3729 C CA . THR A 1 464 ? -17.337 25.561 -14.157 1.00 91.50 464 THR A CA 1
ATOM 3730 C C . THR A 1 464 ? -17.783 25.750 -12.707 1.00 91.50 464 THR A C 1
ATOM 3732 O O . THR A 1 464 ? -16.950 25.862 -11.817 1.00 91.50 464 THR A O 1
ATOM 3735 N N . GLU A 1 465 ? -19.092 25.719 -12.447 1.00 92.31 465 GLU A N 1
ATOM 3736 C CA . GLU A 1 465 ? -19.660 25.870 -11.097 1.00 92.31 465 GLU A CA 1
ATOM 3737 C C . GLU A 1 465 ? -19.914 24.519 -10.392 1.00 92.31 465 GLU A C 1
ATOM 3739 O O . GLU A 1 465 ? -20.629 24.467 -9.386 1.00 92.31 465 GLU A O 1
ATOM 3744 N N . PHE A 1 466 ? -19.392 23.406 -10.929 1.00 94.50 466 PHE A N 1
ATOM 3745 C CA . PHE A 1 466 ? -19.565 22.090 -10.312 1.00 94.50 466 PHE A CA 1
ATOM 3746 C C . PHE A 1 466 ? -18.731 21.976 -9.033 1.00 94.50 466 PHE A C 1
ATOM 3748 O O . PHE A 1 466 ? -17.509 22.092 -9.066 1.00 94.50 466 PHE A O 1
ATOM 3755 N N . ALA A 1 467 ? -19.396 21.732 -7.906 1.00 91.62 467 ALA A N 1
ATOM 3756 C CA . ALA A 1 467 ? -18.783 21.728 -6.582 1.00 91.62 467 ALA A CA 1
ATOM 3757 C C . ALA A 1 467 ? -18.355 20.317 -6.157 1.00 91.62 467 ALA A C 1
ATOM 3759 O O . ALA A 1 467 ? -18.945 19.717 -5.256 1.00 91.62 467 ALA A O 1
ATOM 3760 N N . GLY A 1 468 ? -17.359 19.774 -6.854 1.00 92.25 468 GLY A N 1
ATOM 3761 C CA . GLY A 1 468 ? -16.762 18.482 -6.538 1.00 92.25 468 GLY A CA 1
ATOM 3762 C C . GLY A 1 468 ? -15.278 18.422 -6.892 1.00 92.25 468 GLY A C 1
ATOM 3763 O O . GLY A 1 468 ? -14.670 19.414 -7.294 1.00 92.25 468 GLY A O 1
ATOM 3764 N N . ARG A 1 469 ? -14.708 17.217 -6.800 1.00 93.00 469 ARG A N 1
ATOM 3765 C CA . ARG A 1 469 ? -13.276 16.947 -7.009 1.00 93.00 469 ARG A CA 1
ATOM 3766 C C . ARG A 1 469 ? -12.771 17.381 -8.381 1.00 93.00 469 ARG A C 1
ATOM 3768 O O . ARG A 1 469 ? -11.633 17.831 -8.510 1.00 93.00 469 ARG A O 1
ATOM 3775 N N . ILE A 1 470 ? -13.597 17.191 -9.402 1.00 92.56 470 ILE A N 1
ATOM 3776 C CA . ILE A 1 470 ? -13.348 17.712 -10.744 1.00 92.56 470 ILE A CA 1
ATOM 3777 C C . ILE A 1 470 ? -14.162 18.991 -10.902 1.00 92.56 470 ILE A C 1
ATOM 3779 O O . ILE A 1 470 ? -15.365 18.971 -10.685 1.00 92.56 470 ILE A O 1
ATOM 3783 N N . HIS A 1 471 ? -13.529 20.097 -11.264 1.00 90.62 471 HIS A N 1
ATOM 3784 C CA . HIS A 1 471 ? -14.196 21.382 -11.454 1.00 90.62 471 HIS A CA 1
ATOM 3785 C C . HIS A 1 471 ? -13.719 21.980 -12.764 1.00 90.62 471 HIS A C 1
ATOM 3787 O O . HIS A 1 471 ? -12.535 21.903 -13.080 1.00 90.62 471 HIS A O 1
ATOM 3793 N N . ASP A 1 472 ? -14.652 22.560 -13.515 1.00 93.94 472 ASP A N 1
ATOM 3794 C CA . ASP A 1 472 ? -14.352 23.225 -14.776 1.00 93.94 472 ASP A CA 1
ATOM 3795 C C . ASP A 1 472 ? -13.494 22.393 -15.742 1.00 93.94 472 ASP A C 1
ATOM 3797 O O . ASP A 1 472 ? -12.525 22.888 -16.300 1.00 93.94 472 ASP A O 1
ATOM 3801 N N . GLU A 1 473 ? -13.812 21.111 -15.926 1.00 94.50 473 GLU A N 1
ATOM 3802 C CA . GLU A 1 473 ? -12.939 20.193 -16.659 1.00 94.50 473 GLU A CA 1
ATOM 3803 C C . GLU A 1 473 ? -13.729 19.347 -17.666 1.00 94.50 473 GLU A C 1
ATOM 3805 O O . GLU A 1 473 ? -14.754 18.764 -17.331 1.00 94.50 473 GLU A O 1
ATOM 3810 N N . GLU A 1 474 ? -13.247 19.244 -18.906 1.00 97.12 474 GLU A N 1
ATOM 3811 C CA . GLU A 1 474 ? -13.635 18.229 -19.896 1.00 97.12 474 GLU A CA 1
ATOM 3812 C C . GLU A 1 474 ? -12.372 17.455 -20.286 1.00 97.12 474 GLU A C 1
ATOM 3814 O O . GLU A 1 474 ? -11.533 17.963 -21.040 1.00 97.12 474 GLU A O 1
ATOM 3819 N N . ALA A 1 475 ? -12.237 16.213 -19.820 1.00 96.88 475 ALA A N 1
ATOM 3820 C CA . ALA A 1 475 ? -11.081 15.391 -20.138 1.00 96.88 475 ALA A CA 1
ATOM 3821 C C . ALA A 1 475 ? -11.445 13.979 -20.585 1.00 96.88 475 ALA A C 1
ATOM 3823 O O . ALA A 1 475 ? -12.397 13.359 -20.116 1.00 96.88 475 ALA A O 1
ATOM 3824 N N . TYR A 1 476 ? -10.642 13.450 -21.500 1.00 97.50 476 TYR A N 1
ATOM 3825 C CA . TYR A 1 476 ? -10.679 12.051 -21.883 1.00 97.50 476 TYR A CA 1
ATOM 3826 C C . TYR A 1 476 ? -9.268 11.483 -21.899 1.00 97.50 476 TYR A C 1
ATOM 3828 O O . TYR A 1 476 ? -8.316 12.099 -22.392 1.00 97.50 476 TYR A O 1
ATOM 3836 N N . ARG A 1 477 ? -9.139 10.279 -21.356 1.00 98.06 477 ARG A N 1
ATOM 3837 C CA . ARG A 1 477 ? -7.876 9.571 -21.225 1.00 98.06 477 ARG A CA 1
ATOM 3838 C C . ARG A 1 477 ? -8.022 8.171 -21.791 1.00 98.06 477 ARG A C 1
ATOM 3840 O O . ARG A 1 477 ? -9.001 7.475 -21.551 1.00 98.06 477 ARG A O 1
ATOM 3847 N N . PHE A 1 478 ? -7.023 7.763 -22.551 1.00 98.06 478 PHE A N 1
ATOM 3848 C CA . PHE A 1 478 ? -6.921 6.450 -23.153 1.00 98.06 478 PHE A CA 1
ATOM 3849 C C . PHE A 1 478 ? -5.543 5.874 -22.855 1.00 98.06 478 PHE A C 1
ATOM 3851 O O . PHE A 1 478 ? -4.517 6.513 -23.091 1.00 98.06 478 PHE A O 1
ATOM 3858 N N . TYR A 1 479 ? -5.516 4.662 -22.328 1.00 98.00 479 TYR A N 1
ATOM 3859 C CA . TYR A 1 479 ? -4.304 3.956 -21.962 1.00 98.00 479 TYR A CA 1
ATOM 3860 C C . TYR A 1 479 ? -4.380 2.526 -22.484 1.00 98.00 479 TYR A C 1
ATOM 3862 O O . TYR A 1 479 ? -5.364 1.823 -22.270 1.00 98.00 479 TYR A O 1
ATOM 3870 N N . VAL A 1 480 ? -3.338 2.104 -23.188 1.00 98.12 480 VAL A N 1
ATOM 3871 C CA . VAL A 1 480 ? -3.189 0.743 -23.703 1.00 98.12 480 VAL A CA 1
ATOM 3872 C C . VAL A 1 480 ? -1.835 0.237 -23.274 1.00 98.12 480 VAL A C 1
ATOM 3874 O O . VAL A 1 480 ? -0.838 0.821 -23.676 1.00 98.12 480 VAL A O 1
ATOM 3877 N N . ASP A 1 481 ? -1.790 -0.852 -22.523 1.00 97.62 481 ASP A N 1
ATOM 3878 C CA . ASP A 1 481 ? -0.572 -1.605 -22.236 1.00 97.62 481 ASP A CA 1
ATOM 3879 C C . ASP A 1 481 ? -0.629 -2.965 -22.931 1.00 97.62 481 ASP A C 1
ATOM 3881 O O . ASP A 1 481 ? -1.673 -3.620 -22.986 1.00 97.62 481 ASP A O 1
ATOM 3885 N N . TYR A 1 482 ? 0.505 -3.382 -23.484 1.00 97.81 482 TYR A N 1
ATOM 3886 C CA . TYR A 1 482 ? 0.671 -4.685 -24.103 1.00 97.81 482 TYR A CA 1
ATOM 3887 C C . TYR A 1 482 ? 1.937 -5.373 -23.609 1.00 97.81 482 TYR A C 1
ATOM 3889 O O . TYR A 1 482 ? 3.067 -4.926 -23.843 1.00 97.81 482 TYR A O 1
ATOM 3897 N N . GLN A 1 483 ? 1.747 -6.540 -23.001 1.00 97.00 483 GLN A N 1
ATOM 3898 C CA . GLN A 1 483 ? 2.822 -7.420 -22.577 1.00 97.00 483 GLN A CA 1
ATOM 3899 C C . GLN A 1 483 ? 3.312 -8.287 -23.749 1.00 97.00 483 GLN A C 1
ATOM 3901 O O . GLN A 1 483 ? 2.942 -9.458 -23.897 1.00 97.00 483 GLN A O 1
ATOM 3906 N N . LEU A 1 484 ? 4.198 -7.729 -24.582 1.00 93.94 484 LEU A N 1
ATOM 3907 C CA . LEU A 1 484 ? 4.876 -8.446 -25.677 1.00 93.94 484 LEU A CA 1
ATOM 3908 C C . LEU A 1 484 ? 5.487 -9.771 -25.179 1.00 93.94 484 LEU A C 1
ATOM 3910 O O . LEU A 1 484 ? 5.268 -10.841 -25.759 1.00 93.94 484 LEU A O 1
ATOM 3914 N N . SER A 1 485 ? 6.193 -9.718 -24.046 1.00 93.75 485 SER A N 1
ATOM 3915 C CA . SER A 1 485 ? 6.740 -10.879 -23.332 1.00 93.75 485 SER A CA 1
ATOM 3916 C C . SER A 1 485 ? 6.791 -10.605 -21.826 1.00 93.75 485 SER A C 1
ATOM 3918 O O . SER A 1 485 ? 6.614 -9.466 -21.414 1.00 93.75 485 SER A O 1
ATOM 3920 N N . HIS A 1 486 ? 7.129 -11.602 -21.002 1.00 89.50 486 HIS A N 1
ATOM 3921 C CA . HIS A 1 486 ? 7.360 -11.407 -19.558 1.00 89.50 486 HIS A CA 1
ATOM 3922 C C . HIS A 1 486 ? 8.379 -10.297 -19.228 1.00 89.50 486 HIS A C 1
ATOM 3924 O O . HIS A 1 486 ? 8.398 -9.797 -18.112 1.00 89.50 486 HIS A O 1
ATOM 3930 N N . ASN A 1 487 ? 9.224 -9.930 -20.195 1.00 92.38 487 ASN A N 1
ATOM 3931 C CA . ASN A 1 487 ? 10.319 -8.980 -20.047 1.00 92.38 487 ASN A CA 1
ATOM 3932 C C . ASN A 1 487 ? 10.123 -7.694 -20.857 1.00 92.38 487 ASN A C 1
ATOM 3934 O O . ASN A 1 487 ? 11.000 -6.836 -20.840 1.00 92.38 487 ASN A O 1
ATOM 3938 N N . ILE A 1 488 ? 9.048 -7.572 -21.640 1.00 92.75 488 ILE A N 1
ATOM 3939 C CA . ILE A 1 488 ? 8.832 -6.411 -22.507 1.00 92.75 488 ILE A CA 1
ATOM 3940 C C . ILE A 1 488 ? 7.366 -6.017 -22.424 1.00 92.75 488 ILE A C 1
ATOM 3942 O O . ILE A 1 488 ? 6.499 -6.780 -22.853 1.00 92.75 488 ILE A O 1
ATOM 3946 N N . HIS A 1 489 ? 7.131 -4.820 -21.904 1.00 94.88 489 HIS A N 1
ATOM 3947 C CA . HIS A 1 489 ? 5.832 -4.162 -21.857 1.00 94.88 489 HIS A CA 1
ATOM 3948 C C . HIS A 1 489 ? 5.913 -2.887 -22.682 1.00 94.88 489 HIS A C 1
ATOM 3950 O O . HIS A 1 489 ? 6.914 -2.173 -22.624 1.00 94.88 489 HIS A O 1
ATOM 3956 N N . SER A 1 490 ? 4.877 -2.590 -23.445 1.00 96.25 490 SER A N 1
ATOM 3957 C CA . SER A 1 490 ? 4.781 -1.343 -24.194 1.00 96.25 490 SER A CA 1
ATOM 3958 C C . SER A 1 490 ? 3.435 -0.721 -23.910 1.00 96.25 490 SER A C 1
ATOM 3960 O O . SER A 1 490 ? 2.425 -1.407 -24.041 1.00 96.25 490 SER A O 1
ATOM 3962 N N . TRP A 1 491 ? 3.422 0.570 -23.586 1.00 97.75 491 TRP A N 1
ATOM 3963 C CA . TRP A 1 491 ? 2.180 1.296 -23.387 1.00 97.75 491 TRP A CA 1
ATOM 3964 C C . TRP A 1 491 ? 2.084 2.543 -24.251 1.00 97.75 491 TRP A C 1
ATOM 3966 O O . TRP A 1 491 ? 3.078 3.197 -24.584 1.00 97.75 491 TRP A O 1
ATOM 3976 N N . LEU A 1 492 ? 0.847 2.851 -24.609 1.00 97.25 492 LEU A N 1
ATOM 3977 C CA . LEU A 1 492 ? 0.412 4.082 -25.232 1.00 97.25 492 LEU A CA 1
ATOM 3978 C C . LEU A 1 492 ? -0.527 4.773 -24.250 1.00 97.25 492 LEU A C 1
ATOM 3980 O O . LEU A 1 492 ? -1.512 4.183 -23.815 1.00 97.25 492 LEU A O 1
ATOM 3984 N N . HIS A 1 493 ? -0.236 6.021 -23.927 1.00 97.25 493 HIS A N 1
ATOM 3985 C CA . HIS A 1 493 ? -1.078 6.864 -23.102 1.00 97.25 493 HIS A CA 1
ATOM 3986 C C . HIS A 1 493 ? -1.422 8.133 -23.873 1.00 97.25 493 HIS A C 1
ATOM 3988 O O . HIS A 1 493 ? -0.560 8.769 -24.481 1.00 97.25 493 HIS A O 1
ATOM 3994 N N . TYR A 1 494 ? -2.694 8.486 -23.863 1.00 97.81 494 TYR A N 1
ATOM 3995 C CA . TYR A 1 494 ? -3.216 9.697 -24.456 1.00 97.81 494 TYR A CA 1
ATOM 3996 C C . TYR A 1 494 ? -4.166 10.344 -23.461 1.00 97.81 494 TYR A C 1
ATOM 3998 O O . TYR A 1 494 ? -5.076 9.693 -22.959 1.00 97.81 494 TYR A O 1
ATOM 4006 N N . GLU A 1 495 ? -3.956 11.618 -23.180 1.00 97.38 495 GLU A N 1
ATOM 4007 C CA . GLU A 1 495 ? -4.820 12.421 -22.330 1.00 97.38 495 GLU A CA 1
ATOM 4008 C C . GLU A 1 495 ? -5.089 13.735 -23.041 1.00 97.38 495 GLU A C 1
ATOM 4010 O O . GLU A 1 495 ? -4.193 14.350 -23.625 1.00 97.38 495 GLU A O 1
ATOM 4015 N N . HIS A 1 496 ? -6.341 14.153 -23.028 1.00 97.38 496 HIS A N 1
ATOM 4016 C CA . HIS A 1 496 ? -6.738 15.448 -23.527 1.00 97.38 496 HIS A CA 1
ATOM 4017 C C . HIS A 1 496 ? -7.706 16.063 -22.535 1.00 97.38 496 HIS A C 1
ATOM 4019 O O . HIS A 1 496 ? -8.720 15.457 -22.210 1.00 97.38 496 HIS A O 1
ATOM 4025 N N . GLU A 1 497 ? -7.405 17.280 -22.124 1.00 96.31 497 GLU A N 1
ATOM 4026 C CA . GLU A 1 497 ? -8.049 18.022 -21.054 1.00 96.31 497 GLU A CA 1
ATOM 4027 C C . GLU A 1 497 ? -8.358 19.431 -21.564 1.00 96.31 497 GLU A C 1
ATOM 4029 O O . GLU A 1 497 ? -7.583 20.022 -22.325 1.00 96.31 497 GLU A O 1
ATOM 4034 N N . LYS A 1 498 ? -9.513 19.955 -21.178 1.00 95.06 498 LYS A N 1
ATOM 4035 C CA . LYS A 1 498 ? -9.934 21.330 -21.419 1.00 95.06 498 LYS A CA 1
ATOM 4036 C C . LYS A 1 498 ? -10.496 21.881 -20.125 1.00 95.06 498 LYS A C 1
ATOM 4038 O O . LYS A 1 498 ? -11.323 21.206 -19.515 1.00 95.06 498 LYS A O 1
ATOM 4043 N N . ASP A 1 499 ? -10.113 23.099 -19.785 1.00 91.25 499 ASP A N 1
ATOM 4044 C CA . ASP A 1 499 ? -10.858 23.890 -18.812 1.00 91.25 499 ASP A CA 1
ATOM 4045 C C . ASP A 1 499 ? -12.038 24.626 -19.493 1.00 91.25 499 ASP A C 1
ATOM 4047 O O . ASP A 1 499 ? -12.294 24.440 -20.700 1.00 91.25 499 ASP A O 1
ATOM 4051 N N . ASN A 1 500 ? -12.757 25.458 -18.735 1.00 88.19 500 ASN A N 1
ATOM 4052 C CA . ASN A 1 500 ? -13.892 26.257 -19.200 1.00 88.19 500 ASN A CA 1
ATOM 4053 C C . ASN A 1 500 ? -14.914 25.410 -19.978 1.00 88.19 500 ASN A C 1
ATOM 4055 O O . ASN A 1 500 ? -15.234 25.651 -21.156 1.00 88.19 500 ASN A O 1
ATOM 4059 N N . SER A 1 501 ? -15.356 24.329 -19.338 1.00 86.00 501 SER A N 1
ATOM 4060 C CA . SER A 1 501 ? -16.079 23.230 -19.992 1.00 86.00 501 SER A CA 1
ATOM 4061 C C . SER A 1 501 ? -17.472 23.647 -20.490 1.00 86.00 501 SER A C 1
ATOM 4063 O O . SER A 1 501 ? -17.967 23.115 -21.492 1.00 86.00 501 SER A O 1
ATOM 4065 N N . ASP A 1 502 ? -18.081 24.650 -19.852 1.00 86.38 502 ASP A N 1
ATOM 4066 C CA . ASP A 1 502 ? -19.368 25.243 -20.224 1.00 86.38 502 ASP A CA 1
ATOM 4067 C C . ASP A 1 502 ? -19.251 26.364 -21.280 1.00 86.38 502 ASP A C 1
ATOM 4069 O O . ASP A 1 502 ? -20.267 26.840 -21.799 1.00 86.38 502 ASP A O 1
ATOM 4073 N N . LYS A 1 503 ? -18.016 26.707 -21.679 1.00 86.50 503 LYS A N 1
ATOM 4074 C CA . LYS A 1 503 ? -17.670 27.762 -22.644 1.00 86.50 503 LYS A CA 1
ATOM 4075 C C . LYS A 1 503 ? -18.105 29.151 -22.183 1.00 86.50 503 LYS A C 1
ATOM 4077 O O . LYS A 1 503 ? -18.551 29.958 -23.010 1.00 86.50 503 LYS A O 1
ATOM 4082 N N . ASN A 1 504 ? -17.958 29.445 -20.896 1.00 82.75 504 ASN A N 1
ATOM 4083 C CA . ASN A 1 504 ? -18.150 30.780 -20.365 1.00 82.75 504 ASN A CA 1
ATOM 4084 C C . ASN A 1 504 ? -17.229 31.787 -21.093 1.00 82.75 504 ASN A C 1
ATOM 4086 O O . ASN A 1 504 ? -16.003 31.702 -20.984 1.00 82.75 504 ASN A O 1
ATOM 4090 N N . PRO A 1 505 ? -17.781 32.771 -21.832 1.00 82.81 505 PRO A N 1
ATOM 4091 C CA . PRO A 1 505 ? -16.979 33.712 -22.611 1.00 82.81 505 PRO A CA 1
ATOM 4092 C C . PRO A 1 505 ? -16.115 34.650 -21.753 1.00 82.81 505 PRO A C 1
ATOM 4094 O O . PRO A 1 505 ? -15.266 35.344 -22.312 1.00 82.81 505 PRO A O 1
ATOM 4097 N N . SER A 1 506 ? -16.328 34.715 -20.431 1.00 83.00 506 SER A N 1
ATOM 4098 C CA . SER A 1 506 ? -15.507 35.528 -19.524 1.00 83.00 506 SER A CA 1
ATOM 4099 C C . SER A 1 506 ? -14.270 34.813 -18.986 1.00 83.00 506 SER A C 1
ATOM 4101 O O . SER A 1 506 ? -13.418 35.477 -18.397 1.00 83.00 506 SER A O 1
ATOM 4103 N N . LEU A 1 507 ? -14.174 33.492 -19.146 1.00 81.81 507 LEU A N 1
ATOM 4104 C CA . LEU A 1 507 ? -13.041 32.708 -18.664 1.00 81.81 507 LEU A CA 1
ATOM 4105 C C . LEU A 1 507 ? -12.121 32.329 -19.829 1.00 81.81 507 LEU A C 1
ATOM 4107 O O . LEU A 1 507 ? -12.602 32.033 -20.930 1.00 81.81 507 LEU A O 1
ATOM 4111 N N . PRO A 1 508 ? -10.793 32.354 -19.626 1.00 83.94 508 PRO A N 1
ATOM 4112 C CA . PRO A 1 508 ? -9.878 31.810 -20.612 1.00 83.94 508 PRO A CA 1
ATOM 4113 C C . PRO A 1 508 ? -10.154 30.319 -20.788 1.00 83.94 508 PRO A C 1
ATOM 4115 O O . PRO A 1 508 ? -10.671 29.662 -19.891 1.00 83.94 508 PRO A O 1
ATOM 4118 N N . ARG A 1 509 ? -9.831 29.800 -21.970 1.00 87.88 509 ARG A N 1
ATOM 4119 C CA . ARG A 1 509 ? -9.912 28.370 -22.243 1.00 87.88 509 ARG A CA 1
ATOM 4120 C C . ARG A 1 509 ? -8.529 27.849 -22.586 1.00 87.88 509 ARG A C 1
ATOM 4122 O O . ARG A 1 509 ? -7.960 28.262 -23.590 1.00 87.88 509 ARG A O 1
ATOM 4129 N N . GLN A 1 510 ? -7.997 26.937 -21.805 1.0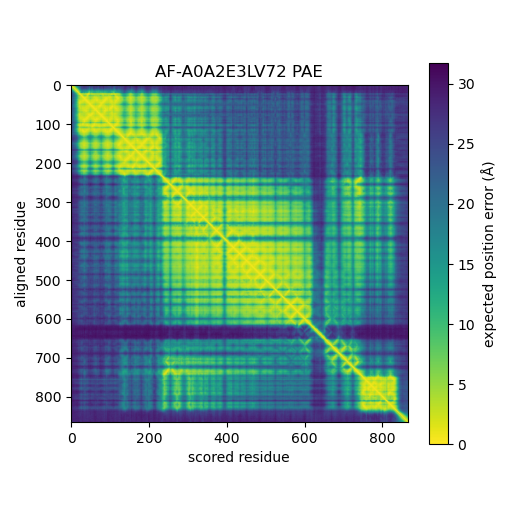0 90.06 510 GLN A N 1
ATOM 4130 C CA . GLN A 1 510 ? -6.809 26.154 -22.053 1.00 90.06 510 GLN A CA 1
ATOM 4131 C C . GLN A 1 510 ? -7.193 24.731 -22.470 1.00 90.06 510 GLN A C 1
ATOM 4133 O O . GLN A 1 510 ? -7.978 24.035 -21.838 1.00 90.06 510 GLN A O 1
ATOM 4138 N N . THR A 1 511 ? -6.609 24.274 -23.574 1.00 93.19 511 THR A N 1
ATOM 4139 C CA . THR A 1 511 ? -6.660 22.877 -24.010 1.00 93.19 511 THR A CA 1
ATOM 4140 C C . THR A 1 511 ? -5.273 22.266 -23.893 1.00 93.19 511 THR A C 1
ATOM 4142 O O . THR A 1 511 ? -4.303 22.778 -24.464 1.00 93.19 511 THR A O 1
ATOM 4145 N N . ARG A 1 512 ? -5.180 21.129 -23.211 1.00 93.75 512 ARG A N 1
ATOM 4146 C CA . ARG A 1 512 ? -3.961 20.342 -23.055 1.00 93.75 512 ARG A CA 1
ATOM 4147 C C . ARG A 1 512 ? -4.149 18.970 -23.682 1.00 93.75 512 ARG A C 1
ATOM 4149 O O . ARG A 1 512 ? -5.149 18.306 -23.467 1.00 93.75 512 ARG A O 1
ATOM 4156 N N . ALA A 1 513 ? -3.180 18.531 -24.474 1.00 95.44 513 ALA A N 1
ATOM 4157 C CA . ALA A 1 513 ? -3.148 17.195 -25.050 1.00 95.44 513 ALA A CA 1
ATOM 4158 C C . ALA A 1 513 ? -1.766 16.576 -24.843 1.00 95.44 513 ALA A C 1
ATOM 4160 O O . ALA A 1 513 ? -0.761 17.113 -25.318 1.00 95.44 513 ALA A O 1
ATOM 4161 N N . GLN A 1 514 ? -1.715 15.438 -24.163 1.00 94.56 514 GLN A N 1
ATOM 4162 C CA . GLN A 1 514 ? -0.508 14.685 -23.859 1.00 94.56 514 GLN A CA 1
ATOM 4163 C C . GLN A 1 514 ? -0.568 13.308 -24.516 1.00 94.56 514 GLN A C 1
ATOM 4165 O O . GLN A 1 514 ? -1.561 12.600 -24.429 1.00 94.56 514 GLN A O 1
ATOM 4170 N N . TYR A 1 515 ? 0.523 12.927 -25.167 1.00 95.88 515 TYR A N 1
ATOM 4171 C CA . TYR A 1 515 ? 0.712 11.646 -25.825 1.00 95.88 515 TYR A CA 1
ATOM 4172 C C . TYR A 1 515 ? 2.029 11.068 -25.323 1.00 95.88 515 TYR A C 1
ATOM 4174 O O . TYR A 1 515 ? 3.075 11.712 -25.420 1.00 95.88 515 TYR A O 1
ATOM 4182 N N . GLU A 1 516 ? 1.994 9.848 -24.819 1.00 94.81 516 GLU A N 1
ATOM 4183 C CA . GLU A 1 516 ? 3.171 9.111 -24.392 1.00 94.81 516 GLU A CA 1
ATOM 4184 C C . GLU A 1 516 ? 3.161 7.737 -25.054 1.00 94.81 516 GLU A C 1
ATOM 4186 O O . GLU A 1 516 ? 2.202 6.978 -24.943 1.00 94.81 516 GLU A O 1
ATOM 4191 N N . LEU A 1 517 ? 4.247 7.417 -25.751 1.00 95.19 517 LEU A N 1
ATOM 4192 C CA . LEU A 1 517 ? 4.532 6.070 -26.220 1.00 95.19 517 LEU A CA 1
ATOM 4193 C C . LEU A 1 517 ? 5.784 5.593 -25.506 1.00 95.19 517 LEU A C 1
ATOM 4195 O O . LEU A 1 517 ? 6.853 6.195 -25.645 1.00 95.19 517 LEU A O 1
ATOM 4199 N N . ALA A 1 518 ? 5.670 4.498 -24.775 1.00 94.50 518 ALA A N 1
ATOM 4200 C CA . ALA A 1 518 ? 6.765 4.009 -23.971 1.00 94.50 518 ALA A CA 1
ATOM 4201 C C . ALA A 1 518 ? 6.879 2.494 -24.012 1.00 94.50 518 ALA A C 1
ATOM 4203 O O . ALA A 1 518 ? 5.964 1.755 -24.372 1.00 94.50 518 ALA A O 1
ATOM 4204 N N . SER A 1 519 ? 8.078 2.019 -23.715 1.00 92.50 519 SER A N 1
ATOM 4205 C CA . SER A 1 519 ? 8.376 0.604 -23.601 1.00 92.50 519 SER A CA 1
ATOM 4206 C C . SER A 1 519 ? 9.313 0.374 -22.433 1.00 92.50 519 SER A C 1
ATOM 4208 O O . SER A 1 519 ? 10.309 1.076 -22.251 1.00 92.50 519 SER A O 1
ATOM 4210 N N . TYR A 1 520 ? 8.957 -0.623 -21.644 1.00 91.50 520 TYR A N 1
ATOM 4211 C CA . TYR A 1 520 ? 9.660 -1.120 -20.484 1.00 91.50 520 TYR A CA 1
ATOM 4212 C C . TYR A 1 520 ? 10.277 -2.473 -20.837 1.00 91.50 520 TYR A C 1
ATOM 4214 O O . TYR A 1 520 ? 9.595 -3.386 -21.298 1.00 91.50 520 TYR A O 1
ATOM 4222 N N . PHE A 1 521 ? 11.581 -2.593 -20.615 1.00 90.81 521 PHE A N 1
ATOM 4223 C CA . PHE A 1 521 ? 12.385 -3.773 -20.893 1.00 90.81 521 PHE A CA 1
ATOM 4224 C C . PHE A 1 521 ? 13.010 -4.270 -19.585 1.00 90.81 521 PHE A C 1
ATOM 4226 O O . PHE A 1 521 ? 13.941 -3.657 -19.052 1.00 90.81 521 PHE A O 1
ATOM 4233 N N . THR A 1 522 ? 12.545 -5.410 -19.082 1.00 85.50 522 THR A N 1
ATOM 4234 C CA . THR A 1 522 ? 13.252 -6.206 -18.073 1.00 85.50 522 THR A CA 1
ATOM 4235 C C . THR A 1 522 ? 14.269 -7.085 -18.783 1.00 85.50 522 THR A C 1
ATOM 4237 O O . THR A 1 522 ? 14.025 -8.238 -19.126 1.00 85.50 522 THR A O 1
ATOM 4240 N N . LEU A 1 523 ? 15.452 -6.541 -19.038 1.00 78.50 523 LEU A N 1
ATOM 4241 C CA . LEU A 1 523 ? 16.576 -7.369 -19.462 1.00 78.50 523 LEU A CA 1
ATOM 4242 C C . LEU A 1 523 ? 16.853 -8.401 -18.343 1.00 78.50 523 LEU A C 1
ATOM 4244 O O . LEU A 1 523 ? 16.671 -8.073 -17.172 1.00 78.50 523 LEU A O 1
ATOM 4248 N N . GLN A 1 524 ? 17.225 -9.642 -18.700 1.00 74.88 524 GLN A N 1
ATOM 4249 C CA . GLN A 1 524 ? 17.437 -10.800 -17.799 1.00 74.88 524 GLN A CA 1
ATOM 4250 C C . GLN A 1 524 ? 18.009 -10.428 -16.419 1.00 74.88 524 GLN A C 1
ATOM 4252 O O . GLN A 1 524 ? 18.749 -9.457 -16.321 1.00 74.88 524 GLN A O 1
ATOM 4257 N N . SER A 1 525 ? 17.789 -11.250 -15.382 1.00 69.50 525 SER A N 1
ATOM 4258 C CA . SER A 1 525 ? 18.007 -11.000 -13.935 1.00 69.50 525 SER A CA 1
ATOM 4259 C C . SER A 1 525 ? 19.224 -10.155 -13.488 1.00 69.50 525 SER A C 1
ATOM 4261 O O . SER A 1 525 ? 19.203 -9.590 -12.396 1.00 69.50 525 SER A O 1
ATOM 4263 N N . TYR A 1 526 ? 20.272 -9.989 -14.297 1.00 64.69 526 TYR A N 1
ATOM 4264 C CA . TYR A 1 526 ? 21.473 -9.182 -14.032 1.00 64.69 526 TYR A CA 1
ATOM 4265 C C . TYR A 1 526 ? 21.502 -7.787 -14.676 1.00 64.69 526 TYR A C 1
ATOM 4267 O O . TYR A 1 526 ? 22.303 -6.961 -14.253 1.00 64.69 526 TYR A O 1
ATOM 4275 N N . TRP A 1 527 ? 20.605 -7.467 -15.607 1.00 71.81 527 TRP A N 1
ATOM 4276 C CA . TRP A 1 527 ? 20.593 -6.182 -16.316 1.00 71.81 527 TRP A CA 1
ATOM 4277 C C . TRP A 1 527 ? 19.578 -5.182 -15.739 1.00 71.81 527 TRP A C 1
ATOM 4279 O O . TRP A 1 527 ? 18.594 -5.613 -15.129 1.00 71.81 527 TRP A O 1
ATOM 4289 N N . PRO A 1 528 ? 19.818 -3.859 -15.870 1.00 77.25 528 PRO A N 1
ATOM 4290 C CA . PRO A 1 528 ? 18.844 -2.818 -15.543 1.00 77.25 528 PRO A CA 1
ATOM 4291 C C . PRO A 1 528 ? 17.516 -3.035 -16.257 1.00 77.25 528 PRO A C 1
ATOM 4293 O O . PRO A 1 528 ? 17.474 -3.411 -17.425 1.00 77.25 528 PRO A O 1
ATOM 4296 N N . THR A 1 529 ? 16.437 -2.717 -15.551 1.00 84.44 529 THR A N 1
ATOM 4297 C CA . THR A 1 529 ? 15.202 -2.298 -16.193 1.00 84.44 529 THR A CA 1
ATOM 4298 C C . THR A 1 529 ? 15.495 -1.045 -17.004 1.00 84.44 529 THR A C 1
ATOM 4300 O O . THR A 1 529 ? 15.969 -0.047 -16.458 1.00 84.44 529 THR A O 1
ATOM 4303 N N . LEU A 1 530 ? 15.210 -1.100 -18.296 1.00 88.69 530 LEU A N 1
ATOM 4304 C CA . LEU A 1 530 ? 15.294 0.035 -19.199 1.00 88.69 530 LEU A CA 1
ATOM 4305 C C . LEU A 1 530 ? 13.875 0.447 -19.580 1.00 88.69 530 LEU A C 1
ATOM 4307 O O . LEU A 1 530 ? 13.116 -0.362 -20.092 1.00 88.69 530 LEU A O 1
ATOM 4311 N N . ILE A 1 531 ? 13.524 1.704 -19.361 1.00 90.69 531 ILE A N 1
ATOM 4312 C CA . ILE A 1 531 ? 12.310 2.327 -19.872 1.00 90.69 531 ILE A CA 1
ATOM 4313 C C . ILE A 1 531 ? 12.732 3.369 -20.895 1.00 90.69 531 ILE A C 1
ATOM 4315 O O . ILE A 1 531 ? 13.529 4.259 -20.592 1.00 90.69 531 ILE A O 1
ATOM 4319 N N . VAL A 1 532 ? 12.189 3.274 -22.099 1.00 89.88 532 VAL A N 1
ATOM 4320 C CA . VAL A 1 532 ? 12.336 4.292 -23.140 1.00 89.88 532 VAL A CA 1
ATOM 4321 C C . VAL A 1 532 ? 10.947 4.830 -23.437 1.00 89.88 532 VAL A C 1
ATOM 4323 O O . VAL A 1 532 ? 10.046 4.061 -23.751 1.00 89.88 532 VAL A O 1
ATOM 4326 N N . SER A 1 533 ? 10.772 6.140 -23.316 1.00 88.31 533 SER A N 1
ATOM 4327 C CA . SER A 1 533 ? 9.482 6.819 -23.471 1.00 88.31 533 SER A CA 1
ATOM 4328 C C . SER A 1 533 ? 9.643 8.057 -24.344 1.00 88.31 533 SER A C 1
ATOM 4330 O O . SER A 1 533 ? 10.521 8.888 -24.109 1.00 88.31 533 SER A O 1
ATOM 4332 N N . GLY A 1 534 ? 8.821 8.170 -25.379 1.00 87.62 534 GLY A N 1
ATOM 4333 C CA . GLY A 1 534 ? 8.647 9.380 -26.167 1.00 87.62 534 GLY A CA 1
ATOM 4334 C C . GLY A 1 534 ? 7.380 10.081 -25.708 1.00 87.62 534 GLY A C 1
ATOM 4335 O O . GLY A 1 534 ? 6.306 9.490 -25.731 1.00 87.62 534 GLY A O 1
ATOM 4336 N N . ASN A 1 535 ? 7.509 11.335 -25.296 1.00 90.50 535 ASN A N 1
ATOM 4337 C CA . ASN A 1 535 ? 6.408 12.142 -24.802 1.00 90.50 535 ASN A CA 1
ATOM 4338 C C . ASN A 1 535 ? 6.226 13.372 -25.691 1.00 90.50 535 ASN A C 1
ATOM 4340 O O . ASN A 1 535 ? 7.191 14.064 -26.034 1.00 90.50 535 ASN A O 1
ATOM 4344 N N . PHE A 1 536 ? 4.981 13.658 -26.035 1.00 90.88 536 PHE A N 1
ATOM 4345 C CA . PHE A 1 536 ? 4.556 14.846 -26.755 1.00 90.88 536 PHE A CA 1
ATOM 4346 C C . PHE A 1 536 ? 3.426 15.500 -25.962 1.00 90.88 536 PHE A C 1
ATOM 4348 O O . PHE A 1 536 ? 2.404 14.881 -25.700 1.00 90.88 536 PHE A O 1
ATOM 4355 N N . GLU A 1 537 ? 3.604 16.754 -25.584 1.00 91.38 537 GLU A N 1
ATOM 4356 C CA . GLU A 1 537 ? 2.626 17.555 -24.858 1.00 91.38 537 GLU A CA 1
ATOM 4357 C C . GLU A 1 537 ? 2.349 18.822 -25.670 1.00 91.38 537 GLU A C 1
ATOM 4359 O O . GLU A 1 537 ? 3.273 19.497 -26.128 1.00 91.38 537 GLU A O 1
ATOM 4364 N N . LYS A 1 538 ? 1.074 19.147 -25.862 1.00 91.00 538 LYS A N 1
ATOM 4365 C CA . LYS A 1 538 ? 0.608 20.373 -26.505 1.00 91.00 538 LYS A CA 1
ATOM 4366 C C . LYS A 1 538 ? -0.331 21.092 -25.544 1.00 91.00 538 LYS A C 1
ATOM 4368 O O . LYS A 1 538 ? -1.328 20.511 -25.139 1.00 91.00 538 LYS A O 1
ATOM 4373 N N . ILE A 1 539 ? -0.016 22.337 -25.217 1.00 88.00 539 ILE A N 1
ATOM 4374 C CA . ILE A 1 539 ? -0.824 23.246 -24.403 1.00 88.00 539 ILE A CA 1
ATOM 4375 C C . ILE A 1 539 ? -1.190 24.427 -25.296 1.00 88.00 539 ILE A C 1
ATOM 4377 O O . ILE A 1 539 ? -0.318 24.996 -25.951 1.00 88.00 539 ILE A O 1
ATOM 4381 N N . TYR A 1 540 ? -2.467 24.772 -25.367 1.00 87.25 540 TYR A N 1
ATOM 4382 C CA . TYR A 1 540 ? -2.962 25.814 -26.256 1.00 87.25 540 TYR A CA 1
ATOM 4383 C C . TYR A 1 540 ? -4.098 26.591 -25.590 1.00 87.25 540 TYR A C 1
ATOM 4385 O O . TYR A 1 540 ? -5.084 25.983 -25.182 1.00 87.25 540 TYR A O 1
ATOM 4393 N N . ASN A 1 541 ? -3.965 27.918 -25.520 1.00 84.06 541 ASN A N 1
ATOM 4394 C CA . ASN A 1 541 ? -4.998 28.803 -24.983 1.00 84.06 541 ASN A CA 1
ATOM 4395 C C . ASN A 1 541 ? -5.863 29.369 -26.129 1.00 84.06 541 ASN A C 1
ATOM 4397 O O . ASN A 1 541 ? -5.352 29.960 -27.084 1.00 84.06 541 ASN A O 1
ATOM 4401 N N . ASP A 1 542 ? -7.178 29.197 -26.019 1.00 74.88 542 ASP A N 1
ATOM 4402 C CA . ASP A 1 542 ? -8.238 29.580 -26.963 1.00 74.88 542 ASP A CA 1
ATOM 4403 C C . ASP A 1 542 ? -8.747 31.028 -26.764 1.00 74.88 542 ASP A C 1
ATOM 4405 O O . ASP A 1 542 ? -9.777 31.423 -27.312 1.00 74.88 542 ASP A O 1
ATOM 4409 N N . GLU A 1 543 ? -8.026 31.845 -25.993 1.00 74.88 543 GLU A N 1
ATOM 4410 C CA . GLU A 1 543 ? -8.356 33.252 -25.747 1.00 74.88 543 GLU A CA 1
ATOM 4411 C C . GLU A 1 543 ? -8.326 34.124 -27.021 1.00 74.88 543 GLU A C 1
ATOM 4413 O O . GLU A 1 543 ? -7.580 33.872 -27.973 1.00 74.88 543 GLU A O 1
ATOM 4418 N N . VAL A 1 544 ? -9.078 35.237 -26.996 1.00 69.00 544 VAL A N 1
ATOM 4419 C CA . VAL A 1 544 ? -9.038 36.293 -28.033 1.00 69.00 544 VAL A CA 1
ATOM 4420 C C . VAL A 1 544 ? -7.611 36.823 -28.231 1.00 69.00 544 VAL A C 1
ATOM 4422 O O . VAL A 1 544 ? -7.205 37.124 -29.355 1.00 69.00 544 VAL A O 1
ATOM 4425 N N . ILE A 1 545 ? -6.836 36.902 -27.145 1.00 71.06 545 ILE A N 1
ATOM 4426 C CA . ILE A 1 545 ? -5.403 37.184 -27.164 1.00 71.06 545 ILE A CA 1
ATOM 4427 C C . ILE A 1 545 ? -4.696 35.893 -26.769 1.00 71.06 545 ILE A C 1
ATOM 4429 O O . ILE A 1 545 ? -4.676 35.528 -25.602 1.00 71.06 545 ILE A O 1
ATOM 4433 N N . LYS A 1 546 ? -4.103 35.194 -27.737 1.00 74.06 546 LYS A N 1
ATOM 4434 C CA . LYS A 1 546 ? -3.353 33.968 -27.448 1.00 74.06 546 LYS A CA 1
ATOM 4435 C C . LYS A 1 546 ? -2.172 34.300 -26.541 1.00 74.06 546 LYS A C 1
ATOM 4437 O O . LYS A 1 546 ? -1.228 34.947 -26.988 1.00 74.06 546 LYS A O 1
ATOM 4442 N N . THR A 1 547 ? -2.238 33.868 -25.288 1.00 80.19 547 THR A N 1
ATOM 4443 C CA . THR A 1 547 ? -1.173 34.028 -24.290 1.00 80.19 547 THR A CA 1
ATOM 4444 C C . THR A 1 547 ? -0.161 32.884 -24.351 1.00 80.19 547 THR A C 1
ATOM 4446 O O . THR A 1 547 ? 1.013 33.095 -24.054 1.00 80.19 547 THR A O 1
ATOM 4449 N N . GLU A 1 548 ? -0.585 31.695 -24.801 1.00 83.25 548 GLU A N 1
ATOM 4450 C CA . GLU A 1 548 ? 0.242 30.486 -24.822 1.00 83.25 548 GLU A CA 1
ATOM 4451 C C . GLU A 1 548 ? -0.158 29.508 -25.951 1.00 83.25 548 GLU A C 1
ATOM 4453 O O . GLU A 1 548 ? -1.323 29.140 -26.102 1.00 83.25 548 GLU A O 1
ATOM 4458 N N . ASP A 1 549 ? 0.819 29.050 -26.740 1.00 90.12 549 ASP A N 1
ATOM 4459 C CA . ASP A 1 549 ? 0.729 27.852 -27.601 1.00 90.12 549 ASP A CA 1
ATOM 4460 C C . ASP A 1 549 ? 2.060 27.117 -27.454 1.00 90.12 549 ASP A C 1
ATOM 4462 O O . ASP A 1 549 ? 3.016 27.384 -28.190 1.00 90.12 549 ASP A O 1
ATOM 4466 N N . LYS A 1 550 ? 2.144 26.258 -26.434 1.00 89.88 550 LYS A N 1
ATOM 4467 C CA . LYS A 1 550 ? 3.358 25.522 -26.085 1.00 89.88 550 LYS A CA 1
ATOM 4468 C C . LYS A 1 550 ? 3.297 24.085 -26.570 1.00 89.88 550 LYS A C 1
ATOM 4470 O O . LYS A 1 550 ? 2.334 23.360 -26.338 1.00 89.88 550 LYS A O 1
ATOM 4475 N N . ARG A 1 551 ? 4.378 23.626 -27.193 1.00 93.25 551 ARG A N 1
ATOM 4476 C CA . ARG A 1 551 ? 4.572 22.225 -27.580 1.00 93.25 551 ARG A CA 1
ATOM 4477 C C . ARG A 1 551 ? 5.867 21.719 -26.992 1.00 93.25 551 ARG A C 1
ATOM 4479 O O . ARG A 1 551 ? 6.936 22.219 -27.329 1.00 93.25 551 ARG A O 1
ATOM 4486 N N . LYS A 1 552 ? 5.772 20.701 -26.149 1.00 91.12 552 LYS A N 1
ATOM 4487 C CA . LYS A 1 552 ? 6.921 20.032 -25.550 1.00 91.12 552 LYS A CA 1
ATOM 4488 C C . LYS A 1 552 ? 7.054 18.649 -26.148 1.00 91.12 552 LYS A C 1
ATOM 4490 O O . LYS A 1 552 ? 6.119 17.854 -26.136 1.00 91.12 552 LYS A O 1
ATOM 4495 N N . LYS A 1 553 ? 8.229 18.343 -26.675 1.00 93.31 553 LYS A N 1
ATOM 4496 C CA . LYS A 1 553 ? 8.567 17.017 -27.198 1.00 93.31 553 LYS A CA 1
ATOM 4497 C C . LYS A 1 553 ? 9.777 16.537 -26.444 1.00 93.31 553 LYS A C 1
ATOM 4499 O O . LYS A 1 553 ? 10.797 17.214 -26.491 1.00 93.31 553 LYS A O 1
ATOM 4504 N N . TYR A 1 554 ? 9.705 15.399 -25.771 1.00 90.81 554 TYR A N 1
ATOM 4505 C CA . TYR A 1 554 ? 10.871 14.867 -25.084 1.00 90.81 554 TYR A CA 1
ATOM 4506 C C . TYR A 1 554 ? 10.985 13.355 -25.202 1.00 90.81 554 TYR A C 1
ATOM 4508 O O . TYR A 1 554 ? 10.024 12.610 -25.040 1.00 90.81 554 TYR A O 1
ATOM 4516 N N . LEU A 1 555 ? 12.208 12.909 -25.456 1.00 93.00 555 LEU A N 1
ATOM 4517 C CA . LEU A 1 555 ? 12.632 11.537 -25.266 1.00 93.00 555 LEU A CA 1
ATOM 4518 C C . LEU A 1 555 ? 13.122 11.398 -23.827 1.00 93.00 555 LEU A C 1
ATOM 4520 O O . LEU A 1 555 ? 13.952 12.183 -23.366 1.00 93.00 555 LEU A O 1
ATOM 4524 N N . GLN A 1 556 ? 12.632 10.393 -23.122 1.00 93.69 556 GLN A N 1
ATOM 4525 C CA . GLN A 1 556 ? 13.075 10.044 -21.785 1.00 93.69 556 GLN A CA 1
ATOM 4526 C C . GLN A 1 556 ? 13.552 8.594 -21.766 1.00 93.69 556 GLN A C 1
ATOM 4528 O O . GLN A 1 556 ? 12.841 7.678 -22.175 1.00 93.69 556 GLN A O 1
ATOM 4533 N N . VAL A 1 557 ? 14.762 8.402 -21.250 1.00 92.25 557 VAL A N 1
ATOM 4534 C CA . VAL A 1 557 ? 15.369 7.096 -21.006 1.00 92.25 557 VAL A CA 1
ATOM 4535 C C . VAL A 1 557 ? 15.585 6.959 -19.510 1.00 92.25 557 VAL A C 1
ATOM 4537 O O . VAL A 1 557 ? 16.250 7.792 -18.895 1.00 92.25 557 VAL A O 1
ATOM 4540 N N . LEU A 1 558 ? 15.028 5.912 -18.919 1.00 91.31 558 LEU A N 1
ATOM 4541 C CA . LEU A 1 558 ? 15.165 5.591 -17.509 1.00 91.31 558 LEU A CA 1
ATOM 4542 C C . LEU A 1 558 ? 15.779 4.199 -17.378 1.00 91.31 558 LEU A C 1
ATOM 4544 O O . LEU A 1 558 ? 15.261 3.219 -17.891 1.00 91.31 558 LEU A O 1
ATOM 4548 N N . LEU A 1 559 ? 16.900 4.120 -16.681 1.00 89.25 559 LEU A N 1
ATOM 4549 C CA . LEU A 1 559 ? 17.586 2.899 -16.302 1.00 89.25 559 LEU A CA 1
ATOM 4550 C C . LEU A 1 559 ? 17.444 2.734 -14.794 1.00 89.25 559 LEU A C 1
ATOM 4552 O O . LEU A 1 559 ? 17.882 3.592 -14.034 1.00 89.25 559 LEU A O 1
ATOM 4556 N N . ASN A 1 560 ? 16.839 1.641 -14.352 1.00 88.31 560 ASN A N 1
ATOM 4557 C CA . ASN A 1 560 ? 16.704 1.310 -12.940 1.00 88.31 560 ASN A CA 1
ATOM 4558 C C . ASN A 1 560 ? 17.193 -0.115 -12.712 1.00 88.31 560 ASN A C 1
ATOM 4560 O O . ASN A 1 560 ? 16.765 -1.047 -13.389 1.00 88.31 560 ASN A O 1
ATOM 4564 N N . LYS A 1 561 ? 18.093 -0.316 -11.760 1.00 86.94 561 LYS A N 1
ATOM 4565 C CA . LYS A 1 561 ? 18.587 -1.640 -11.419 1.00 86.94 561 LYS A CA 1
ATOM 4566 C C . LYS A 1 561 ? 18.813 -1.763 -9.938 1.00 86.94 561 LYS A C 1
ATOM 4568 O O . LYS A 1 561 ? 19.589 -1.010 -9.379 1.00 86.94 561 LYS A O 1
ATOM 4573 N N . SER A 1 562 ? 18.256 -2.807 -9.354 1.00 80.25 562 SER A N 1
ATOM 4574 C CA . SER A 1 562 ? 18.638 -3.259 -8.025 1.00 80.25 562 SER A CA 1
ATOM 4575 C C . SER A 1 562 ? 19.519 -4.502 -8.150 1.00 80.25 562 SER A C 1
ATOM 4577 O O . SER A 1 562 ? 19.121 -5.492 -8.767 1.00 80.25 562 SER A O 1
ATOM 4579 N N . TRP A 1 563 ? 20.728 -4.450 -7.601 1.00 81.81 563 TRP A N 1
ATOM 4580 C CA . TRP A 1 563 ? 21.572 -5.611 -7.328 1.00 81.81 563 TRP A CA 1
ATOM 4581 C C . TRP A 1 563 ? 21.954 -5.529 -5.856 1.00 81.81 563 TRP A C 1
ATOM 4583 O O . TRP A 1 563 ? 22.840 -4.760 -5.522 1.00 81.81 563 TRP A O 1
ATOM 4593 N N . LEU A 1 564 ? 21.275 -6.269 -4.968 1.00 63.31 564 LEU A N 1
ATOM 4594 C CA . LEU A 1 564 ? 21.577 -6.247 -3.528 1.00 63.31 564 LEU A CA 1
ATOM 4595 C C . LEU A 1 564 ? 23.099 -6.329 -3.305 1.00 63.31 564 LEU A C 1
ATOM 4597 O O . LEU A 1 564 ? 23.737 -7.232 -3.851 1.00 63.31 564 LEU A O 1
ATOM 4601 N N . PRO A 1 565 ? 23.698 -5.386 -2.562 1.00 70.62 565 PRO A N 1
ATOM 4602 C CA . PRO A 1 565 ? 23.074 -4.343 -1.737 1.00 70.62 565 PRO A CA 1
ATOM 4603 C C . PRO A 1 565 ? 22.672 -3.051 -2.472 1.00 70.62 565 PRO A C 1
ATOM 4605 O O . PRO A 1 565 ? 22.067 -2.180 -1.878 1.00 70.62 565 PRO A O 1
ATOM 4608 N N . TYR A 1 566 ? 23.010 -2.842 -3.731 1.00 75.81 566 TYR A N 1
ATOM 4609 C CA . TYR A 1 566 ? 22.843 -1.570 -4.428 1.00 75.81 566 TYR A CA 1
ATOM 4610 C C . TYR A 1 566 ? 21.540 -1.435 -5.222 1.00 75.81 566 TYR A C 1
ATOM 4612 O O . TYR A 1 566 ? 20.968 -2.408 -5.710 1.00 75.81 566 TYR A O 1
ATOM 4620 N N . GLN A 1 567 ? 21.115 -0.193 -5.429 1.00 82.50 567 GLN A N 1
ATOM 4621 C CA . GLN A 1 567 ? 20.122 0.182 -6.423 1.00 82.50 567 GLN A CA 1
ATOM 4622 C C . GLN A 1 567 ? 20.607 1.406 -7.196 1.00 82.50 567 GLN A C 1
ATOM 4624 O O . GLN A 1 567 ? 20.859 2.460 -6.633 1.00 82.50 567 GLN A O 1
ATOM 4629 N N . PHE A 1 568 ? 20.737 1.283 -8.502 1.00 85.19 568 PHE A N 1
ATOM 4630 C CA . PHE A 1 568 ? 21.113 2.350 -9.406 1.00 85.19 568 PHE A CA 1
ATOM 4631 C C . PHE A 1 568 ? 19.897 2.835 -10.191 1.00 85.19 568 PHE A C 1
ATOM 4633 O O . PHE A 1 568 ? 19.136 2.040 -10.733 1.00 85.19 568 PHE A O 1
ATOM 4640 N N . PHE A 1 569 ? 19.747 4.146 -10.291 1.00 87.19 569 PHE A N 1
ATOM 4641 C CA . PHE A 1 569 ? 18.718 4.832 -11.051 1.00 87.19 569 PHE A CA 1
ATOM 4642 C C . PHE A 1 569 ? 19.384 5.908 -11.904 1.00 87.19 569 PHE A C 1
ATOM 4644 O O . PHE A 1 569 ? 20.158 6.718 -11.400 1.00 87.19 569 PHE A O 1
ATOM 4651 N N . LEU A 1 570 ? 19.076 5.947 -13.189 1.00 88.81 570 LEU A N 1
ATOM 4652 C CA . LEU A 1 570 ? 19.514 6.983 -14.109 1.00 88.81 570 LEU A CA 1
ATOM 4653 C C . LEU A 1 570 ? 18.340 7.359 -14.999 1.00 88.81 570 LEU A C 1
ATOM 4655 O O . LEU A 1 570 ? 17.770 6.506 -15.661 1.00 88.81 570 LEU A O 1
ATOM 4659 N N . ARG A 1 571 ? 17.999 8.637 -15.052 1.00 91.12 571 ARG A N 1
ATOM 4660 C CA . ARG A 1 571 ? 16.979 9.190 -15.936 1.00 91.12 571 ARG A CA 1
ATOM 4661 C C . ARG A 1 571 ? 17.621 10.277 -16.777 1.00 91.12 571 ARG A C 1
ATOM 4663 O O . ARG A 1 571 ? 18.062 11.276 -16.223 1.00 91.12 571 ARG A O 1
ATOM 4670 N N . GLY A 1 572 ? 17.665 10.083 -18.086 1.00 91.31 572 GLY A N 1
ATOM 4671 C CA . GLY A 1 572 ? 17.969 11.126 -19.059 1.00 91.31 572 GLY A CA 1
ATOM 4672 C C . GLY A 1 572 ? 16.683 11.585 -19.737 1.00 91.31 572 GLY A C 1
ATOM 4673 O O . GLY A 1 572 ? 15.841 10.760 -20.091 1.00 91.31 572 GLY A O 1
ATOM 4674 N N . ARG A 1 573 ? 16.511 12.892 -19.902 1.00 90.69 573 ARG A N 1
ATOM 4675 C CA . ARG A 1 573 ? 15.412 13.512 -20.641 1.00 90.69 573 ARG A CA 1
ATOM 4676 C C . ARG A 1 573 ? 16.014 14.514 -21.612 1.00 90.69 573 ARG A C 1
ATOM 4678 O O . ARG A 1 573 ? 16.806 15.353 -21.200 1.00 90.69 573 ARG A O 1
ATOM 4685 N N . TRP A 1 574 ? 15.626 14.438 -22.875 1.00 93.69 574 TRP A N 1
ATOM 4686 C CA . TRP A 1 574 ? 16.057 15.357 -23.925 1.00 93.69 574 TRP A CA 1
ATOM 4687 C C . TRP A 1 574 ? 14.838 15.813 -24.685 1.00 93.69 574 TRP A C 1
ATOM 4689 O O . TRP A 1 574 ? 14.054 14.979 -25.136 1.00 93.69 574 TRP A O 1
ATOM 4699 N N . GLY A 1 575 ? 14.672 17.114 -24.836 1.00 91.19 575 GLY A N 1
ATOM 4700 C CA . GLY A 1 575 ? 13.482 17.632 -25.466 1.00 91.19 575 GLY A CA 1
ATOM 4701 C C . GLY A 1 575 ? 13.629 19.010 -26.063 1.00 91.19 575 GLY A C 1
ATOM 4702 O O . GLY A 1 575 ? 14.671 19.664 -25.985 1.00 91.19 575 GLY A O 1
ATOM 4703 N N . LYS A 1 576 ? 12.535 19.400 -26.696 1.00 91.56 576 LYS A N 1
ATOM 4704 C CA . LYS A 1 576 ? 12.322 20.668 -27.360 1.00 91.56 576 LYS A CA 1
ATOM 4705 C C . LYS A 1 576 ? 11.010 21.243 -26.843 1.00 91.56 576 LYS A C 1
ATOM 4707 O O . LYS A 1 576 ? 9.983 20.573 -26.955 1.00 91.56 576 LYS A O 1
ATOM 4712 N N . ASP A 1 577 ? 11.068 22.465 -26.339 1.00 89.06 577 ASP A N 1
ATOM 4713 C CA . ASP A 1 577 ? 9.907 23.245 -25.931 1.00 89.06 577 ASP A CA 1
ATOM 4714 C C . ASP A 1 577 ? 9.761 24.419 -26.914 1.00 89.06 577 ASP A C 1
ATOM 4716 O O . ASP A 1 577 ? 10.648 25.270 -27.021 1.00 89.06 577 ASP A O 1
ATOM 4720 N N . GLU A 1 578 ? 8.672 24.424 -27.677 1.00 90.38 578 GLU A N 1
ATOM 4721 C CA . GLU A 1 578 ? 8.297 25.459 -28.648 1.00 90.38 578 GLU A CA 1
ATOM 4722 C C . GLU A 1 578 ? 7.158 26.292 -28.051 1.00 90.38 578 GLU A C 1
ATOM 4724 O O . GLU A 1 578 ? 6.171 25.710 -27.617 1.00 90.38 578 GLU A O 1
ATOM 4729 N N . ASP A 1 579 ? 7.264 27.619 -28.051 1.00 88.50 579 ASP A N 1
ATOM 4730 C CA . ASP A 1 579 ? 6.162 28.538 -27.743 1.00 88.50 579 ASP A CA 1
ATOM 4731 C C . ASP A 1 579 ? 5.885 29.400 -28.980 1.00 88.50 579 ASP A C 1
ATOM 4733 O O . ASP A 1 579 ? 6.684 30.277 -29.331 1.00 88.50 579 ASP A O 1
ATOM 4737 N N . PHE A 1 580 ? 4.777 29.127 -29.672 1.00 87.19 580 PHE A N 1
ATOM 4738 C CA . PHE A 1 580 ? 4.432 29.798 -30.930 1.00 87.19 580 PHE A CA 1
ATOM 4739 C C . PHE A 1 580 ? 3.929 31.229 -30.720 1.00 87.19 580 PHE A C 1
ATOM 4741 O O . PHE A 1 580 ? 4.050 32.042 -31.638 1.00 87.19 580 PHE A O 1
ATOM 4748 N N . VAL A 1 581 ? 3.416 31.559 -29.529 1.00 85.31 581 VAL A N 1
ATOM 4749 C CA . VAL A 1 581 ? 2.990 32.926 -29.191 1.00 85.31 581 VAL A CA 1
ATOM 4750 C C . VAL A 1 581 ? 4.218 33.802 -28.986 1.00 85.31 581 VAL A C 1
ATOM 4752 O O . VAL A 1 581 ? 4.350 34.856 -29.610 1.00 85.31 581 VAL A O 1
ATOM 4755 N N . LEU A 1 582 ? 5.166 33.332 -28.174 1.00 85.06 582 LEU A N 1
ATOM 4756 C CA . LEU A 1 582 ? 6.405 34.065 -27.908 1.00 85.06 582 LEU A CA 1
ATOM 4757 C C . LEU A 1 582 ? 7.444 33.912 -29.031 1.00 85.06 582 LEU A C 1
ATOM 4759 O O . LEU A 1 582 ? 8.485 34.569 -28.997 1.00 85.06 582 LEU A O 1
ATOM 4763 N N . SER A 1 583 ? 7.180 33.054 -30.026 1.00 86.00 583 SER A N 1
ATOM 4764 C CA . SER A 1 583 ? 8.149 32.652 -31.057 1.00 86.00 583 SER A CA 1
ATOM 4765 C C . SER A 1 583 ? 9.478 32.189 -30.444 1.00 86.00 583 SER A C 1
ATOM 4767 O O . SER A 1 583 ? 10.558 32.489 -30.961 1.00 86.00 583 SER A O 1
ATOM 4769 N N . THR A 1 584 ? 9.403 31.490 -29.306 1.00 83.31 584 THR A N 1
ATOM 4770 C CA . THR A 1 584 ? 10.583 30.978 -28.603 1.00 83.31 584 THR A CA 1
ATOM 4771 C C . THR A 1 584 ? 10.722 29.482 -28.799 1.00 83.31 584 THR A C 1
ATOM 4773 O O . THR A 1 584 ? 9.749 28.739 -28.902 1.00 83.31 584 THR A O 1
ATOM 4776 N N . GLU A 1 585 ? 11.970 29.044 -28.857 1.00 86.62 585 GLU A N 1
ATOM 4777 C CA . GLU A 1 585 ? 12.328 27.646 -28.987 1.00 86.62 585 GLU A CA 1
ATOM 4778 C C . GLU A 1 585 ? 13.469 27.372 -28.015 1.00 86.62 585 GLU A C 1
ATOM 4780 O O . GLU A 1 585 ? 14.514 28.029 -28.059 1.00 86.62 585 GLU A O 1
ATOM 4785 N N . SER A 1 586 ? 13.275 26.411 -27.118 1.00 82.31 586 SER A N 1
ATOM 4786 C CA . SER A 1 586 ? 14.309 26.000 -26.176 1.00 82.31 586 SER A CA 1
ATOM 4787 C C . SER A 1 586 ? 14.548 24.502 -26.260 1.00 82.31 586 SER A C 1
ATOM 4789 O O . SER A 1 586 ? 13.632 23.706 -26.461 1.00 82.31 586 SER A O 1
ATOM 4791 N N . TYR A 1 587 ? 15.816 24.126 -26.132 1.00 85.88 587 TYR A N 1
ATOM 4792 C CA . TYR A 1 587 ? 16.230 22.733 -26.052 1.00 85.88 587 TYR A CA 1
ATOM 4793 C C . TYR A 1 587 ? 16.643 22.458 -24.618 1.00 85.88 587 TYR A C 1
ATOM 4795 O O . TYR A 1 587 ? 17.497 23.160 -24.065 1.00 85.88 587 TYR A O 1
ATOM 4803 N N . SER A 1 588 ? 16.039 21.445 -24.011 1.00 82.88 588 SER A N 1
ATOM 4804 C CA . SER A 1 588 ? 16.333 21.056 -22.640 1.00 82.88 588 SER A CA 1
ATOM 4805 C C . SER A 1 588 ? 16.910 19.648 -22.607 1.00 82.88 588 SER A C 1
ATOM 4807 O O . SER A 1 588 ? 16.460 18.735 -23.303 1.00 82.88 588 SER A O 1
ATOM 4809 N N . SER A 1 589 ? 17.946 19.471 -21.793 1.00 80.38 589 SER A N 1
ATOM 4810 C CA . SER A 1 589 ? 18.417 18.153 -21.401 1.00 80.38 589 SER A CA 1
ATOM 4811 C C . SER A 1 589 ? 18.546 18.094 -19.887 1.00 80.38 589 SER A C 1
ATOM 4813 O O . SER A 1 589 ? 19.090 19.003 -19.260 1.00 80.38 589 SER A O 1
ATOM 4815 N N . SER A 1 590 ? 18.020 17.043 -19.276 1.00 80.81 590 SER A N 1
ATOM 4816 C CA . SER A 1 590 ? 18.182 16.804 -17.849 1.00 80.81 590 SER A CA 1
ATOM 4817 C C . SER A 1 590 ? 18.569 15.363 -17.585 1.00 80.81 590 SER A C 1
ATOM 4819 O O . SER A 1 590 ? 18.140 14.433 -18.264 1.00 80.81 590 SER A O 1
ATOM 4821 N N . TYR A 1 591 ? 19.435 15.191 -16.597 1.00 80.25 591 TYR A N 1
ATOM 4822 C CA . TYR A 1 591 ? 19.992 13.919 -16.195 1.00 80.25 591 TYR A CA 1
ATOM 4823 C C . TYR A 1 591 ? 19.897 13.835 -14.683 1.00 80.25 591 TYR A C 1
ATOM 4825 O O . TYR A 1 591 ? 20.386 14.700 -13.956 1.00 80.25 591 TYR A O 1
ATOM 4833 N N . LEU A 1 592 ? 19.269 12.778 -14.203 1.00 77.62 592 LEU A N 1
ATOM 4834 C CA . LEU A 1 592 ? 19.172 12.470 -12.793 1.00 77.62 592 LEU A CA 1
ATOM 4835 C C . LEU A 1 592 ? 19.777 11.091 -12.579 1.00 77.62 592 LEU A C 1
ATOM 4837 O O . LEU A 1 592 ? 19.223 10.106 -13.055 1.00 77.62 592 LEU A O 1
ATOM 4841 N N . SER A 1 593 ? 20.890 11.012 -11.859 1.00 76.75 593 SER A N 1
ATOM 4842 C CA . SER A 1 593 ? 21.473 9.747 -11.422 1.00 76.75 593 SER A CA 1
ATOM 4843 C C . SER A 1 593 ? 21.345 9.595 -9.909 1.00 76.75 593 SER A C 1
ATOM 4845 O O . SER A 1 593 ? 21.400 10.555 -9.137 1.00 76.75 593 SER A O 1
ATOM 4847 N N . SER A 1 594 ? 21.086 8.382 -9.449 1.00 73.81 594 SER A N 1
ATOM 4848 C CA . SER A 1 594 ? 21.015 8.035 -8.036 1.00 73.81 594 SER A CA 1
ATOM 4849 C C . SER A 1 594 ? 21.567 6.630 -7.838 1.00 73.81 594 SER A C 1
ATOM 4851 O O . SER A 1 594 ? 21.143 5.701 -8.511 1.00 73.81 594 SER A O 1
ATOM 4853 N N . LEU A 1 595 ? 22.516 6.467 -6.925 1.00 72.88 595 LEU A N 1
ATOM 4854 C CA . LEU A 1 595 ? 23.042 5.178 -6.497 1.00 72.88 595 LEU A CA 1
ATOM 4855 C C . LEU A 1 595 ? 22.737 5.009 -5.014 1.00 72.88 595 LEU A C 1
ATOM 4857 O O . LEU A 1 595 ? 23.254 5.740 -4.175 1.00 72.88 595 LEU A O 1
ATOM 4861 N N . TYR A 1 596 ? 21.898 4.040 -4.708 1.00 72.00 596 TYR A N 1
ATOM 4862 C CA . TYR A 1 596 ? 21.625 3.539 -3.379 1.00 72.00 596 TYR A CA 1
ATOM 4863 C C . TYR A 1 596 ? 22.483 2.301 -3.130 1.00 72.00 596 TYR A C 1
ATOM 4865 O O . TYR A 1 596 ? 22.793 1.543 -4.045 1.00 72.00 596 TYR A O 1
ATOM 4873 N N . SER A 1 597 ? 22.853 2.089 -1.882 1.00 61.88 597 SER A N 1
ATOM 4874 C CA . SER A 1 597 ? 23.536 0.911 -1.375 1.00 61.88 597 SER A CA 1
ATOM 4875 C C . SER A 1 597 ? 22.924 0.580 -0.024 1.00 61.88 597 SER A C 1
ATOM 4877 O O . SER A 1 597 ? 22.731 1.487 0.772 1.00 61.88 597 SER A O 1
ATOM 4879 N N . PHE A 1 598 ? 22.634 -0.688 0.228 1.00 63.31 598 PHE A N 1
ATOM 4880 C CA . PHE A 1 598 ? 21.905 -1.237 1.369 1.00 63.31 598 PHE A CA 1
ATOM 4881 C C . PHE A 1 598 ? 22.655 -2.468 1.884 1.00 63.31 598 PHE A C 1
ATOM 4883 O O . PHE A 1 598 ? 22.362 -3.604 1.524 1.00 63.31 598 PHE A O 1
ATOM 4890 N N . TRP A 1 599 ? 23.678 -2.246 2.686 1.00 59.06 599 TRP A N 1
ATOM 4891 C CA . TRP A 1 599 ? 24.308 -3.289 3.485 1.00 59.06 599 TRP A CA 1
ATOM 4892 C C . TRP A 1 599 ? 23.565 -3.339 4.820 1.00 59.06 599 TRP A C 1
ATOM 4894 O O . TRP A 1 599 ? 23.094 -2.315 5.289 1.00 59.06 599 TRP A O 1
ATOM 4904 N N . ASP A 1 600 ? 23.432 -4.479 5.475 1.00 43.41 600 ASP A N 1
ATOM 4905 C CA . ASP A 1 600 ? 22.915 -4.475 6.849 1.00 43.41 600 ASP A CA 1
ATOM 4906 C C . ASP A 1 600 ? 24.085 -4.173 7.806 1.00 43.41 600 ASP A C 1
ATOM 4908 O O . ASP A 1 600 ? 25.093 -4.884 7.720 1.00 43.41 600 ASP A O 1
ATOM 4912 N N . PRO A 1 601 ? 24.053 -3.133 8.672 1.00 39.94 601 PRO A N 1
ATOM 4913 C CA . PRO A 1 601 ? 23.028 -2.091 8.889 1.00 39.94 601 PRO A CA 1
ATOM 4914 C C . PRO A 1 601 ? 23.253 -0.753 8.132 1.00 39.94 601 PRO A C 1
ATOM 4916 O O . PRO A 1 601 ? 22.672 0.274 8.486 1.00 39.94 601 PRO A O 1
ATOM 4919 N N . PHE A 1 602 ? 24.143 -0.712 7.139 1.00 44.75 602 PHE A N 1
ATOM 4920 C CA . PHE A 1 602 ? 24.575 0.493 6.420 1.00 44.75 602 PHE A CA 1
ATOM 4921 C C . PHE A 1 602 ? 23.773 0.804 5.143 1.00 44.75 602 PHE A C 1
ATOM 4923 O O . PHE A 1 602 ? 23.802 0.036 4.188 1.00 44.75 602 PHE A O 1
ATOM 4930 N N . SER A 1 603 ? 23.213 2.011 5.005 1.00 47.62 603 SER A N 1
ATOM 4931 C CA . SER A 1 603 ? 22.771 2.501 3.687 1.00 47.62 603 SER A CA 1
ATOM 4932 C C . SER A 1 603 ? 23.510 3.757 3.229 1.00 47.62 603 SER A C 1
ATOM 4934 O O . SER A 1 603 ? 23.773 4.657 4.021 1.00 47.62 603 SER A O 1
ATOM 4936 N N . LEU A 1 604 ? 23.845 3.815 1.941 1.00 54.53 604 LEU A N 1
ATOM 4937 C CA . LEU A 1 604 ? 24.479 4.952 1.278 1.00 54.53 604 LEU A CA 1
ATOM 4938 C C . LEU A 1 604 ? 23.604 5.375 0.098 1.00 54.53 604 LEU A C 1
ATOM 4940 O O . LEU A 1 604 ? 23.241 4.538 -0.718 1.00 54.53 604 LEU A O 1
ATOM 4944 N N . GLN A 1 605 ? 23.302 6.667 -0.025 1.00 64.31 605 GLN A N 1
ATOM 4945 C CA . GLN A 1 605 ? 22.615 7.230 -1.187 1.00 64.31 605 GLN A CA 1
ATOM 4946 C C . GLN A 1 605 ? 23.467 8.348 -1.777 1.00 64.31 605 GLN A C 1
ATOM 4948 O O . GLN A 1 605 ? 23.732 9.333 -1.101 1.00 64.31 605 GLN A O 1
ATOM 4953 N N . LEU A 1 606 ? 23.845 8.216 -3.044 1.00 63.72 606 LEU A N 1
ATOM 4954 C CA . LEU A 1 606 ? 24.499 9.248 -3.838 1.00 63.72 606 LEU A CA 1
ATOM 4955 C C . LEU A 1 606 ? 23.518 9.706 -4.913 1.00 63.72 606 LEU A C 1
ATOM 4957 O O . LEU A 1 606 ? 23.176 8.928 -5.797 1.00 63.72 606 LEU A O 1
ATOM 4961 N N . LYS A 1 607 ? 23.055 10.954 -4.855 1.00 62.44 607 LYS A N 1
ATOM 4962 C CA . LYS A 1 607 ? 22.166 11.550 -5.865 1.00 62.44 607 LYS A CA 1
ATOM 4963 C C . LYS A 1 607 ? 22.907 12.666 -6.590 1.00 62.44 607 LYS A C 1
ATOM 4965 O O . LYS A 1 607 ? 23.497 13.511 -5.927 1.00 62.44 607 LYS A O 1
ATOM 4970 N N . SER A 1 608 ? 22.846 12.682 -7.918 1.00 69.50 608 SER A N 1
ATOM 4971 C CA . SER A 1 608 ? 23.332 13.774 -8.760 1.00 69.50 608 SER A CA 1
ATOM 4972 C C . SER A 1 608 ? 22.237 14.177 -9.738 1.00 69.50 608 SER A C 1
ATOM 4974 O O . SER A 1 608 ? 21.624 13.336 -10.390 1.00 69.50 608 SER A O 1
ATOM 4976 N N . GLU A 1 609 ? 21.967 15.471 -9.818 1.00 71.31 609 GLU A N 1
ATOM 4977 C CA . GLU A 1 609 ? 20.961 16.045 -10.703 1.00 71.31 609 GLU A CA 1
ATOM 4978 C C . GLU A 1 609 ? 21.631 17.132 -11.533 1.00 71.31 609 GLU A C 1
ATOM 4980 O O . GLU A 1 609 ? 22.314 17.997 -10.982 1.00 71.31 609 GLU A O 1
ATOM 4985 N N . TYR A 1 610 ? 21.465 17.052 -12.848 1.00 71.69 610 TYR A N 1
ATOM 4986 C CA . TYR A 1 610 ? 22.009 17.983 -13.823 1.00 71.69 610 TYR A CA 1
ATOM 4987 C C . TYR A 1 610 ? 20.894 18.390 -14.782 1.00 71.69 610 TYR A C 1
ATOM 4989 O O . TYR A 1 610 ? 20.208 17.541 -15.341 1.00 71.69 610 TYR A O 1
ATOM 4997 N N . THR A 1 611 ? 20.698 19.689 -14.975 1.00 70.00 611 THR A N 1
ATOM 4998 C CA . THR A 1 611 ? 19.748 20.229 -15.953 1.00 70.00 611 THR A CA 1
ATOM 4999 C C . THR A 1 611 ? 20.468 21.294 -16.761 1.00 70.00 611 THR A C 1
ATOM 5001 O O . THR A 1 611 ? 21.025 22.225 -16.182 1.00 70.00 611 THR A O 1
ATOM 5004 N N . GLU A 1 612 ? 20.466 21.148 -18.082 1.00 73.06 612 GLU A N 1
ATOM 5005 C CA . GLU A 1 612 ? 20.955 22.140 -19.034 1.00 73.06 612 GLU A CA 1
ATOM 5006 C C . GLU A 1 612 ? 19.778 22.580 -19.908 1.00 73.06 612 GLU A C 1
ATOM 5008 O O . GLU A 1 612 ? 19.188 21.782 -20.638 1.00 73.06 612 GLU A O 1
ATOM 5013 N N . ALA A 1 613 ? 19.425 23.860 -19.816 1.00 67.62 613 ALA A N 1
ATOM 5014 C CA . ALA A 1 613 ? 18.458 24.498 -20.695 1.00 67.62 613 ALA A CA 1
ATOM 5015 C C . ALA A 1 613 ? 19.209 25.467 -21.610 1.00 67.62 613 ALA A C 1
ATOM 5017 O O . ALA A 1 613 ? 19.840 26.416 -21.142 1.00 67.62 613 ALA A O 1
ATOM 5018 N N . LEU A 1 614 ? 19.161 25.219 -22.917 1.00 65.38 614 LEU A N 1
ATOM 5019 C CA . LEU A 1 614 ? 19.665 26.143 -23.922 1.00 65.38 614 LEU A CA 1
ATOM 5020 C C . LEU A 1 614 ? 18.487 26.983 -24.411 1.00 65.38 614 LEU A C 1
ATOM 5022 O O . LEU A 1 614 ? 17.713 26.557 -25.270 1.00 65.38 614 LEU A O 1
ATOM 5026 N N . LEU A 1 615 ? 18.360 28.189 -23.857 1.00 56.72 615 LEU A N 1
ATOM 5027 C CA . LEU A 1 615 ? 17.507 29.212 -24.447 1.00 56.72 615 LEU A CA 1
ATOM 5028 C C . LEU A 1 615 ? 18.176 29.719 -25.726 1.00 56.72 615 LEU A C 1
ATOM 5030 O O . LEU A 1 615 ? 19.153 30.472 -25.670 1.00 56.72 615 LEU A O 1
ATOM 5034 N N . ASN A 1 616 ? 17.635 29.344 -26.883 1.00 54.28 616 ASN A N 1
ATOM 5035 C CA . ASN A 1 616 ? 17.836 30.156 -28.072 1.00 54.28 616 ASN A CA 1
ATOM 5036 C C . ASN A 1 616 ? 16.921 31.368 -27.905 1.00 54.28 616 ASN A C 1
ATOM 5038 O O . ASN A 1 616 ? 15.703 31.261 -28.039 1.00 54.28 616 ASN A O 1
ATOM 5042 N N . ARG A 1 617 ? 17.495 32.527 -27.557 1.00 47.06 617 ARG A N 1
ATOM 5043 C CA . ARG A 1 617 ? 16.742 33.780 -27.653 1.00 47.06 617 ARG A CA 1
ATOM 5044 C C . ARG A 1 617 ? 16.263 33.902 -29.095 1.00 47.06 617 ARG A C 1
ATOM 5046 O O . ARG A 1 617 ? 17.081 33.916 -30.014 1.00 47.06 617 ARG A O 1
ATOM 5053 N N . GLY A 1 618 ? 14.944 33.952 -29.262 1.00 39.62 618 GLY A N 1
ATOM 5054 C CA . GLY A 1 618 ? 14.327 34.294 -30.529 1.00 39.62 618 GLY A CA 1
ATOM 5055 C C . GLY A 1 618 ? 14.923 35.597 -31.055 1.00 39.62 618 GLY A C 1
ATOM 5056 O O . GLY A 1 618 ? 15.272 36.501 -30.291 1.00 39.62 618 GLY A O 1
ATOM 5057 N N . ILE A 1 619 ? 15.066 35.655 -32.374 1.00 40.97 619 ILE A N 1
ATOM 5058 C CA . ILE A 1 619 ? 15.402 36.861 -33.120 1.00 40.97 619 ILE A CA 1
ATOM 5059 C C . ILE A 1 619 ? 14.446 37.965 -32.653 1.00 40.97 619 ILE A C 1
ATOM 5061 O O . ILE A 1 619 ? 13.233 37.846 -32.829 1.00 40.97 619 ILE A O 1
ATOM 5065 N N . GLN A 1 620 ? 14.976 39.034 -32.050 1.00 34.72 620 GLN A N 1
ATOM 5066 C CA . GLN A 1 620 ? 14.203 40.259 -31.876 1.00 34.72 620 GLN A CA 1
ATOM 5067 C C . GLN A 1 620 ? 13.786 40.720 -33.270 1.00 34.72 620 GLN A C 1
ATOM 5069 O O . GLN A 1 620 ? 14.622 41.062 -34.105 1.00 34.72 620 GLN A O 1
ATOM 5074 N N . ARG A 1 621 ? 12.483 40.692 -33.542 1.00 33.56 621 ARG A N 1
ATOM 5075 C CA . ARG A 1 621 ? 11.917 41.278 -34.750 1.00 33.56 621 ARG A CA 1
ATOM 5076 C C . ARG A 1 621 ? 11.947 42.795 -34.568 1.00 33.56 621 ARG A C 1
ATOM 5078 O O . ARG A 1 621 ? 10.977 43.387 -34.106 1.00 33.56 621 ARG A O 1
ATOM 5085 N N . THR A 1 622 ? 13.075 43.424 -34.882 1.00 30.89 622 THR A N 1
ATOM 5086 C CA . THR A 1 622 ? 13.149 44.879 -35.021 1.00 30.89 622 THR A CA 1
ATOM 5087 C C . THR A 1 622 ? 12.361 45.254 -36.270 1.00 30.89 622 THR A C 1
ATOM 5089 O O . THR A 1 622 ? 12.782 45.001 -37.399 1.00 30.89 622 THR A O 1
ATOM 5092 N N . VAL A 1 623 ? 11.183 45.843 -36.081 1.00 38.75 623 VAL A N 1
ATOM 5093 C CA . VAL A 1 623 ? 10.621 46.720 -37.105 1.00 38.75 623 VAL A CA 1
ATOM 5094 C C . VAL A 1 623 ? 11.476 47.988 -37.059 1.00 38.75 623 VAL A C 1
ATOM 5096 O O . VAL A 1 623 ? 11.439 48.715 -36.072 1.00 38.75 623 VAL A O 1
ATOM 5099 N N . ASN A 1 624 ? 12.245 48.191 -38.133 1.00 34.00 624 ASN A N 1
ATOM 5100 C CA . ASN A 1 624 ? 13.162 49.296 -38.453 1.00 34.00 624 ASN A CA 1
ATOM 5101 C C . ASN A 1 624 ? 14.639 49.120 -38.047 1.00 34.00 624 ASN A C 1
ATOM 5103 O O . ASN A 1 624 ? 15.037 49.449 -36.937 1.00 34.00 624 ASN A O 1
ATOM 5107 N N . GLY A 1 625 ? 15.451 48.745 -39.045 1.00 37.59 625 GLY A N 1
ATOM 5108 C CA . GLY A 1 625 ? 16.848 49.175 -39.177 1.00 37.59 625 GLY A CA 1
ATOM 5109 C C . GLY A 1 625 ? 17.920 48.209 -38.667 1.00 37.59 625 GLY A C 1
ATOM 5110 O O . GLY A 1 625 ? 18.077 48.033 -37.471 1.00 37.59 625 GLY A O 1
ATOM 5111 N N . GLU A 1 626 ? 18.716 47.710 -39.617 1.00 29.39 626 GLU A N 1
ATOM 5112 C CA . GLU A 1 626 ? 20.030 47.052 -39.483 1.00 29.39 626 GLU A CA 1
ATOM 5113 C C . GLU A 1 626 ? 20.074 45.536 -39.205 1.00 29.39 626 GLU A C 1
ATOM 5115 O O . GLU A 1 626 ? 19.475 44.979 -38.291 1.00 29.39 626 GLU A O 1
ATOM 5120 N N . CYS A 1 627 ? 20.810 44.860 -40.092 1.00 26.38 627 CYS A N 1
ATOM 5121 C CA . CYS A 1 627 ? 20.940 43.418 -40.251 1.00 26.38 627 CYS A CA 1
ATOM 5122 C C . CYS A 1 627 ? 22.342 42.981 -39.804 1.00 26.38 627 CYS A C 1
ATOM 5124 O O . CYS A 1 627 ? 23.312 43.633 -40.188 1.00 26.38 627 CYS A O 1
ATOM 5126 N N . ILE A 1 628 ? 22.472 41.863 -39.074 1.00 27.53 628 ILE A N 1
ATOM 5127 C CA . ILE A 1 628 ? 23.751 41.154 -38.892 1.00 27.53 628 ILE A CA 1
ATOM 5128 C C . ILE A 1 628 ? 23.526 39.630 -39.005 1.00 27.53 628 ILE A C 1
ATOM 5130 O O . ILE A 1 628 ? 22.524 39.090 -38.544 1.00 27.53 628 ILE A O 1
ATOM 5134 N N . PHE A 1 629 ? 24.479 38.990 -39.688 1.00 25.09 629 PHE A N 1
ATOM 5135 C CA . PHE A 1 629 ? 24.553 37.646 -40.273 1.00 25.09 629 PHE A CA 1
ATOM 5136 C C . PHE A 1 629 ? 24.134 36.429 -39.422 1.00 25.09 629 PHE A C 1
ATOM 5138 O O . PHE A 1 629 ? 24.436 36.322 -38.236 1.00 25.09 629 PHE A O 1
ATOM 5145 N N . THR A 1 630 ? 23.569 35.431 -40.111 1.00 30.72 630 THR A N 1
ATOM 5146 C CA . THR A 1 630 ? 23.459 34.019 -39.701 1.00 30.72 630 THR A CA 1
ATOM 5147 C C . THR A 1 630 ? 24.728 33.236 -40.051 1.00 30.72 630 THR A C 1
ATOM 5149 O O . THR A 1 630 ? 25.172 33.286 -41.199 1.00 30.72 630 THR A O 1
ATOM 5152 N N . GLN A 1 631 ? 25.250 32.428 -39.122 1.00 23.48 631 GLN A N 1
ATOM 5153 C CA . GLN A 1 631 ? 26.170 31.335 -39.453 1.00 23.48 631 GLN A CA 1
ATOM 5154 C C . GLN A 1 631 ? 25.862 30.088 -38.612 1.00 23.48 631 GLN A C 1
ATOM 5156 O O . GLN A 1 631 ? 25.930 30.105 -37.385 1.00 23.48 631 GLN A O 1
ATOM 5161 N N . ASP A 1 632 ? 25.514 29.012 -39.315 1.00 31.17 632 ASP A N 1
ATOM 5162 C CA . ASP A 1 632 ? 25.335 27.650 -38.815 1.00 31.17 632 ASP A CA 1
ATOM 5163 C C . ASP A 1 632 ? 26.703 27.022 -38.504 1.00 31.17 632 ASP A C 1
ATOM 5165 O O . ASP A 1 632 ? 27.556 26.953 -39.390 1.00 31.17 632 ASP A O 1
ATOM 5169 N N . MET A 1 633 ? 26.907 26.497 -37.291 1.00 25.45 633 MET A N 1
ATOM 5170 C CA . MET A 1 633 ? 27.940 25.485 -37.034 1.00 25.45 633 MET A CA 1
ATOM 5171 C C . MET A 1 633 ? 27.499 24.487 -35.955 1.00 25.45 633 MET A C 1
ATOM 5173 O O . MET A 1 633 ? 27.304 24.824 -34.788 1.00 25.45 633 MET A O 1
ATOM 5177 N N . LYS A 1 634 ? 27.394 23.219 -36.375 1.00 30.05 634 LYS A N 1
ATOM 5178 C CA . LYS A 1 634 ? 27.342 22.021 -35.530 1.00 30.05 634 LYS A CA 1
ATOM 5179 C C . LYS A 1 634 ? 28.755 21.687 -35.046 1.00 30.05 634 LYS A C 1
ATOM 5181 O O . LYS A 1 634 ? 29.610 21.385 -35.872 1.00 30.05 634 LYS A O 1
ATOM 5186 N N . THR A 1 635 ? 28.973 21.610 -33.737 1.00 24.47 635 THR A N 1
ATOM 5187 C CA . THR A 1 635 ? 30.099 20.858 -33.160 1.00 24.47 635 THR A CA 1
ATOM 5188 C C . THR A 1 635 ? 29.638 20.078 -31.929 1.00 24.47 635 THR A C 1
ATOM 5190 O O . THR A 1 635 ? 29.096 20.631 -30.977 1.00 24.47 635 THR A O 1
ATOM 5193 N N . TRP A 1 636 ? 29.836 18.759 -31.971 1.00 25.45 636 TRP A N 1
ATOM 5194 C CA . TRP A 1 636 ? 29.829 17.879 -30.804 1.00 25.45 636 TRP A CA 1
ATOM 5195 C C . TRP A 1 636 ? 31.277 17.774 -30.319 1.00 25.45 636 TRP A C 1
ATOM 5197 O O . TRP A 1 636 ? 32.152 17.407 -31.099 1.00 25.45 636 TRP A O 1
ATOM 5207 N N . GLY A 1 637 ? 31.541 18.113 -29.057 1.00 23.69 637 GLY A N 1
ATOM 5208 C CA . GLY A 1 637 ? 32.867 18.015 -28.447 1.00 23.69 637 GLY A CA 1
ATOM 5209 C C . GLY A 1 637 ? 32.789 17.368 -27.069 1.00 23.69 637 GLY A C 1
ATOM 5210 O O . GLY A 1 637 ? 32.160 17.909 -26.164 1.00 23.69 637 GLY A O 1
ATOM 5211 N N . VAL A 1 638 ? 33.438 16.213 -26.922 1.00 21.81 638 VAL A N 1
ATOM 5212 C CA . VAL A 1 638 ? 33.723 15.549 -25.643 1.00 21.81 638 VAL A CA 1
ATOM 5213 C C . VAL A 1 638 ? 34.983 16.191 -25.059 1.00 21.81 638 VAL A C 1
ATOM 5215 O O . VAL A 1 638 ? 36.006 16.231 -25.737 1.00 21.81 638 VAL A O 1
ATOM 5218 N N . TRP A 1 639 ? 34.935 16.681 -23.817 1.00 25.78 639 TRP A N 1
ATOM 5219 C CA . TRP A 1 639 ? 36.106 17.242 -23.130 1.00 25.78 639 TRP A CA 1
ATOM 5220 C C . TRP A 1 639 ? 36.536 16.361 -21.954 1.00 25.78 639 TRP A C 1
ATOM 5222 O O . TRP A 1 639 ? 35.777 16.159 -21.007 1.00 25.78 639 TRP A O 1
ATOM 5232 N N . SER A 1 640 ? 37.787 15.894 -21.992 1.00 23.44 640 SER A N 1
ATOM 5233 C CA . SER A 1 640 ? 38.549 15.454 -20.818 1.00 23.44 640 SER A CA 1
ATOM 5234 C C . SER A 1 640 ? 39.478 16.584 -20.372 1.00 23.44 640 SER A C 1
ATOM 5236 O O . SER A 1 640 ? 40.169 17.182 -21.195 1.00 23.44 640 SER A O 1
ATOM 5238 N N . ALA A 1 641 ? 39.511 16.872 -19.074 1.00 26.39 641 ALA A N 1
ATOM 5239 C CA . ALA A 1 641 ? 40.293 17.960 -18.499 1.00 26.39 641 ALA A CA 1
ATOM 5240 C C . ALA A 1 641 ? 41.817 17.744 -18.602 1.00 26.39 641 ALA A C 1
ATOM 5242 O O . ALA A 1 641 ? 42.315 16.712 -18.154 1.00 26.39 641 ALA A O 1
ATOM 5243 N N . ARG A 1 642 ? 42.553 18.766 -19.071 1.00 24.12 642 ARG A N 1
ATOM 5244 C CA . ARG A 1 642 ? 43.859 19.207 -18.529 1.00 24.12 642 ARG A CA 1
ATOM 5245 C C . ARG A 1 642 ? 44.339 20.513 -19.190 1.00 24.12 642 ARG A C 1
ATOM 5247 O O . ARG A 1 642 ? 44.484 20.561 -20.399 1.00 24.12 642 ARG A O 1
ATOM 5254 N N . GLY A 1 643 ? 44.664 21.504 -18.351 1.00 25.55 643 GLY A N 1
ATOM 5255 C CA . GLY A 1 643 ? 45.755 22.474 -18.550 1.00 25.55 643 GLY A CA 1
ATOM 5256 C C . GLY A 1 643 ? 45.580 23.630 -19.549 1.00 25.55 643 GLY A C 1
ATOM 5257 O O . GLY A 1 643 ? 45.861 23.465 -20.722 1.00 25.55 643 GLY A O 1
ATOM 5258 N N . GLY A 1 644 ? 45.257 24.817 -19.017 1.00 27.67 644 GLY A N 1
ATOM 5259 C CA . GLY A 1 644 ? 45.834 26.132 -19.360 1.00 27.67 644 GLY A CA 1
ATOM 5260 C C . GLY A 1 644 ? 45.866 26.631 -20.813 1.00 27.67 644 GLY A C 1
ATOM 5261 O O . GLY A 1 644 ? 46.804 26.32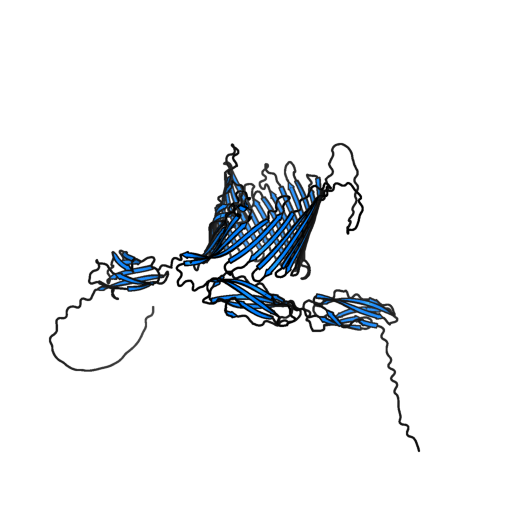8 -21.536 1.00 27.67 644 GLY A O 1
ATOM 5262 N N . GLN A 1 645 ? 44.949 27.544 -21.155 1.00 24.52 645 GLN A N 1
ATOM 5263 C CA . GLN A 1 645 ? 45.222 28.906 -21.661 1.00 24.52 645 GLN A CA 1
ATOM 5264 C C . GLN A 1 645 ? 43.885 29.637 -21.893 1.00 24.52 645 GLN A C 1
ATOM 5266 O O . GLN A 1 645 ? 42.936 29.056 -22.416 1.00 24.52 645 GLN A O 1
ATOM 5271 N N . GLU A 1 646 ? 43.802 30.897 -21.460 1.00 28.59 646 GLU A N 1
ATOM 5272 C CA . GLU A 1 646 ? 42.641 31.768 -21.663 1.00 28.59 646 GLU A CA 1
ATOM 5273 C C . GLU A 1 646 ? 42.532 32.203 -23.130 1.00 28.59 646 GLU A C 1
ATOM 5275 O O . GLU A 1 646 ? 43.427 32.849 -23.671 1.00 28.59 646 GLU A O 1
ATOM 5280 N N . LEU A 1 647 ? 41.392 31.899 -23.749 1.00 23.34 647 LEU A N 1
ATOM 5281 C CA . LEU A 1 647 ? 40.888 32.588 -24.933 1.00 23.34 647 LEU A CA 1
ATOM 5282 C C . LEU A 1 647 ? 39.475 33.077 -24.608 1.00 23.34 647 LEU A C 1
ATOM 5284 O O . LEU A 1 647 ? 38.523 32.297 -24.550 1.00 23.34 647 LEU A O 1
ATOM 5288 N N . THR A 1 648 ? 39.359 34.378 -24.357 1.00 27.59 648 THR A N 1
ATOM 5289 C CA . THR A 1 648 ? 38.093 35.064 -24.096 1.00 27.59 648 THR A CA 1
ATOM 5290 C C . THR A 1 648 ? 37.303 35.192 -25.399 1.00 27.59 648 THR A C 1
ATOM 5292 O O . THR A 1 648 ? 37.618 36.034 -26.236 1.00 27.59 648 THR A O 1
ATOM 5295 N N . TYR A 1 649 ? 36.256 34.381 -25.564 1.00 26.86 649 TYR A N 1
ATOM 5296 C CA . TYR A 1 649 ? 35.212 34.595 -26.572 1.00 26.86 649 TYR A CA 1
ATOM 5297 C C . TYR A 1 649 ? 33.942 35.116 -25.888 1.00 26.86 649 TYR A C 1
ATOM 5299 O O . TYR A 1 649 ? 33.404 34.483 -24.980 1.00 26.86 649 TYR A O 1
ATOM 5307 N N . LEU A 1 650 ? 33.462 36.279 -26.334 1.00 32.91 650 LEU A N 1
ATOM 5308 C CA . LEU A 1 650 ? 32.195 36.877 -25.912 1.00 32.91 650 LEU A CA 1
ATOM 5309 C C . LEU A 1 650 ? 31.018 36.145 -26.580 1.00 32.91 650 LEU A C 1
ATOM 5311 O O . LEU A 1 650 ? 30.756 36.334 -27.764 1.00 32.91 650 LEU A O 1
ATOM 5315 N N . LEU A 1 651 ? 30.280 35.344 -25.809 1.00 35.12 651 LEU A N 1
ATOM 5316 C CA . LEU A 1 651 ? 28.924 34.884 -26.135 1.00 35.12 651 LEU A CA 1
ATOM 5317 C C . LEU A 1 651 ? 28.062 34.953 -24.865 1.00 35.12 651 LEU A C 1
ATOM 5319 O O . LEU A 1 651 ? 28.434 34.335 -23.865 1.00 35.12 651 LEU A O 1
ATOM 5323 N N . PRO A 1 652 ? 26.887 35.613 -24.869 1.00 38.09 652 PRO A N 1
ATOM 5324 C CA . PRO A 1 652 ? 25.958 35.532 -23.757 1.00 38.09 652 PRO A CA 1
ATOM 5325 C C . PRO A 1 652 ? 25.046 34.319 -23.978 1.00 38.09 652 PRO A C 1
ATOM 5327 O O . PRO A 1 652 ? 23.912 34.445 -24.434 1.00 38.09 652 PRO A O 1
ATOM 5330 N N . LYS A 1 653 ? 25.545 33.117 -23.678 1.00 42.69 653 LYS A N 1
ATOM 5331 C CA . LYS A 1 653 ? 24.667 31.986 -23.354 1.00 42.69 653 LYS A CA 1
ATOM 5332 C C . LYS A 1 653 ? 24.632 31.881 -21.841 1.00 42.69 653 LYS A C 1
ATOM 5334 O O . LYS A 1 653 ? 25.637 31.555 -21.213 1.00 42.69 653 LYS A O 1
ATOM 5339 N N . GLU A 1 654 ? 23.489 32.216 -21.263 1.00 44.06 654 GLU A N 1
ATOM 5340 C CA . GLU A 1 654 ? 23.271 32.069 -19.833 1.00 44.06 654 GLU A CA 1
ATOM 5341 C C . GLU A 1 654 ? 23.185 30.571 -19.524 1.00 44.06 654 GLU A C 1
ATOM 5343 O O . GLU A 1 654 ? 22.210 29.904 -19.863 1.00 44.06 654 GLU A O 1
ATOM 5348 N N . LYS A 1 655 ? 24.264 30.016 -18.963 1.00 45.12 655 LYS A N 1
ATOM 5349 C CA . LYS A 1 655 ? 24.313 28.627 -18.514 1.00 45.12 655 LYS A CA 1
ATOM 5350 C C . LYS A 1 655 ? 24.092 28.615 -17.013 1.00 45.12 655 LYS A C 1
ATOM 5352 O O . LYS A 1 655 ? 24.919 29.121 -16.253 1.00 45.12 655 LYS A O 1
ATOM 5357 N N . GLN A 1 656 ? 22.990 28.016 -16.586 1.00 45.59 656 GLN A N 1
ATOM 5358 C CA . GLN A 1 656 ? 22.769 27.705 -15.180 1.00 45.59 656 GLN A CA 1
ATOM 5359 C C . GLN A 1 656 ? 23.091 26.232 -14.948 1.00 45.59 656 GLN A C 1
ATOM 5361 O O . GLN A 1 656 ? 22.564 25.356 -15.627 1.00 45.59 656 GLN A O 1
ATOM 5366 N N . THR A 1 657 ? 23.978 25.951 -13.992 1.00 45.91 657 THR A N 1
ATOM 5367 C CA . THR A 1 657 ? 24.282 24.581 -13.561 1.00 45.91 657 THR A CA 1
ATOM 5368 C C . THR A 1 657 ? 24.037 24.464 -12.065 1.00 45.91 657 THR A C 1
ATOM 5370 O O . THR A 1 657 ? 24.570 25.234 -11.262 1.00 45.91 657 THR A O 1
ATOM 5373 N N . ILE A 1 658 ? 23.226 23.482 -11.682 1.00 45.28 658 ILE A N 1
ATOM 5374 C CA . ILE A 1 658 ? 22.942 23.144 -10.288 1.00 45.28 658 ILE A CA 1
ATOM 5375 C C . ILE A 1 658 ? 23.503 21.747 -10.044 1.00 45.28 658 ILE A C 1
ATOM 5377 O O . ILE A 1 658 ? 23.263 20.846 -10.837 1.00 45.28 658 ILE A O 1
ATOM 5381 N N . SER A 1 659 ? 24.261 21.567 -8.962 1.00 43.62 659 SER A N 1
ATOM 5382 C CA . SER A 1 659 ? 24.750 20.251 -8.536 1.00 43.62 659 SER A CA 1
ATOM 5383 C C . SER A 1 659 ? 24.440 20.040 -7.057 1.00 43.62 659 SER A C 1
ATOM 5385 O O . SER A 1 659 ? 24.707 20.912 -6.222 1.00 43.62 659 SER A O 1
ATOM 5387 N N . LYS A 1 660 ? 23.881 18.875 -6.729 1.00 44.34 660 LYS A N 1
ATOM 5388 C CA . LYS A 1 660 ? 23.517 18.462 -5.369 1.00 44.34 660 LYS A CA 1
ATOM 5389 C C . LYS A 1 660 ? 24.224 17.147 -5.041 1.00 44.34 660 LYS A C 1
ATOM 5391 O O . LYS A 1 660 ? 24.266 16.276 -5.899 1.00 44.34 660 LYS A O 1
ATOM 5396 N N . TYR A 1 661 ? 24.750 17.028 -3.822 1.00 46.84 661 TYR A N 1
ATOM 5397 C CA . TYR A 1 661 ? 25.384 15.819 -3.288 1.00 46.84 661 TYR A CA 1
ATOM 5398 C C . TYR A 1 661 ? 24.826 15.525 -1.891 1.00 46.84 661 TYR A C 1
ATOM 5400 O O . TYR A 1 661 ? 24.605 16.452 -1.108 1.00 46.84 661 TYR A O 1
ATOM 5408 N N . GLU A 1 662 ? 24.599 14.251 -1.582 1.00 42.41 662 GLU A N 1
ATOM 5409 C CA . GLU A 1 662 ? 24.094 13.770 -0.291 1.00 42.41 662 GLU A CA 1
ATOM 5410 C C . GLU A 1 662 ? 24.907 12.529 0.112 1.00 42.41 662 GLU A C 1
ATOM 5412 O O . GLU A 1 662 ? 25.265 11.737 -0.758 1.00 42.41 662 GLU A O 1
ATOM 5417 N N . LEU A 1 663 ? 25.268 12.404 1.391 1.00 41.59 663 LEU A N 1
ATOM 5418 C CA . LEU A 1 663 ? 26.044 11.296 1.958 1.00 41.59 663 LEU A CA 1
ATOM 5419 C C . LEU A 1 663 ? 25.388 10.877 3.273 1.00 41.59 663 LEU A C 1
ATOM 5421 O O . LEU A 1 663 ? 25.218 11.725 4.140 1.00 41.59 663 LEU A O 1
ATOM 5425 N N . ASN A 1 664 ? 25.068 9.593 3.438 1.00 40.88 664 ASN A N 1
ATOM 5426 C CA . ASN A 1 664 ? 24.441 9.054 4.648 1.00 40.88 664 ASN A CA 1
ATOM 5427 C C . ASN A 1 664 ? 25.310 7.927 5.238 1.00 40.88 664 ASN A C 1
ATOM 5429 O O . ASN A 1 664 ? 25.876 7.135 4.484 1.00 40.88 664 ASN A O 1
ATOM 5433 N N . TYR A 1 665 ? 25.419 7.857 6.563 1.00 40.12 665 TYR A N 1
ATOM 5434 C CA . TYR A 1 665 ? 26.207 6.884 7.324 1.00 40.12 665 TYR A CA 1
ATOM 5435 C C . TYR A 1 665 ? 25.372 6.354 8.488 1.00 40.12 665 TYR A C 1
ATOM 5437 O O . TYR A 1 665 ? 24.785 7.145 9.208 1.00 40.12 665 TYR A O 1
ATOM 5445 N N . TYR A 1 666 ? 25.349 5.039 8.708 1.00 40.75 666 TYR A N 1
ATOM 5446 C CA . TYR A 1 666 ? 24.566 4.401 9.770 1.00 40.75 666 TYR A CA 1
ATOM 5447 C C . TYR A 1 666 ? 25.424 3.384 10.520 1.00 40.75 666 TYR A C 1
ATOM 5449 O O . TYR A 1 666 ? 26.164 2.633 9.892 1.00 40.75 666 TYR A O 1
ATOM 5457 N N . HIS A 1 667 ? 25.318 3.319 11.845 1.00 40.56 667 HIS A N 1
ATOM 5458 C CA . HIS A 1 667 ? 26.016 2.326 12.660 1.00 40.56 667 HIS A CA 1
ATOM 5459 C C . HIS A 1 667 ? 25.154 1.893 13.851 1.00 40.56 667 HIS A C 1
ATOM 5461 O O . HIS A 1 667 ? 24.593 2.741 14.544 1.00 40.56 667 HIS A O 1
ATOM 5467 N N . ASN A 1 668 ? 25.050 0.582 14.089 1.00 36.62 668 ASN A N 1
ATOM 5468 C CA . ASN A 1 668 ? 24.223 -0.007 15.146 1.00 36.62 668 ASN A CA 1
ATOM 5469 C C . ASN A 1 668 ? 25.082 -0.802 16.139 1.00 36.62 668 ASN A C 1
ATOM 5471 O O . ASN A 1 668 ? 25.827 -1.697 15.747 1.00 36.62 668 ASN A O 1
ATOM 5475 N N . TRP A 1 669 ? 24.906 -0.516 17.426 1.00 44.97 669 TRP A N 1
ATOM 5476 C CA . TRP A 1 669 ? 25.333 -1.325 18.569 1.00 44.97 669 TRP A CA 1
ATOM 5477 C C . TRP A 1 669 ? 24.093 -1.837 19.316 1.00 44.97 669 TRP A C 1
ATOM 5479 O O . TRP A 1 669 ? 23.009 -1.280 19.162 1.00 44.97 669 TRP A O 1
ATOM 5489 N N . GLU A 1 670 ? 24.243 -2.848 20.179 1.00 43.56 670 GLU A N 1
ATOM 5490 C CA . GLU A 1 670 ? 23.124 -3.504 20.893 1.00 43.56 670 GLU A CA 1
ATOM 5491 C C . GLU A 1 670 ? 22.163 -2.545 21.626 1.00 43.56 670 GLU A C 1
ATOM 5493 O O . GLU A 1 670 ? 21.006 -2.887 21.855 1.00 43.56 670 GLU A O 1
ATOM 5498 N N . ARG A 1 671 ? 22.616 -1.339 21.996 1.00 40.69 671 ARG A N 1
ATOM 5499 C CA . ARG A 1 671 ? 21.802 -0.317 22.682 1.00 40.69 671 ARG A CA 1
ATOM 5500 C C . ARG A 1 671 ? 21.862 1.073 22.049 1.00 40.69 671 ARG A C 1
ATOM 5502 O O . ARG A 1 671 ? 21.284 2.005 22.612 1.00 40.69 671 ARG A O 1
ATOM 5509 N N . PHE A 1 672 ? 22.550 1.220 20.913 1.00 39.59 672 PHE A N 1
ATOM 5510 C CA . PHE A 1 672 ? 22.796 2.519 20.291 1.00 39.59 672 PHE A CA 1
ATOM 5511 C C . PHE A 1 672 ? 22.701 2.482 18.766 1.00 39.59 672 PHE A C 1
ATOM 5513 O O . PHE A 1 672 ? 23.197 1.560 18.133 1.00 39.59 672 PHE A O 1
ATOM 5520 N N . THR A 1 673 ? 22.150 3.536 18.169 1.00 40.88 673 THR A N 1
ATOM 5521 C CA . THR A 1 673 ? 22.198 3.753 16.713 1.00 40.88 673 THR A CA 1
ATOM 5522 C C . THR A 1 673 ? 22.743 5.141 16.432 1.00 40.88 673 THR A C 1
ATOM 5524 O O . THR A 1 673 ? 22.233 6.098 17.010 1.00 40.88 673 THR A O 1
ATOM 5527 N N . ILE A 1 674 ? 23.720 5.257 15.533 1.00 42.47 674 ILE A N 1
ATOM 5528 C CA . ILE A 1 674 ? 24.234 6.530 15.019 1.00 42.47 674 ILE A CA 1
ATOM 5529 C C . ILE A 1 674 ? 23.891 6.637 13.528 1.00 42.47 674 ILE A C 1
ATOM 5531 O O . ILE A 1 674 ? 24.225 5.733 12.770 1.00 42.47 674 ILE A O 1
ATOM 5535 N N . ASP A 1 675 ? 23.241 7.719 13.102 1.00 44.53 675 ASP A N 1
ATOM 5536 C CA . ASP A 1 675 ? 22.945 8.045 11.695 1.00 44.53 675 ASP A CA 1
ATOM 5537 C C . ASP A 1 675 ? 23.467 9.451 11.380 1.00 44.53 675 ASP A C 1
ATOM 5539 O O . ASP A 1 675 ? 23.030 10.408 12.006 1.00 44.53 675 ASP A O 1
ATOM 5543 N N . LEU A 1 676 ? 24.427 9.580 10.464 1.00 44.75 676 LEU A N 1
ATOM 5544 C CA . LEU A 1 676 ? 25.005 10.851 10.030 1.00 44.75 676 LEU A CA 1
ATOM 5545 C C . LEU A 1 676 ? 24.622 11.117 8.572 1.00 44.75 676 LEU A C 1
ATOM 5547 O O . LEU A 1 676 ? 24.870 10.278 7.711 1.00 44.75 676 LEU A O 1
ATOM 5551 N N . ARG A 1 677 ? 24.098 12.301 8.261 1.00 49.16 677 ARG A N 1
ATOM 5552 C CA . ARG A 1 677 ? 23.813 12.754 6.897 1.00 49.16 677 ARG A CA 1
ATOM 5553 C C . ARG A 1 677 ? 24.494 14.074 6.609 1.00 49.16 677 ARG A C 1
ATOM 5555 O O . ARG A 1 677 ? 24.482 14.981 7.433 1.00 49.16 677 ARG A O 1
ATOM 5562 N N . TYR A 1 678 ? 25.046 14.203 5.415 1.00 52.66 678 TYR A N 1
ATOM 5563 C CA . TYR A 1 678 ? 25.674 15.421 4.931 1.00 52.66 678 TYR A CA 1
ATOM 5564 C C . TYR A 1 678 ? 25.113 15.787 3.562 1.00 52.66 678 TYR A C 1
ATOM 5566 O O . TYR A 1 678 ? 25.089 14.953 2.655 1.00 52.66 678 TYR A O 1
ATOM 5574 N N . ARG A 1 679 ? 24.697 17.043 3.388 1.00 49.19 679 ARG A N 1
ATOM 5575 C CA . ARG A 1 679 ? 24.196 17.567 2.113 1.00 49.19 679 ARG A CA 1
ATOM 5576 C C . ARG A 1 679 ? 24.986 18.799 1.693 1.00 49.19 679 ARG A C 1
ATOM 5578 O O . ARG A 1 679 ? 25.222 19.711 2.482 1.00 49.19 679 ARG A O 1
ATOM 5585 N N . HIS A 1 680 ? 25.338 18.840 0.410 1.00 52.66 680 HIS A N 1
ATOM 5586 C CA . HIS A 1 680 ? 26.037 19.961 -0.211 1.00 52.66 680 HIS A CA 1
ATOM 5587 C C . HIS A 1 680 ? 25.356 20.371 -1.520 1.00 52.66 680 HIS A C 1
ATOM 5589 O O . HIS A 1 680 ? 25.198 19.553 -2.434 1.00 52.66 680 HIS A O 1
ATOM 5595 N N . LYS A 1 681 ? 24.996 21.652 -1.647 1.00 52.03 681 LYS A N 1
ATOM 5596 C CA . LYS A 1 681 ? 24.373 22.215 -2.855 1.00 52.03 681 LYS A CA 1
ATOM 5597 C C . LYS A 1 681 ? 25.231 23.341 -3.423 1.00 52.03 681 LYS A C 1
ATOM 5599 O O . LYS A 1 681 ? 25.634 24.251 -2.700 1.00 52.03 681 LYS A O 1
ATOM 5604 N N . ARG A 1 682 ? 25.505 23.286 -4.730 1.00 52.41 682 ARG A N 1
ATOM 5605 C CA . ARG A 1 682 ? 26.294 24.297 -5.448 1.00 52.41 682 ARG A CA 1
ATOM 5606 C C . ARG A 1 682 ? 25.496 24.83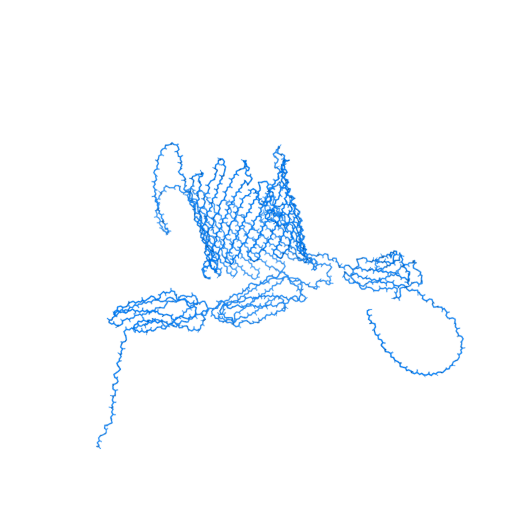6 -6.634 1.00 52.41 682 ARG A C 1
ATOM 5608 O O . ARG A 1 682 ? 25.035 24.060 -7.470 1.00 52.41 682 ARG A O 1
ATOM 5615 N N . ARG A 1 683 ? 25.335 26.160 -6.699 1.00 50.47 683 ARG A N 1
ATOM 5616 C CA . ARG A 1 683 ? 24.824 26.881 -7.874 1.00 50.47 683 ARG A CA 1
ATOM 5617 C C . ARG A 1 683 ? 25.998 27.524 -8.605 1.00 50.47 683 ARG A C 1
ATOM 5619 O O . ARG A 1 683 ? 26.813 28.189 -7.971 1.00 50.47 683 ARG A O 1
ATOM 5626 N N . HIS A 1 684 ? 26.070 27.324 -9.913 1.00 48.03 684 HIS A N 1
ATOM 5627 C CA . HIS A 1 684 ? 27.024 27.988 -10.793 1.00 48.03 684 HIS A CA 1
ATOM 5628 C C . HIS A 1 684 ? 26.264 28.900 -11.760 1.00 48.03 684 HIS A C 1
ATOM 5630 O O . HIS A 1 684 ? 25.424 28.416 -12.520 1.00 48.03 684 HIS A O 1
ATOM 5636 N N . SER A 1 685 ? 26.558 30.204 -11.722 1.00 47.81 685 SER A N 1
ATOM 5637 C CA . SER A 1 685 ? 26.152 31.176 -12.744 1.00 47.81 685 SER A CA 1
ATOM 5638 C C . SER A 1 685 ? 27.352 31.506 -13.630 1.00 47.81 685 SER A C 1
ATOM 5640 O O . SER A 1 685 ? 28.439 31.760 -13.118 1.00 47.81 685 SER A O 1
ATOM 5642 N N . SER A 1 686 ? 27.169 31.519 -14.949 1.00 43.00 686 SER A N 1
ATOM 5643 C CA . SER A 1 686 ? 28.239 31.804 -15.918 1.00 43.00 686 SER A CA 1
ATOM 5644 C C . SER A 1 686 ? 28.551 33.296 -16.113 1.00 43.00 686 SER A C 1
ATOM 5646 O O . SER A 1 686 ? 29.434 33.634 -16.896 1.00 43.00 686 SER A O 1
ATOM 5648 N N . LEU A 1 687 ? 27.844 34.200 -15.431 1.00 43.34 687 LEU A N 1
ATOM 5649 C CA . LEU A 1 687 ? 28.149 35.631 -15.431 1.00 43.34 687 LEU A CA 1
ATOM 5650 C C . LEU A 1 687 ? 29.304 35.873 -14.453 1.00 43.34 687 LEU A C 1
ATOM 5652 O O . LEU A 1 687 ? 29.112 35.767 -13.246 1.00 43.34 687 LEU A O 1
ATOM 5656 N N . GLY A 1 688 ? 30.499 36.154 -14.980 1.00 45.00 688 GLY A N 1
ATOM 5657 C CA . GLY A 1 688 ? 31.772 36.328 -14.260 1.00 45.00 688 GLY A CA 1
ATOM 5658 C C . GLY A 1 688 ? 31.855 37.500 -13.272 1.00 45.00 688 GLY A C 1
ATOM 5659 O O . GLY A 1 688 ? 32.933 38.042 -13.056 1.00 45.00 688 GLY A O 1
ATOM 5660 N N . THR A 1 689 ? 30.746 37.897 -12.655 1.00 44.50 689 THR A N 1
ATOM 5661 C CA . THR A 1 689 ? 30.735 38.728 -11.452 1.00 44.50 689 THR A CA 1
ATOM 5662 C C . THR A 1 689 ? 30.492 37.813 -10.261 1.00 44.50 689 THR A C 1
ATOM 5664 O O . THR A 1 689 ? 29.366 37.389 -10.004 1.00 44.50 689 THR A O 1
ATOM 5667 N N . ASP A 1 690 ? 31.574 37.486 -9.562 1.00 42.50 690 ASP A N 1
ATOM 5668 C CA . ASP A 1 690 ? 31.655 36.554 -8.435 1.00 42.50 690 ASP A CA 1
ATOM 5669 C C . ASP A 1 690 ? 30.995 37.127 -7.157 1.00 42.50 690 ASP A C 1
ATOM 5671 O O . ASP A 1 690 ? 31.590 37.200 -6.083 1.00 42.50 690 ASP A O 1
ATOM 5675 N N . PHE A 1 691 ? 29.737 37.570 -7.248 1.00 43.44 691 PHE A N 1
ATOM 5676 C CA . PHE A 1 691 ? 28.938 37.931 -6.078 1.00 43.44 691 PHE A CA 1
ATOM 5677 C C . PHE A 1 691 ? 28.320 36.668 -5.466 1.00 43.44 691 PHE A C 1
ATOM 5679 O O . PHE A 1 691 ? 27.160 36.332 -5.690 1.00 43.44 691 PHE A O 1
ATOM 5686 N N . GLY A 1 692 ? 29.123 35.961 -4.664 1.00 48.38 692 GLY A N 1
ATOM 5687 C CA . GLY A 1 692 ? 28.666 35.205 -3.491 1.00 48.38 692 GLY A CA 1
ATOM 5688 C C . GLY A 1 692 ? 27.440 34.300 -3.670 1.00 48.38 692 GLY A C 1
ATOM 5689 O O . GLY A 1 692 ? 26.505 34.364 -2.856 1.00 48.38 692 GLY A O 1
ATOM 5690 N N . ALA A 1 693 ? 27.435 33.437 -4.692 1.00 46.53 693 ALA A N 1
ATOM 5691 C CA . ALA A 1 693 ? 26.414 32.400 -4.811 1.00 46.53 693 ALA A CA 1
ATOM 5692 C C . ALA A 1 693 ? 26.449 31.499 -3.550 1.00 46.53 693 ALA A C 1
ATOM 5694 O O . ALA A 1 693 ? 27.508 30.956 -3.213 1.00 46.53 693 ALA A O 1
ATOM 5695 N N . PRO A 1 694 ? 25.332 31.367 -2.805 1.00 52.34 694 PRO A N 1
ATOM 5696 C CA . PRO A 1 694 ? 25.311 30.710 -1.500 1.00 52.34 694 PRO A CA 1
ATOM 5697 C C . PRO A 1 694 ? 25.743 29.242 -1.591 1.00 52.34 694 PRO A C 1
ATOM 5699 O O . PRO A 1 694 ? 25.283 28.498 -2.459 1.00 52.34 694 PRO A O 1
ATOM 5702 N N . ARG A 1 695 ? 26.603 28.825 -0.656 1.00 52.94 695 ARG A N 1
ATOM 5703 C CA . ARG A 1 695 ? 26.879 27.413 -0.372 1.00 52.94 695 ARG A CA 1
ATOM 5704 C C . ARG A 1 695 ? 25.929 26.988 0.738 1.00 52.94 695 ARG A C 1
ATOM 5706 O O . ARG A 1 695 ? 26.006 27.532 1.830 1.00 52.94 695 ARG A O 1
ATOM 5713 N N . GLU A 1 696 ? 25.051 26.043 0.445 1.00 52.12 696 GLU A N 1
ATOM 5714 C CA . GLU A 1 696 ? 24.161 25.443 1.438 1.00 52.12 696 GLU A CA 1
ATOM 5715 C C . GLU A 1 696 ? 24.815 24.132 1.895 1.00 52.12 696 GLU A C 1
ATOM 5717 O O . GLU A 1 696 ? 25.109 23.255 1.066 1.00 52.12 696 GLU A O 1
ATOM 5722 N N . ARG A 1 697 ? 25.128 24.045 3.191 1.00 52.56 697 ARG A N 1
ATOM 5723 C CA . ARG A 1 697 ? 25.698 22.860 3.839 1.00 52.56 697 ARG A CA 1
ATOM 5724 C C . ARG A 1 697 ? 24.792 22.492 5.001 1.00 52.56 697 ARG A C 1
ATOM 5726 O O . ARG A 1 697 ? 24.634 23.306 5.905 1.00 52.56 697 ARG A O 1
ATOM 5733 N N . SER A 1 698 ? 24.274 21.272 4.988 1.00 53.53 698 SER A N 1
ATOM 5734 C CA . SER A 1 698 ? 23.520 20.737 6.118 1.00 53.53 698 SER A CA 1
ATOM 5735 C C . SER A 1 698 ? 24.146 19.438 6.612 1.00 53.53 698 SER A C 1
ATOM 5737 O O . SER A 1 698 ? 24.685 18.643 5.829 1.00 53.53 698 SER A O 1
ATOM 5739 N N . PHE A 1 699 ? 24.132 19.260 7.929 1.00 49.97 699 PHE A N 1
ATOM 5740 C CA . PHE A 1 699 ? 24.632 18.086 8.628 1.00 49.97 699 PHE A CA 1
ATOM 5741 C C . PHE A 1 699 ? 23.561 17.597 9.601 1.00 49.97 699 PHE A C 1
ATOM 5743 O O . PHE A 1 699 ? 23.096 18.352 10.444 1.00 49.97 699 PHE A O 1
ATOM 5750 N N . LEU A 1 700 ? 23.185 16.329 9.512 1.00 51.34 700 LEU A N 1
ATOM 5751 C CA . LEU A 1 700 ? 22.296 15.668 10.458 1.00 51.34 700 LEU A CA 1
ATOM 5752 C C . LEU A 1 700 ? 23.088 14.573 11.162 1.00 51.34 700 LEU A C 1
ATOM 5754 O O . LEU A 1 700 ? 23.741 13.778 10.504 1.00 51.34 700 LEU A O 1
ATOM 5758 N N . ALA A 1 701 ? 22.999 14.482 12.476 1.00 53.69 701 ALA A N 1
ATOM 5759 C CA . ALA A 1 701 ? 23.441 13.342 13.255 1.00 53.69 701 ALA A CA 1
ATOM 5760 C C . ALA A 1 701 ? 22.281 12.862 14.127 1.00 53.69 701 ALA A C 1
ATOM 5762 O O . ALA A 1 701 ? 21.563 13.661 14.711 1.00 53.69 701 ALA A O 1
ATOM 5763 N N . ARG A 1 702 ? 22.060 11.561 14.239 1.00 48.44 702 ARG A N 1
ATOM 5764 C CA . ARG A 1 702 ? 20.995 10.962 15.044 1.00 48.44 702 ARG A CA 1
ATOM 5765 C C . ARG A 1 702 ? 21.611 9.897 15.923 1.00 48.44 702 ARG A C 1
ATOM 5767 O O . ARG A 1 702 ? 22.272 9.006 15.416 1.00 48.44 702 ARG A O 1
ATOM 5774 N N . PHE A 1 703 ? 21.343 9.972 17.214 1.00 57.72 703 PHE A N 1
ATOM 5775 C CA . PHE A 1 703 ? 21.805 9.066 18.251 1.00 57.72 703 PHE A CA 1
ATOM 5776 C C . PHE A 1 703 ? 20.583 8.459 18.941 1.00 57.72 703 PHE A C 1
ATOM 5778 O O . PHE A 1 703 ? 19.775 9.174 19.527 1.00 57.72 703 PHE A O 1
ATOM 5785 N N . ARG A 1 704 ? 20.415 7.141 18.886 1.00 50.22 704 ARG A N 1
ATOM 5786 C CA . ARG A 1 704 ? 19.380 6.420 19.644 1.00 50.22 704 ARG A CA 1
ATOM 5787 C C . ARG A 1 704 ? 20.013 5.744 20.850 1.00 50.22 704 ARG A C 1
ATOM 5789 O O . ARG A 1 704 ? 21.098 5.197 20.712 1.00 50.22 704 ARG A O 1
ATOM 5796 N N . TYR A 1 705 ? 19.327 5.754 21.986 1.00 63.16 705 TYR A N 1
ATOM 5797 C CA . TYR A 1 705 ? 19.699 5.067 23.216 1.00 63.16 705 TYR A CA 1
ATOM 5798 C C . TYR A 1 705 ? 18.476 4.371 23.833 1.00 63.16 705 TYR A C 1
ATOM 5800 O O . TYR A 1 705 ? 17.388 4.948 23.918 1.00 63.16 705 TYR A O 1
ATOM 5808 N N . LEU A 1 706 ? 18.660 3.124 24.265 1.00 55.50 706 LEU A N 1
ATOM 5809 C CA . LEU A 1 706 ? 17.634 2.295 24.903 1.00 55.50 706 LEU A CA 1
ATOM 5810 C C . LEU A 1 706 ? 18.022 2.033 26.371 1.00 55.50 706 LEU A C 1
ATOM 5812 O O . LEU A 1 706 ? 18.738 1.066 26.642 1.00 55.50 706 LEU A O 1
ATOM 5816 N N . PRO A 1 707 ? 17.617 2.893 27.327 1.00 47.56 707 PRO A N 1
ATOM 5817 C CA . PRO A 1 707 ? 17.945 2.695 28.741 1.00 47.56 707 PRO A CA 1
ATOM 5818 C C . PRO A 1 707 ? 17.182 1.538 29.393 1.00 47.56 707 PRO A C 1
ATOM 5820 O O . PRO A 1 707 ? 17.680 0.957 30.355 1.00 47.56 707 PRO A O 1
ATOM 5823 N N . SER A 1 708 ? 15.986 1.205 28.897 1.00 63.59 708 SER A N 1
ATOM 5824 C CA . SER A 1 708 ? 15.115 0.155 29.439 1.00 63.59 708 SER A CA 1
ATOM 5825 C C . SER A 1 708 ? 14.212 -0.434 28.342 1.00 63.59 708 SER A C 1
ATOM 5827 O O . SER A 1 708 ? 14.249 0.005 27.194 1.00 63.59 708 SER A O 1
ATOM 5829 N N . SER A 1 709 ? 13.384 -1.428 28.683 1.00 56.66 709 SER A N 1
ATOM 5830 C CA . SER A 1 709 ? 12.368 -1.986 27.776 1.00 56.66 709 SER A CA 1
ATOM 5831 C C . SER A 1 709 ? 11.134 -1.091 27.594 1.00 56.66 709 SER A C 1
ATOM 5833 O O . SER A 1 709 ? 10.305 -1.381 26.738 1.00 56.66 709 SER A O 1
ATOM 5835 N N . THR A 1 710 ? 10.964 -0.049 28.414 1.00 58.50 710 THR A N 1
ATOM 5836 C CA . THR A 1 710 ? 9.787 0.844 28.406 1.00 58.50 710 THR A CA 1
ATOM 5837 C C . THR A 1 710 ? 10.101 2.252 27.918 1.00 58.50 710 THR A C 1
ATOM 5839 O O . THR A 1 710 ? 9.185 2.980 27.537 1.00 58.50 710 THR A O 1
ATOM 5842 N N . ASP A 1 711 ? 11.379 2.632 27.921 1.00 62.91 711 ASP A N 1
ATOM 5843 C CA . ASP A 1 711 ? 11.842 3.966 27.567 1.00 62.91 711 ASP A CA 1
ATOM 5844 C C . ASP A 1 711 ? 12.794 3.920 26.382 1.00 62.91 711 ASP A C 1
ATOM 5846 O O . ASP A 1 711 ? 13.756 3.150 26.352 1.00 62.91 711 ASP A O 1
ATOM 5850 N N . THR A 1 712 ? 12.570 4.815 25.425 1.00 63.38 712 THR A N 1
ATOM 5851 C CA . THR A 1 712 ? 13.515 5.044 24.330 1.00 63.38 712 THR A CA 1
ATOM 5852 C C . THR A 1 712 ? 13.858 6.523 24.258 1.00 63.38 712 THR A C 1
ATOM 5854 O O . THR A 1 712 ? 12.976 7.383 24.285 1.00 63.38 712 THR A O 1
ATOM 5857 N N . PHE A 1 713 ? 15.148 6.827 24.157 1.00 62.16 713 PHE A N 1
ATOM 5858 C CA . PHE A 1 713 ? 15.641 8.184 23.958 1.00 62.16 713 PHE A CA 1
ATOM 5859 C C . PHE A 1 713 ? 16.306 8.249 22.590 1.00 62.16 713 PHE A C 1
ATOM 5861 O O . PHE A 1 713 ? 17.142 7.421 22.243 1.00 62.16 713 PHE A O 1
ATOM 5868 N N . THR A 1 714 ? 15.917 9.211 21.766 1.00 60.53 714 THR A N 1
ATOM 5869 C CA . THR A 1 714 ? 16.569 9.476 20.484 1.00 60.53 714 THR A CA 1
ATOM 5870 C C . THR A 1 714 ? 16.915 10.951 20.413 1.00 60.53 714 THR A C 1
ATOM 5872 O O . THR A 1 714 ? 16.030 11.797 20.379 1.00 60.53 714 THR A O 1
ATOM 5875 N N . LEU A 1 715 ? 18.201 11.258 20.382 1.00 57.31 715 LEU A N 1
ATOM 5876 C CA . LEU A 1 715 ? 18.724 12.588 20.132 1.00 57.31 715 LEU A CA 1
ATOM 5877 C C . LEU A 1 715 ? 18.968 12.752 18.629 1.00 57.31 715 LEU A C 1
ATOM 5879 O O . LEU A 1 715 ? 19.582 11.902 17.995 1.00 57.31 715 LEU A O 1
ATOM 5883 N N . TYR A 1 716 ? 18.513 13.850 18.056 1.00 56.66 716 TYR A N 1
ATOM 5884 C CA . TYR A 1 716 ? 18.844 14.296 16.713 1.00 56.66 716 TYR A CA 1
ATOM 5885 C C . TYR A 1 716 ? 19.586 15.626 16.855 1.00 56.66 716 TYR A C 1
ATOM 5887 O O . TYR A 1 716 ? 19.216 16.478 17.656 1.00 56.66 716 TYR A O 1
ATOM 5895 N N . LEU A 1 717 ? 20.643 15.794 16.087 1.00 54.06 717 LEU A N 1
ATOM 5896 C CA . LEU A 1 717 ? 21.426 17.008 15.957 1.00 54.06 717 LEU A CA 1
ATOM 5897 C C . LEU A 1 717 ? 21.382 17.371 14.476 1.00 54.06 717 LEU A C 1
ATOM 5899 O O . LEU A 1 717 ? 22.053 16.745 13.666 1.00 54.06 717 LEU A O 1
ATOM 5903 N N . GLU A 1 718 ? 20.552 18.328 14.102 1.00 53.38 718 GLU A N 1
ATOM 5904 C CA . GLU A 1 718 ? 20.452 18.847 12.742 1.00 53.38 718 GLU A CA 1
ATOM 5905 C C . GLU A 1 718 ? 21.095 20.231 12.711 1.00 53.38 718 GLU A C 1
ATOM 5907 O O . GLU A 1 718 ? 20.531 21.197 13.198 1.00 53.38 718 GLU A O 1
ATOM 5912 N N . ALA A 1 719 ? 22.308 20.339 12.184 1.00 55.53 719 ALA A N 1
ATOM 5913 C CA . ALA A 1 719 ? 22.963 21.618 11.958 1.00 55.53 719 ALA A CA 1
ATOM 5914 C C . ALA A 1 719 ? 22.742 22.037 10.506 1.00 55.53 719 ALA A C 1
ATOM 5916 O O . ALA A 1 719 ? 23.328 21.454 9.587 1.00 55.53 719 ALA A O 1
ATOM 5917 N N . ASP A 1 720 ? 21.913 23.057 10.304 1.00 50.34 720 ASP A N 1
ATOM 5918 C CA . ASP A 1 720 ? 21.777 23.717 9.012 1.00 50.34 720 ASP A CA 1
ATOM 5919 C C . ASP A 1 720 ? 22.560 25.032 9.066 1.00 50.34 720 ASP A C 1
ATOM 5921 O O . ASP A 1 720 ? 22.416 25.809 10.007 1.00 50.34 720 ASP A O 1
ATOM 5925 N N . GLN A 1 721 ? 23.445 25.280 8.097 1.00 49.41 721 GLN A N 1
ATOM 5926 C CA . GLN A 1 721 ? 24.148 26.564 8.005 1.00 49.41 721 GLN A CA 1
ATOM 5927 C C . GLN A 1 721 ? 23.665 27.362 6.792 1.00 49.41 721 GLN A C 1
ATOM 5929 O O . GLN A 1 721 ? 24.284 27.299 5.720 1.00 49.41 721 GLN A O 1
ATOM 5934 N N . PRO A 1 722 ? 22.595 28.161 6.939 1.00 49.44 722 PRO A N 1
ATOM 5935 C CA . PRO A 1 722 ? 22.348 29.278 6.049 1.00 49.44 722 PRO A CA 1
ATOM 5936 C C . PRO A 1 722 ? 23.277 30.463 6.399 1.00 49.44 722 PRO A C 1
ATOM 5938 O O . PRO A 1 722 ? 23.740 30.624 7.520 1.00 49.44 722 PRO A O 1
ATOM 5941 N N . LYS A 1 723 ? 23.623 31.263 5.383 1.00 46.16 723 LYS A N 1
ATOM 5942 C CA . LYS A 1 723 ? 24.624 32.356 5.374 1.00 46.16 723 LYS A CA 1
ATOM 5943 C C . LYS A 1 723 ? 24.788 33.160 6.686 1.00 46.16 723 LYS A C 1
ATOM 5945 O O . LYS A 1 723 ? 23.842 33.786 7.145 1.00 46.16 723 LYS A O 1
ATOM 5950 N N . GLY A 1 724 ? 26.044 33.355 7.109 1.00 49.03 724 GLY A N 1
ATOM 5951 C CA . GLY A 1 724 ? 26.536 34.601 7.736 1.00 49.03 724 GLY A CA 1
ATOM 5952 C C . GLY A 1 724 ? 25.972 34.997 9.107 1.00 49.03 724 GLY A C 1
ATOM 5953 O O . GLY A 1 724 ? 26.332 36.055 9.614 1.00 49.03 724 GLY A O 1
ATOM 5954 N N . THR A 1 725 ? 25.133 34.162 9.703 1.00 48.81 725 THR A N 1
ATOM 5955 C CA . THR A 1 725 ? 24.640 34.260 11.080 1.00 48.81 725 THR A CA 1
ATOM 5956 C C . THR A 1 725 ? 25.129 33.030 11.848 1.00 48.81 725 THR A C 1
ATOM 5958 O O . THR A 1 725 ? 25.633 32.082 11.236 1.00 48.81 725 THR A O 1
ATOM 5961 N N . ALA A 1 726 ? 25.120 33.081 13.184 1.00 51.28 726 ALA A N 1
ATOM 5962 C CA . ALA A 1 726 ? 25.513 31.939 14.007 1.00 51.28 726 ALA A CA 1
ATOM 5963 C C . ALA A 1 726 ? 24.732 30.690 13.562 1.00 51.28 726 ALA A C 1
ATOM 5965 O O . ALA A 1 726 ? 23.588 30.787 13.142 1.00 51.28 726 ALA A O 1
ATOM 5966 N N . SER A 1 727 ? 25.378 29.528 13.569 1.00 47.69 727 SER A N 1
ATOM 5967 C CA . SER A 1 727 ? 24.755 28.287 13.117 1.00 47.69 727 SER A CA 1
ATOM 5968 C C . SER A 1 727 ? 23.499 27.969 13.927 1.00 47.69 727 SER A C 1
ATOM 5970 O O . SER A 1 727 ? 23.632 27.673 15.116 1.00 47.69 727 SER A O 1
ATOM 5972 N N . ASP A 1 728 ? 22.337 27.923 13.276 1.00 54.28 728 ASP A N 1
ATOM 5973 C CA . ASP A 1 728 ? 21.107 27.376 13.855 1.00 54.28 728 ASP A CA 1
ATOM 5974 C C . ASP A 1 728 ? 21.217 25.847 13.896 1.00 54.28 728 ASP A C 1
ATOM 5976 O O . ASP A 1 728 ? 20.704 25.095 13.062 1.00 54.28 728 ASP A O 1
ATOM 5980 N N . GLY A 1 729 ? 21.989 25.368 14.869 1.00 54.12 729 GLY A N 1
ATOM 5981 C CA . GLY A 1 729 ? 22.017 23.966 15.245 1.00 54.12 729 GLY A CA 1
ATOM 5982 C C . GLY A 1 729 ? 20.696 23.589 15.903 1.00 54.12 729 GLY A C 1
ATOM 5983 O O . GLY A 1 729 ? 20.459 23.905 17.065 1.00 54.12 729 GLY A O 1
ATOM 5984 N N . ARG A 1 730 ? 19.839 22.860 15.194 1.00 62.28 730 ARG A N 1
ATOM 5985 C CA . ARG A 1 730 ? 18.621 22.269 15.745 1.00 62.28 730 ARG A CA 1
ATOM 5986 C C . ARG A 1 730 ? 18.955 20.976 16.464 1.00 62.28 730 ARG A C 1
ATOM 5988 O O . ARG A 1 730 ? 19.108 19.913 15.868 1.00 62.28 730 ARG A O 1
ATOM 5995 N N . ILE A 1 731 ? 19.011 21.043 17.783 1.00 65.62 731 ILE A N 1
ATOM 5996 C CA . ILE A 1 731 ? 18.958 19.841 18.610 1.00 65.62 731 ILE A CA 1
ATOM 5997 C C . ILE A 1 731 ? 17.490 19.427 18.715 1.00 65.62 731 ILE A C 1
ATOM 5999 O O . ILE A 1 731 ? 16.667 20.206 19.196 1.00 65.62 731 ILE A O 1
ATOM 6003 N N . VAL A 1 732 ? 17.158 18.217 18.257 1.00 67.69 732 VAL A N 1
ATOM 6004 C CA . VAL A 1 732 ? 15.850 17.602 18.491 1.00 67.69 732 VAL A CA 1
ATOM 6005 C C . VAL A 1 732 ? 15.997 16.427 19.442 1.00 67.69 732 VAL A C 1
ATOM 6007 O O . VAL A 1 732 ? 16.552 15.397 19.079 1.00 67.69 732 VAL A O 1
ATOM 6010 N N . LEU A 1 733 ? 15.486 16.533 20.663 1.00 71.62 733 LEU A N 1
ATOM 6011 C CA . LEU A 1 733 ? 15.433 15.399 21.586 1.00 71.62 733 LEU A CA 1
ATOM 6012 C C . LEU A 1 733 ? 14.055 14.746 21.496 1.00 71.62 733 LEU A C 1
ATOM 6014 O O . LEU A 1 733 ? 13.038 15.420 21.626 1.00 71.62 733 LEU A O 1
ATOM 6018 N N . VAL A 1 734 ? 14.015 13.432 21.297 1.00 74.38 734 VAL A N 1
ATOM 6019 C CA . VAL A 1 734 ? 12.787 12.637 21.282 1.00 74.38 734 VAL A CA 1
ATOM 6020 C C . VAL A 1 734 ? 12.847 11.614 22.399 1.00 74.38 734 VAL A C 1
ATOM 6022 O O . VAL A 1 734 ? 13.661 10.693 22.365 1.00 74.38 734 VAL A O 1
ATOM 6025 N N . TRP A 1 735 ? 11.964 11.753 23.375 1.00 77.81 735 TRP A N 1
ATOM 6026 C CA . TRP A 1 735 ? 11.773 10.766 24.430 1.00 77.81 735 TRP A CA 1
ATOM 6027 C C . TRP A 1 735 ? 10.451 10.044 24.207 1.00 77.81 735 TRP A C 1
ATOM 6029 O O . TRP A 1 735 ? 9.450 10.701 23.928 1.00 77.81 735 TRP A O 1
ATOM 6039 N N . LYS A 1 736 ? 10.445 8.712 24.320 1.00 73.81 736 LYS A N 1
ATOM 6040 C CA . LYS A 1 736 ? 9.222 7.906 24.313 1.00 73.81 736 LYS A CA 1
ATOM 6041 C C . LYS A 1 736 ? 9.133 7.058 25.568 1.00 73.81 736 LYS A C 1
ATOM 6043 O O . LYS A 1 736 ? 10.095 6.361 25.887 1.00 73.81 736 LYS A O 1
ATOM 6048 N N . HIS A 1 737 ? 7.962 7.070 26.187 1.00 78.56 737 HIS A N 1
ATOM 6049 C CA . HIS A 1 737 ? 7.632 6.310 27.383 1.00 78.56 737 HIS A CA 1
ATOM 6050 C C . HIS A 1 737 ? 6.384 5.459 27.155 1.00 78.56 737 HIS A C 1
ATOM 6052 O O . HIS A 1 737 ? 5.370 5.963 26.663 1.00 78.56 737 HIS A O 1
ATOM 6058 N N . LEU A 1 738 ? 6.455 4.182 27.527 1.00 69.31 738 LEU A N 1
ATOM 6059 C CA . LEU A 1 738 ? 5.339 3.238 27.494 1.00 69.31 738 LEU A CA 1
ATOM 6060 C C . LEU A 1 738 ? 4.699 3.112 28.882 1.00 69.31 738 LEU A C 1
ATOM 6062 O O . LEU A 1 738 ? 5.372 2.764 29.849 1.00 69.31 738 LEU A O 1
ATOM 6066 N N . PHE A 1 739 ? 3.388 3.326 28.968 1.00 79.31 739 PHE A N 1
ATOM 6067 C CA . PHE A 1 739 ? 2.606 3.194 30.201 1.00 79.31 739 PHE A CA 1
ATOM 6068 C C . PHE A 1 739 ? 1.223 2.593 29.917 1.00 79.31 739 PHE A C 1
ATOM 6070 O O . PHE A 1 739 ? 0.822 2.451 28.766 1.00 79.31 739 PHE A O 1
ATOM 6077 N N . GLY A 1 740 ? 0.493 2.188 30.957 1.00 76.00 740 GLY A N 1
ATOM 6078 C CA . GLY A 1 740 ? -0.871 1.666 30.834 1.00 76.00 740 GLY A CA 1
ATOM 6079 C C . GLY A 1 740 ? -1.903 2.676 31.332 1.00 76.00 740 GLY A C 1
ATOM 6080 O O . GLY A 1 740 ? -1.780 3.157 32.455 1.00 76.00 740 GLY A O 1
ATOM 6081 N N . ILE A 1 741 ? -2.935 2.969 30.541 1.00 82.25 741 ILE A N 1
ATOM 6082 C CA . ILE A 1 741 ? -4.067 3.812 30.946 1.00 82.25 741 ILE A CA 1
ATOM 6083 C C . ILE A 1 741 ? -5.132 2.922 31.578 1.00 82.25 741 ILE A C 1
ATOM 6085 O O . ILE A 1 741 ? -5.693 2.081 30.872 1.00 82.25 741 ILE A O 1
ATOM 6089 N N . PRO A 1 742 ? -5.442 3.074 32.875 1.00 80.06 742 PRO A N 1
ATOM 6090 C CA . PRO A 1 742 ? -6.511 2.314 33.500 1.00 80.06 742 PRO A CA 1
ATOM 6091 C C . PRO A 1 742 ? -7.867 2.792 32.969 1.00 80.06 742 PRO A C 1
ATOM 6093 O O . PRO A 1 742 ? -8.298 3.908 33.243 1.00 80.06 742 PRO A O 1
ATOM 6096 N N . LEU A 1 743 ? -8.562 1.930 32.235 1.00 77.81 743 LEU A N 1
ATOM 6097 C CA . LEU A 1 743 ? -9.958 2.119 31.882 1.00 77.81 743 LEU A CA 1
ATOM 6098 C C . LEU A 1 743 ? -10.854 1.445 32.921 1.00 77.81 743 LEU A C 1
ATOM 6100 O O . LEU A 1 743 ? -10.671 0.252 33.196 1.00 77.81 743 LEU A O 1
ATOM 6104 N N . PRO A 1 744 ? -11.842 2.158 33.486 1.00 73.81 744 PRO A N 1
ATOM 6105 C CA . PRO A 1 744 ? -12.845 1.538 34.335 1.00 73.81 744 PRO A CA 1
ATOM 6106 C C . PRO A 1 744 ? -13.671 0.574 33.485 1.00 73.81 744 PRO A C 1
ATOM 6108 O O . PRO A 1 744 ? -14.455 0.990 32.634 1.00 73.81 744 PRO A O 1
ATOM 6111 N N . VAL A 1 745 ? -13.508 -0.729 33.710 1.00 66.44 745 VAL A N 1
ATOM 6112 C CA . VAL A 1 745 ? -14.407 -1.713 33.111 1.00 66.44 745 VAL A CA 1
ATOM 6113 C C . VAL A 1 745 ? -15.588 -1.840 34.046 1.00 66.44 745 VAL A C 1
ATOM 6115 O O . VAL A 1 745 ? -15.459 -2.333 35.170 1.00 66.44 745 VAL A O 1
ATOM 6118 N N . LYS A 1 746 ? -16.762 -1.400 33.593 1.00 66.06 746 LYS A N 1
ATOM 6119 C CA . LYS A 1 746 ? -17.997 -1.727 34.297 1.00 66.06 746 LYS A CA 1
ATOM 6120 C C . LYS A 1 746 ? -18.118 -3.250 34.268 1.00 66.06 746 LYS A C 1
ATOM 6122 O O . LYS A 1 746 ? -18.272 -3.829 33.195 1.00 66.06 746 LYS A O 1
ATOM 6127 N N . LYS A 1 747 ? -17.975 -3.908 35.425 1.00 67.88 747 LYS A N 1
ATOM 6128 C CA . LYS A 1 747 ? -18.179 -5.361 35.515 1.00 67.88 747 LYS A CA 1
ATOM 6129 C C . LYS A 1 747 ? -19.549 -5.674 34.907 1.00 67.88 747 LYS A C 1
ATOM 6131 O O . LYS A 1 747 ? -20.482 -4.928 35.214 1.00 67.88 747 LYS A O 1
ATOM 6136 N N . PRO A 1 748 ? -19.690 -6.717 34.070 1.00 67.69 748 PRO A N 1
ATOM 6137 C CA . PRO A 1 748 ? -20.987 -7.084 33.522 1.00 67.69 748 PRO A CA 1
ATOM 6138 C C . PRO A 1 748 ? -21.936 -7.317 34.696 1.00 67.69 748 PRO A C 1
ATOM 6140 O O . PRO A 1 748 ? -21.705 -8.206 35.518 1.00 67.69 748 PRO A O 1
ATOM 6143 N N . GLN A 1 749 ? -22.935 -6.452 34.838 1.00 83.56 749 GLN A N 1
ATOM 6144 C CA . GLN A 1 749 ? -23.889 -6.550 35.932 1.00 83.56 749 GLN A CA 1
ATOM 6145 C C . GLN A 1 749 ? -24.981 -7.526 35.500 1.00 83.56 749 GLN A C 1
ATOM 6147 O O . GLN A 1 749 ? -25.484 -7.422 34.384 1.00 83.56 749 GLN A O 1
ATOM 6152 N N . GLY A 1 750 ? -25.306 -8.492 36.351 1.00 88.19 750 GLY A N 1
ATOM 6153 C CA . GLY A 1 750 ? -26.431 -9.388 36.127 1.00 88.19 750 GLY A CA 1
ATOM 6154 C C . GLY A 1 750 ? -27.737 -8.773 36.626 1.00 88.19 750 GLY A C 1
ATOM 6155 O O . GLY A 1 750 ? -27.757 -7.753 37.331 1.00 88.19 750 GLY A O 1
ATOM 6156 N N . ARG A 1 751 ? -28.845 -9.418 36.281 1.00 92.75 751 ARG A N 1
ATOM 6157 C CA . ARG A 1 751 ? -30.178 -9.063 36.772 1.00 92.75 751 ARG A CA 1
ATOM 6158 C C . ARG A 1 751 ? -30.778 -10.264 37.479 1.00 92.75 751 ARG A C 1
ATOM 6160 O O . ARG A 1 751 ? -30.787 -11.359 36.931 1.00 92.75 751 ARG A O 1
ATOM 6167 N N . ILE A 1 752 ? -31.329 -10.058 38.670 1.00 95.56 752 ILE A N 1
ATOM 6168 C CA . ILE A 1 752 ? -32.187 -11.062 39.305 1.00 95.56 752 ILE A CA 1
ATOM 6169 C C . ILE A 1 752 ? -33.621 -10.579 39.164 1.00 95.56 752 ILE A C 1
ATOM 6171 O O . ILE A 1 752 ? -33.978 -9.526 39.686 1.00 95.56 752 ILE A O 1
ATOM 6175 N N . GLN A 1 753 ? -34.444 -11.335 38.456 1.00 96.88 753 GLN A N 1
ATOM 6176 C CA . GLN A 1 753 ? -35.857 -11.030 38.264 1.00 96.88 753 GLN A CA 1
ATOM 6177 C C . GLN A 1 753 ? -36.698 -12.266 38.537 1.00 96.88 753 GLN A C 1
ATOM 6179 O O . GLN A 1 753 ? -36.184 -13.379 38.597 1.00 96.88 753 GLN A O 1
ATOM 6184 N N . GLY A 1 754 ? -37.990 -12.093 38.749 1.00 95.75 754 GLY A N 1
ATOM 6185 C CA . GLY A 1 754 ? -38.820 -13.228 39.097 1.00 95.75 754 GLY A CA 1
ATOM 6186 C C . GLY A 1 754 ? -40.243 -12.864 39.434 1.00 95.75 754 GLY A C 1
ATOM 6187 O O . GLY A 1 754 ? -40.633 -11.703 39.354 1.00 95.75 754 GLY A O 1
ATOM 6188 N N . THR A 1 755 ? -40.997 -13.871 39.852 1.00 95.62 755 THR A N 1
ATOM 6189 C CA . THR A 1 755 ? -42.347 -13.713 40.397 1.00 95.62 755 THR A CA 1
ATOM 6190 C C . THR A 1 755 ? -42.420 -14.287 41.798 1.00 95.62 755 THR A C 1
ATOM 6192 O O . THR A 1 755 ? -41.824 -15.328 42.074 1.00 95.62 755 THR A O 1
ATOM 6195 N N . LEU A 1 756 ? -43.178 -13.627 42.666 1.00 94.12 756 LEU A N 1
ATOM 6196 C CA . LEU A 1 756 ? -43.493 -14.064 44.017 1.00 94.12 756 LEU A CA 1
ATOM 6197 C C . LEU A 1 756 ? -44.975 -14.440 44.103 1.00 94.12 756 LEU A C 1
ATOM 6199 O O . LEU A 1 756 ? -45.856 -13.624 43.815 1.00 94.12 756 LEU A O 1
ATOM 6203 N N . ARG A 1 757 ? -45.248 -15.683 44.500 1.00 92.44 757 ARG A N 1
ATOM 6204 C CA . ARG A 1 757 ? -46.602 -16.231 44.651 1.00 92.44 757 ARG A CA 1
ATOM 6205 C C . ARG A 1 757 ? -46.725 -17.006 45.958 1.00 92.44 757 ARG A C 1
ATOM 6207 O O . ARG A 1 757 ? -45.745 -17.557 46.449 1.00 92.44 757 ARG A O 1
ATOM 6214 N N . ALA A 1 758 ? -47.929 -17.051 46.510 1.00 91.81 758 ALA A N 1
ATOM 6215 C CA . ALA A 1 758 ? -48.295 -17.956 47.596 1.00 91.81 758 ALA A CA 1
ATOM 6216 C C . ALA A 1 758 ? -49.460 -18.818 47.115 1.00 91.81 758 ALA A C 1
ATOM 6218 O O . ALA A 1 758 ? -50.568 -18.308 46.947 1.00 91.81 758 ALA A O 1
ATOM 6219 N N . GLU A 1 759 ? -49.212 -20.101 46.852 1.00 87.38 759 GLU A N 1
ATOM 6220 C CA . GLU A 1 759 ? -50.177 -20.980 46.177 1.00 87.38 759 GLU A CA 1
ATOM 6221 C C . GLU A 1 759 ? -50.617 -20.370 44.822 1.00 87.38 759 GLU A C 1
ATOM 6223 O O . GLU A 1 759 ? -49.796 -20.177 43.923 1.00 87.38 759 GLU A O 1
ATOM 6228 N N . ASN A 1 760 ? -51.899 -20.016 44.677 1.00 85.94 760 ASN A N 1
ATOM 6229 C CA . ASN A 1 760 ? -52.451 -19.337 43.497 1.00 85.94 760 ASN A CA 1
ATOM 6230 C C . ASN A 1 760 ? -52.618 -17.817 43.688 1.00 85.94 760 ASN A C 1
ATOM 6232 O O . ASN A 1 760 ? -53.158 -17.145 42.808 1.00 85.94 760 ASN A O 1
ATOM 6236 N N . LEU A 1 761 ? -52.184 -17.265 44.825 1.00 88.12 761 LEU A N 1
ATOM 6237 C CA . LEU A 1 761 ? -52.302 -15.844 45.132 1.00 88.12 761 LEU A CA 1
ATOM 6238 C C . LEU A 1 761 ? -51.051 -15.087 44.674 1.00 88.12 761 LEU A C 1
ATOM 6240 O O . LEU A 1 761 ? -49.921 -15.413 45.045 1.00 88.12 761 LEU A O 1
ATOM 6244 N N . ILE A 1 762 ? -51.270 -14.044 43.878 1.00 90.06 762 ILE A N 1
ATOM 6245 C CA . ILE A 1 762 ? -50.242 -13.072 43.515 1.00 90.06 762 ILE A CA 1
ATOM 6246 C C . ILE A 1 762 ? -50.020 -12.139 44.707 1.00 90.06 762 ILE A C 1
ATOM 6248 O O . ILE A 1 762 ? -50.985 -11.657 45.300 1.00 90.06 762 ILE A O 1
ATOM 6252 N N . LEU A 1 763 ? -48.759 -11.875 45.044 1.00 92.06 763 LEU A N 1
ATOM 6253 C CA . LEU A 1 763 ? -48.388 -11.018 46.167 1.00 92.06 763 LEU A CA 1
ATOM 6254 C C . LEU A 1 763 ? -47.824 -9.687 45.655 1.00 92.06 763 LEU A C 1
ATOM 6256 O O . LEU A 1 763 ? -46.623 -9.607 45.389 1.00 92.06 763 LEU A O 1
ATOM 6260 N N . PRO A 1 764 ? -48.666 -8.654 45.454 1.00 93.25 764 PRO A N 1
ATOM 6261 C CA . PRO A 1 764 ? -48.211 -7.343 45.019 1.00 93.25 764 PRO A CA 1
ATOM 6262 C C . PRO A 1 764 ? -47.691 -6.498 46.182 1.00 93.25 764 PRO A C 1
ATOM 6264 O O . PRO A 1 764 ? -48.116 -6.658 47.326 1.00 93.25 764 PRO A O 1
ATOM 6267 N N . ARG A 1 765 ? -46.820 -5.533 45.865 1.00 93.19 765 ARG A N 1
ATOM 6268 C CA . ARG A 1 765 ? -46.199 -4.599 46.822 1.00 93.19 765 ARG A CA 1
ATOM 6269 C C . ARG A 1 765 ? -45.423 -5.291 47.940 1.00 93.19 765 ARG A C 1
ATOM 6271 O O . ARG A 1 765 ? -45.250 -4.711 49.005 1.00 93.19 765 ARG A O 1
ATOM 6278 N N . THR A 1 766 ? -44.944 -6.504 47.688 1.00 93.94 766 THR A N 1
ATOM 6279 C CA . THR A 1 766 ? -44.179 -7.275 48.655 1.00 93.94 766 THR A CA 1
ATOM 6280 C C . THR A 1 766 ? -42.709 -6.886 48.622 1.00 93.94 766 THR A C 1
ATOM 6282 O O . THR A 1 766 ? -42.093 -6.906 47.553 1.00 93.94 766 THR A O 1
ATOM 6285 N N . ARG A 1 767 ? -42.141 -6.532 49.778 1.00 94.12 767 ARG A N 1
ATOM 6286 C CA . ARG A 1 767 ? -40.740 -6.097 49.900 1.00 94.12 767 ARG A CA 1
ATOM 6287 C C . ARG A 1 767 ? -39.774 -7.283 49.855 1.00 94.12 767 ARG A C 1
ATOM 6289 O O . ARG A 1 767 ? -39.789 -8.159 50.721 1.00 94.12 767 ARG A O 1
ATOM 6296 N N . LEU A 1 768 ? -38.883 -7.257 48.871 1.00 94.56 768 LEU A N 1
ATOM 6297 C CA . LEU A 1 768 ? -37.761 -8.180 48.718 1.00 94.56 768 LEU A CA 1
ATOM 6298 C C . LEU A 1 768 ? -36.452 -7.413 48.906 1.00 94.56 768 LEU A C 1
ATOM 6300 O O . LEU A 1 768 ? -36.305 -6.294 48.406 1.00 94.56 768 LEU A O 1
ATOM 6304 N N . ARG A 1 769 ? -35.485 -8.024 49.591 1.00 94.31 769 ARG A N 1
ATOM 6305 C CA . ARG A 1 769 ? -34.166 -7.433 49.840 1.00 94.31 769 ARG A CA 1
ATOM 6306 C C . ARG A 1 769 ? -33.042 -8.364 49.402 1.00 94.31 769 ARG A C 1
ATOM 6308 O O . ARG A 1 769 ? -33.090 -9.561 49.662 1.00 94.31 769 ARG A O 1
ATOM 6315 N N . ILE A 1 770 ? -32.018 -7.795 48.772 1.00 93.62 770 ILE A N 1
ATOM 6316 C CA . ILE A 1 770 ? -30.747 -8.453 48.457 1.00 93.62 770 ILE A CA 1
ATOM 6317 C C . ILE A 1 770 ? -29.618 -7.520 48.895 1.00 93.62 770 ILE A C 1
ATOM 6319 O O . ILE A 1 770 ? -29.364 -6.494 48.262 1.00 93.62 770 ILE A O 1
ATOM 6323 N N . GLY A 1 771 ? -28.938 -7.857 49.994 1.00 90.12 771 GLY A N 1
ATOM 6324 C CA . GLY A 1 771 ? -27.925 -6.978 50.585 1.00 90.12 771 GLY A CA 1
ATOM 6325 C C . GLY A 1 771 ? -28.518 -5.615 50.968 1.00 90.12 771 GLY A C 1
ATOM 6326 O O . GLY A 1 771 ? -29.404 -5.539 51.816 1.00 90.12 771 GLY A O 1
ATOM 6327 N N . THR A 1 772 ? -28.035 -4.540 50.338 1.00 90.56 772 THR A N 1
ATOM 6328 C CA . THR A 1 772 ? -28.542 -3.164 50.514 1.00 90.56 772 THR A CA 1
ATOM 6329 C C . THR A 1 772 ? -29.616 -2.766 49.498 1.00 90.56 772 THR A C 1
ATOM 6331 O O . THR A 1 772 ? -30.179 -1.678 49.607 1.00 90.56 772 THR A O 1
ATOM 6334 N N . HIS A 1 773 ? -29.899 -3.611 48.505 1.00 92.88 773 HIS A N 1
ATOM 6335 C CA . HIS A 1 773 ? -30.896 -3.334 47.478 1.00 92.88 773 HIS A CA 1
ATOM 6336 C C . HIS A 1 773 ? -32.263 -3.847 47.904 1.00 92.88 773 HIS A C 1
ATOM 6338 O O . HIS A 1 773 ? -32.399 -4.971 48.387 1.00 92.88 773 HIS A O 1
ATOM 6344 N N . GLU A 1 774 ? -33.287 -3.038 47.671 1.00 95.69 774 GLU A N 1
ATOM 6345 C CA . GLU A 1 774 ? -34.666 -3.363 48.006 1.00 95.69 774 GLU A CA 1
ATOM 6346 C C . GLU A 1 774 ? -35.570 -3.078 46.821 1.00 95.69 774 GLU A C 1
ATOM 6348 O O . GLU A 1 774 ? -35.438 -2.049 46.155 1.00 95.69 774 GLU A O 1
ATOM 6353 N N . VAL A 1 775 ? -36.488 -4.001 46.562 1.00 95.69 775 VAL A N 1
ATOM 6354 C CA . VAL A 1 775 ? -37.472 -3.891 45.487 1.00 95.69 775 VAL A CA 1
ATOM 6355 C C . VAL A 1 775 ? -38.826 -4.345 46.008 1.00 95.69 775 VAL A C 1
ATOM 6357 O O . VAL A 1 775 ? -38.915 -5.156 46.930 1.00 95.69 775 VAL A O 1
ATOM 6360 N N . TYR A 1 776 ? -39.886 -3.823 45.406 1.00 95.62 776 TYR A N 1
ATOM 6361 C CA . TYR A 1 776 ? -41.252 -4.233 45.698 1.00 95.62 776 TYR A CA 1
ATOM 6362 C C . TYR A 1 776 ? -41.806 -4.981 44.496 1.00 95.62 776 TYR A C 1
ATOM 6364 O O . TYR A 1 776 ? -41.548 -4.592 43.354 1.00 95.62 776 TYR A O 1
ATOM 6372 N N . THR A 1 777 ? -42.561 -6.045 44.747 1.00 96.00 777 THR A N 1
ATOM 6373 C CA . THR A 1 777 ? -43.267 -6.743 43.674 1.00 96.00 777 THR A CA 1
ATOM 6374 C C . THR A 1 777 ? -44.351 -5.848 43.059 1.00 96.00 777 THR A C 1
ATOM 6376 O O . THR A 1 777 ? -45.001 -5.057 43.751 1.00 96.00 777 THR A O 1
ATOM 6379 N N . ASP A 1 778 ? -44.556 -5.958 41.750 1.00 94.75 778 ASP A N 1
ATOM 6380 C CA . ASP A 1 778 ? -45.609 -5.243 41.025 1.00 94.75 778 ASP A CA 1
ATOM 6381 C C . ASP A 1 778 ? -47.000 -5.877 41.236 1.00 94.75 778 ASP A C 1
ATOM 6383 O O . ASP A 1 778 ? -47.175 -6.794 42.036 1.00 94.75 778 ASP A O 1
ATOM 6387 N N . GLN A 1 779 ? -48.021 -5.399 40.515 1.00 95.25 779 GLN A N 1
ATOM 6388 C CA . GLN A 1 779 ? -49.388 -5.941 40.608 1.00 95.25 779 GLN A CA 1
ATOM 6389 C C . GLN A 1 779 ? -49.501 -7.423 40.204 1.00 95.25 779 GLN A C 1
ATOM 6391 O O . GLN A 1 779 ? -50.441 -8.093 40.622 1.00 95.25 779 GLN A O 1
ATOM 6396 N N . ASN A 1 780 ? -48.538 -7.936 39.436 1.00 95.12 780 ASN A N 1
ATOM 6397 C CA . ASN A 1 780 ? -48.454 -9.323 38.986 1.00 95.12 780 ASN A CA 1
ATOM 6398 C C . ASN A 1 780 ? -47.530 -10.174 39.876 1.00 95.12 780 ASN A C 1
ATOM 6400 O O . ASN A 1 780 ? -47.283 -11.344 39.570 1.00 95.12 780 ASN A O 1
ATOM 6404 N N . GLY A 1 781 ? -47.025 -9.611 40.981 1.00 95.12 781 GLY A N 1
ATOM 6405 C CA . GLY A 1 781 ? -46.077 -10.276 41.871 1.00 95.12 781 GLY A CA 1
ATOM 6406 C C . GLY A 1 781 ? -44.658 -10.322 41.302 1.00 95.12 781 GLY A C 1
ATOM 6407 O O . GLY A 1 781 ? -43.817 -11.041 41.836 1.00 95.12 781 GLY A O 1
ATOM 6408 N N . SER A 1 782 ? -44.373 -9.595 40.220 1.00 96.06 782 SER A N 1
ATOM 6409 C CA . SER A 1 782 ? -43.065 -9.606 39.562 1.00 96.06 782 SER A CA 1
ATOM 6410 C C . SER A 1 782 ? -42.099 -8.664 40.264 1.00 96.06 782 SER A C 1
ATOM 6412 O O . SER A 1 782 ? -42.478 -7.567 40.664 1.00 96.06 782 SER A O 1
ATOM 6414 N N . PHE A 1 783 ? -40.836 -9.057 40.380 1.00 96.62 783 PHE A N 1
ATOM 6415 C CA . PHE A 1 783 ? -39.769 -8.232 40.940 1.00 96.62 783 PHE A CA 1
ATOM 6416 C C . PHE A 1 783 ? -38.530 -8.259 40.049 1.00 96.62 783 PHE A C 1
ATOM 6418 O O . PHE A 1 783 ? -38.337 -9.163 39.235 1.00 96.62 783 PHE A O 1
ATOM 6425 N N . SER A 1 784 ? -37.672 -7.253 40.210 1.00 96.38 784 SER A N 1
ATOM 6426 C CA . SER A 1 784 ? -36.437 -7.131 39.445 1.00 96.38 784 SER A CA 1
ATOM 6427 C C . SER A 1 784 ? -35.411 -6.311 40.215 1.00 96.38 784 SER A C 1
ATOM 6429 O O . SER A 1 784 ? -35.628 -5.123 40.424 1.00 96.38 784 SER A O 1
ATOM 6431 N N . PHE A 1 785 ? -34.277 -6.919 40.551 1.00 95.38 785 PHE A N 1
ATOM 6432 C CA . PHE A 1 785 ? -33.064 -6.261 41.026 1.00 95.38 785 PHE A CA 1
ATOM 6433 C C . PHE A 1 785 ? -32.153 -5.973 39.824 1.00 95.38 785 PHE A C 1
ATOM 6435 O O . PHE A 1 785 ? -31.471 -6.887 39.342 1.00 95.38 785 PHE A O 1
ATOM 6442 N N . PRO A 1 786 ? -32.167 -4.745 39.275 1.00 86.12 786 PRO A N 1
ATOM 6443 C CA . PRO A 1 786 ? -31.300 -4.400 38.162 1.00 86.12 786 PRO A CA 1
ATOM 6444 C C . PRO A 1 786 ? -29.855 -4.228 38.647 1.00 86.12 786 PRO A C 1
ATOM 6446 O O . PRO A 1 786 ? -29.618 -3.754 39.756 1.00 86.12 786 PRO A O 1
ATOM 6449 N N . LEU A 1 787 ? -28.894 -4.527 37.771 1.00 87.12 787 LEU A N 1
ATOM 6450 C CA . LEU A 1 787 ? -27.500 -4.096 37.907 1.00 87.12 787 LEU A CA 1
ATOM 6451 C C . LEU A 1 787 ? -26.738 -4.666 39.126 1.00 87.12 787 LEU A C 1
ATOM 6453 O O . LEU A 1 787 ? -25.915 -3.976 39.733 1.00 87.12 787 LEU A O 1
ATOM 6457 N N . LEU A 1 788 ? -26.953 -5.937 39.462 1.00 90.31 788 LEU A N 1
ATOM 6458 C CA . LEU A 1 788 ? -26.207 -6.615 40.524 1.00 90.31 788 LEU A CA 1
ATOM 6459 C C . LEU A 1 788 ? -24.816 -7.047 40.027 1.00 90.31 788 LEU A C 1
ATOM 6461 O O . LEU A 1 788 ? -24.660 -7.550 38.917 1.00 90.31 788 LEU A O 1
ATOM 6465 N N . SER A 1 789 ? -23.778 -6.850 40.845 1.00 87.31 789 SER A N 1
ATOM 6466 C CA . SER A 1 789 ? -22.429 -7.351 40.520 1.00 87.31 789 SER A CA 1
ATOM 6467 C C . SER A 1 789 ? -22.407 -8.886 40.524 1.00 87.31 789 SER A C 1
ATOM 6469 O O . SER A 1 789 ? -23.209 -9.473 41.237 1.00 87.31 789 SER A O 1
ATOM 6471 N N . PRO A 1 790 ? -21.506 -9.568 39.806 1.00 87.50 790 PRO A N 1
ATOM 6472 C CA . PRO A 1 790 ? -21.421 -11.027 39.881 1.00 87.50 790 PRO A CA 1
ATOM 6473 C C . PRO A 1 790 ? -21.093 -11.493 41.308 1.00 87.50 790 PRO A C 1
ATOM 6475 O O . PRO A 1 790 ? -20.238 -10.882 41.960 1.00 87.50 790 PRO A O 1
ATOM 6478 N N . GLY A 1 791 ? -21.744 -12.555 41.785 1.00 91.00 791 GLY A N 1
ATOM 6479 C CA . GLY A 1 791 ? -21.513 -13.122 43.116 1.00 91.00 791 GLY A CA 1
ATOM 6480 C C . GLY A 1 791 ? -22.727 -13.820 43.727 1.00 91.00 791 GLY A C 1
ATOM 6481 O O . GLY A 1 791 ? -23.814 -13.848 43.152 1.00 91.00 791 GLY A O 1
ATOM 6482 N N . GLU A 1 792 ? -22.531 -14.364 44.928 1.00 93.69 792 GLU A N 1
ATOM 6483 C CA . GLU A 1 792 ? -23.580 -15.048 45.681 1.00 93.69 792 GLU A CA 1
ATOM 6484 C C . GLU A 1 792 ? -24.452 -14.036 46.436 1.00 93.69 792 GLU A C 1
ATOM 6486 O O . GLU A 1 792 ? -23.986 -13.303 47.312 1.00 93.69 792 GLU A O 1
ATOM 6491 N N . TYR A 1 793 ? -25.741 -14.023 46.117 1.00 94.31 793 TYR A N 1
ATOM 6492 C CA . TYR A 1 793 ? -26.740 -13.181 46.759 1.00 94.31 793 TYR A CA 1
ATOM 6493 C C . TYR A 1 793 ? -27.695 -14.006 47.593 1.00 94.31 793 TYR A C 1
ATOM 6495 O O . TYR A 1 793 ? -28.089 -15.106 47.219 1.00 94.31 793 TYR A O 1
ATOM 6503 N N . THR A 1 794 ? -28.116 -13.438 48.717 1.00 93.75 794 THR A N 1
ATOM 6504 C CA . THR A 1 794 ? -29.211 -13.984 49.513 1.00 93.75 794 THR A CA 1
ATOM 6505 C C . THR A 1 794 ? -30.418 -13.071 49.380 1.00 93.75 794 THR A C 1
ATOM 6507 O O . THR A 1 794 ? -30.331 -11.889 49.715 1.00 93.75 794 THR A O 1
ATOM 6510 N N . ILE A 1 795 ? -31.527 -13.617 48.879 1.00 93.12 795 ILE A N 1
ATOM 6511 C CA . ILE A 1 795 ? -32.812 -12.921 48.837 1.00 93.12 795 ILE A CA 1
ATOM 6512 C C . ILE A 1 795 ? -33.521 -13.135 50.162 1.00 93.12 795 ILE A C 1
ATOM 6514 O O . ILE A 1 795 ? -33.776 -14.271 50.569 1.00 93.12 795 ILE A O 1
ATOM 6518 N N . GLU A 1 796 ? -33.846 -12.026 50.807 1.00 92.06 796 GLU A N 1
ATOM 6519 C CA . GLU A 1 796 ? -34.604 -11.965 52.042 1.00 92.06 796 GLU A CA 1
ATOM 6520 C C . GLU A 1 796 ? -35.996 -11.412 51.751 1.00 92.06 796 GLU A C 1
ATOM 6522 O O . GLU A 1 796 ? -36.163 -10.367 51.114 1.00 92.06 796 GLU A O 1
ATOM 6527 N N . LEU A 1 797 ? -37.004 -12.113 52.252 1.00 90.94 797 LEU A N 1
ATOM 6528 C CA . LEU A 1 797 ? -38.378 -11.641 52.266 1.00 90.94 797 LEU A CA 1
ATOM 6529 C C . LEU A 1 797 ? -38.634 -11.012 53.634 1.00 90.94 797 LEU A C 1
ATOM 6531 O O . LEU A 1 797 ? -38.761 -11.721 54.631 1.00 90.94 797 LEU A O 1
ATOM 6535 N N . ASN A 1 798 ? -38.645 -9.682 53.687 1.00 81.00 798 ASN A N 1
ATOM 6536 C CA . ASN A 1 798 ? -38.809 -8.928 54.928 1.00 81.00 798 ASN A CA 1
ATOM 6537 C C . ASN A 1 798 ? -39.948 -7.922 54.774 1.00 81.00 798 ASN A C 1
ATOM 6539 O O . ASN A 1 798 ? -39.735 -6.706 54.739 1.00 81.00 798 ASN A O 1
ATOM 6543 N N . ASP A 1 799 ? -41.157 -8.456 54.617 1.00 82.44 799 ASP A N 1
ATOM 6544 C CA . ASP A 1 799 ? -42.362 -7.652 54.510 1.00 82.44 799 ASP A CA 1
ATOM 6545 C C . ASP A 1 799 ? -43.237 -7.813 55.763 1.00 82.44 799 ASP A C 1
ATOM 6547 O O . ASP A 1 799 ? -43.774 -8.900 55.991 1.00 82.44 799 ASP A O 1
ATOM 6551 N N . PRO A 1 800 ? -43.412 -6.753 56.575 1.00 81.38 800 PRO A N 1
ATOM 6552 C CA . PRO A 1 800 ? -44.282 -6.796 57.748 1.00 81.38 800 PRO A CA 1
ATOM 6553 C C . PRO A 1 800 ? -45.770 -6.966 57.398 1.00 81.38 800 PRO A C 1
ATOM 6555 O O . PRO A 1 800 ? -46.568 -7.250 58.287 1.00 81.38 800 PRO A O 1
ATOM 6558 N N . LEU A 1 801 ? -46.153 -6.778 56.131 1.00 81.44 801 LEU A N 1
ATOM 6559 C CA . LEU A 1 801 ? -47.519 -6.955 55.638 1.00 81.44 801 LEU A CA 1
ATOM 6560 C C . LEU A 1 801 ? -47.823 -8.400 55.225 1.00 81.44 801 LEU A C 1
ATOM 6562 O O . LEU A 1 801 ? -48.985 -8.720 54.966 1.00 81.44 801 LEU A O 1
ATOM 6566 N N . LEU A 1 802 ? -46.818 -9.281 55.157 1.00 86.00 802 LEU A N 1
ATOM 6567 C CA . LEU A 1 802 ? -47.068 -10.695 54.895 1.00 86.00 802 LEU A CA 1
ATOM 6568 C C . LEU A 1 802 ? -47.762 -11.343 56.104 1.00 86.00 802 LEU A C 1
ATOM 6570 O O . LEU A 1 802 ? -47.300 -11.181 57.236 1.00 86.00 802 LEU A O 1
ATOM 6574 N N . PRO A 1 803 ? -48.842 -12.122 55.892 1.00 83.81 803 PRO A N 1
ATOM 6575 C CA . PRO A 1 803 ? -49.430 -12.942 56.942 1.00 83.81 803 PRO A CA 1
ATOM 6576 C C . PRO A 1 803 ? -48.361 -13.799 57.628 1.00 83.81 803 PRO A C 1
ATOM 6578 O O . PRO A 1 803 ? -47.591 -14.476 56.948 1.00 83.81 803 PRO A O 1
ATOM 6581 N N . ALA A 1 804 ? -48.360 -13.832 58.966 1.00 80.81 804 ALA A N 1
ATOM 6582 C CA . ALA A 1 804 ? -47.383 -14.576 59.778 1.00 80.81 804 ALA A CA 1
ATOM 6583 C C . ALA A 1 804 ? -47.335 -16.094 59.483 1.00 80.81 804 ALA A C 1
ATOM 6585 O O . ALA A 1 804 ? -46.444 -16.806 59.945 1.00 80.81 804 ALA A O 1
ATOM 6586 N N . GLU A 1 805 ? -48.311 -16.594 58.726 1.00 83.81 805 GLU A N 1
ATOM 6587 C CA . GLU A 1 805 ? -48.440 -17.980 58.294 1.00 83.81 805 GLU A CA 1
ATOM 6588 C C . GLU A 1 805 ? -47.642 -18.301 57.021 1.00 83.81 805 GLU A C 1
ATOM 6590 O O . GLU A 1 805 ? -47.444 -19.481 56.738 1.00 83.81 805 GLU A O 1
ATOM 6595 N N . LEU A 1 806 ? -47.193 -17.308 56.244 1.00 85.06 806 LEU A N 1
ATOM 6596 C CA . LEU A 1 806 ? -46.465 -17.526 54.990 1.00 85.06 806 LEU A CA 1
ATOM 6597 C C . LEU A 1 806 ? -44.949 -17.535 55.212 1.00 85.06 806 LEU A C 1
ATOM 6599 O O . LEU A 1 806 ? -44.393 -16.640 55.845 1.00 85.06 806 LEU A O 1
ATOM 6603 N N . TYR A 1 807 ? -44.271 -18.535 54.651 1.00 79.44 807 TYR A N 1
ATOM 6604 C CA . TYR A 1 807 ? -42.811 -18.642 54.647 1.00 79.44 807 TYR A CA 1
ATOM 6605 C C . TYR A 1 807 ? -42.315 -19.153 53.292 1.00 79.44 807 TYR A C 1
ATOM 6607 O O . TYR A 1 807 ? -43.052 -19.802 52.551 1.00 79.44 807 TYR A O 1
ATOM 6615 N N . ILE A 1 808 ? -41.057 -18.865 52.949 1.00 76.62 808 ILE A N 1
ATOM 6616 C CA . ILE A 1 808 ? -40.431 -19.434 51.749 1.00 76.62 808 ILE A CA 1
ATOM 6617 C C . ILE A 1 808 ? -40.209 -20.926 52.005 1.00 76.62 808 ILE A C 1
ATOM 6619 O O . ILE A 1 808 ? -39.507 -21.292 52.952 1.00 76.62 808 ILE A O 1
ATOM 6623 N N . GLU A 1 809 ? -40.772 -21.781 51.149 1.00 69.69 809 GLU A N 1
ATOM 6624 C CA . GLU A 1 809 ? -40.824 -23.243 51.328 1.00 69.69 809 GLU A CA 1
ATOM 6625 C C . GLU A 1 809 ? -39.424 -23.896 51.479 1.00 69.69 809 GLU A C 1
ATOM 6627 O O . GLU A 1 809 ? -39.298 -24.991 52.018 1.00 69.69 809 GLU A O 1
ATOM 6632 N N . ASN A 1 810 ? -38.350 -23.179 51.116 1.00 60.97 810 ASN A N 1
ATOM 6633 C CA . ASN A 1 810 ? -36.950 -23.626 51.135 1.00 60.97 810 ASN A CA 1
ATOM 6634 C C . ASN A 1 810 ? -36.019 -22.910 52.145 1.00 60.97 810 ASN A C 1
ATOM 6636 O O . ASN A 1 810 ? -34.813 -22.839 51.916 1.00 60.97 810 ASN A O 1
ATOM 6640 N N . LYS A 1 811 ? -36.544 -22.485 53.307 1.00 60.34 811 LYS A N 1
ATOM 6641 C CA . LYS A 1 811 ? -35.901 -21.608 54.323 1.00 60.34 811 LYS A CA 1
ATOM 6642 C C . LYS A 1 811 ? -36.002 -20.131 53.928 1.00 60.34 811 LYS A C 1
ATOM 6644 O O . LYS A 1 811 ? -36.018 -19.793 52.753 1.00 60.34 811 LYS A O 1
ATOM 6649 N N . ASN A 1 812 ? -36.053 -19.245 54.928 1.00 61.44 812 ASN A N 1
ATOM 6650 C CA . ASN A 1 812 ? -36.287 -17.793 54.797 1.00 61.44 812 ASN A CA 1
ATOM 6651 C C . ASN A 1 812 ? -35.245 -17.018 53.955 1.00 61.44 812 ASN A C 1
ATOM 6653 O O . ASN A 1 812 ? -35.296 -15.792 53.897 1.00 61.44 812 ASN A O 1
ATOM 6657 N N . THR A 1 813 ? -34.294 -17.711 53.331 1.00 70.19 813 THR A N 1
ATOM 6658 C CA . THR A 1 813 ? -33.202 -17.161 52.537 1.00 70.19 813 THR A CA 1
ATOM 6659 C C . THR A 1 813 ? -33.003 -18.004 51.279 1.00 70.19 813 THR A C 1
ATOM 6661 O O . THR A 1 813 ? -32.720 -19.199 51.363 1.00 70.19 813 THR A O 1
ATOM 6664 N N . LEU A 1 814 ? -33.122 -17.386 50.099 1.00 86.00 814 LEU A N 1
ATOM 6665 C CA . LEU A 1 814 ? -32.771 -18.029 48.828 1.00 86.00 814 LEU A CA 1
ATOM 6666 C C . LEU A 1 814 ? -31.390 -17.553 48.381 1.00 86.00 814 LEU A C 1
ATOM 6668 O O . LEU A 1 814 ? -31.195 -16.359 48.163 1.00 86.00 814 LEU A O 1
ATOM 6672 N N . LYS A 1 815 ? -30.450 -18.487 48.221 1.00 91.44 815 LYS A N 1
ATOM 6673 C CA . LYS A 1 815 ? -29.123 -18.213 47.662 1.00 91.44 815 LYS A CA 1
ATOM 6674 C C . LYS A 1 815 ? -29.165 -18.284 46.139 1.00 91.44 815 LYS A C 1
ATOM 6676 O O . LYS A 1 815 ? -29.655 -19.266 45.585 1.00 91.44 815 LYS A O 1
ATOM 6681 N N . VAL A 1 816 ? -28.651 -17.254 45.481 1.00 92.44 816 VAL A N 1
ATOM 6682 C CA . VAL A 1 816 ? -28.587 -17.131 44.024 1.00 92.44 816 VAL A CA 1
ATOM 6683 C C . VAL A 1 816 ? -27.159 -16.765 43.664 1.00 92.44 816 VAL A C 1
ATOM 6685 O O . VAL A 1 816 ? -26.682 -15.707 44.064 1.00 92.44 816 VAL A O 1
ATOM 6688 N N . ASP A 1 817 ? -26.479 -17.639 42.932 1.00 92.81 817 ASP A N 1
ATOM 6689 C CA . ASP A 1 817 ? -25.180 -17.314 42.351 1.00 92.81 817 ASP A CA 1
ATOM 6690 C C . ASP A 1 817 ? -25.418 -16.598 41.021 1.00 92.81 817 ASP A C 1
ATOM 6692 O O . ASP A 1 817 ? -26.006 -17.169 40.099 1.00 92.81 817 ASP A O 1
ATOM 6696 N N . LEU A 1 818 ? -25.065 -15.316 40.968 1.00 91.69 818 LEU A N 1
ATOM 6697 C CA . LEU A 1 818 ? -25.272 -14.473 39.801 1.00 91.69 818 LEU A CA 1
ATOM 6698 C C . LEU A 1 818 ? -23.984 -14.409 38.986 1.00 91.69 818 LEU A C 1
ATOM 6700 O O . LEU A 1 818 ? -23.003 -13.778 39.391 1.00 91.69 818 LEU A O 1
ATOM 6704 N N . GLU A 1 819 ? -24.005 -15.020 37.807 1.00 87.12 819 GLU A N 1
ATOM 6705 C CA . GLU A 1 819 ? -22.903 -14.921 36.856 1.00 87.12 819 GLU A CA 1
ATOM 6706 C C . GLU A 1 819 ? -22.865 -13.548 36.161 1.00 87.12 819 GLU A C 1
ATOM 6708 O O . GLU A 1 819 ? -23.874 -12.853 36.017 1.00 87.12 819 GLU A O 1
ATOM 6713 N N . ALA A 1 820 ? -21.680 -13.147 35.696 1.00 80.50 820 ALA A N 1
ATOM 6714 C CA . ALA A 1 820 ? -21.484 -11.854 35.053 1.00 80.50 820 ALA A CA 1
ATOM 6715 C C . ALA A 1 820 ? -22.311 -11.710 33.769 1.00 80.50 820 ALA A C 1
ATOM 6717 O O . ALA A 1 820 ? -22.171 -12.502 32.843 1.00 80.50 820 ALA A O 1
ATOM 6718 N N . GLY A 1 821 ? -23.157 -10.675 33.724 1.00 82.94 821 GLY A N 1
ATOM 6719 C CA . GLY A 1 821 ? -23.979 -10.339 32.558 1.00 82.94 821 GLY A CA 1
ATOM 6720 C C . GLY A 1 821 ? -25.146 -11.294 32.292 1.00 82.94 821 GLY A C 1
ATOM 6721 O O . GLY A 1 821 ? -25.791 -11.158 31.256 1.00 82.94 821 GLY A O 1
ATOM 6722 N N . LYS A 1 822 ? -25.429 -12.248 33.190 1.00 88.44 822 LYS A N 1
ATOM 6723 C CA 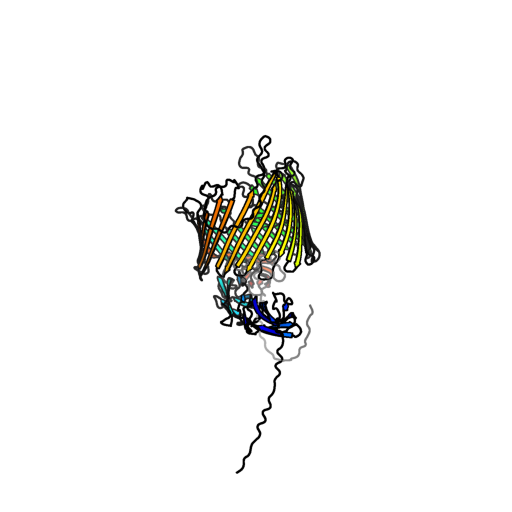. LYS A 1 822 ? -26.578 -13.151 33.054 1.00 88.44 822 LYS A CA 1
ATOM 6724 C C . LYS A 1 822 ? -27.794 -12.637 33.817 1.00 88.44 822 LYS A C 1
ATOM 6726 O O . LYS A 1 822 ? -27.691 -12.137 34.939 1.00 88.44 822 LYS A O 1
ATOM 6731 N N . ASP A 1 823 ? -28.957 -12.842 33.213 1.00 92.06 823 ASP A N 1
ATOM 6732 C CA . ASP A 1 823 ? -30.246 -12.660 33.864 1.00 92.06 823 ASP A CA 1
ATOM 6733 C C . ASP A 1 823 ? -30.659 -13.976 34.533 1.00 92.06 823 ASP A C 1
ATOM 6735 O O . ASP A 1 823 ? -30.747 -15.018 33.884 1.00 92.06 823 ASP A O 1
ATOM 6739 N N . HIS A 1 824 ? -30.940 -13.933 35.833 1.00 93.94 824 HIS A N 1
ATOM 6740 C CA . HIS A 1 824 ? -31.484 -15.057 36.588 1.00 93.94 824 HIS A CA 1
ATOM 6741 C C . HIS A 1 824 ? -32.965 -14.827 36.865 1.00 93.94 824 HIS A C 1
ATOM 6743 O O . HIS A 1 824 ? -33.342 -13.842 37.504 1.00 93.94 824 HIS A O 1
ATOM 6749 N N . TYR A 1 825 ? -33.797 -15.756 36.391 1.00 94.81 825 TYR A N 1
ATOM 6750 C CA . TYR A 1 825 ? -35.232 -15.752 36.646 1.00 94.81 825 TYR A CA 1
ATOM 6751 C C . TYR A 1 825 ? -35.578 -16.674 37.819 1.00 94.81 825 TYR A C 1
ATOM 6753 O O . TYR A 1 825 ? -35.203 -17.846 37.821 1.00 94.81 825 TYR A O 1
ATOM 6761 N N . LEU A 1 826 ? -36.312 -16.162 38.804 1.00 93.69 826 LEU A N 1
ATOM 6762 C CA . LEU A 1 826 ? -36.690 -16.884 40.015 1.00 93.69 826 LEU A CA 1
ATOM 6763 C C . LEU A 1 826 ? -38.206 -16.969 40.142 1.00 93.69 826 LEU A C 1
ATOM 6765 O O . LEU A 1 826 ? -38.918 -15.981 39.986 1.00 93.69 826 LEU A O 1
ATOM 6769 N N . ASN A 1 827 ? -38.710 -18.147 40.486 1.00 92.31 827 ASN A N 1
ATOM 6770 C CA . ASN A 1 827 ? -40.110 -18.318 40.847 1.00 92.31 827 ASN A CA 1
ATOM 6771 C C . ASN A 1 827 ? -40.192 -18.625 42.344 1.00 92.31 827 ASN A C 1
ATOM 6773 O O . ASN A 1 827 ? -39.931 -19.751 42.769 1.00 92.31 827 ASN A O 1
ATOM 6777 N N . LEU A 1 828 ? -40.472 -17.596 43.142 1.00 92.56 828 LEU A N 1
ATOM 6778 C CA . LEU A 1 828 ? -40.550 -17.693 44.594 1.00 92.56 828 LEU A CA 1
ATOM 6779 C C . LEU A 1 828 ? -41.967 -18.121 44.990 1.00 92.56 828 LEU A C 1
ATOM 6781 O O . LEU A 1 828 ? -42.915 -17.352 44.836 1.00 92.56 828 LEU A O 1
ATOM 6785 N N . GLN A 1 829 ? -42.100 -19.342 45.505 1.00 89.94 829 GLN A N 1
ATOM 6786 C CA . GLN A 1 829 ? -43.345 -19.873 46.063 1.00 89.94 829 GLN A CA 1
ATOM 6787 C C . GLN A 1 829 ? -43.293 -19.814 47.595 1.00 89.94 829 GLN A C 1
ATOM 6789 O O . GLN A 1 829 ? -42.343 -20.304 48.215 1.00 89.94 829 GLN A O 1
ATOM 6794 N N . LEU A 1 830 ? -44.302 -19.194 48.207 1.00 90.69 830 LEU A N 1
ATOM 6795 C CA . LEU A 1 830 ? -44.503 -19.205 49.654 1.00 90.69 830 LEU A CA 1
ATOM 6796 C C . LEU A 1 830 ? -45.469 -20.324 50.032 1.00 90.69 830 LEU A C 1
ATOM 6798 O O . LEU A 1 830 ? -46.552 -20.443 49.457 1.00 90.69 830 LEU A O 1
ATOM 6802 N N . ALA A 1 831 ? -45.092 -21.097 51.043 1.00 86.56 831 ALA A N 1
ATOM 6803 C CA . ALA A 1 831 ? -45.936 -22.111 51.650 1.00 86.56 831 ALA A CA 1
ATOM 6804 C C . ALA A 1 831 ? -46.586 -21.568 52.927 1.00 86.56 831 ALA A C 1
ATOM 6806 O O . ALA A 1 831 ? -46.012 -20.743 53.645 1.00 86.56 831 ALA A O 1
ATOM 6807 N N . ARG A 1 832 ? -47.785 -22.062 53.245 1.00 85.00 832 ARG A N 1
ATOM 6808 C CA . ARG A 1 832 ? -48.414 -21.836 54.550 1.00 85.00 832 ARG A CA 1
ATOM 6809 C C . ARG A 1 832 ? -47.833 -22.775 55.594 1.00 85.00 832 ARG A C 1
ATOM 6811 O O . ARG A 1 832 ? -47.678 -23.976 55.357 1.00 85.00 832 ARG A O 1
ATOM 6818 N N . LYS A 1 833 ? -47.518 -22.246 56.777 1.00 80.75 833 LYS A N 1
ATOM 6819 C CA . LYS A 1 833 ? -47.074 -23.039 57.924 1.00 80.75 833 LYS A CA 1
ATOM 6820 C C . LYS A 1 833 ? -48.227 -23.950 58.305 1.00 80.75 833 LYS A C 1
ATOM 6822 O O . LYS A 1 833 ? -49.268 -23.487 58.760 1.00 80.75 833 LYS A O 1
ATOM 6827 N N . LYS A 1 834 ? -48.052 -25.252 58.077 1.00 74.31 834 LYS A N 1
ATOM 6828 C CA . LYS A 1 834 ? -49.020 -26.262 58.493 1.00 74.31 834 LYS A CA 1
ATOM 6829 C C . LYS A 1 834 ? -49.106 -26.167 60.014 1.00 74.31 834 LYS A C 1
ATOM 6831 O O . LYS A 1 834 ? -48.165 -26.545 60.707 1.00 74.31 834 LYS A O 1
ATOM 6836 N N . VAL A 1 835 ? -50.181 -25.572 60.525 1.00 61.03 835 VAL A N 1
ATOM 6837 C CA . VAL A 1 835 ? -50.462 -25.555 61.959 1.00 61.03 835 VAL A CA 1
ATOM 6838 C C . VAL A 1 835 ? -50.652 -27.015 62.341 1.00 61.03 835 VAL A C 1
ATOM 6840 O O . VAL A 1 835 ? -51.643 -27.635 61.955 1.00 61.03 835 VAL A O 1
ATOM 6843 N N . GLU A 1 836 ? -49.660 -27.606 63.007 1.00 49.47 836 GLU A N 1
ATOM 6844 C CA . GLU A 1 836 ? -49.828 -28.920 63.609 1.00 49.47 836 GLU A CA 1
ATOM 6845 C C . GLU A 1 836 ? -50.962 -28.786 64.620 1.00 49.47 836 GLU A C 1
ATOM 6847 O O . GLU A 1 836 ? -50.819 -28.154 65.666 1.00 49.47 836 GLU A O 1
ATOM 6852 N N . ALA A 1 837 ? -52.129 -29.320 64.261 1.00 46.75 837 ALA A N 1
ATOM 6853 C CA . ALA A 1 837 ? -53.229 -29.473 65.188 1.00 46.75 837 ALA A CA 1
ATOM 6854 C C . ALA A 1 837 ? -52.685 -30.220 66.411 1.00 46.75 837 ALA A C 1
ATOM 6856 O O . ALA A 1 837 ? -52.206 -31.349 66.285 1.00 46.75 837 ALA A O 1
ATOM 6857 N N . ILE A 1 838 ? -52.716 -29.558 67.570 1.00 42.06 838 ILE A N 1
ATOM 6858 C CA . ILE A 1 838 ? -52.327 -30.115 68.864 1.00 42.06 838 ILE A CA 1
ATOM 6859 C C . ILE A 1 838 ? -53.091 -31.433 69.037 1.00 42.06 838 ILE A C 1
ATOM 6861 O O . ILE A 1 838 ? -54.300 -31.438 69.269 1.00 42.06 838 ILE A O 1
ATOM 6865 N N . LYS A 1 839 ? -52.394 -32.562 68.871 1.00 41.50 839 LYS A N 1
ATOM 6866 C CA . LYS A 1 839 ? -52.941 -33.889 69.150 1.00 41.50 839 LYS A CA 1
ATOM 6867 C C . LYS A 1 839 ? -53.154 -33.998 70.658 1.00 41.50 839 LYS A C 1
ATOM 6869 O O . LYS A 1 839 ? -52.189 -34.066 71.414 1.00 41.50 839 LYS A O 1
ATOM 6874 N N . GLN A 1 840 ? -54.415 -34.020 71.087 1.00 42.88 840 GLN A N 1
ATOM 6875 C CA . GLN A 1 840 ? -54.785 -34.523 72.407 1.00 42.88 840 GLN A CA 1
ATOM 6876 C C . GLN A 1 840 ? -54.350 -35.993 72.527 1.00 42.88 840 GLN A C 1
ATOM 6878 O O . GLN A 1 840 ? -54.467 -36.768 71.576 1.00 42.88 840 GLN A O 1
ATOM 6883 N N . ALA A 1 841 ? -53.794 -36.334 73.689 1.00 38.31 841 ALA A N 1
ATOM 6884 C CA . ALA A 1 841 ? -53.229 -37.638 74.009 1.00 38.31 841 ALA A CA 1
ATOM 6885 C C . ALA A 1 841 ? -54.275 -38.767 73.896 1.00 38.31 841 ALA A C 1
ATOM 6887 O O . ALA A 1 841 ? -55.358 -38.635 74.469 1.00 38.31 841 ALA A O 1
ATOM 6888 N N . PRO A 1 842 ? -53.967 -39.884 73.212 1.00 41.34 842 PRO A N 1
ATOM 6889 C CA . PRO A 1 842 ? -54.774 -41.088 73.283 1.00 41.34 842 PRO A CA 1
ATOM 6890 C C . PRO A 1 842 ? -54.332 -41.976 74.453 1.00 41.34 842 PRO A C 1
ATOM 6892 O O . PRO A 1 842 ? -53.144 -42.158 74.719 1.00 41.34 842 PRO A O 1
ATOM 6895 N N . VAL A 1 843 ? -55.349 -42.502 75.127 1.00 39.06 843 VAL A N 1
ATOM 6896 C CA . VAL A 1 843 ? -55.330 -43.518 76.181 1.00 39.06 843 VAL A CA 1
ATOM 6897 C C . VAL A 1 843 ? -54.694 -44.817 75.669 1.00 39.06 843 VAL A C 1
ATOM 6899 O O . VAL A 1 843 ? -54.848 -45.174 74.500 1.00 39.06 843 VAL A O 1
ATOM 6902 N N . GLU A 1 844 ? -53.960 -45.484 76.561 1.00 44.72 844 GLU A N 1
ATOM 6903 C CA . GLU A 1 844 ? -53.425 -46.838 76.409 1.00 44.72 844 GLU A CA 1
ATOM 6904 C C . GLU A 1 844 ? -54.506 -47.829 75.955 1.00 44.72 844 GLU A C 1
ATOM 6906 O O . GLU A 1 844 ? -55.576 -47.860 76.547 1.00 44.72 844 GLU A O 1
ATOM 6911 N N . GLU A 1 845 ? -54.199 -48.697 74.988 1.00 37.00 845 GLU A N 1
ATOM 6912 C CA . GLU A 1 845 ? -54.354 -50.140 75.204 1.00 37.00 845 GLU A CA 1
ATOM 6913 C C . GLU A 1 845 ? -53.642 -50.995 74.138 1.00 37.00 845 GLU A C 1
ATOM 6915 O O . GLU A 1 845 ? -53.529 -50.671 72.957 1.00 37.00 845 GLU A O 1
ATOM 6920 N N . GLU A 1 846 ? -53.106 -52.078 74.686 1.00 35.31 846 GLU A N 1
ATOM 6921 C CA . GLU A 1 846 ? -52.346 -53.228 74.207 1.00 35.31 846 GLU A CA 1
ATOM 6922 C C . GLU A 1 846 ? -52.445 -53.764 72.761 1.00 35.31 846 GLU A C 1
ATOM 6924 O O . GLU A 1 846 ? -53.500 -53.933 72.165 1.00 35.31 846 GLU A O 1
ATOM 6929 N N . LYS A 1 847 ? -51.254 -54.208 72.313 1.00 39.28 847 LYS A N 1
ATOM 6930 C CA . LYS A 1 847 ? -50.890 -55.480 71.639 1.00 39.28 847 LYS A CA 1
ATOM 6931 C C . LYS A 1 847 ? -51.888 -56.118 70.645 1.00 39.28 847 LYS A C 1
ATOM 6933 O O . LYS A 1 847 ? -52.936 -56.602 71.036 1.00 39.28 847 LYS A O 1
ATOM 6938 N N . GLN A 1 848 ? -51.398 -56.477 69.451 1.00 33.03 848 GLN A N 1
ATOM 6939 C CA . GLN A 1 848 ? -50.829 -57.815 69.172 1.00 33.03 848 GLN A CA 1
ATOM 6940 C C . GLN A 1 848 ? -50.381 -57.993 67.700 1.00 33.03 848 GLN A C 1
ATOM 6942 O O . GLN A 1 848 ? -51.028 -57.573 66.753 1.00 33.03 848 GLN A O 1
ATOM 6947 N N . GLU A 1 849 ? -49.213 -58.632 67.589 1.00 34.06 849 GLU A N 1
ATOM 6948 C CA . GLU A 1 849 ? -48.648 -59.538 66.573 1.00 34.06 849 GLU A CA 1
ATOM 6949 C C . GLU A 1 849 ? -49.048 -59.566 65.073 1.00 34.06 849 GLU A C 1
ATOM 6951 O O . GLU A 1 849 ? -50.141 -59.945 64.679 1.00 34.06 849 GLU A O 1
ATOM 6956 N N . LYS A 1 850 ? -47.980 -59.433 64.258 1.00 38.03 850 LYS A N 1
ATOM 6957 C CA . LYS A 1 850 ? -47.504 -60.299 63.144 1.00 38.03 850 LYS A CA 1
ATOM 6958 C C . LYS A 1 850 ? -48.480 -60.707 62.014 1.00 38.03 850 LYS A C 1
ATOM 6960 O O . LYS A 1 850 ? -49.331 -61.561 62.206 1.00 38.03 850 LYS A O 1
ATOM 6965 N N . ARG A 1 851 ? -48.072 -60.457 60.756 1.00 31.92 851 ARG A N 1
ATOM 6966 C CA . ARG A 1 851 ? -47.326 -61.410 59.882 1.00 31.92 851 ARG A CA 1
ATOM 6967 C C . ARG A 1 851 ? -47.108 -60.851 58.460 1.00 31.92 851 ARG A C 1
ATOM 6969 O O . ARG A 1 851 ? -47.928 -60.124 57.922 1.00 31.92 851 ARG A O 1
ATOM 6976 N N . LYS A 1 852 ? -45.966 -61.252 57.883 1.00 41.12 852 LYS A N 1
ATOM 6977 C CA . LYS A 1 852 ? -45.483 -61.092 56.493 1.00 41.12 852 LYS A CA 1
ATOM 6978 C C . LYS A 1 852 ? -46.505 -61.540 55.437 1.00 41.12 852 LYS A C 1
ATOM 6980 O O . LYS A 1 852 ? -47.103 -62.574 55.693 1.00 41.12 852 LYS A O 1
ATOM 6985 N N . VAL A 1 853 ? -46.487 -60.951 54.227 1.00 33.12 853 VAL A N 1
ATOM 6986 C CA . VAL A 1 853 ? -46.312 -61.655 52.924 1.00 33.12 853 VAL A CA 1
ATOM 6987 C C . VAL A 1 853 ? -45.723 -60.685 51.870 1.00 33.12 853 VAL A C 1
ATOM 6989 O O . VAL A 1 853 ? -46.042 -59.503 51.849 1.00 33.12 853 VAL A O 1
ATOM 6992 N N . ASN A 1 854 ? -44.814 -61.222 51.049 1.00 35.47 854 ASN A N 1
ATOM 6993 C CA . ASN A 1 854 ? -44.100 -60.638 49.905 1.00 35.47 854 ASN A CA 1
ATOM 6994 C C . ASN A 1 854 ? -44.993 -60.402 48.654 1.00 35.47 854 ASN A C 1
ATOM 6996 O O . ASN A 1 854 ? -46.113 -60.893 48.610 1.00 35.47 854 ASN A O 1
ATOM 7000 N N . VAL A 1 855 ? -44.389 -59.831 47.591 1.00 35.88 855 VAL A N 1
ATOM 7001 C CA . VAL A 1 855 ? -44.395 -60.322 46.178 1.00 35.88 855 VAL A CA 1
ATOM 7002 C C . VAL A 1 855 ? -44.794 -59.280 45.091 1.00 35.88 855 VAL A C 1
ATOM 7004 O O . VAL A 1 855 ? -45.959 -58.968 44.905 1.00 35.88 855 VAL A O 1
ATOM 7007 N N . ILE A 1 856 ? -43.759 -58.861 44.332 1.00 33.22 856 ILE A N 1
ATOM 7008 C CA . ILE A 1 856 ? -43.615 -58.699 42.853 1.00 33.22 856 ILE A CA 1
ATOM 7009 C C . ILE A 1 856 ? -44.252 -57.506 42.081 1.00 33.22 856 ILE A C 1
ATOM 7011 O O . ILE A 1 856 ? -45.428 -57.481 41.753 1.00 33.22 856 ILE A O 1
ATOM 7015 N N . ARG A 1 857 ? -43.361 -56.561 41.718 1.00 41.31 857 ARG A N 1
ATOM 7016 C CA . ARG A 1 857 ? -42.933 -56.044 40.380 1.00 41.31 857 ARG A CA 1
ATOM 7017 C C . ARG A 1 857 ? -43.779 -56.329 39.111 1.00 41.31 857 ARG A C 1
ATOM 7019 O O . ARG A 1 857 ? -44.003 -57.484 38.816 1.00 41.31 857 ARG A O 1
ATOM 7026 N N . PHE A 1 858 ? -44.021 -55.305 38.278 1.00 31.81 858 PHE A N 1
ATOM 7027 C CA . PHE A 1 858 ? -43.754 -55.194 36.812 1.00 31.81 858 PHE A CA 1
ATOM 7028 C C . PHE A 1 858 ? -44.082 -53.729 36.413 1.00 31.81 858 PHE A C 1
ATOM 7030 O O . PHE A 1 858 ? -45.130 -53.230 36.798 1.00 31.81 858 PHE A O 1
ATOM 7037 N N . GLU A 1 859 ? -43.138 -52.866 36.022 1.00 37.00 859 GLU A N 1
ATOM 7038 C CA . GLU A 1 859 ? -42.440 -52.676 34.729 1.00 37.00 859 GLU A CA 1
ATOM 7039 C C . GLU A 1 859 ? -43.238 -51.950 33.617 1.00 37.00 859 GLU A C 1
ATOM 7041 O O . GLU A 1 859 ? -44.283 -52.420 33.193 1.00 37.00 859 GLU A O 1
ATOM 7046 N N . GLN A 1 860 ? -42.608 -50.871 33.109 1.00 35.88 860 GLN A N 1
ATOM 7047 C CA . GLN A 1 860 ? -42.749 -50.203 31.794 1.00 35.88 860 GLN A CA 1
ATOM 7048 C C . GLN A 1 860 ? -44.038 -49.374 31.551 1.00 35.88 860 GLN A C 1
ATOM 7050 O O . GLN A 1 860 ? -45.106 -49.718 32.020 1.00 35.88 860 GLN A O 1
ATOM 7055 N N . GLN A 1 861 ? -44.035 -48.225 30.860 1.00 31.56 861 GLN A N 1
ATOM 7056 C CA . GLN A 1 861 ? -43.125 -47.720 29.829 1.00 31.56 861 GLN A CA 1
ATOM 7057 C C . GLN A 1 861 ? -43.235 -46.183 29.696 1.00 31.56 861 GLN A C 1
ATOM 7059 O O . GLN A 1 861 ? -44.253 -45.579 30.029 1.00 31.56 861 GLN A O 1
ATOM 7064 N N . LYS A 1 862 ? -42.154 -45.561 29.210 1.00 39.78 862 LYS A N 1
ATOM 7065 C CA . LYS A 1 862 ? -41.977 -44.116 29.020 1.00 39.78 862 LYS A CA 1
ATOM 7066 C C . LYS A 1 862 ? -42.769 -43.544 27.837 1.00 39.78 862 LYS A C 1
ATOM 7068 O O . LYS A 1 862 ? -42.698 -44.039 26.719 1.00 39.78 862 LYS A O 1
ATOM 7073 N N . VAL A 1 863 ? -43.399 -42.429 28.182 1.00 37.78 863 VAL A N 1
ATOM 7074 C CA . VAL A 1 863 ? -43.801 -41.204 27.475 1.00 37.78 863 VAL A CA 1
ATOM 7075 C C . VAL A 1 863 ? -42.968 -40.805 26.244 1.00 37.78 863 VAL A C 1
ATOM 7077 O O . VAL A 1 863 ? -41.738 -40.875 26.259 1.00 37.78 863 VAL A O 1
ATOM 7080 N N . LEU A 1 864 ? -43.680 -40.284 25.237 1.00 47.81 864 LEU A N 1
ATOM 7081 C CA . LEU A 1 864 ? -43.187 -39.449 24.139 1.00 47.81 864 LEU A CA 1
ATOM 7082 C C . LEU A 1 864 ? -43.767 -38.026 24.277 1.00 47.81 864 LEU A C 1
ATOM 7084 O O . LEU A 1 864 ? -44.964 -37.890 24.531 1.00 47.81 864 LEU A O 1
ATOM 7088 N N . PHE A 1 865 ? -42.877 -37.057 24.022 1.00 43.84 865 PHE A N 1
ATOM 7089 C CA . PHE A 1 865 ? -42.965 -35.587 23.981 1.00 43.84 865 PHE A CA 1
ATOM 7090 C C . PHE A 1 865 ? -43.009 -34.811 25.299 1.00 43.84 865 PHE A C 1
ATOM 7092 O O . PHE A 1 865 ? -44.040 -34.829 26.004 1.00 43.84 865 PHE A O 1
#

Radius of gyration: 44.68 Å; Cα contacts (8 Å, |Δi|>4): 2105; chains: 1; bounding box: 140×128×127 Å

Secondary structure (DSSP, 8-state):
--------------------SEEEEES-SEEEE-TT-EEEEEEEEEE-SSS-EEEEEEEE--TT-EE-S----EEE-TT-EEEEEEEEEPPTT--SSSEEEEEEEEESSSEEEEEEEEEEPP---EEEPPPPP-SEEETTPEEEEEEEEEE-SSS-EEEEEEEEESS--EEE--SEEEEEPTT-EEEEEEEEE--TTPPSEEEEEEEEEEESSTTS---EEEEEEEEEE-GGGGTT-SEEEEEEEEEEEEE---TTS--EEEEEEEEEEESSSSEEEEEEEEPPPBT-SSS-GGGS--EEEEEEEETTS-EEEEEEEEE---SSSPPEEEEEEEEEEEETTEEEEEEEEEE-S--STTEEE--EEEEEEEEEETTEEEEEEEEEEEEEE-----TTPPP-EEEEEEEEEEEEEEETTTEEEEEEEEEEEEEETTEEEEEEEEEEEEEE--TTEEEEEEEEEE-TT--SSS-SEEEEEEEEEEEEETTEEEEEEEEEEES-TT--TTS--EEEEEEEEEEEEE-STTSPEEEEEEEEEEEEE-SSS---EEEEEEEEEEEEEEETTEEEEEEEEEEEEEETTTTEEEEEEEEEEEEEEE-SS-EEEEEEEEEEEEEEPPP---SSS------------------------------EEEEEEEEEEEEEETTEEEEEEEEEEEEEESSS----PPPEEEEEEEEEE-SSSSEEEEEEEEEEE-TTS--EEEEEEEEEEEEEEEEE-----EEEEEEEEETTEE-TT-EEEETTEEEE--TTSEEEEEEEPSEEEEEEE--TTS-TTEEETT-SEEEEEE-TT-EEEEEEEEEE-------PPPPP---------------------

Foldseek 3Di:
DDDDDDDDDDDDDDDPPPDDQKDKDWPDQEAEEEAQDKDKTKIKIFGQDQAKWKKFKDKDFPPPKDWPDDRDIDIAHHGDMDMDITIITHHQLQAAPDWTWMWMWIDIVDTDIGIHTYGYDWAADKDKDAWDAAAEDEAFDKDWTWIKMFTQINYQWKKAKDKDKPDPWDKDWDRMDTSAGHGGMDITTIITHHHQDDDWFKIKMKIWIGIPDPVRDDIDIHMYIYTYDHPPVPPPDLFDWWKKKKKWKFKFPDPPDGTFIKIKMWTWDAPDPFKIKIWIWIQAGPPCPPDDDVRHDIFTWIWMAGNQGKIKIATFDWADDDPWAAIATGGWIKIWGDDDQKTKIWTWHWGDPDVPVFKTWTKTKIKIKGDPDPFKIKIKMKMWTWIFGPPDCPPDDDTWTKIKIKIKIKMWGDDPPFKIKIKMKMWMWIQTPNDIDIKIKMKIWMWGHDDFKIKIKIWIDIAQPRPRPDHQKTKIKIKMWGCPDPFKIKMKIKMKMWGNRVVDVVDKIKIKIKIKTKMWGNDPPPAWTKIWMWIWMWIWIPDPQTPWTKIKTKIKIWTWDDDPQKIKIKIWIWIWIATPNQRWIKIKIKMWIWMWGCDVVWIWIWIWIWIWIFTPPPDDPDPDDDDDDDDDDDDDDDDDDDDDDDDDDDDPGWTKTKTKTKTWTWDDDPFKIKIKMKIWIDIDTPPPPPPQDDIWIKIKIKMWGDPDSFKIKIWIWIWTDDPDDPISTMIMIMIMGMDIDTDSDLFQFEKEKEAEEEPPHGDFQFWKDKPPDIWTQHPRRITMDPGHHFAKIWIARDGPPDDPQKAFPVHRIDIDGTDGNYYHYDYTYIYGNPPPDPDDDDDDDDDDDDDDDDDDDDDDDDDDD

Nearest PDB structures (foldseek):
  7de8-assembly1_X  TM=5.876E-01  e=1.681E-04  Neisseria meningitidis
  2f1c-assembly1_X  TM=4.337E-01  e=7.385E-04  Escherichia coli K-12
  7sqc-assembly1_T1  TM=3.292E-01  e=2.703E-05  Chlamydomonas reinhardtii
  4c00-assembly1_A  TM=2.074E-01  e=2.018E-02  Escherichia coli
  9e9r-assembly1_A  TM=1.381E-01  e=1.709E+00  Homo sapiens

Solvent-accessible surface area (backbone atoms only — not comparable to full-atom values): 46959 Å² total; per-residue (Å²): 139,82,89,83,87,80,89,82,83,85,81,81,80,81,77,82,78,79,82,69,40,69,46,62,45,61,83,65,53,71,47,80,44,53,55,62,37,72,48,76,49,54,36,38,42,34,31,68,32,89,55,73,43,63,35,37,57,50,70,52,66,56,91,77,49,42,80,75,51,85,68,69,66,45,77,36,50,49,66,34,70,48,80,50,75,41,40,38,35,38,35,63,67,49,48,33,86,51,72,41,66,35,39,41,39,39,41,48,101,55,80,44,67,39,69,34,36,37,37,29,51,77,43,53,40,68,50,69,55,78,60,77,72,42,76,67,44,48,39,54,41,73,45,80,44,67,41,39,40,36,28,69,13,19,44,68,45,37,35,34,48,45,80,48,56,85,60,94,50,54,71,49,62,69,58,66,49,68,68,30,44,49,70,33,71,50,76,42,70,34,34,39,28,42,45,74,80,50,72,62,44,73,46,51,39,36,44,36,43,32,47,68,51,94,83,38,56,80,67,47,75,47,69,31,57,34,31,40,40,40,72,70,60,69,82,79,50,72,43,52,62,34,49,30,39,44,33,43,37,34,34,45,73,51,98,92,53,76,42,34,33,28,46,32,39,40,32,50,42,64,78,56,98,50,35,35,37,39,39,37,38,30,50,34,43,45,85,51,92,80,56,61,77,88,43,67,53,65,44,40,30,39,38,37,39,36,79,70,51,36,36,40,33,41,28,58,43,74,45,84,57,61,85,55,43,55,65,48,46,23,47,26,40,36,44,36,34,47,58,92,50,36,37,39,37,37,37,43,28,36,52,62,84,66,79,58,99,41,53,57,32,53,40,34,38,38,39,41,37,38,44,84,44,103,51,28,37,37,34,42,37,42,36,38,44,39,40,44,42,54,65,77,88,56,97,80,70,77,63,56,51,38,41,30,39,28,40,35,42,37,40,39,39,48,56,78,95,35,36,37,39,36,40,35,43,34,41,16,39,31,35,48,83,93,42,77,43,80,21,44,33,39,42,39,37,42,38,38,42,68,86,53,35,39,38,38,39,38,40,38,37,13,25,62,62,17,67,36,60,51,48,19,29,38,33,42,35,40,36,38,39,36,48,83,44,104,38,32,37,36,39,42,39,38,39,37,39,27,40,45,51,74,62,53,87,89,55,69,31,45,37,38,39,39,39,34,47,33,37,40,34,49,45,64,100,88,47,46,34,38,35,45,34,44,37,40,37,38,39,38,39,72,38,97,66,60,80,42,35,36,38,40,40,33,45,34,42,36,38,40,34,73,54,91,46,31,34,42,37,38,37,41,37,41,34,41,41,37,27,68,61,78,56,33,48,32,42,38,38,37,38,40,39,35,40,38,35,48,48,94,80,34,45,37,46,43,45,42,45,44,51,47,60,48,76,49,78,50,80,79,82,70,86,76,82,90,85,84,86,88,81,93,79,92,80,90,80,89,84,80,93,78,82,89,82,94,76,94,75,96,70,95,70,79,48,60,45,50,45,44,44,43,46,43,46,45,49,78,55,102,53,37,36,43,38,40,36,41,38,44,41,47,66,46,72,71,64,92,67,89,74,76,70,69,69,46,46,37,38,37,39,33,42,37,39,54,89,51,90,50,38,42,41,34,42,33,40,36,37,44,40,70,81,98,53,83,69,60,55,33,41,32,42,35,41,36,41,59,46,66,47,74,38,82,53,79,71,49,41,12,31,47,32,34,38,38,31,42,82,91,41,65,42,49,69,42,38,38,33,44,88,93,47,74,44,54,18,38,89,76,5,36,39,65,49,75,70,37,70,56,45,81,41,51,44,35,74,73,43,92,84,56,60,92,49,58,42,43,76,76,53,74,51,48,79,44,78,37,51,67,55,38,76,45,79,43,80,46,56,32,36,70,63,78,75,76,74,83,77,77,85,80,81,90,81,82,88,85,84,89,83,91,83,88,88,84,90,85,85,89,81,87,86,83,135

Sequence (865 aa):
MMGGCFRFVCALVFTVIIFLPLSLSAEEKTYITKPKSIITLPYHLHNSGDSEWRVEFDLDLPEGWGLLSPLSPITLAPNQSRKRLIHVQVPLNAQAEIPYQLTLHAQGNRVEEVVWNVQVEAIHHFTVSDIPSFHRIWNGEIIHLPVSITNHGNTPQSYRIQVRTIDDWKVWSPELIGPLAPLEKAVVDIRIQAPLKQKTGQNSLTVIIDPVSSQAGASIARYSTMQIISKNAHKESLYKTLPATFESKFHEIEEGLFPKTRLKFSSSGSLNEHIDIDLFAKGTYFGAEESGLAARKQEFLLELHDDRGWETSVGNTYALFSRLADDLYGNGIRLSGAYNSLYSQAFYGKHEFFNEENIEEYPFGVDLVWQYSKKGTMGSIYQNLRQDFQSTPLPSSTPILENWELASFFIDQEIGDYLALYGELGYSRTKRDSNEYDAHGYFLEASFHPGKWTFLSELRFANTEFAGRIHDEEAYRFYVDYQLSHNIHSWLHYEHEKDNSDKNPSLPRQTRAQYELASYFTLQSYWPTLIVSGNFEKIYNDEVIKTEDKRKKYLQVLLNKSWLPYQFFLRGRWGKDEDFVLSTESYSSSYLSSLYSFWDPFSLQLKSEYTEALLNRGIQRTVNGECIFTQDMKTWGVWSARGGQELTYLLPKEKQTISKYELNYYHNWERFTIDLRYRHKRRHSSLGTDFGAPRERSFLARFRYLPSSTDTFTLYLEADQPKGTASDGRIVLVWKHLFGIPLPVKKPQGRIQGTLRAENLILPRTRLRIGTHEVYTDQNGSFSFPLLSPGEYTIELNDPLLPAELYIENKNTLKVDLEAGKDHYLNLQLARKKVEAIKQAPVEEEKQEKRKVNVIRFEQQKVLF

Mean predicted aligned error: 16.98 Å